Protein AF-0000000080282620 (afdb_homodimer)

Nearest PDB structures (foldseek):
  1qz9-assembly1_A-2  TM=9.792E-01  e=1.775E-44  Pseudomonas fluorescens
  2hzp-assembly1_A-2  TM=9.106E-01  e=2.551E-30  Homo sapiens
  3e9k-assembly1_A-2  TM=9.117E-01  e=7.378E-30  Homo sapiens
  7s3v-assembly1_A  TM=9.089E-01  e=9.621E-30  Homo sapiens
  7tlr-assembly1_B  TM=8.250E-01  e=1.631E-18  Lancefieldella parvula

Sequence (788 aa):
MTAVTDLVAEAAALDAADPLAHKRNEFDLDPGIAYFDGNSLGAPPKHVAGRLAAVVREEWGGRLIRSWSEGWWEAPVRVGERIAPLVGAAPGQVVVADSTSVDLFKALVAATRLNPGRDEILVDADTFPTDGYIADEVARLTGHTVRRVVAEDMPSEAGERTAVALINHVDYVTGRVHDMAELTAALHRAGALALWDLCHSVGALPVELDATGADLAVGCTYKFLNGGPGAPAFLYVATKWLDRFEQPLAGWAGDRDPFAMRGAYEAHDGIARGRAGTPDILSLLALDAALDVWDGVDRAVLREKGLALGGFFFRCADELLDGATIATPRGTDRGHQISVVDDDAAKTMAALIERGVIGDFRPPDVLRFGLAPLYTTYGEVLRAVTTLRELRVRMTAVTDLVAEAAALDAADPLAHKRNEFDLDPGIAYFDGNSLGAPPKHVAGRLAAVVREEWGGRLIRSWSEGWWEAPVRVGERIAPLVGAAPGQVVVADSTSVDLFKALVAATRLNPGRDEILVDADTFPTDGYIADEVARLTGHTVRRVVAEDMPSEAGERTAVALINHVDYVTGRVHDMAELTAALHRAGALALWDLCHSVGALPVELDATGADLAVGCTYKFLNGGPGAPAFLYVATKWLDRFEQPLAGWAGDRDPFAMRGAYEAHDGIARGRAGTPDILSLLALDAALDVWDGVDRAVLREKGLALGGFFFRCADELLDGATIATPRGTDRGHQISVVDDDAAKTMAALIERGVIGDFRPPDVLRFGLAPLYTTYGEVLRAVTTLRELRVR

Secondary structure (DSSP, 8-state):
-HHHHHHHHHHHHHHHH-TTGGGGGGB---TT-EE--TTTSPPPBTTHHHHHHHIIIIIIIHHGGGGGTTTTTTHHHHHHHHHGGGGTPPTTSEEE-S-HHHHHHHHHHHHHHHSTT--EEEEETTS-HHHHHHHHHHHHHHT-EEEEE-GGGHHHH--TTEEEEEEESB-TTT-BBP-HHHHHHHHHHTT-EEEEE-TTTTTTS---HHHHT-SEEEE-SSSTT---TTPPPEEEE-GGGGGG---S---GGGBSSGGG--SS--B-SSGGGG--S---HHHHHHHHHHGGGGTT--HHHHHHHHHHHHHHHHHHHHHHSTT--B-S-SSSSB-SEEEEE-TTHHHHHHHHHHTTEE-EEETTTEEEEE--TTT--HHHHHHHHHHHHHHHH-/-HHHHHHHHHHHHHHHH-TTGGGGGGB---TT-EE--TTTSPPPBTTHHHHHHHIIIIIIIHHGGGGGTTTTTTHHHHHHHHHGGGGTPPTTSEEE-S-HHHHHHHHHHHHHHHSTT--EEEEETTS-HHHHHHHHHHHHHHT-EEEEE-GGGHHHH--TTEEEEEEESB-TTT-BBP-HHHHHHHHHHTT-EEEEE-TTTTTTS---HHHHT-SEEEE-SSSTT---TTPPPEEEE-GGGGGG---S---GGGBSSGGG--SS--B-SSGGGG--S---HHHHHHHHHHGGGGTT--HHHHHHHHHHHHHHHHHHHHHHSTT--B-S-SSSSB-SEEEEE-TTHHHHHHHHHHTTEE-EEETTTEEEEE--TTT--HHHHHHHHHHHHHHHH-

Foldseek 3Di:
DVVLVVLLVVQVVCLVVQPLNVLQVQFDDDPQFFAQALLPFNTAGPCLVVLLVCCVCCQCVVVNPNSCVVALLCLQLVLQQLLQVLAQHDRQFKGFAAFLLQLLLQQLLLLCQVQDPAAEEEEALLDDVSNVVSNVVSSVVVVHYYDHDHLVCCLVVQAQRASEYEEEQARSAQQFGDDLLVSQVSNVVRVYAYEYECANPRLWARHNCQVSVHAKYKYDCRRNVVLHDRATIMIGGHPVCFQSRDTDLQALQQACDSVVPDPDGDGNSTPSSSYHDNDPRSSSVSSVVSNVSCVPPDRVSSLVLLLVLLLSLVVLCVVQVPPWDWSHDNDSRGTNKTKIFAQPQQVLQVVCVVSNHHFDDDPPGITMGGHRSNNRGSSSSNVSSNSSSVVVVD/DVLLVVLLVVQVVCCVVQPLNVLQVQFDDDPQFFAQALLPFNTAGPCLVVLLVCCVCCQCVVVNPNSCVVALLCLQLVLQQLLQVLAQHDRQFKGFAAFLLQLLLQQLLLLCQVQDPAAEEEEALLDDVSNVVSNVVSSVVVVHYYDHDHLVCCLVVQAQRASEYEEEQARSAQQFGDDLLVSQVSNVVRVYAYEYECANPRLWARHNCQVSVHAKYKYDCRRNVVLHDRATIMIGGHPVCFQSRDTDLQALQQACDSVVPDPDGDGNSTPSSSYHDRDPRSSSVSSVVSNVSCVPPDRVSSLVLLLVLLLSLVVLCVVQVPPWDWSHDNDSRGTNKIKIFAQPQQVLQVVCVVSNHHFDDDPPGITMGGDRSNNRGSSSSNVSSNSSSVVVVD

Structure (mmCIF, N/CA/C/O backbone):
data_AF-0000000080282620-model_v1
#
loop_
_entity.id
_entity.type
_entity.pdbx_description
1 polymer Kynureninase
#
loop_
_atom_site.group_PDB
_atom_site.id
_atom_site.type_symbol
_atom_site.label_atom_id
_atom_site.label_alt_id
_atom_site.label_comp_id
_atom_site.label_asym_id
_atom_site.label_entity_id
_atom_site.label_seq_id
_atom_site.pdbx_PDB_ins_code
_atom_site.Cartn_x
_atom_site.Cartn_y
_atom_site.Cartn_z
_atom_site.occupancy
_atom_site.B_iso_or_equiv
_atom_site.auth_seq_id
_atom_site.auth_comp_id
_atom_site.auth_asym_id
_atom_site.auth_atom_id
_atom_site.pdbx_PDB_model_num
ATOM 1 N N . MET A 1 1 ? 26.25 -41.938 -15.234 1 61.5 1 MET A N 1
ATOM 2 C CA . MET A 1 1 ? 27.297 -41.094 -15.812 1 61.5 1 MET A CA 1
ATOM 3 C C . MET A 1 1 ? 26.969 -40.688 -17.234 1 61.5 1 MET A C 1
ATOM 5 O O . MET A 1 1 ? 27.031 -39.531 -17.594 1 61.5 1 MET A O 1
ATOM 9 N N . THR A 1 2 ? 26.562 -41.625 -17.984 1 68.56 2 THR A N 1
ATOM 10 C CA . THR A 1 2 ? 26.266 -41.344 -19.391 1 68.56 2 THR A CA 1
ATOM 11 C C . THR A 1 2 ? 25.016 -40.5 -19.531 1 68.56 2 THR A C 1
ATOM 13 O O . THR A 1 2 ? 24.969 -39.562 -20.344 1 68.56 2 THR A O 1
ATOM 16 N N . ALA A 1 3 ? 24.078 -40.656 -18.672 1 79.75 3 ALA A N 1
ATOM 17 C CA . ALA A 1 3 ? 22.828 -39.906 -18.75 1 79.75 3 ALA A CA 1
ATOM 18 C C . ALA A 1 3 ? 23.047 -38.438 -18.406 1 79.75 3 ALA A C 1
ATOM 20 O O . ALA A 1 3 ? 22.531 -37.562 -19.109 1 79.75 3 ALA A O 1
ATOM 21 N N . VAL A 1 4 ? 23.906 -38.281 -17.562 1 87.81 4 VAL A N 1
ATOM 22 C CA . VAL A 1 4 ? 24.156 -36.906 -17.141 1 87.81 4 VAL A CA 1
ATOM 23 C C . VAL A 1 4 ? 24.922 -36.156 -18.234 1 87.81 4 VAL A C 1
ATOM 25 O O . VAL A 1 4 ? 24.641 -35 -18.531 1 87.81 4 VAL A O 1
ATOM 28 N N . THR A 1 5 ? 25.797 -36.781 -18.859 1 88.75 5 THR A N 1
ATOM 29 C CA . THR A 1 5 ? 26.562 -36.156 -19.938 1 88.75 5 THR A CA 1
ATOM 30 C C . THR A 1 5 ? 25.656 -35.75 -21.094 1 88.75 5 THR A C 1
ATOM 32 O O . THR A 1 5 ? 25.797 -34.688 -21.672 1 88.75 5 THR A O 1
ATOM 35 N N . ASP A 1 6 ? 24.703 -36.594 -21.438 1 94.56 6 ASP A N 1
ATOM 36 C CA . ASP A 1 6 ? 23.75 -36.312 -22.5 1 94.56 6 ASP A CA 1
ATOM 37 C C . ASP A 1 6 ? 22.859 -35.125 -22.141 1 94.56 6 ASP A C 1
ATOM 39 O O . ASP A 1 6 ? 22.578 -34.25 -22.984 1 94.56 6 ASP A O 1
ATOM 43 N N . LEU A 1 7 ? 22.453 -35.062 -20.922 1 97.56 7 LEU A N 1
ATOM 44 C CA . LEU A 1 7 ? 21.609 -33.969 -20.469 1 97.56 7 LEU A CA 1
ATOM 45 C C . LEU A 1 7 ? 22.375 -32.656 -20.469 1 97.56 7 LEU A C 1
ATOM 47 O O . LEU A 1 7 ? 21.797 -31.594 -20.719 1 97.56 7 LEU A O 1
ATOM 51 N N . VAL A 1 8 ? 23.703 -32.688 -20.141 1 97.81 8 VAL A N 1
ATOM 52 C CA . VAL A 1 8 ? 24.547 -31.516 -20.156 1 97.81 8 VAL A CA 1
ATOM 53 C C . VAL A 1 8 ? 24.609 -30.938 -21.562 1 97.81 8 VAL A C 1
ATOM 55 O O . VAL A 1 8 ? 24.453 -29.734 -21.766 1 97.81 8 VAL A O 1
ATOM 58 N N . ALA A 1 9 ? 24.812 -31.828 -22.5 1 97.94 9 ALA A N 1
ATOM 59 C CA . ALA A 1 9 ? 24.859 -31.406 -23.891 1 97.94 9 ALA A CA 1
ATOM 60 C C . ALA A 1 9 ? 23.516 -30.844 -24.344 1 97.94 9 ALA A C 1
ATOM 62 O O . ALA A 1 9 ? 23.453 -29.859 -25.078 1 97.94 9 ALA A O 1
ATOM 63 N N . GLU A 1 10 ? 22.484 -31.531 -23.984 1 98.12 10 GLU A N 1
ATOM 64 C CA . GLU A 1 10 ? 21.141 -31.094 -24.344 1 98.12 10 GLU A CA 1
ATOM 65 C C . GLU A 1 10 ? 20.828 -29.719 -23.75 1 98.12 10 GLU A C 1
ATOM 67 O O . GLU A 1 10 ? 20.297 -28.844 -24.438 1 98.12 10 GLU A O 1
ATOM 72 N N . ALA A 1 11 ? 21.141 -29.516 -22.5 1 98.56 11 ALA A N 1
ATOM 73 C CA . ALA A 1 11 ? 20.922 -28.234 -21.844 1 98.56 11 ALA A CA 1
ATOM 74 C C . ALA A 1 11 ? 21.672 -27.109 -22.562 1 98.56 11 ALA A C 1
ATOM 76 O O . ALA A 1 11 ? 21.125 -26.031 -22.797 1 98.56 11 ALA A O 1
ATOM 77 N N . ALA A 1 12 ? 22.938 -27.375 -22.875 1 98.38 12 ALA A N 1
ATOM 78 C CA . ALA A 1 12 ? 23.766 -26.391 -23.578 1 98.38 12 ALA A CA 1
ATOM 79 C C . ALA A 1 12 ? 23.156 -26.031 -24.922 1 98.38 12 ALA A C 1
ATOM 81 O O . ALA A 1 12 ? 23.172 -24.859 -25.312 1 98.38 12 ALA A O 1
ATOM 82 N N . ALA A 1 13 ? 22.672 -27.047 -25.641 1 98.44 13 ALA A N 1
ATOM 83 C CA . ALA A 1 13 ? 22.062 -26.812 -26.938 1 98.44 13 ALA A CA 1
ATOM 84 C C . ALA A 1 13 ? 20.781 -25.984 -26.828 1 98.44 13 ALA A C 1
ATOM 86 O O . ALA A 1 13 ? 20.531 -25.109 -27.641 1 98.44 13 ALA A O 1
ATOM 87 N N . LEU A 1 14 ? 19.969 -26.297 -25.875 1 98.62 14 LEU A N 1
ATOM 88 C CA . LEU A 1 14 ? 18.719 -25.578 -25.641 1 98.62 14 LEU A CA 1
ATOM 89 C C . LEU A 1 14 ? 19.016 -24.125 -25.25 1 98.62 14 LEU A C 1
ATOM 91 O O . LEU A 1 14 ? 18.344 -23.203 -25.734 1 98.62 14 LEU A O 1
ATOM 95 N N . ASP A 1 15 ? 20 -23.906 -24.406 1 98.5 15 ASP A N 1
ATOM 96 C CA . ASP A 1 15 ? 20.375 -22.547 -24.016 1 98.5 15 ASP A CA 1
ATOM 97 C C . ASP A 1 15 ? 20.875 -21.75 -25.219 1 98.5 15 ASP A C 1
ATOM 99 O O . ASP A 1 15 ? 20.562 -20.562 -25.359 1 98.5 15 ASP A O 1
ATOM 103 N N . ALA A 1 16 ? 21.656 -22.422 -26.031 1 98.19 16 ALA A N 1
ATOM 104 C CA . ALA A 1 16 ? 22.203 -21.766 -27.219 1 98.19 16 ALA A CA 1
ATOM 105 C C . ALA A 1 16 ? 21.094 -21.375 -28.188 1 98.19 16 ALA A C 1
ATOM 107 O O . ALA A 1 16 ? 21.188 -20.344 -28.859 1 98.19 16 ALA A O 1
ATOM 108 N N . ALA A 1 17 ? 20.031 -22.109 -28.219 1 98.31 17 ALA A N 1
ATOM 109 C CA . ALA A 1 17 ? 18.953 -21.891 -29.172 1 98.31 17 ALA A CA 1
ATOM 110 C C . ALA A 1 17 ? 17.859 -21.016 -28.578 1 98.31 17 ALA A C 1
ATOM 112 O O . ALA A 1 17 ? 16.906 -20.641 -29.25 1 98.31 17 ALA A O 1
ATOM 113 N N . ASP A 1 18 ? 17.953 -20.656 -27.375 1 98 18 ASP A N 1
ATOM 114 C CA . ASP A 1 18 ? 16.938 -19.906 -26.641 1 98 18 ASP A CA 1
ATOM 115 C C . ASP A 1 18 ? 16.766 -18.5 -27.203 1 98 18 ASP A C 1
ATOM 117 O O . ASP A 1 18 ? 17.656 -17.656 -27.078 1 98 18 ASP A O 1
ATOM 121 N N . PRO A 1 19 ? 15.625 -18.188 -27.766 1 97.62 19 PRO A N 1
ATOM 122 C CA . PRO A 1 19 ? 15.414 -16.859 -28.359 1 97.62 19 PRO A CA 1
ATOM 123 C C . PRO A 1 19 ? 15.375 -15.742 -27.312 1 97.62 19 PRO A C 1
ATOM 125 O O . PRO A 1 19 ? 15.484 -14.562 -27.672 1 97.62 19 PRO A O 1
ATOM 128 N N . LEU A 1 20 ? 15.234 -16.047 -26.031 1 97.88 20 LEU A N 1
ATOM 129 C CA . LEU A 1 20 ? 15.133 -15.047 -24.969 1 97.88 20 LEU A CA 1
ATOM 130 C C . LEU A 1 20 ? 16.406 -15.008 -24.141 1 97.88 20 LEU A C 1
ATOM 132 O O . LEU A 1 20 ? 16.469 -14.328 -23.109 1 97.88 20 LEU A O 1
ATOM 136 N N . ALA A 1 21 ? 17.469 -15.711 -24.562 1 97.12 21 ALA A N 1
ATOM 137 C CA . ALA A 1 21 ? 18.703 -15.828 -23.797 1 97.12 21 ALA A CA 1
ATOM 138 C C . ALA A 1 21 ? 19.266 -14.453 -23.438 1 97.12 21 ALA A C 1
ATOM 140 O O . ALA A 1 21 ? 19.812 -14.266 -22.344 1 97.12 21 ALA A O 1
ATOM 141 N N . HIS A 1 22 ? 19.109 -13.461 -24.328 1 96.56 22 HIS A N 1
ATOM 142 C CA . HIS A 1 22 ? 19.688 -12.133 -24.125 1 96.56 22 HIS A CA 1
ATOM 143 C C . HIS A 1 22 ? 18.984 -11.391 -23 1 96.56 22 HIS A C 1
ATOM 145 O O . HIS A 1 22 ? 19.562 -10.484 -22.391 1 96.56 22 HIS A 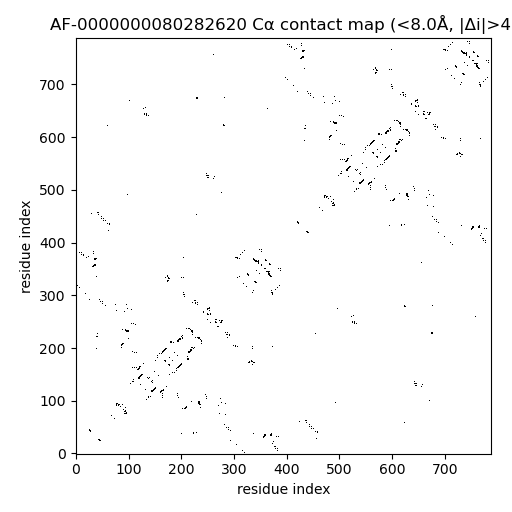O 1
ATOM 151 N N . LYS A 1 23 ? 17.75 -11.719 -22.703 1 97.75 23 LYS A N 1
ATOM 152 C CA . LYS A 1 23 ? 16.969 -11.023 -21.672 1 97.75 23 LYS A CA 1
ATOM 153 C C . LYS A 1 23 ? 17.562 -11.242 -20.297 1 97.75 23 LYS A C 1
ATOM 155 O O . LYS A 1 23 ? 17.438 -10.383 -19.422 1 97.75 23 LYS A O 1
ATOM 160 N N . ARG A 1 24 ? 18.219 -12.359 -20.047 1 97.12 24 ARG A N 1
ATOM 161 C CA . ARG A 1 24 ? 18.828 -12.633 -18.75 1 97.12 24 ARG A CA 1
ATOM 162 C C . ARG A 1 24 ? 19.812 -11.539 -18.375 1 97.12 24 ARG A C 1
ATOM 164 O O . ARG A 1 24 ? 19.953 -11.203 -17.203 1 97.12 24 ARG A O 1
ATOM 171 N N . ASN A 1 25 ? 20.453 -10.922 -19.359 1 96.94 25 ASN A N 1
ATOM 172 C CA . ASN A 1 25 ? 21.469 -9.898 -19.125 1 96.94 25 ASN A CA 1
ATOM 173 C C . ASN A 1 25 ? 20.844 -8.641 -18.516 1 96.94 25 ASN A C 1
ATOM 175 O O . ASN A 1 25 ? 21.578 -7.77 -18.031 1 96.94 25 ASN A O 1
ATOM 179 N N . GLU A 1 26 ? 19.594 -8.555 -18.547 1 98.19 26 GLU A N 1
ATOM 180 C CA . GLU A 1 26 ? 18.922 -7.379 -18.016 1 98.19 26 GLU A CA 1
ATOM 181 C C . GLU A 1 26 ? 18.672 -7.516 -16.516 1 98.19 26 GLU A C 1
ATOM 183 O O . GLU A 1 26 ? 18.281 -6.547 -15.852 1 98.19 26 GLU A O 1
ATOM 188 N N . PHE A 1 27 ? 18.922 -8.672 -15.945 1 98.5 27 PHE A N 1
ATOM 189 C CA . PHE A 1 27 ? 18.625 -8.93 -14.547 1 98.5 27 PHE A CA 1
ATOM 190 C C . PHE A 1 27 ? 19.891 -8.961 -13.711 1 98.5 27 PHE A C 1
ATOM 192 O O . PHE A 1 27 ? 20.953 -9.352 -14.195 1 98.5 27 PHE A O 1
ATOM 199 N N . ASP A 1 28 ? 19.734 -8.492 -12.492 1 97.19 28 ASP A N 1
ATOM 200 C CA . ASP A 1 28 ? 20.797 -8.539 -11.508 1 97.19 28 ASP A CA 1
ATOM 201 C C . ASP A 1 28 ? 20.812 -9.875 -10.766 1 97.19 28 ASP A C 1
ATOM 203 O O . ASP A 1 28 ? 20.297 -9.969 -9.641 1 97.19 28 ASP A O 1
ATOM 207 N N . LEU A 1 29 ? 21.344 -10.898 -11.383 1 96.56 29 LEU A N 1
ATOM 208 C CA . LEU A 1 29 ? 21.375 -12.258 -10.844 1 96.56 29 LEU A CA 1
ATOM 209 C C . LEU A 1 29 ? 22.797 -12.797 -10.805 1 96.56 29 LEU A C 1
ATOM 211 O O . LEU A 1 29 ? 23.531 -12.711 -11.797 1 96.56 29 LEU A O 1
ATOM 215 N N . ASP A 1 30 ? 23.203 -13.219 -9.641 1 96.38 30 ASP A N 1
ATOM 216 C CA . ASP A 1 30 ? 24.5 -13.891 -9.484 1 96.38 30 ASP A CA 1
ATOM 217 C C . ASP A 1 30 ? 24.562 -15.148 -10.344 1 96.38 30 ASP A C 1
ATOM 219 O O . ASP A 1 30 ? 23.766 -16.062 -10.172 1 96.38 30 ASP A O 1
ATOM 223 N N . PRO A 1 31 ? 25.516 -15.227 -11.242 1 94 31 PRO A N 1
ATOM 224 C CA . PRO A 1 31 ? 25.625 -16.391 -12.117 1 94 31 PRO A CA 1
ATOM 225 C C . PRO A 1 31 ? 25.844 -17.688 -11.352 1 94 31 PRO A C 1
ATOM 227 O O . PRO A 1 31 ? 25.641 -18.781 -11.891 1 94 31 PRO A O 1
ATOM 230 N N . GLY A 1 32 ? 26.266 -17.578 -10.141 1 96.25 32 GLY A N 1
ATOM 231 C CA . GLY A 1 32 ? 26.5 -18.766 -9.328 1 96.25 32 GLY A CA 1
ATOM 232 C C . GLY A 1 32 ? 25.234 -19.281 -8.68 1 96.25 32 GLY A C 1
ATOM 233 O O . GLY A 1 32 ? 25.234 -20.375 -8.086 1 96.25 32 GLY A O 1
ATOM 234 N N . ILE A 1 33 ? 24.172 -18.562 -8.766 1 97.88 33 ILE A N 1
ATOM 235 C CA . ILE A 1 33 ? 22.906 -18.922 -8.141 1 97.88 33 ILE A CA 1
ATOM 236 C C . ILE A 1 33 ? 21.906 -19.375 -9.203 1 97.88 33 ILE A C 1
ATOM 238 O O . ILE A 1 33 ? 21.75 -18.719 -10.234 1 97.88 33 ILE A O 1
ATOM 242 N N . ALA A 1 34 ? 21.359 -20.578 -9.055 1 98.56 34 ALA A N 1
ATOM 243 C CA . ALA A 1 34 ? 20.203 -21.016 -9.828 1 98.56 34 ALA A CA 1
ATOM 244 C C . ALA A 1 34 ? 18.906 -20.625 -9.125 1 98.56 34 ALA A C 1
ATOM 246 O O . ALA A 1 34 ? 18.516 -21.266 -8.141 1 98.56 34 ALA A O 1
ATOM 247 N N . TYR A 1 35 ? 18.266 -19.609 -9.641 1 98.69 35 TYR A N 1
ATOM 248 C CA . TYR A 1 35 ? 17.125 -19.016 -8.938 1 98.69 35 TYR A CA 1
ATOM 249 C C . TYR A 1 35 ? 15.805 -19.516 -9.516 1 98.69 35 TYR A C 1
ATOM 251 O O . TYR A 1 35 ? 15.461 -19.219 -10.656 1 98.69 35 TYR A O 1
ATOM 259 N N . PHE A 1 36 ? 15.078 -20.297 -8.727 1 98.81 36 PHE A N 1
ATOM 260 C CA . PHE A 1 36 ? 13.812 -20.906 -9.141 1 98.81 36 PHE A CA 1
ATOM 261 C C . PHE A 1 36 ? 12.672 -20.453 -8.242 1 98.81 36 PHE A C 1
ATOM 263 O O . PHE A 1 36 ? 11.75 -21.219 -7.965 1 98.81 36 PHE A O 1
ATOM 270 N N . ASP A 1 37 ? 12.742 -19.188 -7.766 1 98.62 37 ASP A N 1
ATOM 271 C CA . ASP A 1 37 ? 11.68 -18.703 -6.879 1 98.62 37 ASP A CA 1
ATOM 272 C C . ASP A 1 37 ? 11.117 -17.375 -7.363 1 98.62 37 ASP A C 1
ATOM 274 O O . ASP A 1 37 ? 10.617 -16.578 -6.566 1 98.62 37 ASP A O 1
ATOM 278 N N . GLY A 1 38 ? 11.188 -17.109 -8.688 1 97.81 38 GLY A N 1
ATOM 279 C CA . GLY A 1 38 ? 10.562 -15.945 -9.297 1 97.81 38 GLY A CA 1
ATOM 280 C C . GLY A 1 38 ? 9.055 -15.938 -9.156 1 97.81 38 GLY A C 1
ATOM 281 O O . GLY A 1 38 ? 8.414 -14.891 -9.312 1 97.81 38 GLY A O 1
ATOM 282 N N . ASN A 1 39 ? 8.438 -17.109 -8.953 1 97.44 39 ASN A N 1
ATOM 283 C CA . ASN A 1 39 ? 7.004 -17.25 -8.727 1 97.44 39 ASN A CA 1
ATOM 284 C C . ASN A 1 39 ? 6.613 -16.781 -7.324 1 97.44 39 ASN A C 1
ATOM 286 O O . ASN A 1 39 ? 5.438 -16.828 -6.957 1 97.44 39 ASN A O 1
ATOM 290 N N . SER A 1 40 ? 7.562 -16.344 -6.559 1 97.5 40 SER A N 1
ATOM 291 C CA . SER A 1 40 ? 7.336 -15.734 -5.246 1 97.5 40 SER A CA 1
ATOM 292 C C . SER A 1 40 ? 7.914 -14.328 -5.18 1 97.5 40 SER A C 1
ATOM 294 O O . SER A 1 40 ? 7.293 -13.422 -4.617 1 97.5 40 SER A O 1
ATOM 296 N N . LEU A 1 41 ? 9.07 -14.164 -5.664 1 98.69 41 LEU A N 1
ATOM 297 C CA . LEU A 1 41 ? 9.703 -12.859 -5.824 1 98.69 41 LEU A CA 1
ATOM 298 C C . LEU A 1 41 ? 10.586 -12.836 -7.062 1 98.69 41 LEU A C 1
ATOM 300 O O . LEU A 1 41 ? 11.609 -13.523 -7.121 1 98.69 41 LEU A O 1
ATOM 304 N N . GLY A 1 42 ? 10.258 -12 -7.988 1 98.62 42 GLY A N 1
ATOM 305 C CA . GLY A 1 42 ? 11.062 -11.875 -9.188 1 98.62 42 GLY A CA 1
ATOM 306 C C . GLY A 1 42 ? 12.422 -11.258 -8.93 1 98.62 42 GLY A C 1
ATOM 307 O O . GLY A 1 42 ? 12.617 -10.555 -7.93 1 98.62 42 GLY A O 1
ATOM 308 N N . ALA A 1 43 ? 13.398 -11.578 -9.82 1 98.56 43 ALA A N 1
ATOM 309 C CA . ALA A 1 43 ? 14.734 -10.984 -9.75 1 98.56 43 ALA A CA 1
ATOM 310 C C . ALA A 1 43 ? 14.703 -9.523 -10.195 1 98.56 43 ALA A C 1
ATOM 312 O O . ALA A 1 43 ? 13.898 -9.148 -11.055 1 98.56 43 ALA A O 1
ATOM 313 N N . PRO A 1 44 ? 15.523 -8.688 -9.617 1 98.56 44 PRO A N 1
ATOM 314 C CA . PRO A 1 44 ? 15.484 -7.281 -10.016 1 98.56 44 PRO A CA 1
ATOM 315 C C . PRO A 1 44 ? 16.141 -7.035 -11.375 1 98.56 44 PRO A C 1
ATOM 317 O O . PRO A 1 44 ? 17.234 -7.539 -11.641 1 98.56 44 PRO A O 1
ATOM 320 N N . PRO A 1 45 ? 15.469 -6.293 -12.273 1 98.69 45 PRO A N 1
ATOM 321 C CA . PRO A 1 45 ? 16.219 -5.738 -13.398 1 98.69 45 PRO A CA 1
ATOM 322 C C . PRO A 1 45 ? 17.375 -4.844 -12.953 1 98.69 45 PRO A C 1
ATOM 324 O O . PRO A 1 45 ? 17.25 -4.113 -11.969 1 98.69 45 PRO A O 1
ATOM 327 N N . LYS A 1 46 ? 18.438 -4.77 -13.695 1 98.25 46 LYS A N 1
ATOM 328 C CA . LYS A 1 46 ? 19.688 -4.109 -13.32 1 98.25 46 LYS A CA 1
ATOM 329 C C . LYS A 1 46 ? 19.484 -2.605 -13.172 1 98.25 46 LYS A C 1
ATOM 331 O O . LYS A 1 46 ? 20.141 -1.97 -12.336 1 98.25 46 LYS A O 1
ATOM 336 N N . HIS A 1 47 ? 18.609 -2.023 -13.938 1 98.25 47 HIS A N 1
ATOM 337 C CA . HIS A 1 47 ? 18.531 -0.568 -14 1 98.25 47 HIS A CA 1
ATOM 338 C C . HIS A 1 47 ? 17.609 -0.015 -12.922 1 98.25 47 HIS A C 1
ATOM 340 O O . HIS A 1 47 ? 17.547 1.199 -12.719 1 98.25 47 HIS A O 1
ATOM 346 N N . VAL A 1 48 ? 16.875 -0.841 -12.156 1 98.62 48 VAL A N 1
ATOM 347 C CA . VAL A 1 48 ? 15.875 -0.402 -11.188 1 98.62 48 VAL A CA 1
ATOM 348 C C . VAL A 1 48 ? 16.547 0.39 -10.07 1 98.62 48 VAL A C 1
ATOM 350 O O . VAL A 1 48 ? 16.031 1.429 -9.641 1 98.62 48 VAL A O 1
ATOM 353 N N . ALA A 1 49 ? 17.703 -0.068 -9.57 1 98.31 49 ALA A N 1
ATOM 354 C CA . ALA A 1 49 ? 18.406 0.626 -8.484 1 98.31 49 ALA A CA 1
ATOM 355 C C . ALA A 1 49 ? 18.703 2.07 -8.875 1 98.31 49 ALA A C 1
ATOM 357 O O . ALA A 1 49 ? 18.453 2.994 -8.094 1 98.31 49 ALA A O 1
ATOM 358 N N . GLY A 1 50 ? 19.312 2.244 -10.094 1 98.12 50 GLY A N 1
ATOM 359 C CA . GLY A 1 50 ? 19.625 3.584 -10.57 1 98.12 50 GLY A CA 1
ATOM 360 C C . GLY A 1 50 ? 18.391 4.457 -10.75 1 98.12 50 GLY A C 1
ATOM 361 O O . GLY A 1 50 ? 18.406 5.637 -10.398 1 98.12 50 GLY A O 1
ATOM 362 N N . ARG A 1 51 ? 17.328 3.9 -11.297 1 98.12 51 ARG A N 1
ATOM 363 C CA . ARG A 1 51 ? 16.078 4.629 -11.492 1 98.12 51 ARG A CA 1
ATOM 364 C C . ARG A 1 51 ? 15.508 5.105 -10.164 1 98.12 51 ARG A C 1
ATOM 366 O O . ARG A 1 51 ? 15.047 6.242 -10.047 1 98.12 51 ARG A O 1
ATOM 373 N N . LEU A 1 52 ? 15.523 4.254 -9.156 1 98.06 52 LEU A N 1
ATOM 374 C CA . LEU A 1 52 ? 14.984 4.621 -7.852 1 98.06 52 LEU A CA 1
ATOM 375 C C . LEU A 1 52 ? 15.82 5.723 -7.207 1 98.06 52 LEU A C 1
ATOM 377 O O . LEU A 1 52 ? 15.281 6.617 -6.555 1 98.06 52 LEU A O 1
ATOM 381 N N . ALA A 1 53 ? 17.109 5.594 -7.328 1 97.81 53 ALA A N 1
ATOM 382 C CA . ALA A 1 53 ? 17.969 6.668 -6.828 1 97.81 53 ALA A CA 1
ATOM 383 C C . ALA A 1 53 ? 17.609 8 -7.469 1 97.81 53 ALA A C 1
ATOM 385 O O . ALA A 1 53 ? 17.594 9.039 -6.797 1 97.81 53 ALA A O 1
ATOM 386 N N . ALA A 1 54 ? 17.344 7.98 -8.773 1 98.19 54 ALA A N 1
ATOM 387 C CA . ALA A 1 54 ? 16.953 9.188 -9.484 1 98.19 54 ALA A CA 1
ATOM 388 C C . ALA A 1 54 ? 15.609 9.711 -8.977 1 98.19 54 ALA A C 1
ATOM 390 O O . ALA A 1 54 ? 15.414 10.922 -8.852 1 98.19 54 ALA A O 1
ATOM 391 N N . VAL A 1 55 ? 14.68 8.836 -8.711 1 98.75 55 VAL A N 1
ATOM 392 C CA . VAL A 1 55 ? 13.383 9.234 -8.18 1 98.75 55 VAL A CA 1
ATOM 393 C C . VAL A 1 55 ? 13.57 9.969 -6.852 1 98.75 55 VAL A C 1
ATOM 395 O O . VAL A 1 55 ? 12.977 11.016 -6.621 1 98.75 55 VAL A O 1
ATOM 398 N N . VAL A 1 56 ? 14.414 9.43 -5.965 1 98.69 56 VAL A N 1
ATOM 399 C CA . VAL A 1 56 ? 14.602 10.023 -4.645 1 98.69 56 VAL A CA 1
ATOM 400 C C . VAL A 1 56 ? 15.344 11.352 -4.773 1 98.69 56 VAL A C 1
ATOM 402 O O . VAL A 1 56 ? 14.898 12.367 -4.234 1 98.69 56 VAL A O 1
ATOM 405 N N . ARG A 1 57 ? 16.391 11.43 -5.547 1 98.19 57 ARG A N 1
ATOM 406 C CA . ARG A 1 57 ? 17.25 12.609 -5.582 1 98.19 57 ARG A CA 1
ATOM 407 C C . ARG A 1 57 ? 16.641 13.711 -6.438 1 98.19 57 ARG A C 1
ATOM 409 O O . ARG A 1 57 ? 16.656 14.883 -6.043 1 98.19 57 ARG A O 1
ATOM 416 N N . GLU A 1 58 ? 16.109 13.32 -7.586 1 98.44 58 GLU A N 1
ATOM 417 C CA . GLU A 1 58 ? 15.719 14.328 -8.562 1 98.44 58 GLU A CA 1
ATOM 418 C C . GLU A 1 58 ? 14.234 14.672 -8.438 1 98.44 58 GLU A C 1
ATOM 420 O O . GLU A 1 58 ? 13.859 15.844 -8.484 1 98.44 58 GLU A O 1
ATOM 425 N N . GLU A 1 59 ? 13.422 13.641 -8.375 1 98.69 59 GLU A N 1
ATOM 426 C CA . GLU A 1 59 ? 11.992 13.922 -8.297 1 98.69 59 GLU A CA 1
ATOM 427 C C . GLU A 1 59 ? 11.578 14.305 -6.883 1 98.69 59 GLU A C 1
ATOM 429 O O . GLU A 1 59 ? 11.039 15.391 -6.66 1 98.69 59 GLU A O 1
ATOM 434 N N . TRP A 1 60 ? 11.859 13.438 -5.891 1 98.75 60 TRP A N 1
ATOM 435 C CA . TRP A 1 60 ? 11.508 13.75 -4.508 1 98.75 60 TRP A CA 1
ATOM 436 C C . TRP A 1 60 ? 12.344 14.906 -3.973 1 98.75 60 TRP A C 1
ATOM 438 O O . TRP A 1 60 ? 11.805 15.945 -3.6 1 98.75 60 TRP A O 1
ATOM 448 N N . GLY A 1 61 ? 13.664 14.82 -4.004 1 98.06 61 GLY A N 1
ATOM 449 C CA . GLY A 1 61 ? 14.547 15.852 -3.498 1 98.06 61 GLY A CA 1
ATOM 450 C C . GLY A 1 61 ? 14.516 17.125 -4.324 1 98.06 61 GLY A C 1
ATOM 451 O O . GLY A 1 61 ? 14.336 18.219 -3.785 1 98.06 61 GLY A O 1
ATOM 452 N N . GLY A 1 62 ? 14.602 17.016 -5.633 1 97.88 62 GLY A N 1
ATOM 453 C CA . GLY A 1 62 ? 14.727 18.172 -6.527 1 97.88 62 GLY A CA 1
ATOM 454 C C . GLY A 1 62 ? 13.406 18.875 -6.766 1 97.88 62 GLY A C 1
ATOM 455 O O . GLY A 1 62 ? 13.367 20.109 -6.871 1 97.88 62 GLY A O 1
ATOM 456 N N . ARG A 1 63 ? 12.258 18.109 -6.82 1 98.19 63 ARG A N 1
ATOM 457 C CA . ARG A 1 63 ? 10.984 18.703 -7.211 1 98.19 63 ARG A CA 1
ATOM 458 C C . ARG A 1 63 ? 10.031 18.781 -6.023 1 98.19 63 ARG A C 1
ATOM 460 O O . ARG A 1 63 ? 9.078 19.562 -6.035 1 98.19 63 ARG A O 1
ATOM 467 N N . LEU A 1 64 ? 10.273 17.953 -4.953 1 98.38 64 LEU A N 1
ATOM 468 C CA . LEU A 1 64 ? 9.453 17.953 -3.75 1 98.38 64 LEU A CA 1
ATOM 469 C C . LEU A 1 64 ? 7.98 17.75 -4.098 1 98.38 64 LEU A C 1
ATOM 471 O O . LEU A 1 64 ? 7.633 16.828 -4.836 1 98.38 64 LEU A O 1
ATOM 475 N N . ILE A 1 65 ? 7.062 18.562 -3.551 1 98.12 65 ILE A N 1
ATOM 476 C CA . ILE A 1 65 ? 5.621 18.391 -3.689 1 98.12 65 ILE A CA 1
ATOM 477 C C . ILE A 1 65 ? 5.227 18.516 -5.16 1 98.12 65 ILE A C 1
ATOM 479 O O . ILE A 1 65 ? 4.199 17.984 -5.582 1 98.12 65 ILE A O 1
ATOM 483 N N . ARG A 1 66 ? 6.016 19.219 -6.039 1 97.94 66 ARG A N 1
ATOM 484 C CA . ARG A 1 66 ? 5.68 19.484 -7.434 1 97.94 66 ARG A CA 1
ATOM 485 C C . ARG A 1 66 ? 5.664 18.203 -8.258 1 97.94 66 ARG A C 1
ATOM 487 O O . ARG A 1 66 ? 4.984 18.125 -9.281 1 97.94 66 ARG A O 1
ATOM 494 N N . SER A 1 67 ? 6.324 17.172 -7.738 1 98.62 67 SER A N 1
ATOM 495 C CA . SER A 1 67 ? 6.387 15.906 -8.461 1 98.62 67 SER A CA 1
ATOM 496 C C . SER A 1 67 ? 5.016 15.25 -8.547 1 98.62 67 SER A C 1
ATOM 498 O O . SER A 1 67 ? 4.762 14.445 -9.445 1 98.62 67 SER A O 1
ATOM 500 N N . TRP A 1 68 ? 4.074 15.539 -7.625 1 98.06 68 TRP A N 1
ATOM 501 C CA . TRP A 1 68 ? 2.725 14.992 -7.691 1 98.06 68 TRP A CA 1
ATOM 502 C C . TRP A 1 68 ? 2.012 15.445 -8.961 1 98.06 68 TRP A C 1
ATOM 504 O O . TRP A 1 68 ? 1.298 14.664 -9.594 1 98.06 68 TRP A O 1
ATOM 514 N N . SER A 1 69 ? 2.203 16.703 -9.352 1 97 69 SER A N 1
ATOM 515 C CA . SER A 1 69 ? 1.559 17.234 -10.555 1 97 69 SER A CA 1
ATOM 516 C C . SER A 1 69 ? 2.424 17 -11.789 1 97 69 SER A C 1
ATOM 518 O O . SER A 1 69 ? 2.016 17.328 -12.906 1 97 69 SER A O 1
ATOM 520 N N . GLU A 1 70 ? 3.65 16.5 -11.562 1 98.25 70 GLU A N 1
ATOM 521 C CA . GLU A 1 70 ? 4.57 16.234 -12.664 1 98.25 70 GLU A CA 1
ATOM 522 C C . GLU A 1 70 ? 4.699 14.734 -12.938 1 98.25 70 GLU A C 1
ATOM 524 O O . GLU A 1 70 ? 5.797 14.234 -13.188 1 98.25 70 GLU A O 1
ATOM 529 N N . GLY A 1 71 ? 3.568 13.977 -12.75 1 98.31 71 GLY A N 1
ATOM 530 C CA . GLY A 1 71 ? 3.551 12.609 -13.234 1 98.31 71 GLY A CA 1
ATOM 531 C C . GLY A 1 71 ? 3.268 11.594 -12.148 1 98.31 71 GLY A C 1
ATOM 532 O O . GLY A 1 71 ? 2.799 10.484 -12.43 1 98.31 71 GLY A O 1
ATOM 533 N N . TRP A 1 72 ? 3.564 11.922 -10.82 1 98.69 72 TRP A N 1
ATOM 534 C CA . TRP A 1 72 ? 3.365 10.953 -9.75 1 98.69 72 TRP A CA 1
ATOM 535 C C . TRP A 1 72 ? 1.887 10.617 -9.586 1 98.69 72 TRP A C 1
ATOM 537 O O . TRP A 1 72 ? 1.525 9.453 -9.398 1 98.69 72 TRP A O 1
ATOM 547 N N . TRP A 1 73 ? 0.998 11.617 -9.648 1 97.81 73 TRP A N 1
ATOM 548 C CA . TRP A 1 73 ? -0.42 11.414 -9.367 1 97.81 73 TRP A CA 1
ATOM 549 C C . TRP A 1 73 ? -1.047 10.461 -10.375 1 97.81 73 TRP A C 1
ATOM 551 O O . TRP A 1 73 ? -1.902 9.648 -10.016 1 97.81 73 TRP A O 1
ATOM 561 N N . GLU A 1 74 ? -0.591 10.492 -11.633 1 97.88 74 GLU A N 1
ATOM 562 C CA . GLU A 1 74 ? -1.165 9.695 -12.711 1 97.88 74 GLU A CA 1
ATOM 563 C C . GLU A 1 74 ? -0.514 8.312 -12.781 1 97.88 74 GLU A C 1
ATOM 565 O O . GLU A 1 74 ? -0.983 7.438 -13.516 1 97.88 74 GLU A O 1
ATOM 570 N N . ALA A 1 75 ? 0.503 8.125 -12.016 1 98.81 75 ALA A N 1
ATOM 571 C CA . ALA A 1 75 ? 1.354 6.949 -12.172 1 98.81 75 ALA A CA 1
ATOM 572 C C . ALA A 1 75 ? 0.545 5.664 -12.008 1 98.81 75 ALA A C 1
ATOM 574 O O . ALA A 1 75 ? 0.742 4.703 -12.758 1 98.81 75 ALA A O 1
ATOM 575 N N . PRO A 1 76 ? -0.43 5.582 -11.047 1 98.88 76 PRO A N 1
ATOM 576 C CA . PRO A 1 76 ? -1.18 4.336 -10.883 1 98.88 76 PRO A CA 1
ATOM 577 C C . PRO A 1 76 ? -1.898 3.912 -12.164 1 98.88 76 PRO A C 1
ATOM 579 O O . PRO A 1 76 ? -1.847 2.74 -12.547 1 98.88 76 PRO A O 1
ATOM 582 N N . VAL A 1 77 ? -2.506 4.828 -12.797 1 98.81 77 VAL A N 1
ATOM 583 C CA . VAL A 1 77 ? -3.236 4.531 -14.023 1 98.81 77 VAL A CA 1
ATOM 584 C C . VAL A 1 77 ? -2.254 4.32 -15.172 1 98.81 77 VAL A C 1
ATOM 586 O O . VAL A 1 77 ? -2.414 3.398 -15.977 1 98.81 77 VAL A O 1
ATOM 589 N N . ARG A 1 78 ? -1.19 5.164 -15.258 1 98.88 78 ARG A N 1
ATOM 590 C CA . ARG A 1 78 ? -0.182 5.039 -16.312 1 98.88 78 ARG A CA 1
ATOM 591 C C . ARG A 1 78 ? 0.483 3.666 -16.266 1 98.88 78 ARG A C 1
ATOM 593 O O . ARG A 1 78 ? 0.65 3.021 -17.297 1 98.88 78 ARG A O 1
ATOM 600 N N . VAL A 1 79 ? 0.882 3.232 -15.094 1 98.94 79 VAL A N 1
ATOM 601 C CA . VAL A 1 79 ? 1.527 1.933 -14.953 1 98.94 79 VAL A CA 1
ATOM 602 C C . VAL A 1 79 ? 0.513 0.821 -15.211 1 98.94 79 VAL A C 1
ATOM 604 O O . VAL A 1 79 ? 0.854 -0.219 -15.781 1 98.94 79 VAL A O 1
ATOM 607 N N . GLY A 1 80 ? -0.792 1.025 -14.758 1 98.94 80 GLY A N 1
ATOM 608 C CA . GLY A 1 80 ? -1.854 0.104 -15.125 1 98.94 80 GLY A CA 1
ATOM 609 C C . GLY A 1 80 ? -1.969 -0.103 -16.625 1 98.94 80 GLY A C 1
ATOM 610 O O . GLY A 1 80 ? -2.168 -1.228 -17.094 1 98.94 80 GLY A O 1
ATOM 611 N N . GLU A 1 81 ? -1.791 0.954 -17.391 1 98.81 81 GLU A N 1
ATOM 612 C CA . GLU A 1 81 ? -1.854 0.898 -18.844 1 98.81 81 GLU A CA 1
ATOM 613 C C . GLU A 1 81 ? -0.701 0.079 -19.422 1 98.81 81 GLU A C 1
ATOM 615 O O . GLU A 1 81 ? -0.83 -0.525 -20.484 1 98.81 81 GLU A O 1
ATOM 620 N N . ARG A 1 82 ? 0.423 0.009 -18.719 1 98.81 82 ARG A N 1
ATOM 621 C CA . ARG A 1 82 ? 1.553 -0.807 -19.156 1 98.81 82 ARG A CA 1
ATOM 622 C C . ARG A 1 82 ? 1.302 -2.283 -18.875 1 98.81 82 ARG A C 1
ATOM 624 O O . ARG A 1 82 ? 1.794 -3.152 -19.594 1 98.81 82 ARG A O 1
ATOM 631 N N . ILE A 1 83 ? 0.499 -2.561 -17.859 1 98.88 83 ILE A N 1
ATOM 632 C CA . ILE A 1 83 ? 0.199 -3.936 -17.469 1 98.88 83 ILE A CA 1
ATOM 633 C C . ILE A 1 83 ? -0.946 -4.473 -18.328 1 98.88 83 ILE A C 1
ATOM 635 O O . ILE A 1 83 ? -0.986 -5.664 -18.641 1 98.88 83 ILE A O 1
ATOM 639 N N . ALA A 1 84 ? -1.839 -3.629 -18.781 1 98.75 84 ALA A N 1
ATOM 640 C CA . ALA A 1 84 ? -3.068 -3.994 -19.484 1 98.75 84 ALA A CA 1
ATOM 641 C C . ALA A 1 84 ? -2.779 -4.938 -20.656 1 98.75 84 ALA A C 1
ATOM 643 O O . ALA A 1 84 ? -3.375 -6.012 -20.75 1 98.75 84 ALA A O 1
ATOM 644 N N . PRO A 1 85 ? -1.778 -4.641 -21.516 1 98.06 85 PRO A N 1
ATOM 645 C CA . PRO A 1 85 ? -1.521 -5.547 -22.641 1 98.06 85 PRO A CA 1
ATOM 646 C C . PRO A 1 85 ? -0.99 -6.906 -22.188 1 98.06 85 PRO A C 1
ATOM 648 O O . PRO A 1 85 ? -1.188 -7.91 -22.875 1 98.06 85 PRO A O 1
ATOM 651 N N . LEU A 1 86 ? -0.365 -6.98 -21.047 1 98.19 86 LEU A N 1
ATOM 652 C CA . LEU A 1 86 ? 0.196 -8.234 -20.547 1 98.19 86 LEU A CA 1
ATOM 653 C C . LEU A 1 86 ? -0.907 -9.172 -20.078 1 98.19 86 LEU A C 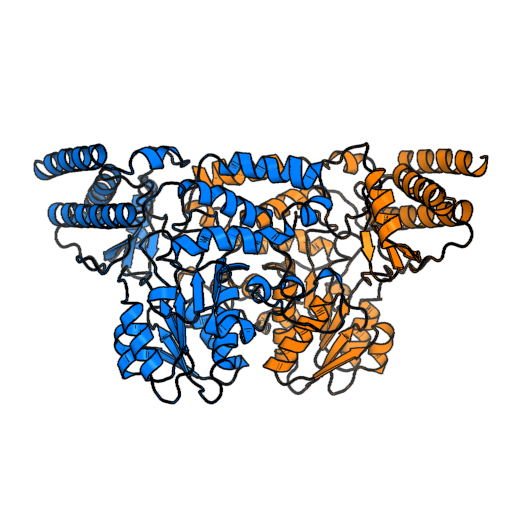1
ATOM 655 O O . LEU A 1 86 ? -0.688 -10.375 -19.953 1 98.19 86 LEU A O 1
ATOM 659 N N . VAL A 1 87 ? -2.129 -8.609 -19.812 1 98.62 87 VAL A N 1
ATOM 660 C CA . VAL A 1 87 ? -3.213 -9.445 -19.312 1 98.62 87 VAL A CA 1
ATOM 661 C C . VAL A 1 87 ? -4.395 -9.398 -20.281 1 98.62 87 VAL A C 1
ATOM 663 O O . VAL A 1 87 ? -5.516 -9.75 -19.922 1 98.62 87 VAL A O 1
ATOM 666 N N . GLY A 1 88 ? -4.164 -8.914 -21.469 1 98.5 88 GLY A N 1
ATOM 667 C CA . GLY A 1 88 ? -5.18 -8.93 -22.516 1 98.5 88 GLY A CA 1
ATOM 668 C C . GLY A 1 88 ? -6.359 -8.023 -22.203 1 98.5 88 GLY A C 1
ATOM 669 O O . GLY A 1 88 ? -7.508 -8.367 -22.5 1 98.5 88 GLY A O 1
ATOM 670 N N . ALA A 1 89 ? -6.113 -6.918 -21.516 1 98.81 89 ALA A N 1
ATOM 671 C CA . ALA A 1 89 ? -7.121 -5.902 -21.203 1 98.81 89 ALA A CA 1
ATOM 672 C C . ALA A 1 89 ? -6.98 -4.695 -22.125 1 98.81 89 ALA A C 1
ATOM 674 O O . ALA A 1 89 ? -5.867 -4.262 -22.422 1 98.81 89 ALA A O 1
ATOM 675 N N . ALA A 1 90 ? -8.055 -4.113 -22.594 1 98.69 90 ALA A N 1
ATOM 676 C CA . ALA A 1 90 ? -8.055 -2.85 -23.328 1 98.69 90 ALA A CA 1
ATOM 677 C C . ALA A 1 90 ? -7.668 -1.688 -22.422 1 98.69 90 ALA A C 1
ATOM 679 O O . ALA A 1 90 ? -7.715 -1.813 -21.188 1 98.69 90 ALA A O 1
ATOM 680 N N . PRO A 1 91 ? -7.234 -0.553 -23.047 1 98.5 91 PRO A N 1
ATOM 681 C CA . PRO A 1 91 ? -6.895 0.612 -22.234 1 98.5 91 PRO A CA 1
ATOM 682 C C . PRO A 1 91 ? -8.039 1.043 -21.312 1 98.5 91 PRO A C 1
ATOM 684 O O . PRO A 1 91 ? -9.203 0.977 -21.703 1 98.5 91 PRO A O 1
ATOM 687 N N . GLY A 1 92 ? -7.691 1.456 -20.094 1 98.69 92 GLY A N 1
ATOM 688 C CA . GLY A 1 92 ? -8.656 2.043 -19.172 1 98.69 92 GLY A CA 1
ATOM 689 C C . GLY A 1 92 ? -9.266 1.033 -18.219 1 98.69 92 GLY A C 1
ATOM 690 O O . GLY A 1 92 ? -10.164 1.365 -17.453 1 98.69 92 GLY A O 1
ATOM 691 N N . GLN A 1 93 ? -8.758 -0.229 -18.203 1 98.88 93 GLN A N 1
ATOM 692 C CA . GLN A 1 93 ? -9.43 -1.261 -17.422 1 98.88 93 GLN A CA 1
ATOM 693 C C . GLN A 1 93 ? -8.555 -1.709 -16.25 1 98.88 93 GLN A C 1
ATOM 695 O O . GLN A 1 93 ? -9 -2.473 -15.383 1 98.88 93 GLN A O 1
ATOM 700 N N . VAL A 1 94 ? -7.273 -1.29 -16.219 1 98.94 94 VAL A N 1
ATOM 701 C CA . VAL A 1 94 ? -6.344 -1.766 -15.195 1 98.94 94 VAL A CA 1
ATOM 702 C C . VAL A 1 94 ? -5.773 -0.579 -14.422 1 98.94 94 VAL A C 1
ATOM 704 O O . VAL A 1 94 ? -5.359 0.417 -15.023 1 98.94 94 VAL A O 1
ATOM 707 N N . VAL A 1 95 ? -5.754 -0.642 -13.109 1 98.94 95 VAL A N 1
ATOM 708 C CA . VAL A 1 95 ? -5.117 0.352 -12.25 1 98.94 95 VAL A CA 1
ATOM 709 C C . VAL A 1 95 ? -4.238 -0.346 -11.219 1 98.94 95 VAL A C 1
ATOM 711 O O . VAL A 1 95 ? -4.578 -1.426 -10.727 1 98.94 95 VAL A O 1
ATOM 714 N N . VAL A 1 96 ? -3.025 0.211 -11.008 1 98.88 96 VAL A N 1
ATOM 715 C CA . VAL A 1 96 ? -2.164 -0.279 -9.938 1 98.88 96 VAL A CA 1
ATOM 716 C C . VAL A 1 96 ? -2.551 0.385 -8.617 1 98.88 96 VAL A C 1
ATOM 718 O O . VAL A 1 96 ? -2.639 1.612 -8.539 1 98.88 96 VAL A O 1
ATOM 721 N N . ALA A 1 97 ? -2.867 -0.484 -7.617 1 96.56 97 ALA A N 1
ATOM 722 C CA . ALA A 1 97 ? -3.303 0.044 -6.328 1 96.56 97 ALA A CA 1
ATOM 723 C C . ALA A 1 97 ? -3.105 -0.985 -5.219 1 96.56 97 ALA A C 1
ATOM 725 O O . ALA A 1 97 ? -3.404 -2.168 -5.402 1 96.56 97 ALA A O 1
ATOM 726 N N . ASP A 1 98 ? -2.602 -0.62 -4.125 1 98 98 ASP A N 1
ATOM 727 C CA . ASP A 1 98 ? -2.607 -1.38 -2.877 1 98 98 ASP A CA 1
ATOM 728 C C . ASP A 1 98 ? -2.012 -2.771 -3.08 1 98 98 ASP A C 1
ATOM 730 O O . ASP A 1 98 ? -1.207 -2.982 -3.99 1 98 98 ASP A O 1
ATOM 734 N N . SER A 1 99 ? -2.168 -3.701 -2.162 1 98.44 99 SER A N 1
ATOM 735 C CA . SER A 1 99 ? -1.725 -5.09 -2.24 1 98.44 99 SER A CA 1
ATOM 736 C C . SER A 1 99 ? -2.797 -5.977 -2.867 1 98.44 99 SER A C 1
ATOM 738 O O . SER A 1 99 ? -3.943 -5.555 -3.027 1 98.44 99 SER A O 1
ATOM 740 N N . THR A 1 100 ? -2.422 -7.141 -3.242 1 98.56 100 THR A N 1
ATOM 741 C CA . THR A 1 100 ? -3.379 -8.094 -3.787 1 98.56 100 THR A CA 1
ATOM 742 C C . THR A 1 100 ? -4.512 -8.352 -2.799 1 98.56 100 THR A C 1
ATOM 744 O O . THR A 1 100 ? -5.684 -8.391 -3.186 1 98.56 100 THR A O 1
ATOM 747 N N . SER A 1 101 ? -4.211 -8.508 -1.491 1 98.56 101 SER A N 1
ATOM 748 C CA . SER A 1 101 ? -5.223 -8.758 -0.471 1 98.56 101 SER A CA 1
ATOM 749 C C . SER A 1 101 ? -6.25 -7.633 -0.415 1 98.56 101 SER A C 1
ATOM 751 O O . SER A 1 101 ? -7.453 -7.887 -0.356 1 98.56 101 SER A O 1
ATOM 753 N N . VAL A 1 102 ? -5.762 -6.414 -0.45 1 98.75 102 VAL A N 1
ATOM 754 C CA . VAL A 1 102 ? -6.648 -5.254 -0.377 1 98.75 102 VAL A CA 1
ATOM 755 C C . VAL A 1 102 ? -7.488 -5.168 -1.646 1 98.75 102 VAL A C 1
ATOM 757 O O . VAL A 1 102 ? -8.695 -4.934 -1.582 1 98.75 102 VAL A O 1
ATOM 760 N N . ASP A 1 103 ? -6.883 -5.379 -2.789 1 98.81 103 ASP A N 1
ATOM 761 C CA . ASP A 1 103 ? -7.613 -5.32 -4.051 1 98.81 103 ASP A CA 1
ATOM 762 C C . ASP A 1 103 ? -8.641 -6.445 -4.145 1 98.81 103 ASP A C 1
ATOM 764 O O . ASP A 1 103 ? -9.711 -6.266 -4.734 1 98.81 103 ASP A O 1
ATOM 768 N N . LEU A 1 104 ? -8.266 -7.617 -3.625 1 98.81 104 LEU A N 1
ATOM 769 C CA . LEU A 1 104 ? -9.211 -8.727 -3.584 1 98.81 104 LEU A CA 1
ATOM 770 C C . LEU A 1 104 ? -10.445 -8.359 -2.766 1 98.81 104 LEU A C 1
ATOM 772 O O . LEU A 1 104 ? -11.57 -8.672 -3.162 1 98.81 104 LEU A O 1
ATOM 776 N N . PHE A 1 105 ? -10.25 -7.762 -1.609 1 98.94 105 PHE A N 1
ATOM 777 C CA . PHE A 1 105 ? -11.359 -7.297 -0.785 1 98.94 105 PHE A CA 1
ATOM 778 C C . PHE A 1 105 ? -12.25 -6.332 -1.562 1 98.94 105 PHE A C 1
ATOM 780 O O . PHE A 1 105 ? -13.469 -6.488 -1.588 1 98.94 105 PHE A O 1
ATOM 787 N N . LYS A 1 106 ? -11.648 -5.332 -2.223 1 98.88 106 LYS A N 1
ATOM 788 C CA . LYS A 1 106 ? -12.367 -4.363 -3.039 1 98.88 106 LYS A CA 1
ATOM 789 C C . LYS A 1 106 ? -13.195 -5.059 -4.121 1 98.88 106 LYS A C 1
ATOM 791 O O . LYS A 1 106 ? -14.383 -4.785 -4.273 1 98.88 106 LYS A O 1
ATOM 796 N N . ALA A 1 107 ? -12.539 -5.945 -4.801 1 98.94 107 ALA A N 1
ATOM 797 C CA . ALA A 1 107 ? -13.172 -6.609 -5.938 1 98.94 107 ALA A CA 1
ATOM 798 C C . ALA A 1 107 ? -14.328 -7.488 -5.488 1 98.94 107 ALA A C 1
ATOM 800 O O . ALA A 1 107 ? -15.383 -7.516 -6.129 1 98.94 107 ALA A O 1
ATOM 801 N N . LEU A 1 108 ? -14.141 -8.203 -4.398 1 98.94 108 LEU A N 1
ATOM 802 C CA . LEU A 1 108 ? -15.18 -9.117 -3.926 1 98.94 108 LEU A CA 1
ATOM 803 C C . LEU A 1 108 ? -16.406 -8.352 -3.439 1 98.94 108 LEU A C 1
ATOM 805 O O . LEU A 1 108 ? -17.531 -8.703 -3.768 1 98.94 108 LEU A O 1
ATOM 809 N N . VAL A 1 109 ? -16.172 -7.312 -2.611 1 98.94 109 VAL A N 1
ATOM 810 C CA . VAL A 1 109 ? -17.312 -6.508 -2.168 1 98.94 109 VAL A CA 1
ATOM 811 C C . VAL A 1 109 ? -18.031 -5.91 -3.377 1 98.94 109 VAL A C 1
ATOM 813 O O . VAL A 1 109 ? -19.266 -5.945 -3.457 1 98.94 109 VAL A O 1
ATOM 816 N N . ALA A 1 110 ? -17.266 -5.336 -4.312 1 98.88 110 ALA A N 1
ATOM 817 C CA . ALA A 1 110 ? -17.859 -4.758 -5.512 1 98.88 110 ALA A CA 1
ATOM 818 C C . ALA A 1 110 ? -18.656 -5.801 -6.285 1 98.88 110 ALA A C 1
ATOM 820 O O . ALA A 1 110 ? -19.734 -5.504 -6.812 1 98.88 110 ALA A O 1
ATOM 821 N N . ALA A 1 111 ? -18.109 -7.02 -6.395 1 98.94 111 ALA A N 1
ATOM 822 C CA . ALA A 1 111 ? -18.797 -8.094 -7.113 1 98.94 111 ALA A CA 1
ATOM 823 C C . ALA A 1 111 ? -20.156 -8.398 -6.484 1 98.94 111 ALA A C 1
ATOM 825 O O . ALA A 1 111 ? -21.141 -8.617 -7.191 1 98.94 111 ALA A O 1
ATOM 826 N N . THR A 1 112 ? -20.219 -8.445 -5.176 1 98.75 112 THR A N 1
ATOM 827 C CA . THR A 1 112 ? -21.5 -8.695 -4.504 1 98.75 112 THR A CA 1
ATOM 828 C C . THR A 1 112 ? -22.484 -7.57 -4.785 1 98.75 112 THR A C 1
ATOM 830 O O . THR A 1 112 ? -23.688 -7.812 -4.918 1 98.75 112 THR A O 1
ATOM 833 N N . ARG A 1 113 ? -22 -6.348 -4.879 1 98.62 113 ARG A N 1
ATOM 834 C CA . ARG A 1 113 ? -22.844 -5.191 -5.176 1 98.62 113 ARG A CA 1
ATOM 835 C C . ARG A 1 113 ? -23.328 -5.227 -6.621 1 98.62 113 ARG A C 1
ATOM 837 O O . ARG A 1 113 ? -24.422 -4.762 -6.922 1 98.62 113 ARG A O 1
ATOM 844 N N . LEU A 1 114 ? -22.547 -5.758 -7.523 1 98.62 114 LEU A N 1
ATOM 845 C CA . LEU A 1 114 ? -22.859 -5.836 -8.945 1 98.62 114 LEU A CA 1
ATOM 846 C C . LEU A 1 114 ? -23.906 -6.918 -9.211 1 98.62 114 LEU A C 1
ATOM 848 O O . LEU A 1 114 ? -24.531 -6.934 -10.273 1 98.62 114 LEU A O 1
ATOM 852 N N . ASN A 1 115 ? -24.016 -7.852 -8.383 1 98.25 115 ASN A N 1
ATOM 853 C CA . ASN A 1 115 ? -24.906 -8.992 -8.562 1 98.25 115 ASN A CA 1
ATOM 854 C C . ASN A 1 115 ? -25.844 -9.164 -7.363 1 98.25 115 ASN A C 1
ATOM 856 O O . ASN A 1 115 ? -25.828 -10.219 -6.715 1 98.25 115 ASN A O 1
ATOM 860 N N . PRO A 1 116 ? -26.656 -8.164 -7.168 1 96.94 116 PRO A N 1
ATOM 861 C CA . PRO A 1 116 ? -27.547 -8.203 -6.008 1 96.94 116 PRO A CA 1
ATOM 862 C C . PRO A 1 116 ? -28.562 -9.344 -6.07 1 96.94 116 PRO A C 1
ATOM 864 O O . PRO A 1 116 ? -28.891 -9.82 -7.16 1 96.94 116 PRO A O 1
ATOM 867 N N . GLY A 1 117 ? -29.078 -9.828 -5.008 1 97.38 117 GLY A N 1
ATOM 868 C CA . GLY A 1 117 ? -30.062 -10.883 -4.941 1 97.38 117 GLY A CA 1
ATOM 869 C C . GLY A 1 117 ? -29.453 -12.266 -4.824 1 97.38 117 GLY A C 1
ATOM 870 O O . GLY A 1 117 ? -30.172 -13.242 -4.555 1 97.38 117 GLY A O 1
ATOM 871 N N . ARG A 1 118 ? -28.219 -12.375 -5.078 1 98.5 118 ARG A N 1
ATOM 872 C CA . ARG A 1 118 ? -27.453 -13.609 -4.891 1 98.5 118 ARG A CA 1
ATOM 873 C C . ARG A 1 118 ? -26.578 -13.523 -3.646 1 98.5 118 ARG A C 1
ATOM 875 O O . ARG A 1 118 ? -25.922 -12.508 -3.416 1 98.5 118 ARG A O 1
ATOM 882 N N . ASP A 1 119 ? -26.469 -14.641 -2.836 1 98.69 119 ASP A N 1
ATOM 883 C CA . ASP A 1 119 ? -25.891 -14.477 -1.51 1 98.69 119 ASP A CA 1
ATOM 884 C C . ASP A 1 119 ? -24.75 -15.469 -1.279 1 98.69 119 ASP A C 1
ATOM 886 O O . ASP A 1 119 ? -24.406 -15.758 -0.136 1 98.69 119 ASP A O 1
ATOM 890 N N . GLU A 1 120 ? -24.125 -15.992 -2.355 1 98.88 120 GLU A N 1
ATOM 891 C CA . GLU A 1 120 ? -23.062 -16.984 -2.215 1 98.88 120 GLU A CA 1
ATOM 892 C C . GLU A 1 120 ? -21.812 -16.562 -2.984 1 98.88 120 GLU A C 1
ATOM 894 O O . GLU A 1 120 ? -21.906 -16.094 -4.121 1 98.88 120 GLU A O 1
ATOM 899 N N . ILE A 1 121 ? -20.719 -16.625 -2.332 1 98.94 121 ILE A N 1
ATOM 900 C CA . ILE A 1 121 ? -19.406 -16.484 -2.943 1 98.94 121 ILE A CA 1
ATOM 901 C C . ILE A 1 121 ? -18.734 -17.859 -3.055 1 98.94 121 ILE A C 1
ATOM 903 O O . ILE A 1 121 ? -18.531 -18.547 -2.049 1 98.94 121 ILE A O 1
ATOM 907 N N . LEU A 1 122 ? -18.453 -18.312 -4.262 1 98.94 122 LEU A N 1
ATOM 908 C CA . LEU A 1 122 ? -17.625 -19.5 -4.441 1 98.94 122 LEU A CA 1
ATOM 909 C C . LEU A 1 122 ? -16.141 -19.125 -4.43 1 98.94 122 LEU A C 1
ATOM 911 O O . LEU A 1 122 ? -15.742 -18.141 -5.039 1 98.94 122 LEU A O 1
ATOM 915 N N . VAL A 1 123 ? -15.375 -19.875 -3.691 1 98.69 123 VAL A N 1
ATOM 916 C CA . VAL A 1 123 ? -13.93 -19.688 -3.635 1 98.69 123 VAL A CA 1
ATOM 917 C C . VAL A 1 123 ? -13.219 -20.984 -4.02 1 98.69 123 VAL A C 1
ATOM 919 O O . VAL A 1 123 ? -13.594 -22.062 -3.551 1 98.69 123 VAL A O 1
ATOM 922 N N . ASP A 1 124 ? -12.242 -20.844 -4.91 1 98.12 124 ASP A N 1
ATOM 923 C CA . ASP A 1 124 ? -11.406 -22 -5.242 1 98.12 124 ASP A CA 1
ATOM 924 C C . ASP A 1 124 ? -10.852 -22.656 -3.984 1 98.12 124 ASP A C 1
ATOM 926 O O . ASP A 1 124 ? -10.125 -22.016 -3.213 1 98.12 124 ASP A O 1
ATOM 930 N N . ALA A 1 125 ? -11.156 -23.922 -3.779 1 97.25 125 ALA A N 1
ATOM 931 C CA . ALA A 1 125 ? -10.766 -24.641 -2.564 1 97.25 125 ALA A CA 1
ATOM 932 C C . ALA A 1 125 ? -9.242 -24.734 -2.449 1 97.25 125 ALA A C 1
ATOM 934 O O . ALA A 1 125 ? -8.703 -24.859 -1.348 1 97.25 125 ALA A O 1
ATOM 935 N N . ASP A 1 126 ? -8.586 -24.625 -3.607 1 95.06 126 ASP A N 1
ATOM 936 C CA . ASP A 1 126 ? -7.141 -24.797 -3.635 1 95.06 126 ASP A CA 1
ATOM 937 C C . ASP A 1 126 ? -6.43 -23.453 -3.662 1 95.06 126 ASP A C 1
ATOM 939 O O . ASP A 1 126 ? -5.242 -23.375 -3.982 1 95.06 126 ASP A O 1
ATOM 943 N N . THR A 1 127 ? -7.129 -22.391 -3.334 1 94.44 127 THR A N 1
ATOM 944 C CA . THR A 1 127 ? -6.605 -21.031 -3.459 1 94.44 127 THR A CA 1
ATOM 945 C C . THR A 1 127 ? -5.531 -20.766 -2.406 1 94.44 127 THR A C 1
ATOM 947 O O . THR A 1 127 ? -5.469 -21.469 -1.392 1 94.44 127 THR A O 1
ATOM 950 N N . PHE A 1 128 ? -4.621 -19.844 -2.729 1 94.44 128 PHE A N 1
ATOM 951 C CA . PHE A 1 128 ? -3.748 -19.297 -1.693 1 94.44 128 PHE A CA 1
ATOM 952 C C . PHE A 1 128 ? -4.562 -18.797 -0.508 1 94.44 128 PHE A C 1
ATOM 954 O O . PHE A 1 128 ? -5.617 -18.188 -0.689 1 94.44 128 PHE A O 1
ATOM 961 N N . PRO A 1 129 ? -4.133 -18.906 0.739 1 94.19 129 PRO A N 1
ATOM 962 C CA . PRO A 1 129 ? -4.926 -18.688 1.952 1 94.19 129 PRO A CA 1
ATOM 963 C C . PRO A 1 129 ? -5.555 -17.297 2.006 1 94.19 129 PRO A C 1
ATOM 965 O O . PRO A 1 129 ? -6.723 -17.172 2.379 1 94.19 129 PRO A O 1
ATOM 968 N N . THR A 1 130 ? -4.832 -16.312 1.628 1 96.88 130 THR A N 1
ATOM 969 C CA . THR A 1 130 ? -5.352 -14.953 1.758 1 96.88 130 THR A CA 1
ATOM 970 C C . THR A 1 130 ? -6.652 -14.797 0.975 1 96.88 130 THR A C 1
ATOM 972 O O . THR A 1 130 ? -7.551 -14.062 1.394 1 96.88 130 THR A O 1
ATOM 975 N N . ASP A 1 131 ? -6.766 -15.453 -0.181 1 97.94 131 ASP A N 1
ATOM 976 C CA . ASP A 1 131 ? -7.98 -15.359 -0.982 1 97.94 131 ASP A CA 1
ATOM 977 C C . ASP A 1 131 ? -9.195 -15.844 -0.194 1 97.94 131 ASP A C 1
ATOM 979 O O . ASP A 1 131 ? -10.242 -15.18 -0.187 1 97.94 131 ASP A O 1
ATOM 983 N N . GLY A 1 132 ? -9.008 -17 0.442 1 97.81 132 GLY A N 1
ATOM 984 C CA . GLY A 1 132 ? -10.086 -17.516 1.263 1 97.81 132 GLY A CA 1
ATOM 985 C C . GLY A 1 132 ? -10.383 -16.672 2.479 1 97.81 132 GLY A C 1
ATOM 986 O O . GLY A 1 132 ? -11.547 -16.438 2.812 1 97.81 132 GLY A O 1
ATOM 987 N N . TYR A 1 133 ? -9.336 -16.172 3.195 1 98.06 133 TYR A N 1
ATOM 988 C CA . TYR A 1 133 ? -9.492 -15.336 4.383 1 98.06 133 TYR A CA 1
ATOM 989 C C . TYR A 1 133 ? -10.273 -14.07 4.055 1 98.06 133 TYR A C 1
ATOM 991 O O . TYR A 1 133 ? -11.203 -13.703 4.777 1 98.06 133 TYR A O 1
ATOM 999 N N . ILE A 1 134 ? -9.898 -13.414 2.973 1 98.56 134 ILE A N 1
ATOM 1000 C CA . ILE A 1 134 ? -10.531 -12.172 2.561 1 98.56 134 ILE A CA 1
ATOM 1001 C C . ILE A 1 134 ? -11.984 -12.438 2.156 1 98.56 134 ILE A C 1
ATOM 1003 O O . ILE A 1 134 ? -12.875 -11.656 2.492 1 98.56 134 ILE A O 1
ATOM 1007 N N . ALA A 1 135 ? -12.203 -13.523 1.419 1 98.75 135 ALA A N 1
ATOM 1008 C CA . ALA A 1 135 ? -13.57 -13.875 1.042 1 98.75 135 ALA A CA 1
ATOM 1009 C C . ALA A 1 135 ? -14.445 -14.078 2.275 1 98.75 135 ALA A C 1
ATOM 1011 O O . ALA A 1 135 ? -15.602 -13.641 2.299 1 98.75 135 ALA A O 1
ATOM 1012 N N . ASP A 1 136 ? -13.93 -14.758 3.297 1 98.5 136 ASP A N 1
ATOM 1013 C CA . ASP A 1 136 ? -14.672 -14.961 4.535 1 98.5 136 ASP A CA 1
ATOM 1014 C C . ASP A 1 136 ? -15.055 -13.633 5.176 1 98.5 136 ASP A C 1
ATOM 1016 O O . ASP A 1 136 ? -16.172 -13.469 5.664 1 98.5 136 ASP A O 1
ATOM 1020 N N . GLU A 1 137 ? -14.148 -12.695 5.211 1 98.44 137 GLU A N 1
ATOM 1021 C CA . GLU A 1 137 ? -14.406 -11.383 5.797 1 98.44 137 GLU A CA 1
ATOM 1022 C C . GLU A 1 137 ? -15.438 -10.609 4.977 1 98.44 137 GLU A C 1
ATOM 1024 O O . GLU A 1 137 ? -16.297 -9.922 5.535 1 98.44 137 GLU A O 1
ATOM 1029 N N . VAL A 1 138 ? -15.312 -10.688 3.658 1 98.81 138 VAL A N 1
ATOM 1030 C CA . VAL A 1 138 ? -16.297 -10.039 2.791 1 98.81 138 VAL A CA 1
ATOM 1031 C C . VAL A 1 138 ? -17.688 -10.602 3.07 1 98.81 138 VAL A C 1
ATOM 1033 O O . VAL A 1 138 ? -18.656 -9.852 3.201 1 98.81 138 VAL A O 1
ATOM 1036 N N . ALA A 1 139 ? -17.75 -11.93 3.137 1 98.69 139 ALA A N 1
ATOM 1037 C CA . ALA A 1 139 ? -19.031 -12.578 3.414 1 98.69 139 ALA A CA 1
ATOM 1038 C C . ALA A 1 139 ? -19.594 -12.117 4.754 1 98.69 139 ALA A C 1
ATOM 1040 O O . ALA A 1 139 ? -20.781 -11.836 4.863 1 98.69 139 ALA A O 1
ATOM 1041 N N . ARG A 1 140 ? -18.75 -12.039 5.77 1 97.94 140 ARG A N 1
ATOM 1042 C CA . ARG A 1 140 ? -19.156 -11.594 7.102 1 97.94 140 ARG A CA 1
ATOM 1043 C C . ARG A 1 140 ? -19.734 -10.188 7.055 1 97.94 140 ARG A C 1
ATOM 1045 O O . ARG A 1 140 ? -20.75 -9.906 7.688 1 97.94 140 ARG A O 1
ATOM 1052 N N . LEU A 1 141 ? -19.156 -9.305 6.285 1 98.44 141 LEU A N 1
ATOM 1053 C CA . LEU A 1 141 ? -19.547 -7.902 6.242 1 98.44 141 LEU A CA 1
ATOM 1054 C C . LEU A 1 141 ? -20.797 -7.711 5.379 1 98.44 141 LEU A C 1
ATOM 1056 O O . 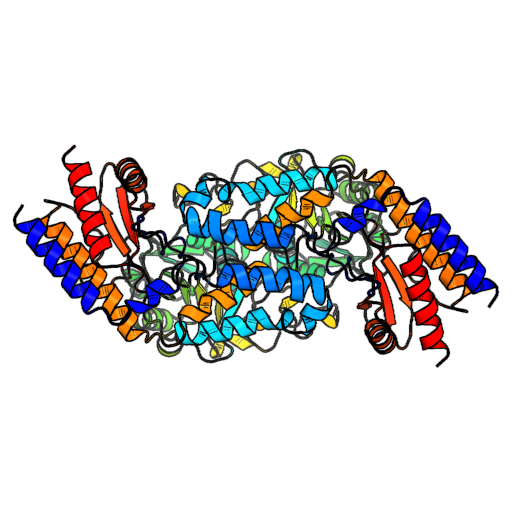LEU A 1 141 ? -21.578 -6.785 5.605 1 98.44 141 LEU A O 1
ATOM 1060 N N . THR A 1 142 ? -20.969 -8.555 4.363 1 98.38 142 THR A N 1
ATOM 1061 C CA . THR A 1 142 ? -22 -8.305 3.367 1 98.38 142 THR A CA 1
ATOM 1062 C C . THR A 1 142 ? -23.203 -9.227 3.576 1 98.38 142 THR A C 1
ATOM 1064 O O . THR A 1 142 ? -24.203 -9.117 2.875 1 98.38 142 THR A O 1
ATOM 1067 N N . GLY A 1 143 ? -23.094 -10.18 4.461 1 97.88 143 GLY A N 1
ATOM 1068 C CA . GLY A 1 143 ? -24.172 -11.109 4.723 1 97.88 143 GLY A CA 1
ATOM 1069 C C . GLY A 1 143 ? -24.234 -12.258 3.732 1 97.88 143 GLY A C 1
ATOM 1070 O O . GLY A 1 143 ? -25.281 -12.875 3.549 1 97.88 143 GLY A O 1
ATOM 1071 N N . HIS A 1 144 ? -23.172 -12.516 3.027 1 98.75 144 HIS A N 1
ATOM 1072 C CA . HIS A 1 144 ? -23.062 -13.625 2.09 1 98.75 144 HIS A CA 1
ATOM 1073 C C . HIS A 1 144 ? -22.531 -14.883 2.783 1 98.75 144 HIS A C 1
ATOM 1075 O O . HIS A 1 144 ? -22.188 -14.844 3.969 1 98.75 144 HIS A O 1
ATOM 1081 N N . THR A 1 145 ? -22.531 -16 2.096 1 98.69 145 THR A N 1
ATOM 1082 C CA . THR A 1 145 ? -21.891 -17.234 2.518 1 98.69 145 THR A CA 1
ATOM 1083 C C . THR A 1 145 ? -20.734 -17.594 1.572 1 98.69 145 THR A C 1
ATOM 1085 O O . THR A 1 145 ? -20.766 -17.219 0.397 1 98.69 145 THR A O 1
ATOM 1088 N N . VAL A 1 146 ? -19.766 -18.25 2.115 1 98.69 146 VAL A N 1
ATOM 1089 C CA . VAL A 1 146 ? -18.641 -18.734 1.304 1 98.69 146 VAL A CA 1
ATOM 1090 C C . VAL A 1 146 ? -18.703 -20.25 1.166 1 98.69 146 VAL A C 1
ATOM 1092 O O . VAL A 1 146 ? -18.938 -20.953 2.148 1 98.69 146 VAL A O 1
ATOM 1095 N N . ARG A 1 147 ? -18.641 -20.703 -0.015 1 98.75 147 ARG A N 1
ATOM 1096 C CA . ARG A 1 147 ? -18.469 -22.141 -0.276 1 98.75 147 ARG A CA 1
ATOM 1097 C C . ARG A 1 147 ? -17.172 -22.406 -1.038 1 98.75 147 ARG A C 1
ATOM 1099 O O . ARG A 1 147 ? -16.906 -21.766 -2.057 1 98.75 147 ARG A O 1
ATOM 1106 N N . ARG A 1 148 ? -16.375 -23.281 -0.503 1 98.12 148 ARG A N 1
ATOM 1107 C CA . ARG A 1 148 ? -15.133 -23.672 -1.146 1 98.12 148 ARG A CA 1
ATOM 1108 C C . ARG A 1 148 ? -15.344 -24.891 -2.057 1 98.12 148 ARG A C 1
ATOM 1110 O O . ARG A 1 148 ? -15.828 -25.922 -1.613 1 98.12 148 ARG A O 1
ATOM 1117 N N . VAL A 1 149 ? -15.023 -24.641 -3.336 1 98.06 149 VAL A N 1
ATOM 1118 C CA . VAL A 1 149 ? -15.219 -25.625 -4.387 1 98.06 149 VAL A CA 1
ATOM 1119 C C . VAL A 1 149 ? -13.992 -25.656 -5.301 1 98.06 149 VAL A C 1
ATOM 1121 O O . VAL A 1 149 ? -13.445 -24.609 -5.652 1 98.06 149 VAL A O 1
ATOM 1124 N N . VAL A 1 150 ? -13.484 -26.906 -5.555 1 97.88 150 VAL A N 1
ATOM 1125 C CA . VAL A 1 150 ? -12.375 -26.953 -6.5 1 97.88 150 VAL A CA 1
ATOM 1126 C C . VAL A 1 150 ? -12.805 -26.344 -7.832 1 97.88 150 VAL A C 1
ATOM 1128 O O . VAL A 1 150 ? -13.945 -26.516 -8.258 1 97.88 150 VAL A O 1
ATOM 1131 N N . ALA A 1 151 ? -11.945 -25.641 -8.516 1 97.69 151 ALA A N 1
ATOM 1132 C CA . ALA A 1 151 ? -12.25 -24.859 -9.711 1 97.69 151 ALA A CA 1
ATOM 1133 C C . ALA A 1 151 ? -12.938 -25.719 -10.773 1 97.69 151 ALA A C 1
ATOM 1135 O O . ALA A 1 151 ? -13.898 -25.266 -11.406 1 97.69 151 ALA A O 1
ATOM 1136 N N . GLU A 1 152 ? -12.547 -26.906 -10.945 1 95.94 152 GLU A N 1
ATOM 1137 C CA . GLU A 1 152 ? -13.055 -27.797 -11.984 1 95.94 152 GLU A CA 1
ATOM 1138 C C . GLU A 1 152 ? -14.531 -28.125 -11.75 1 95.94 152 GLU A C 1
ATOM 1140 O O . GLU A 1 152 ? -15.258 -28.453 -12.695 1 95.94 152 GLU A O 1
ATOM 1145 N N . ASP A 1 153 ? -14.945 -28.016 -10.547 1 98.06 153 ASP A N 1
ATOM 1146 C CA . ASP A 1 153 ? -16.312 -28.391 -10.203 1 98.06 153 ASP A CA 1
ATOM 1147 C C . ASP A 1 153 ? -17.234 -27.172 -10.203 1 98.06 153 ASP A C 1
ATOM 1149 O O . ASP A 1 153 ? -18.453 -27.297 -10.109 1 98.06 153 ASP A O 1
ATOM 1153 N N . MET A 1 154 ? -16.719 -25.984 -10.344 1 97.75 154 MET A N 1
ATOM 1154 C CA . MET A 1 154 ? -17.5 -24.75 -10.195 1 97.75 154 MET A CA 1
ATOM 1155 C C . MET A 1 154 ? -18.609 -24.688 -11.234 1 97.75 154 MET A C 1
ATOM 1157 O O . MET A 1 154 ? -19.703 -24.203 -10.938 1 97.75 154 MET A O 1
ATOM 1161 N N . PRO A 1 155 ? -18.422 -25.219 -12.461 1 97.56 155 PRO A N 1
ATOM 1162 C CA . PRO A 1 155 ? -19.516 -25.172 -13.43 1 97.56 155 PRO A CA 1
ATOM 1163 C C . PRO A 1 155 ? -20.766 -25.922 -12.953 1 97.56 155 PRO A C 1
ATOM 1165 O O . PRO A 1 155 ? -21.891 -25.484 -13.219 1 97.56 155 PRO A O 1
ATOM 1168 N N . SER A 1 156 ? -20.562 -26.984 -12.258 1 98 156 SER A N 1
ATOM 1169 C CA . SER A 1 156 ? -21.703 -27.766 -11.789 1 98 156 SER A CA 1
ATOM 1170 C C . SER A 1 156 ? -22.203 -27.281 -10.438 1 98 156 SER A C 1
ATOM 1172 O O . SER A 1 156 ? -23.344 -27.547 -10.062 1 98 156 SER A O 1
ATOM 1174 N N . GLU A 1 157 ? -21.375 -26.516 -9.758 1 98.25 157 GLU A N 1
ATOM 1175 C CA . GLU A 1 157 ? -21.688 -26.125 -8.391 1 98.25 157 GLU A CA 1
ATOM 1176 C C . GLU A 1 157 ? -22.297 -24.719 -8.344 1 98.25 157 GLU A C 1
ATOM 1178 O O . GLU A 1 157 ? -23 -24.375 -7.398 1 98.25 157 GLU A O 1
ATOM 1183 N N . ALA A 1 158 ? -21.984 -23.938 -9.336 1 98.5 158 ALA A N 1
ATOM 1184 C CA . ALA A 1 158 ? -22.562 -22.609 -9.406 1 98.5 158 ALA A CA 1
ATOM 1185 C C . ALA A 1 158 ? -24.062 -22.672 -9.672 1 98.5 158 ALA A C 1
ATOM 1187 O O . ALA A 1 158 ? -24.531 -23.562 -10.398 1 98.5 158 ALA A O 1
ATOM 1188 N N . GLY A 1 159 ? -24.844 -21.766 -9.062 1 98 159 GLY A N 1
ATOM 1189 C CA . GLY A 1 159 ? -26.281 -21.766 -9.234 1 98 159 GLY A CA 1
ATOM 1190 C C . GLY A 1 159 ? -26.906 -20.406 -8.977 1 98 159 GLY A C 1
ATOM 1191 O O . GLY A 1 159 ? -26.234 -19.375 -9.094 1 98 159 GLY A O 1
ATOM 1192 N N . GLU A 1 160 ? -28.188 -20.453 -8.633 1 98.06 160 GLU A N 1
ATOM 1193 C CA . GLU A 1 160 ? -29 -19.25 -8.547 1 98.06 160 GLU A CA 1
ATOM 1194 C C . GLU A 1 160 ? -28.531 -18.359 -7.398 1 98.06 160 GLU A C 1
ATOM 1196 O O . GLU A 1 160 ? -28.766 -17.141 -7.418 1 98.06 160 GLU A O 1
ATOM 1201 N N . ARG A 1 161 ? -27.812 -18.922 -6.492 1 98.44 161 ARG A N 1
ATOM 1202 C CA . ARG A 1 161 ? -27.391 -18.172 -5.316 1 98.44 161 ARG A CA 1
ATOM 1203 C C . ARG A 1 161 ? -26.016 -17.562 -5.523 1 98.44 161 ARG A C 1
ATOM 1205 O O . ARG A 1 161 ? -25.609 -16.672 -4.785 1 98.44 161 ARG A O 1
ATOM 1212 N N . THR A 1 162 ? -25.234 -18.047 -6.473 1 98.88 162 THR A N 1
ATOM 1213 C CA . THR A 1 162 ? -23.828 -17.672 -6.621 1 98.88 162 THR A CA 1
ATOM 1214 C C . THR A 1 162 ? -23.703 -16.266 -7.191 1 98.88 162 THR A C 1
ATOM 1216 O O . THR A 1 162 ? -24.078 -16.016 -8.336 1 98.88 162 THR A O 1
ATOM 1219 N N . ALA A 1 163 ? -23.156 -15.352 -6.359 1 98.94 163 ALA A N 1
ATOM 1220 C CA . ALA A 1 163 ? -22.922 -13.984 -6.82 1 98.94 163 ALA A CA 1
ATOM 1221 C C . ALA A 1 163 ? -21.641 -13.883 -7.633 1 98.94 163 ALA A C 1
ATOM 1223 O O . ALA A 1 163 ? -21.609 -13.25 -8.688 1 98.94 163 ALA A O 1
ATOM 1224 N N . VAL A 1 164 ? -20.641 -14.531 -7.18 1 98.94 164 VAL A N 1
ATOM 1225 C CA . VAL A 1 164 ? -19.312 -14.422 -7.77 1 98.94 164 VAL A CA 1
ATOM 1226 C C . VAL A 1 164 ? -18.484 -15.656 -7.41 1 98.94 164 VAL A C 1
ATOM 1228 O O . VAL A 1 164 ? -18.703 -16.266 -6.363 1 98.94 164 VAL A O 1
ATOM 1231 N N . ALA A 1 165 ? -17.625 -16.062 -8.289 1 98.94 165 ALA A N 1
ATOM 1232 C CA . ALA A 1 165 ? -16.609 -17.078 -8.039 1 98.94 165 ALA A CA 1
ATOM 1233 C C . ALA A 1 165 ? -15.203 -16.484 -8.109 1 98.94 165 ALA A C 1
ATOM 1235 O O . ALA A 1 165 ? -14.859 -15.797 -9.07 1 98.94 165 ALA A O 1
ATOM 1236 N N . LEU A 1 166 ? -14.477 -16.656 -7.035 1 98.94 166 LEU A N 1
ATOM 1237 C CA . LEU A 1 166 ? -13.062 -16.297 -6.98 1 98.94 166 LEU A CA 1
ATOM 1238 C C . LEU A 1 166 ? -12.188 -17.5 -7.324 1 98.94 166 LEU A C 1
ATOM 1240 O O . LEU A 1 166 ? -12.203 -18.516 -6.609 1 98.94 166 LEU A O 1
ATOM 1244 N N . ILE A 1 167 ? -11.367 -17.375 -8.438 1 98.75 167 ILE A N 1
ATOM 1245 C CA . ILE A 1 167 ? -10.633 -18.516 -8.953 1 98.75 167 ILE A CA 1
ATOM 1246 C C . ILE A 1 167 ? -9.18 -18.141 -9.195 1 98.75 167 ILE A C 1
ATOM 1248 O O . ILE A 1 167 ? -8.891 -17.078 -9.766 1 98.75 167 ILE A O 1
ATOM 1252 N N . ASN A 1 168 ? -8.289 -18.969 -8.781 1 97.69 168 ASN A N 1
ATOM 1253 C CA . ASN A 1 168 ? -6.902 -18.844 -9.203 1 97.69 168 ASN A CA 1
ATOM 1254 C C . ASN A 1 168 ? -6.715 -19.297 -10.648 1 97.69 168 ASN A C 1
ATOM 1256 O O . ASN A 1 168 ? -7.117 -20.391 -11.016 1 97.69 168 ASN A O 1
ATOM 1260 N N . HIS A 1 169 ? -6.094 -18.484 -11.461 1 98.69 169 HIS A N 1
ATOM 1261 C CA . HIS A 1 169 ? -5.828 -18.906 -12.828 1 98.69 169 HIS A CA 1
ATOM 1262 C C . HIS A 1 169 ? -4.836 -20.062 -12.867 1 98.69 169 HIS A C 1
ATOM 1264 O O . HIS A 1 169 ? -5.031 -21.031 -13.609 1 98.69 169 HIS A O 1
ATOM 1270 N N . VAL A 1 170 ? -3.801 -19.953 -12.078 1 98.56 170 VAL A N 1
ATOM 1271 C CA . VAL A 1 170 ? -2.803 -21 -11.898 1 98.56 170 VAL A CA 1
ATOM 1272 C C . VAL A 1 170 ? -2.768 -21.438 -10.438 1 98.56 170 VAL A C 1
ATOM 1274 O O . VAL A 1 170 ? -2.668 -20.594 -9.531 1 98.56 170 VAL A O 1
ATOM 1277 N N . ASP A 1 171 ? -2.984 -22.766 -10.211 1 97.75 171 ASP A N 1
ATOM 1278 C CA . ASP A 1 171 ? -2.822 -23.281 -8.852 1 97.75 171 ASP A CA 1
ATOM 1279 C C . ASP A 1 171 ? -1.418 -23 -8.328 1 97.75 171 ASP A C 1
ATOM 1281 O O . ASP A 1 171 ? -0.426 -23.359 -8.961 1 97.75 171 ASP A O 1
ATOM 1285 N N . TYR A 1 172 ? -1.312 -22.406 -7.141 1 95.88 172 TYR A N 1
ATOM 1286 C CA . TYR A 1 172 ? -0.026 -21.906 -6.668 1 95.88 172 TYR A CA 1
ATOM 1287 C C . TYR A 1 172 ? 0.85 -23.047 -6.16 1 95.88 172 TYR A C 1
ATOM 1289 O O . TYR A 1 172 ? 2.055 -22.875 -5.965 1 95.88 172 TYR A O 1
ATOM 1297 N N . VAL A 1 173 ? 0.323 -24.266 -6.008 1 96.88 173 VAL A N 1
ATOM 1298 C CA . VAL A 1 173 ? 1.093 -25.406 -5.531 1 96.88 173 VAL A CA 1
ATOM 1299 C C . VAL A 1 173 ? 1.445 -26.312 -6.699 1 96.88 173 VAL A C 1
ATOM 1301 O O . VAL A 1 173 ? 2.623 -26.547 -6.98 1 96.88 173 VAL A O 1
ATOM 1304 N N . THR A 1 174 ? 0.451 -26.688 -7.512 1 97.31 174 THR A N 1
ATOM 1305 C CA . THR A 1 174 ? 0.656 -27.703 -8.539 1 97.31 174 THR A CA 1
ATOM 1306 C C . THR A 1 174 ? 1.072 -27.062 -9.859 1 97.31 174 THR A C 1
ATOM 1308 O O . THR A 1 174 ? 1.611 -27.734 -10.742 1 97.31 174 THR A O 1
ATOM 1311 N N . GLY A 1 175 ? 0.696 -25.812 -10.023 1 98 175 GLY A N 1
ATOM 1312 C CA . GLY A 1 175 ? 0.975 -25.141 -11.281 1 98 175 GLY A CA 1
ATOM 1313 C C . GLY A 1 175 ? -0.08 -25.391 -12.344 1 98 175 GLY A C 1
ATOM 1314 O O . GLY A 1 175 ? 0.028 -24.891 -13.461 1 98 175 GLY A O 1
ATOM 1315 N N . ARG A 1 176 ? -1.139 -26.109 -12.008 1 98.19 176 ARG A N 1
ATOM 1316 C CA . ARG A 1 176 ? -2.205 -26.375 -12.969 1 98.19 176 ARG A CA 1
ATOM 1317 C C . ARG A 1 176 ? -2.859 -25.078 -13.43 1 98.19 176 ARG A C 1
ATOM 1319 O O . ARG A 1 176 ? -3.143 -24.188 -12.617 1 98.19 176 ARG A O 1
ATOM 1326 N N . VAL A 1 177 ? -3.043 -24.922 -14.688 1 98.38 177 VAL A N 1
ATOM 1327 C CA . VAL A 1 177 ? -3.723 -23.766 -15.273 1 98.38 177 VAL A CA 1
ATOM 1328 C C . VAL A 1 177 ? -5.191 -24.109 -15.523 1 98.38 177 VAL A C 1
ATOM 1330 O O . VAL A 1 177 ? -5.5 -25.141 -16.125 1 98.38 177 VAL A O 1
ATOM 1333 N N . HIS A 1 178 ? -6.059 -23.266 -15.031 1 98.12 178 HIS A N 1
ATOM 1334 C CA . HIS A 1 178 ? -7.484 -23.438 -15.297 1 98.12 178 HIS A CA 1
ATOM 1335 C C . HIS A 1 178 ? -7.898 -22.703 -16.578 1 98.12 178 HIS A C 1
ATOM 1337 O O . HIS A 1 178 ? -7.348 -21.656 -16.906 1 98.12 178 HIS A O 1
ATOM 1343 N N . ASP A 1 179 ? -8.828 -23.344 -17.312 1 97.62 179 ASP A N 1
ATOM 1344 C CA . ASP A 1 179 ? -9.344 -22.719 -18.531 1 97.62 179 ASP A CA 1
ATOM 1345 C C . ASP A 1 179 ? -10.219 -21.516 -18.219 1 97.62 179 ASP A C 1
ATOM 1347 O O . ASP A 1 179 ? -11.406 -21.672 -17.922 1 97.62 179 ASP A O 1
ATOM 1351 N N . MET A 1 180 ? -9.695 -20.344 -18.328 1 98.31 180 MET A N 1
ATOM 1352 C CA . MET A 1 180 ? -10.359 -19.094 -17.938 1 98.31 180 MET A CA 1
ATOM 1353 C C . MET A 1 180 ? -11.625 -18.859 -18.75 1 98.31 180 MET A C 1
ATOM 1355 O O . MET A 1 180 ? -12.664 -18.516 -18.203 1 98.31 180 MET A O 1
ATOM 1359 N N . ALA A 1 181 ? -11.516 -19.062 -20.016 1 98.44 181 ALA A N 1
ATOM 1360 C CA . ALA A 1 181 ? -12.648 -18.828 -20.891 1 98.44 181 ALA A CA 1
ATOM 1361 C C . ALA A 1 181 ? -13.805 -19.766 -20.578 1 98.44 181 ALA A C 1
ATOM 1363 O O . ALA A 1 181 ? -14.945 -19.328 -20.406 1 98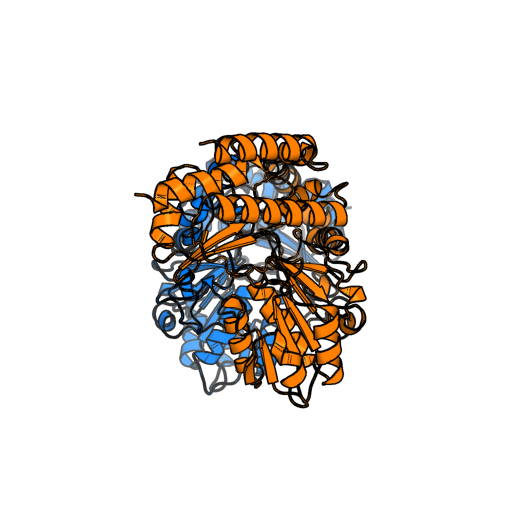.44 181 ALA A O 1
ATOM 1364 N N . GLU A 1 182 ? -13.516 -21.016 -20.484 1 98.19 182 GLU A N 1
ATOM 1365 C CA . GLU A 1 182 ? -14.547 -22.016 -20.234 1 98.19 182 GLU A CA 1
ATOM 1366 C C . GLU A 1 182 ? -15.195 -21.828 -18.875 1 98.19 182 GLU A C 1
ATOM 1368 O O . GLU A 1 182 ? -16.422 -21.891 -18.75 1 98.19 182 GLU A O 1
ATOM 1373 N N . LEU A 1 183 ? -14.367 -21.641 -17.859 1 98.56 183 LEU A N 1
ATOM 1374 C CA . LEU A 1 183 ? -14.898 -21.469 -16.516 1 98.56 183 LEU A CA 1
ATOM 1375 C C . LEU A 1 183 ? -15.734 -20.188 -16.422 1 98.56 183 LEU A C 1
ATOM 1377 O O . LEU A 1 183 ? -16.797 -20.188 -15.797 1 98.56 183 LEU A O 1
ATOM 1381 N N . THR A 1 184 ? -15.25 -19.078 -16.984 1 98.81 184 THR A N 1
ATOM 1382 C CA . THR A 1 184 ? -16 -17.828 -16.969 1 98.81 184 THR A CA 1
ATOM 1383 C C . THR A 1 184 ? -17.359 -18.016 -17.641 1 98.81 184 THR A C 1
ATOM 1385 O O . THR A 1 184 ? -18.391 -17.609 -17.109 1 98.81 184 THR A O 1
ATOM 1388 N N . ALA A 1 185 ? -17.359 -18.688 -18.797 1 98.75 185 ALA A N 1
ATOM 1389 C CA . ALA A 1 185 ? -18.609 -18.922 -19.531 1 98.75 185 ALA A CA 1
ATOM 1390 C C . ALA A 1 185 ? -19.578 -19.75 -18.688 1 98.75 185 ALA A C 1
ATOM 1392 O O . ALA A 1 185 ? -20.781 -19.469 -18.656 1 98.75 185 ALA A O 1
ATOM 1393 N N . ALA A 1 186 ? -19.078 -20.781 -18.094 1 98.69 186 ALA A N 1
ATOM 1394 C CA . ALA A 1 186 ? -19.922 -21.641 -17.266 1 98.69 186 ALA A CA 1
ATOM 1395 C C . ALA A 1 186 ? -20.516 -20.859 -16.094 1 98.69 186 ALA A C 1
ATOM 1397 O O . ALA A 1 186 ? -21.688 -21.047 -15.766 1 98.69 186 ALA A O 1
ATOM 1398 N N . LEU A 1 187 ? -19.75 -20.016 -15.445 1 98.81 187 LEU A N 1
ATOM 1399 C CA . LEU A 1 187 ? -20.219 -19.203 -14.336 1 98.81 187 LEU A CA 1
ATOM 1400 C C . LEU A 1 187 ? -21.281 -18.203 -14.805 1 98.81 187 LEU A C 1
ATOM 1402 O O . LEU A 1 187 ? -22.297 -18.031 -14.148 1 98.81 187 LEU A O 1
ATOM 1406 N N . HIS A 1 188 ? -21.047 -17.625 -15.961 1 98.81 188 HIS A N 1
ATOM 1407 C CA . HIS A 1 188 ? -22 -16.672 -16.531 1 98.81 188 HIS A CA 1
ATOM 1408 C C . HIS A 1 188 ? -23.344 -17.344 -16.828 1 98.81 188 HIS A C 1
ATOM 1410 O O . HIS A 1 188 ? -24.391 -16.75 -16.641 1 98.81 188 HIS A O 1
ATOM 1416 N N . ARG A 1 189 ? -23.25 -18.594 -17.297 1 98.5 189 ARG A N 1
ATOM 1417 C CA . ARG A 1 189 ? -24.484 -19.328 -17.562 1 98.5 189 ARG A CA 1
ATOM 1418 C C . ARG A 1 189 ? -25.312 -19.5 -16.281 1 98.5 189 ARG A C 1
ATOM 1420 O O . ARG A 1 189 ? -26.547 -19.516 -16.328 1 98.5 189 ARG A O 1
ATOM 1427 N N . ALA A 1 190 ? -24.641 -19.578 -15.203 1 98.56 190 ALA A N 1
ATOM 1428 C CA . ALA A 1 190 ? -25.312 -19.719 -13.914 1 98.56 190 ALA A CA 1
ATOM 1429 C C . ALA A 1 190 ? -25.688 -18.344 -13.336 1 98.56 190 ALA A C 1
ATOM 1431 O O . ALA A 1 190 ? -26.281 -18.266 -12.266 1 98.56 190 ALA A O 1
ATOM 1432 N N . GLY A 1 191 ? -25.281 -17.25 -14.031 1 98.56 191 GLY A N 1
ATOM 1433 C CA . GLY A 1 191 ? -25.578 -15.891 -13.578 1 98.56 191 GLY A CA 1
ATOM 1434 C C . GLY A 1 191 ? -24.531 -15.344 -12.625 1 98.56 191 GLY A C 1
ATOM 1435 O O . GLY A 1 191 ? -24.703 -14.25 -12.07 1 98.56 191 GLY A O 1
ATOM 1436 N N . ALA A 1 192 ? -23.469 -16.078 -12.359 1 98.81 192 ALA A N 1
ATOM 1437 C CA . ALA A 1 192 ? -22.422 -15.672 -11.438 1 98.81 192 ALA A CA 1
ATOM 1438 C C . ALA A 1 192 ? -21.344 -14.852 -12.156 1 98.81 192 ALA A C 1
ATOM 1440 O O . ALA A 1 192 ? -21.141 -15.016 -13.359 1 98.81 192 ALA A O 1
ATOM 1441 N N . LEU A 1 193 ? -20.719 -13.938 -11.43 1 98.94 193 LEU A N 1
ATOM 1442 C CA . LEU A 1 193 ? -19.547 -13.227 -11.938 1 98.94 193 LEU A CA 1
ATOM 1443 C C . LEU A 1 193 ? -18.281 -14.039 -11.719 1 98.94 193 LEU A C 1
ATOM 1445 O O . LEU A 1 193 ? -18.234 -14.93 -10.867 1 98.94 193 LEU A O 1
ATOM 1449 N N . ALA A 1 194 ? -17.266 -13.781 -12.523 1 98.94 194 ALA A N 1
ATOM 1450 C CA . ALA A 1 194 ? -15.953 -14.422 -12.398 1 98.94 194 ALA A CA 1
ATOM 1451 C C . ALA A 1 194 ? -14.891 -13.414 -11.977 1 98.94 194 ALA A C 1
ATOM 1453 O O . ALA A 1 194 ? -14.664 -12.422 -12.664 1 98.94 194 ALA A O 1
ATOM 1454 N N . LEU A 1 195 ? -14.297 -13.586 -10.859 1 98.94 195 LEU A N 1
ATOM 1455 C CA . LEU A 1 195 ? -13.141 -12.859 -10.352 1 98.94 195 LEU A CA 1
ATOM 1456 C C . LEU A 1 195 ? -11.891 -13.734 -10.367 1 98.94 195 LEU A C 1
ATOM 1458 O O . LEU A 1 195 ? -11.859 -14.781 -9.719 1 98.94 195 LEU A O 1
ATOM 1462 N N . TRP A 1 196 ? -10.867 -13.312 -11.039 1 98.94 196 TRP A N 1
ATOM 1463 C CA . TRP A 1 196 ? -9.695 -14.148 -11.25 1 98.94 196 TRP A CA 1
ATOM 1464 C C . TRP A 1 196 ? -8.492 -13.594 -10.492 1 98.94 196 TRP A C 1
ATOM 1466 O O . TRP A 1 196 ? -8.258 -12.383 -10.484 1 98.94 196 TRP A O 1
ATOM 1476 N N . ASP A 1 197 ? -7.773 -14.438 -9.82 1 98.88 197 ASP A N 1
ATOM 1477 C CA . ASP A 1 197 ? -6.453 -14.156 -9.266 1 98.88 197 ASP A CA 1
ATOM 1478 C C . ASP A 1 197 ? -5.352 -14.539 -10.25 1 98.88 197 ASP A C 1
ATOM 1480 O O . ASP A 1 197 ? -5.137 -15.719 -10.523 1 98.88 197 ASP A O 1
ATOM 1484 N N . LEU A 1 198 ? -4.609 -13.523 -10.664 1 98.88 198 LEU A N 1
ATOM 1485 C CA . LEU A 1 198 ? -3.625 -13.727 -11.727 1 98.88 198 LEU A CA 1
ATOM 1486 C C . LEU A 1 198 ? -2.209 -13.719 -11.156 1 98.88 198 LEU A C 1
ATOM 1488 O O . LEU A 1 198 ? -1.237 -13.57 -11.906 1 98.88 198 LEU A O 1
ATOM 1492 N N . CYS A 1 199 ? -2.004 -13.898 -9.867 1 98.56 199 CYS A N 1
ATOM 1493 C CA . CYS A 1 199 ? -0.713 -13.719 -9.211 1 98.56 199 CYS A CA 1
ATOM 1494 C C . CYS A 1 199 ? 0.323 -14.68 -9.781 1 98.56 199 CYS A C 1
ATOM 1496 O O . CYS A 1 199 ? 1.51 -14.352 -9.844 1 98.56 199 CYS A O 1
ATOM 1498 N N . HIS A 1 200 ? -0.08 -15.852 -10.25 1 98.25 200 HIS A N 1
ATOM 1499 C CA . HIS A 1 200 ? 0.877 -16.828 -10.758 1 98.25 200 HIS A CA 1
ATOM 1500 C C . HIS A 1 200 ? 0.793 -16.938 -12.273 1 98.25 200 HIS A C 1
ATOM 1502 O O . HIS A 1 200 ? 1.399 -17.828 -12.875 1 98.25 200 HIS A O 1
ATOM 1508 N N . SER A 1 201 ? 0.02 -16.078 -12.938 1 97.81 201 SER A N 1
ATOM 1509 C CA . SER A 1 201 ? -0.125 -16.203 -14.383 1 97.81 201 SER A CA 1
ATOM 1510 C C . SER A 1 201 ? 0.392 -14.961 -15.102 1 97.81 201 SER A C 1
ATOM 1512 O O . SER A 1 201 ? 0.968 -15.055 -16.188 1 97.81 201 SER A O 1
ATOM 1514 N N . VAL A 1 202 ? 0.189 -13.773 -14.484 1 98.19 202 VAL A N 1
ATOM 1515 C CA . VAL A 1 202 ? 0.639 -12.555 -15.156 1 98.19 202 VAL A CA 1
ATOM 1516 C C . VAL A 1 202 ? 2.158 -12.578 -15.297 1 98.19 202 VAL A C 1
ATOM 1518 O O . VAL A 1 202 ? 2.875 -12.852 -14.328 1 98.19 202 VAL A O 1
ATOM 1521 N N . GLY A 1 203 ? 2.65 -12.352 -16.469 1 96.94 203 GLY A N 1
ATOM 1522 C CA . GLY A 1 203 ? 4.078 -12.359 -16.75 1 96.94 203 GLY A CA 1
ATOM 1523 C C . GLY A 1 203 ? 4.629 -13.75 -17 1 96.94 203 GLY A C 1
ATOM 1524 O O . GLY A 1 203 ? 5.781 -13.906 -17.406 1 96.94 203 GLY A O 1
ATOM 1525 N N . ALA A 1 204 ? 3.83 -14.844 -16.781 1 96.38 204 ALA A N 1
ATOM 1526 C CA . ALA A 1 204 ? 4.285 -16.219 -16.953 1 96.38 204 ALA A CA 1
ATOM 1527 C C . ALA A 1 204 ? 3.639 -16.859 -18.172 1 96.38 204 ALA A C 1
ATOM 1529 O O . ALA A 1 204 ? 4.289 -17.609 -18.906 1 96.38 204 ALA A O 1
ATOM 1530 N N . LEU A 1 205 ? 2.4 -16.672 -18.375 1 95.44 205 LEU A N 1
ATOM 1531 C CA . LEU A 1 205 ? 1.681 -17.219 -19.516 1 95.44 205 LEU A CA 1
ATOM 1532 C C . LEU A 1 205 ? 0.728 -16.188 -20.109 1 95.44 205 LEU A C 1
ATOM 1534 O O . LEU A 1 205 ? 0.419 -15.18 -19.469 1 95.44 205 LEU A O 1
ATOM 1538 N N . PRO A 1 206 ? 0.319 -16.391 -21.375 1 95.81 206 PRO A N 1
ATOM 1539 C CA . PRO A 1 206 ? -0.625 -15.461 -21.984 1 95.81 206 PRO A CA 1
ATOM 1540 C C . PRO A 1 206 ? -1.975 -15.43 -21.281 1 95.81 206 PRO A C 1
ATOM 1542 O O . PRO A 1 206 ? -2.555 -16.484 -21 1 95.81 206 PRO A O 1
ATOM 1545 N N . VAL A 1 207 ? -2.402 -14.25 -20.844 1 97.81 207 VAL A N 1
ATOM 1546 C CA . VAL A 1 207 ? -3.703 -13.992 -20.234 1 97.81 207 VAL A CA 1
ATOM 1547 C C . VAL A 1 207 ? -4.52 -13.062 -21.125 1 97.81 207 VAL A C 1
ATOM 1549 O O . VAL A 1 207 ? -4.008 -12.055 -21.609 1 97.81 207 VAL A O 1
ATOM 1552 N N . GLU A 1 208 ? -5.73 -13.414 -21.438 1 98.44 208 GLU A N 1
ATOM 1553 C CA . GLU A 1 208 ? -6.609 -12.617 -22.281 1 98.44 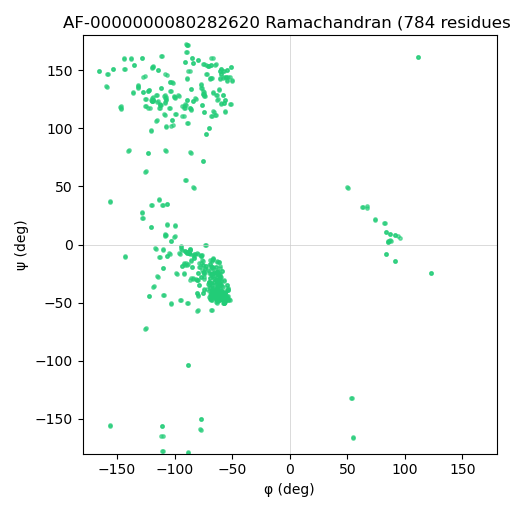208 GLU A CA 1
ATOM 1554 C C . GLU A 1 208 ? -7.918 -12.289 -21.578 1 98.44 208 GLU A C 1
ATOM 1556 O O . GLU A 1 208 ? -8.977 -12.82 -21.922 1 98.44 208 GLU A O 1
ATOM 1561 N N . LEU A 1 209 ? -7.883 -11.305 -20.688 1 98.88 209 LEU A N 1
ATOM 1562 C CA . LEU A 1 209 ? -9.008 -11.023 -19.812 1 98.88 209 LEU A CA 1
ATOM 1563 C C . LEU A 1 209 ? -10.242 -10.617 -20.609 1 98.88 209 LEU A C 1
ATOM 1565 O O . LEU A 1 209 ? -11.328 -11.148 -20.406 1 98.88 209 LEU A O 1
ATOM 1569 N N . ASP A 1 210 ? -10.094 -9.688 -21.547 1 98.81 210 ASP A N 1
ATOM 1570 C CA . ASP A 1 210 ? -11.242 -9.234 -22.328 1 98.81 210 ASP A CA 1
ATOM 1571 C C . ASP A 1 210 ? -11.844 -10.375 -23.141 1 98.81 210 ASP A C 1
ATOM 1573 O O . ASP A 1 210 ? -13.055 -10.602 -23.109 1 98.81 210 ASP A O 1
ATOM 1577 N N . ALA A 1 211 ? -11 -11.148 -23.797 1 98.69 211 ALA A N 1
ATOM 1578 C CA . ALA A 1 211 ? -11.461 -12.195 -24.703 1 98.69 211 ALA A CA 1
ATOM 1579 C C . ALA A 1 211 ? -12.125 -13.328 -23.922 1 98.69 211 ALA A C 1
ATOM 1581 O O . ALA A 1 211 ? -13.023 -14 -24.438 1 98.69 211 ALA A O 1
ATOM 1582 N N . THR A 1 212 ? -11.742 -13.57 -22.688 1 98.69 212 THR A N 1
ATOM 1583 C CA . THR A 1 212 ? -12.258 -14.672 -21.891 1 98.69 212 THR A CA 1
ATOM 1584 C C . THR A 1 212 ? -13.555 -14.273 -21.188 1 98.69 212 THR A C 1
ATOM 1586 O O . THR A 1 212 ? -14.234 -15.109 -20.594 1 98.69 212 THR A O 1
ATOM 1589 N N . GLY A 1 213 ? -13.828 -12.984 -21.172 1 98.69 213 GLY A N 1
ATOM 1590 C CA . GLY A 1 213 ? -15.055 -12.5 -20.562 1 98.69 213 GLY A CA 1
ATOM 1591 C C . GLY A 1 213 ? -14.938 -12.32 -19.047 1 98.69 213 GLY A C 1
ATOM 1592 O O . GLY A 1 213 ? -15.945 -12.164 -18.359 1 98.69 213 GLY A O 1
ATOM 1593 N N . ALA A 1 214 ? -13.727 -12.391 -18.5 1 98.88 214 ALA A N 1
ATOM 1594 C CA . ALA A 1 214 ? -13.531 -12.164 -17.062 1 98.88 214 ALA A CA 1
ATOM 1595 C C . ALA A 1 214 ? -14.203 -10.867 -16.625 1 98.88 214 ALA A C 1
ATOM 1597 O O . ALA A 1 214 ? -14.219 -9.883 -17.359 1 98.88 214 ALA A O 1
ATOM 1598 N N . ASP A 1 215 ? -14.82 -10.875 -15.422 1 98.94 215 ASP A N 1
ATOM 1599 C CA . ASP A 1 215 ? -15.508 -9.688 -14.914 1 98.94 215 ASP A CA 1
ATOM 1600 C C . ASP A 1 215 ? -14.547 -8.789 -14.133 1 98.94 215 ASP A C 1
ATOM 1602 O O . ASP A 1 215 ? -14.523 -7.574 -14.328 1 98.94 215 ASP A O 1
ATOM 1606 N N . LEU A 1 216 ? -13.852 -9.336 -13.234 1 98.94 216 LEU A N 1
ATOM 1607 C CA . LEU A 1 216 ? -12.844 -8.695 -12.398 1 98.94 216 LEU A CA 1
ATOM 1608 C C . LEU A 1 216 ? -11.594 -9.562 -12.297 1 98.94 216 LEU A C 1
ATOM 1610 O O . LEU A 1 216 ? -11.656 -10.781 -12.484 1 98.94 216 LEU A O 1
ATOM 1614 N N . ALA A 1 217 ? -10.484 -8.953 -12.039 1 98.94 217 ALA A N 1
ATOM 1615 C CA . ALA A 1 217 ? -9.258 -9.695 -11.766 1 98.94 217 ALA A CA 1
ATOM 1616 C C . ALA A 1 217 ? -8.305 -8.883 -10.898 1 98.94 217 ALA A C 1
ATOM 1618 O O . ALA A 1 217 ? -8.383 -7.648 -10.867 1 98.94 217 ALA A O 1
ATOM 1619 N N . VAL A 1 218 ? -7.535 -9.539 -10.156 1 98.94 218 VAL A N 1
ATOM 1620 C CA . VAL A 1 218 ? -6.434 -8.953 -9.398 1 98.94 218 VAL A CA 1
ATOM 1621 C C . VAL A 1 218 ? -5.145 -9.719 -9.688 1 98.94 218 VAL A C 1
ATOM 1623 O O . VAL A 1 218 ? -5.18 -10.852 -10.172 1 98.94 218 VAL A O 1
ATOM 1626 N N . GLY A 1 219 ? -4.031 -9.086 -9.406 1 98.75 219 GLY A N 1
ATOM 1627 C CA . GLY A 1 219 ? -2.748 -9.758 -9.508 1 98.75 219 GLY A CA 1
ATOM 1628 C C . GLY A 1 219 ? -1.623 -9.008 -8.82 1 98.75 219 GLY A C 1
ATOM 1629 O O . GLY A 1 219 ? -1.651 -7.777 -8.75 1 98.75 219 GLY A O 1
ATOM 1630 N N . CYS A 1 220 ? -0.642 -9.742 -8.312 1 98.62 220 CYS A N 1
ATOM 1631 C CA . CYS A 1 220 ? 0.561 -9.109 -7.781 1 98.62 220 CYS A CA 1
ATOM 1632 C C . CYS A 1 220 ? 1.567 -8.828 -8.891 1 98.62 220 CYS A C 1
ATOM 1634 O O . CYS A 1 220 ? 1.467 -9.391 -9.984 1 98.62 220 CYS A O 1
ATOM 1636 N N . THR A 1 221 ? 2.482 -7.945 -8.641 1 98.88 221 THR A N 1
ATOM 1637 C CA . THR A 1 221 ? 3.436 -7.562 -9.672 1 98.88 221 THR A CA 1
ATOM 1638 C C . THR A 1 221 ? 4.855 -7.941 -9.266 1 98.88 221 THR A C 1
ATOM 1640 O O . THR A 1 221 ? 5.789 -7.816 -10.062 1 98.88 221 THR A O 1
ATOM 1643 N N . TYR A 1 222 ? 5.02 -8.477 -8.039 1 98.62 222 TYR A N 1
ATOM 1644 C CA . TYR A 1 222 ? 6.359 -8.688 -7.512 1 98.62 222 TYR A CA 1
ATOM 1645 C C . TYR A 1 222 ? 6.879 -10.078 -7.871 1 98.62 222 TYR A C 1
ATOM 1647 O O . TYR A 1 222 ? 8.031 -10.406 -7.594 1 98.62 222 TYR A O 1
ATOM 1655 N N . LYS A 1 223 ? 6.078 -10.961 -8.484 1 98.44 223 LYS A N 1
ATOM 1656 C CA . LYS A 1 223 ? 6.5 -12.289 -8.93 1 98.44 223 LYS A CA 1
ATOM 1657 C C . LYS A 1 223 ? 7.074 -12.234 -10.344 1 98.44 223 LYS A C 1
ATOM 1659 O O . LYS A 1 223 ? 8.07 -11.555 -10.594 1 98.44 223 LYS A O 1
ATOM 1664 N N . PHE A 1 224 ? 6.328 -12.672 -11.336 1 97.94 224 PHE A N 1
ATOM 1665 C CA . PHE A 1 224 ? 6.859 -12.836 -12.688 1 97.94 224 PHE A CA 1
ATOM 1666 C C . PHE A 1 224 ? 7.008 -11.484 -13.375 1 97.94 224 PHE A C 1
ATOM 1668 O O . PHE A 1 224 ? 7.703 -11.367 -14.391 1 97.94 224 PHE A O 1
ATOM 1675 N N . LEU A 1 225 ? 6.398 -10.398 -12.82 1 98.56 225 LEU A N 1
ATOM 1676 C CA . LEU A 1 225 ? 6.574 -9.07 -13.406 1 98.56 225 LEU A CA 1
ATOM 1677 C C . LEU A 1 225 ? 7.789 -8.367 -12.805 1 98.56 225 LEU A C 1
ATOM 1679 O O . LEU A 1 225 ? 8.148 -7.27 -13.242 1 98.56 225 LEU A O 1
ATOM 1683 N N . ASN A 1 226 ? 8.383 -8.945 -11.812 1 98.75 226 ASN A N 1
ATOM 1684 C CA . ASN A 1 226 ? 9.648 -8.492 -11.258 1 98.75 226 ASN A CA 1
ATOM 1685 C C . ASN A 1 226 ? 9.539 -7.094 -10.656 1 98.75 226 ASN A C 1
ATOM 1687 O O . ASN A 1 226 ? 10.477 -6.305 -10.734 1 98.75 226 ASN A O 1
ATOM 1691 N N . GLY A 1 227 ? 8.398 -6.746 -10.117 1 98.75 227 GLY A N 1
ATOM 1692 C CA . GLY A 1 227 ? 8.094 -5.383 -9.719 1 98.75 227 GLY A CA 1
ATOM 1693 C C . GLY A 1 227 ? 8.766 -4.977 -8.422 1 98.75 227 GLY A C 1
ATOM 1694 O O . GLY A 1 227 ? 8.758 -3.799 -8.055 1 98.75 227 GLY A O 1
ATOM 1695 N N . GLY A 1 228 ? 9.375 -5.891 -7.727 1 98.62 228 GLY A N 1
ATOM 1696 C CA . GLY A 1 228 ? 10.016 -5.613 -6.449 1 98.62 228 GLY A CA 1
ATOM 1697 C C . GLY A 1 228 ? 9.297 -6.254 -5.273 1 98.62 228 GLY A C 1
ATOM 1698 O O . GLY A 1 228 ? 8.125 -6.617 -5.375 1 98.62 228 GLY A O 1
ATOM 1699 N N . PRO A 1 229 ? 9.992 -6.383 -4.129 1 98.75 229 PRO A N 1
ATOM 1700 C CA . PRO A 1 229 ? 9.422 -7.094 -2.982 1 98.75 229 PRO A CA 1
ATOM 1701 C C . PRO A 1 229 ? 8.188 -6.391 -2.41 1 98.75 229 PRO A C 1
ATOM 1703 O O . PRO A 1 229 ? 8.305 -5.312 -1.824 1 98.75 229 PRO A O 1
ATOM 1706 N N . GLY A 1 230 ? 7.051 -7.035 -2.588 1 98.25 230 GLY A N 1
ATOM 1707 C CA . GLY A 1 230 ? 5.797 -6.484 -2.102 1 98.25 230 GLY A CA 1
ATOM 1708 C C . GLY A 1 230 ? 5.289 -5.328 -2.939 1 98.25 230 GLY A C 1
ATOM 1709 O O . GLY A 1 230 ? 4.535 -4.48 -2.451 1 98.25 230 GLY A O 1
ATOM 1710 N N . ALA A 1 231 ? 5.719 -5.191 -4.195 1 98.69 231 ALA A N 1
ATOM 1711 C CA . ALA A 1 231 ? 5.246 -4.148 -5.102 1 98.69 231 ALA A CA 1
ATOM 1712 C C . ALA A 1 231 ? 3.723 -4.105 -5.148 1 98.69 231 ALA A C 1
ATOM 1714 O O . ALA A 1 231 ? 3.061 -5.109 -4.879 1 98.69 231 ALA A O 1
ATOM 1715 N N . PRO A 1 232 ? 3.162 -2.906 -5.457 1 98.69 232 PRO A N 1
ATOM 1716 C CA . PRO A 1 232 ? 1.702 -2.809 -5.504 1 98.69 232 PRO A CA 1
ATOM 1717 C C . PRO A 1 232 ? 1.081 -3.746 -6.535 1 98.69 232 PRO A C 1
ATOM 1719 O O . PRO A 1 232 ? 1.709 -4.051 -7.555 1 98.69 232 PRO A O 1
ATOM 1722 N N . ALA A 1 233 ? -0.127 -4.156 -6.258 1 98.88 233 ALA A N 1
ATOM 1723 C CA . ALA A 1 233 ? -0.894 -5.059 -7.113 1 98.88 233 ALA A CA 1
ATOM 1724 C C . ALA A 1 233 ? -1.704 -4.281 -8.148 1 98.88 233 ALA A C 1
ATOM 1726 O O . ALA A 1 233 ? -1.642 -3.051 -8.195 1 98.88 233 ALA A O 1
ATOM 1727 N N . PHE A 1 234 ? -2.281 -4.98 -9.055 1 98.94 234 PHE A N 1
ATOM 1728 C CA . PHE A 1 234 ? -3.184 -4.32 -9.992 1 98.94 234 PHE A CA 1
ATOM 1729 C C . PHE A 1 234 ? -4.594 -4.887 -9.875 1 98.94 234 PHE A C 1
ATOM 1731 O O . PHE A 1 234 ? -4.781 -5.996 -9.367 1 98.94 234 PHE A O 1
ATOM 1738 N N . LEU A 1 235 ? -5.57 -4.066 -10.219 1 98.94 235 LEU A N 1
ATOM 1739 C CA . LEU A 1 235 ? -6.996 -4.367 -10.289 1 98.94 235 LEU A CA 1
ATOM 1740 C C . LEU A 1 235 ? -7.527 -4.172 -11.703 1 98.94 235 LEU A C 1
ATOM 1742 O O . LEU A 1 235 ? -7.262 -3.146 -12.336 1 98.94 235 LEU A O 1
ATOM 1746 N N . TYR A 1 236 ? -8.117 -5.215 -12.227 1 98.94 236 TYR A N 1
ATOM 1747 C CA . TYR A 1 236 ? -8.812 -5.16 -13.508 1 98.94 236 TYR A CA 1
ATOM 1748 C C . TYR A 1 236 ? -10.32 -5.137 -13.312 1 98.94 236 TYR A C 1
ATOM 1750 O O . TYR A 1 236 ? -10.867 -5.922 -12.539 1 98.94 236 TYR A O 1
ATOM 1758 N N . VAL A 1 237 ? -10.992 -4.238 -13.992 1 98.94 237 VAL A N 1
ATOM 1759 C CA . VAL A 1 237 ? -12.445 -4.172 -14.07 1 98.94 237 VAL A CA 1
ATOM 1760 C C . VAL A 1 237 ? -12.891 -4.176 -15.531 1 98.94 237 VAL A C 1
ATOM 1762 O O . VAL A 1 237 ? -12.516 -3.289 -16.297 1 98.94 237 VAL A O 1
ATOM 1765 N N . ALA A 1 238 ? -13.664 -5.184 -15.898 1 98.94 238 ALA A N 1
ATOM 1766 C CA . ALA A 1 238 ? -14.18 -5.238 -17.266 1 98.94 238 ALA A CA 1
ATOM 1767 C C . ALA A 1 238 ? -14.938 -3.959 -17.609 1 98.94 238 ALA A C 1
ATOM 1769 O O . ALA A 1 238 ? -15.672 -3.418 -16.781 1 98.94 238 ALA A O 1
ATOM 1770 N N . THR A 1 239 ? -14.82 -3.543 -18.844 1 98.56 239 THR A N 1
ATOM 1771 C CA . THR A 1 239 ? -15.422 -2.297 -19.312 1 98.56 239 THR A CA 1
ATOM 1772 C C . THR A 1 239 ? -16.922 -2.27 -18.984 1 98.56 239 THR A C 1
ATOM 1774 O O . THR A 1 239 ? -17.453 -1.243 -18.562 1 98.56 239 THR A O 1
ATOM 1777 N N . LYS A 1 240 ? -17.594 -3.316 -19.078 1 98.25 240 LYS A N 1
ATOM 1778 C CA . LYS A 1 240 ? -19.047 -3.391 -18.922 1 98.25 240 LYS A CA 1
ATOM 1779 C C . LYS A 1 240 ? -19.453 -3.105 -17.469 1 98.25 240 LYS A C 1
ATOM 1781 O O . LYS A 1 240 ? -20.609 -2.791 -17.203 1 98.25 240 LYS A O 1
ATOM 1786 N N . TRP A 1 241 ? -18.469 -3.252 -16.547 1 98.62 241 TRP A N 1
ATOM 1787 C CA . TRP A 1 241 ? -18.812 -3.082 -15.133 1 98.62 241 TRP A CA 1
ATOM 1788 C C . TRP A 1 241 ? -18.266 -1.762 -14.602 1 98.62 241 TRP A C 1
ATOM 1790 O O . TRP A 1 241 ? -18.578 -1.367 -13.469 1 98.62 241 TRP A O 1
ATOM 1800 N N . LEU A 1 242 ? -17.453 -1.06 -15.312 1 98.06 242 LEU A N 1
ATOM 1801 C CA . LEU A 1 242 ? -16.641 0.055 -14.82 1 98.06 242 LEU A CA 1
ATOM 1802 C C . LEU A 1 242 ? -17.531 1.142 -14.219 1 98.06 242 LEU A C 1
ATOM 1804 O O . LEU A 1 242 ? -17.234 1.662 -13.141 1 98.06 242 LEU A O 1
ATOM 1808 N N . ASP A 1 243 ? -18.625 1.507 -14.789 1 96.44 243 ASP A N 1
ATOM 1809 C CA . ASP A 1 243 ? -19.484 2.602 -14.336 1 96.44 243 ASP A CA 1
ATOM 1810 C C . ASP A 1 243 ? -20.281 2.199 -13.102 1 96.44 243 ASP A C 1
ATOM 1812 O O . ASP A 1 243 ? -20.812 3.057 -12.398 1 96.44 243 ASP A O 1
ATOM 1816 N N . ARG A 1 244 ? -20.375 0.909 -12.844 1 97.62 244 ARG A N 1
ATOM 1817 C CA . ARG A 1 244 ? -21.156 0.419 -11.711 1 97.62 244 ARG A CA 1
ATOM 1818 C C . ARG A 1 244 ? -20.234 -0.147 -10.625 1 97.62 244 ARG A C 1
ATOM 1820 O O . ARG A 1 244 ? -20.703 -0.556 -9.562 1 97.62 244 ARG A O 1
ATOM 1827 N N . PHE A 1 245 ? -18.953 -0.149 -10.953 1 98.44 245 PHE A N 1
ATOM 1828 C CA . PHE A 1 245 ? -18 -0.708 -10.008 1 98.44 245 PHE A CA 1
ATOM 1829 C C . PHE A 1 245 ? -17.891 0.165 -8.766 1 98.44 245 PHE A C 1
ATOM 1831 O O . PHE A 1 245 ? -17.375 1.283 -8.828 1 98.44 245 PHE A O 1
ATOM 1838 N N . GLU A 1 246 ? -18.391 -0.354 -7.629 1 98.12 246 GLU A N 1
ATOM 1839 C CA . GLU A 1 246 ? -18.328 0.341 -6.348 1 98.12 246 GLU A CA 1
ATOM 1840 C C . GLU A 1 246 ? -17.562 -0.479 -5.312 1 98.12 246 GLU A C 1
ATOM 1842 O O . GLU A 1 246 ? -18.125 -1.382 -4.688 1 98.12 246 GLU A O 1
ATOM 1847 N N . GLN A 1 247 ? -16.297 -0.161 -5.141 1 98.06 247 GLN A N 1
ATOM 1848 C CA . GLN A 1 247 ? -15.5 -0.829 -4.117 1 98.06 247 GLN A CA 1
ATOM 1849 C C . GLN A 1 247 ? -15.555 -0.068 -2.795 1 98.06 247 GLN A C 1
ATOM 1851 O O . GLN A 1 247 ? -15.828 1.134 -2.775 1 98.06 247 GLN A O 1
ATOM 1856 N N . PRO A 1 248 ? -15.312 -0.692 -1.645 1 98.38 248 PRO A N 1
ATOM 1857 C CA . PRO A 1 248 ? -15.641 -0.149 -0.325 1 98.38 248 PRO A CA 1
ATOM 1858 C C . PRO A 1 248 ? -14.555 0.777 0.221 1 98.38 248 PRO A C 1
ATOM 1860 O O . PRO A 1 248 ? -14.797 1.51 1.185 1 98.38 248 PRO A O 1
ATOM 1863 N N . LEU A 1 249 ? -13.359 0.691 -0.298 1 98.38 249 LEU A N 1
ATOM 1864 C CA . LEU A 1 249 ? -12.281 1.595 0.107 1 98.38 249 LEU A CA 1
ATOM 1865 C C . LEU A 1 249 ? -12.266 2.844 -0.768 1 98.38 249 LEU A C 1
ATOM 1867 O O . LEU A 1 249 ? -11.234 3.184 -1.35 1 98.38 249 LEU A O 1
ATOM 1871 N N . ALA A 1 250 ? -13.43 3.492 -0.791 1 95.19 250 ALA A N 1
ATOM 1872 C CA . ALA A 1 250 ? -13.641 4.688 -1.6 1 95.19 250 ALA A CA 1
ATOM 1873 C C . ALA A 1 250 ? -12.969 5.906 -0.967 1 95.19 250 ALA A C 1
ATOM 1875 O O . ALA A 1 250 ? -13.648 6.812 -0.48 1 95.19 250 ALA A O 1
ATOM 1876 N N . GLY A 1 251 ? -11.672 5.914 -1.033 1 95 251 GLY A N 1
ATOM 1877 C CA . GLY A 1 251 ? -10.875 7.008 -0.507 1 95 251 GLY A CA 1
ATOM 1878 C C . GLY A 1 251 ? -10.641 8.117 -1.518 1 95 251 GLY A C 1
ATOM 1879 O O . GLY A 1 251 ? -11.125 8.047 -2.648 1 95 251 GLY A O 1
ATOM 1880 N N . TRP A 1 252 ? -9.914 9.117 -1.105 1 95.44 252 TRP A N 1
ATOM 1881 C CA . TRP A 1 252 ? -9.797 10.375 -1.844 1 95.44 252 TRP A CA 1
ATOM 1882 C C . TRP A 1 252 ? -9.148 10.141 -3.207 1 95.44 252 TRP A C 1
ATOM 1884 O O . TRP A 1 252 ? -9.461 10.836 -4.176 1 95.44 252 TRP A O 1
ATOM 1894 N N . ALA A 1 253 ? -8.305 9.117 -3.34 1 96 253 ALA A N 1
ATOM 1895 C CA . ALA A 1 253 ? -7.57 8.922 -4.586 1 96 253 ALA A CA 1
ATOM 1896 C C . ALA A 1 253 ? -8.484 8.398 -5.688 1 96 253 ALA A C 1
ATOM 1898 O O . ALA A 1 253 ? -8.141 8.453 -6.871 1 96 253 ALA A O 1
ATOM 1899 N N . GLY A 1 254 ? -9.617 7.82 -5.309 1 96.88 254 GLY A N 1
ATOM 1900 C CA . GLY A 1 254 ? -10.57 7.312 -6.289 1 96.88 254 GLY A CA 1
ATOM 1901 C C . GLY A 1 254 ? -11.664 8.305 -6.621 1 96.88 254 GLY A C 1
ATOM 1902 O O . GLY A 1 254 ? -12.539 8.016 -7.445 1 96.88 254 GLY A O 1
ATOM 1903 N N . ASP A 1 255 ? -11.641 9.477 -5.965 1 96.19 255 ASP A N 1
ATOM 1904 C CA . ASP A 1 255 ? -12.664 10.508 -6.152 1 96.19 255 ASP A CA 1
ATOM 1905 C C . ASP A 1 255 ? -12.531 11.156 -7.527 1 96.19 255 ASP A C 1
ATOM 1907 O O . ASP A 1 255 ? -11.438 11.234 -8.086 1 96.19 255 ASP A O 1
ATOM 1911 N N . ARG A 1 256 ? -13.586 11.664 -8.039 1 94.94 256 ARG A N 1
ATOM 1912 C CA . ARG A 1 256 ? -13.633 12.305 -9.352 1 94.94 256 ARG A CA 1
ATOM 1913 C C . ARG A 1 256 ? -12.727 13.531 -9.391 1 94.94 256 ARG A C 1
ATOM 1915 O O . ARG A 1 256 ? -12.156 13.852 -10.438 1 94.94 256 ARG A O 1
ATOM 1922 N N . ASP A 1 257 ? -12.68 14.219 -8.242 1 93.19 257 ASP A N 1
ATOM 1923 C CA . ASP A 1 257 ? -11.836 15.398 -8.086 1 93.19 257 ASP A CA 1
ATOM 1924 C C . ASP A 1 257 ? -11.172 15.422 -6.711 1 93.19 257 ASP A C 1
ATOM 1926 O O . ASP A 1 257 ? -11.578 16.188 -5.832 1 93.19 257 ASP A O 1
ATOM 1930 N N . PRO A 1 258 ? -10.141 14.703 -6.617 1 89.81 258 PRO A N 1
ATOM 1931 C CA . PRO A 1 258 ? -9.523 14.5 -5.305 1 89.81 258 PRO A CA 1
ATOM 1932 C C . PRO A 1 258 ? -9.094 15.812 -4.652 1 89.81 258 PRO A C 1
ATOM 1934 O O . PRO A 1 258 ? -9.062 15.914 -3.422 1 89.81 258 PRO A O 1
ATOM 1937 N N . PHE A 1 259 ? -8.875 16.875 -5.367 1 87.31 259 PHE A N 1
ATOM 1938 C CA . PHE A 1 259 ? -8.289 18.094 -4.809 1 87.31 259 PHE A CA 1
ATOM 1939 C C . PHE A 1 259 ? -9.359 19.156 -4.59 1 87.31 259 PHE A C 1
ATOM 1941 O O . PHE A 1 259 ? -9.07 20.234 -4.074 1 87.31 259 PHE A O 1
ATOM 1948 N N . ALA A 1 260 ? -10.656 18.75 -4.887 1 84.69 260 ALA A N 1
ATOM 1949 C CA . ALA A 1 260 ? -11.773 19.641 -4.613 1 84.69 260 ALA A CA 1
ATOM 1950 C C . ALA A 1 260 ? -12.219 19.547 -3.156 1 84.69 260 ALA A C 1
ATOM 1952 O O . ALA A 1 260 ? -12.953 20.406 -2.67 1 84.69 260 ALA A O 1
ATOM 1953 N N . MET A 1 261 ? -11.695 18.578 -2.441 1 83 261 MET A N 1
ATOM 1954 C CA . MET A 1 261 ? -11.969 18.391 -1.021 1 83 261 MET A CA 1
ATOM 1955 C C . MET A 1 261 ? -13.469 18.406 -0.753 1 83 261 MET A C 1
ATOM 1957 O O . MET A 1 261 ? -13.938 19.109 0.147 1 83 261 MET A O 1
ATOM 1961 N N . ARG A 1 262 ? -14.211 17.656 -1.523 1 82.94 262 ARG A N 1
ATOM 1962 C CA . ARG A 1 262 ? -15.664 17.641 -1.434 1 82.94 262 ARG A CA 1
ATOM 1963 C C . ARG A 1 262 ? -16.125 16.859 -0.2 1 82.94 262 ARG A C 1
ATOM 1965 O O . ARG A 1 262 ? -15.391 16.016 0.316 1 82.94 262 ARG A O 1
ATOM 1972 N N . GLY A 1 263 ? -17.266 17.172 0.24 1 85.88 263 GLY A N 1
ATOM 1973 C CA . GLY A 1 263 ? -17.812 16.547 1.43 1 85.88 263 GLY A CA 1
ATOM 1974 C C . GLY A 1 263 ? -18.297 15.125 1.181 1 85.88 263 GLY A C 1
ATOM 1975 O O . GLY A 1 263 ? -18.422 14.336 2.115 1 85.88 263 GLY A O 1
ATOM 1976 N N . ALA A 1 264 ? -18.594 14.898 -0.046 1 90.62 264 ALA A N 1
ATOM 1977 C CA . ALA A 1 264 ? -19.094 13.57 -0.383 1 90.62 264 ALA A CA 1
ATOM 1978 C C . ALA A 1 264 ? -18.266 12.945 -1.51 1 90.62 264 ALA A C 1
ATOM 1980 O O . ALA A 1 264 ? -17.844 13.641 -2.434 1 90.62 264 ALA A O 1
ATOM 1981 N N . TYR A 1 265 ? -18.125 11.68 -1.386 1 95.19 265 TYR A N 1
ATOM 1982 C CA . TYR A 1 265 ? -17.359 10.93 -2.381 1 95.19 265 TYR A CA 1
ATOM 1983 C C . TYR A 1 265 ? -18.156 10.781 -3.672 1 95.19 265 TYR A C 1
ATOM 1985 O O . TYR A 1 265 ? -19.359 10.508 -3.641 1 95.19 265 TYR A O 1
ATOM 1993 N N . GLU A 1 266 ? -17.594 11.133 -4.742 1 95.94 266 GLU A N 1
ATOM 1994 C CA . GLU A 1 266 ? -18.047 10.789 -6.086 1 95.94 266 GLU A CA 1
ATOM 1995 C C . GLU A 1 266 ? -16.969 10.039 -6.863 1 95.94 266 GLU A C 1
ATOM 1997 O O . GLU A 1 266 ? -15.875 10.57 -7.094 1 95.94 266 GLU A O 1
ATOM 2002 N N . ALA A 1 267 ? -17.25 8.836 -7.23 1 96.31 267 ALA A N 1
ATOM 2003 C CA . ALA A 1 267 ? -16.25 7.973 -7.859 1 96.31 267 ALA A CA 1
ATOM 2004 C C . ALA A 1 267 ? -15.75 8.586 -9.164 1 96.31 267 ALA A C 1
ATOM 2006 O O . ALA A 1 267 ? -16.516 9.18 -9.922 1 96.31 267 ALA A O 1
ATOM 2007 N N . HIS A 1 268 ? -14.492 8.43 -9.445 1 96.62 268 HIS A N 1
ATOM 2008 C CA . HIS A 1 268 ? -13.945 8.727 -10.766 1 96.62 268 HIS A CA 1
ATOM 2009 C C . HIS A 1 268 ? -14.695 7.969 -11.852 1 96.62 268 HIS A C 1
ATOM 2011 O O . HIS A 1 268 ? -15.18 6.855 -11.625 1 96.62 268 HIS A O 1
ATOM 2017 N N . ASP A 1 269 ? -14.773 8.531 -13.078 1 95.69 269 ASP A N 1
ATOM 2018 C CA . ASP A 1 269 ? -15.516 7.918 -14.172 1 95.69 269 ASP A CA 1
ATOM 2019 C C . ASP A 1 269 ? -14.758 6.715 -14.734 1 95.69 269 ASP A C 1
ATOM 2021 O O . ASP A 1 269 ? -15.367 5.801 -15.297 1 95.69 269 ASP A O 1
ATOM 2025 N N . GLY A 1 270 ? -13.508 6.664 -14.602 1 97.31 270 GLY A N 1
ATOM 2026 C CA . GLY A 1 270 ? -12.688 5.594 -15.148 1 97.31 270 GLY A CA 1
ATOM 2027 C C . GLY A 1 270 ? -12.102 4.688 -14.078 1 97.31 270 GLY A C 1
ATOM 2028 O O . GLY A 1 270 ? -12.625 4.609 -12.969 1 97.31 270 GLY A O 1
ATOM 2029 N N . ILE A 1 271 ? -11.109 3.896 -14.469 1 98.69 271 ILE A N 1
ATOM 2030 C CA . ILE A 1 271 ? -10.539 2.812 -13.672 1 98.69 271 ILE A CA 1
ATOM 2031 C C . ILE A 1 271 ? -9.898 3.379 -12.414 1 98.69 271 ILE A C 1
ATOM 2033 O O . ILE A 1 271 ? -9.648 2.646 -11.453 1 98.69 271 ILE A O 1
ATOM 2037 N N . ALA A 1 272 ? -9.68 4.723 -12.375 1 98.25 272 ALA A N 1
ATOM 2038 C CA . ALA A 1 272 ? -9.102 5.363 -11.195 1 98.25 272 ALA A CA 1
ATOM 2039 C C . ALA A 1 272 ? -10.023 5.227 -9.984 1 98.25 272 ALA A C 1
ATOM 2041 O O . ALA A 1 272 ? -9.586 5.379 -8.844 1 98.25 272 ALA A O 1
ATOM 2042 N N . ARG A 1 273 ? -11.352 4.93 -10.211 1 98.38 273 ARG A N 1
ATOM 2043 C CA . ARG A 1 273 ? -12.297 4.699 -9.125 1 98.38 273 ARG A CA 1
ATOM 2044 C C . ARG A 1 273 ? -11.883 3.502 -8.273 1 98.38 273 ARG A C 1
ATOM 2046 O O . ARG A 1 273 ? -12.398 3.303 -7.176 1 98.38 273 ARG A O 1
ATOM 2053 N N . GLY A 1 274 ? -10.93 2.664 -8.82 1 98.62 274 GLY A N 1
ATOM 2054 C CA . GLY A 1 274 ? -10.422 1.523 -8.07 1 98.62 274 GLY A CA 1
ATOM 2055 C C . GLY A 1 274 ? -9.359 1.899 -7.059 1 98.62 274 GLY A C 1
ATOM 2056 O O . GLY A 1 274 ? -8.945 1.066 -6.25 1 98.62 274 GLY A O 1
ATOM 2057 N N . ARG A 1 275 ? -8.875 3.152 -7.043 1 98.44 275 ARG A N 1
ATOM 2058 C CA . ARG A 1 275 ? -7.852 3.621 -6.109 1 98.44 275 ARG A CA 1
ATOM 2059 C C . ARG A 1 275 ? -8.461 3.941 -4.746 1 98.44 275 ARG A C 1
ATOM 2061 O O . ARG A 1 275 ? -9.672 4.16 -4.641 1 98.44 275 ARG A O 1
ATOM 2068 N N . ALA A 1 276 ? -7.617 3.963 -3.658 1 97.69 276 ALA A N 1
ATOM 2069 C CA . ALA A 1 276 ? -8.094 4.246 -2.307 1 97.69 276 ALA A CA 1
ATOM 2070 C C . ALA A 1 276 ? -7.312 5.398 -1.681 1 97.69 276 ALA A C 1
ATOM 2072 O O . ALA A 1 276 ? -7.844 6.5 -1.522 1 97.69 276 ALA A O 1
ATOM 2073 N N . GLY A 1 277 ? -6.066 5.141 -1.321 1 97.19 277 GLY A N 1
ATOM 2074 C CA . GLY A 1 277 ? -5.227 6.129 -0.664 1 97.19 277 GLY A CA 1
ATOM 2075 C C . GLY A 1 277 ? -4.094 6.633 -1.541 1 97.19 277 GLY A C 1
ATOM 2076 O O . GLY A 1 277 ? -4.059 6.348 -2.74 1 97.19 277 GLY A O 1
ATOM 2077 N N . THR A 1 278 ? -3.223 7.527 -0.977 1 97.44 278 THR A N 1
ATOM 2078 C CA . THR A 1 278 ? -2.035 8.031 -1.659 1 97.44 278 THR A CA 1
ATOM 2079 C C . THR A 1 278 ? -1.132 6.887 -2.096 1 97.44 278 THR A C 1
ATOM 2081 O O . THR A 1 278 ? -0.816 6 -1.299 1 97.44 278 THR A O 1
ATOM 2084 N N . PRO A 1 279 ? -0.817 6.828 -3.387 1 97.81 279 PRO A N 1
ATOM 2085 C CA . PRO A 1 279 ? -0.02 5.699 -3.869 1 97.81 279 PRO A CA 1
ATOM 2086 C C . PRO A 1 279 ? 1.419 5.73 -3.357 1 97.81 279 PRO A C 1
ATOM 2088 O O . PRO A 1 279 ? 2.014 6.805 -3.242 1 97.81 279 PRO A O 1
ATOM 2091 N N . ASP A 1 280 ? 1.991 4.559 -3.051 1 97.81 280 ASP A N 1
ATOM 2092 C CA . ASP A 1 280 ? 3.391 4.418 -2.658 1 97.81 280 ASP A CA 1
ATOM 2093 C C . ASP A 1 280 ? 4.316 4.605 -3.857 1 97.81 280 ASP A C 1
ATOM 2095 O O . ASP A 1 280 ? 4.711 3.631 -4.504 1 97.81 280 ASP A O 1
ATOM 2099 N N . ILE A 1 281 ? 4.797 5.742 -4.039 1 98.88 281 ILE A N 1
ATOM 2100 C CA . ILE A 1 281 ? 5.43 6.176 -5.277 1 98.88 281 ILE A CA 1
ATOM 2101 C C . ILE A 1 281 ? 6.746 5.426 -5.477 1 98.88 281 ILE A C 1
ATOM 2103 O O . ILE A 1 281 ? 7.078 5.027 -6.598 1 98.88 281 ILE A O 1
ATOM 2107 N N . LEU A 1 282 ? 7.539 5.203 -4.406 1 98.88 282 LEU A N 1
ATOM 2108 C CA . LEU A 1 282 ? 8.836 4.555 -4.582 1 98.88 282 LEU A CA 1
ATOM 2109 C C . LEU A 1 282 ? 8.664 3.127 -5.09 1 98.88 282 LEU A C 1
ATOM 2111 O O . LEU A 1 282 ? 9.312 2.727 -6.059 1 98.88 282 LEU A O 1
ATOM 2115 N N . SER A 1 283 ? 7.777 2.357 -4.488 1 98.88 283 SER A N 1
ATOM 2116 C CA . SER A 1 283 ? 7.508 1 -4.945 1 98.88 283 SER A CA 1
ATOM 2117 C C . SER A 1 283 ? 6.828 1.001 -6.312 1 98.88 283 SER A C 1
ATOM 2119 O O . SER A 1 283 ? 7.137 0.165 -7.164 1 98.88 283 SER A O 1
ATOM 2121 N N . LEU A 1 284 ? 5.918 1.941 -6.523 1 98.94 284 LEU A N 1
ATOM 2122 C CA . LEU A 1 284 ? 5.184 2.031 -7.781 1 98.94 284 LEU A CA 1
ATOM 2123 C C . LEU A 1 284 ? 6.125 2.336 -8.945 1 98.94 284 LEU A C 1
ATOM 2125 O O . LEU A 1 284 ? 6.02 1.729 -10.008 1 98.94 284 LEU A O 1
ATOM 2129 N N . LEU A 1 285 ? 7.051 3.234 -8.742 1 98.94 285 LEU A N 1
ATOM 2130 C CA . LEU A 1 285 ? 7.938 3.613 -9.836 1 98.94 285 LEU A CA 1
ATOM 2131 C C . LEU A 1 285 ? 9.047 2.58 -10.016 1 98.94 285 LEU A C 1
ATOM 2133 O O . LEU A 1 285 ? 9.609 2.457 -11.109 1 98.94 285 LEU A O 1
ATOM 2137 N N . ALA A 1 286 ? 9.391 1.828 -8.953 1 98.88 286 ALA A N 1
ATOM 2138 C CA . ALA A 1 286 ? 10.227 0.649 -9.148 1 98.88 286 ALA A CA 1
ATOM 2139 C C . ALA A 1 286 ? 9.555 -0.357 -10.078 1 98.88 286 ALA A C 1
ATOM 2141 O O . ALA A 1 286 ? 10.188 -0.895 -10.984 1 98.88 286 ALA A O 1
ATOM 2142 N N . LEU A 1 287 ? 8.266 -0.595 -9.836 1 98.94 287 LEU A N 1
ATOM 2143 C CA . LEU A 1 287 ? 7.492 -1.463 -10.719 1 98.94 287 LEU A CA 1
ATOM 2144 C C . LEU A 1 287 ? 7.48 -0.922 -12.141 1 98.94 287 LEU A C 1
ATOM 2146 O O . LEU A 1 287 ? 7.703 -1.671 -13.102 1 98.94 287 LEU A O 1
ATOM 2150 N N . ASP A 1 288 ? 7.227 0.393 -12.258 1 98.94 288 ASP A N 1
ATOM 2151 C CA . ASP A 1 288 ? 7.23 1.026 -13.578 1 98.94 288 ASP A CA 1
ATOM 2152 C C . ASP A 1 288 ? 8.531 0.743 -14.32 1 98.94 288 ASP A C 1
ATOM 2154 O O . ASP A 1 288 ? 8.516 0.316 -15.477 1 98.94 288 ASP A O 1
ATOM 2158 N N . ALA A 1 289 ? 9.641 0.924 -13.648 1 98.88 289 ALA A N 1
ATOM 2159 C CA . ALA A 1 289 ? 10.953 0.68 -14.234 1 98.88 289 ALA A CA 1
ATOM 2160 C C . ALA A 1 289 ? 11.141 -0.797 -14.57 1 98.88 289 ALA A C 1
ATOM 2162 O O . ALA A 1 289 ? 11.672 -1.136 -15.633 1 98.88 289 ALA A O 1
ATOM 2163 N N . ALA A 1 290 ? 10.711 -1.647 -13.68 1 98.88 290 ALA A N 1
ATOM 2164 C CA . ALA A 1 290 ? 10.891 -3.086 -13.859 1 98.88 290 ALA A CA 1
ATOM 2165 C C . ALA A 1 290 ? 10.172 -3.578 -15.109 1 98.88 290 ALA A C 1
ATOM 2167 O O . ALA A 1 290 ? 10.625 -4.508 -15.781 1 98.88 290 ALA A O 1
ATOM 2168 N N . LEU A 1 291 ? 9.055 -2.953 -15.438 1 98.81 291 LEU A N 1
ATOM 2169 C CA . LEU A 1 291 ? 8.234 -3.383 -16.562 1 98.81 291 LEU A CA 1
ATOM 2170 C C . LEU A 1 291 ? 8.969 -3.168 -17.891 1 98.81 291 LEU A C 1
ATOM 2172 O O . LEU A 1 291 ? 8.578 -3.717 -18.922 1 98.81 291 LEU A O 1
ATOM 2176 N N . ASP A 1 292 ? 10.102 -2.414 -17.875 1 98.62 292 ASP A N 1
ATOM 2177 C CA . ASP A 1 292 ? 10.867 -2.146 -19.094 1 98.62 292 ASP A CA 1
ATOM 2178 C C . ASP A 1 292 ? 11.391 -3.443 -19.719 1 98.62 292 ASP A C 1
ATOM 2180 O O . ASP A 1 292 ? 11.547 -3.535 -20.938 1 98.62 292 ASP A O 1
ATOM 2184 N N . VAL A 1 293 ? 11.617 -4.484 -18.922 1 98.12 293 VAL A N 1
ATOM 2185 C CA . VAL A 1 293 ? 12.227 -5.711 -19.422 1 98.12 293 VAL A CA 1
ATOM 2186 C C . VAL A 1 293 ? 11.25 -6.418 -20.359 1 98.12 293 VAL A C 1
ATOM 2188 O O . VAL A 1 293 ? 11.641 -7.312 -21.109 1 98.12 293 VAL A O 1
ATOM 2191 N N . TRP A 1 294 ? 9.992 -6.059 -20.297 1 97.31 294 TRP A N 1
ATOM 2192 C CA . TRP A 1 294 ? 8.961 -6.711 -21.109 1 97.31 294 TRP A CA 1
ATOM 2193 C C . TRP A 1 294 ? 8.914 -6.109 -22.516 1 97.31 294 TRP A C 1
ATOM 2195 O O . TRP A 1 294 ? 8.258 -6.656 -23.406 1 97.31 294 TRP A O 1
ATOM 2205 N N . ASP A 1 295 ? 9.617 -4.945 -22.703 1 95.56 295 ASP A N 1
ATOM 2206 C CA . ASP A 1 295 ? 9.688 -4.344 -24.047 1 95.56 295 ASP A CA 1
ATOM 2207 C C . ASP A 1 295 ? 10.258 -5.328 -25.062 1 95.56 295 ASP A C 1
ATOM 2209 O O . ASP A 1 295 ? 11.344 -5.883 -24.844 1 95.56 295 ASP A O 1
ATOM 2213 N N . GLY A 1 296 ? 9.492 -5.609 -26.078 1 94.25 296 GLY A N 1
ATOM 2214 C CA . GLY A 1 296 ? 9.961 -6.461 -27.156 1 94.25 296 GLY A CA 1
ATOM 2215 C C . GLY A 1 296 ? 9.773 -7.941 -26.875 1 94.25 296 GLY A C 1
ATOM 2216 O O . GLY A 1 296 ? 10.156 -8.789 -27.688 1 94.25 296 GLY A O 1
ATOM 2217 N N . VAL A 1 297 ? 9.195 -8.289 -25.766 1 96.56 297 VAL A N 1
ATOM 2218 C CA . VAL A 1 297 ? 8.977 -9.695 -25.438 1 96.56 297 VAL A CA 1
ATOM 2219 C C . VAL A 1 297 ? 7.656 -10.172 -26.047 1 96.56 297 VAL A C 1
ATOM 2221 O O . VAL A 1 297 ? 6.594 -9.602 -25.766 1 96.56 297 VAL A O 1
ATOM 2224 N N . ASP A 1 298 ? 7.73 -11.117 -26.938 1 96.5 298 ASP A N 1
ATOM 2225 C CA . ASP A 1 298 ? 6.547 -11.797 -27.453 1 96.5 298 ASP A CA 1
ATOM 2226 C C . ASP A 1 298 ? 6 -12.797 -26.453 1 96.5 298 ASP A C 1
ATOM 2228 O O . ASP A 1 298 ? 6.676 -13.766 -26.094 1 96.5 298 ASP A O 1
ATOM 2232 N N . ARG A 1 299 ? 4.773 -12.633 -26.031 1 95.5 299 ARG A N 1
ATOM 2233 C CA . ARG A 1 299 ? 4.184 -13.445 -24.969 1 95.5 299 ARG A CA 1
ATOM 2234 C C . ARG A 1 299 ? 4.082 -14.906 -25.406 1 95.5 299 ARG A C 1
ATOM 2236 O O . ARG A 1 299 ? 4.18 -15.812 -24.562 1 95.5 299 ARG A O 1
ATOM 2243 N N . ALA A 1 300 ? 3.922 -15.156 -26.641 1 96.44 300 ALA A N 1
ATOM 2244 C CA . ALA A 1 300 ? 3.867 -16.531 -27.141 1 96.44 300 ALA A CA 1
ATOM 2245 C C . ALA A 1 300 ? 5.23 -17.203 -27.031 1 96.44 300 ALA A C 1
ATOM 2247 O O . ALA A 1 300 ? 5.32 -18.391 -26.672 1 96.44 300 ALA A O 1
ATOM 2248 N N . VAL A 1 301 ? 6.281 -16.469 -27.406 1 97.69 301 VAL A N 1
ATOM 2249 C CA . VAL A 1 301 ? 7.645 -16.984 -27.281 1 97.69 301 VAL A CA 1
ATOM 2250 C C . VAL A 1 301 ? 7.973 -17.266 -25.828 1 97.69 301 VAL A C 1
ATOM 2252 O O . VAL A 1 301 ? 8.594 -18.281 -25.5 1 97.69 301 VAL A O 1
ATOM 2255 N N . LEU A 1 302 ? 7.543 -16.328 -24.969 1 97.69 302 LEU A N 1
ATOM 2256 C CA . LEU A 1 302 ? 7.727 -16.516 -23.531 1 97.69 302 LEU A CA 1
ATOM 2257 C C . LEU A 1 302 ? 7.059 -17.797 -23.062 1 97.69 302 LEU A C 1
ATOM 2259 O O . LEU A 1 302 ? 7.652 -18.578 -22.297 1 97.69 302 LEU A O 1
ATOM 2263 N N . ARG A 1 303 ? 5.852 -18 -23.484 1 98.06 303 ARG A N 1
ATOM 2264 C CA . ARG A 1 303 ? 5.09 -19.203 -23.125 1 98.06 303 ARG A CA 1
ATOM 2265 C C . ARG A 1 303 ? 5.793 -20.469 -23.594 1 98.06 303 ARG A C 1
ATOM 2267 O O . ARG A 1 303 ? 5.922 -21.438 -22.844 1 98.06 303 ARG A O 1
ATOM 2274 N N . GLU A 1 304 ? 6.219 -20.453 -24.812 1 97.94 304 GLU A N 1
ATOM 2275 C CA . GLU A 1 304 ? 6.914 -21.609 -25.391 1 97.94 304 GLU A CA 1
ATOM 2276 C C . GLU A 1 304 ? 8.172 -21.938 -24.594 1 97.94 304 GLU A C 1
ATOM 2278 O O . GLU A 1 304 ? 8.445 -23.109 -24.312 1 97.94 304 GLU A O 1
ATOM 2283 N N . LYS A 1 305 ? 8.898 -20.938 -24.266 1 98.19 305 LYS A N 1
ATOM 2284 C CA . LYS A 1 305 ? 10.109 -21.172 -23.484 1 98.19 305 LYS A CA 1
ATOM 2285 C C . LYS A 1 305 ? 9.781 -21.719 -22.109 1 98.19 305 LYS A C 1
ATOM 2287 O O . LYS A 1 305 ? 10.461 -22.625 -21.609 1 98.19 305 LYS A O 1
ATOM 2292 N N . GLY A 1 306 ? 8.781 -21.125 -21.469 1 97.94 306 GLY A N 1
ATOM 2293 C CA . GLY A 1 306 ? 8.367 -21.641 -20.172 1 97.94 306 GLY A CA 1
ATOM 2294 C C . GLY A 1 306 ? 7.992 -23.109 -20.203 1 97.94 306 GLY A C 1
ATOM 2295 O O . GLY A 1 306 ? 8.406 -23.875 -19.344 1 97.94 306 GLY A O 1
ATOM 2296 N N . LEU A 1 307 ? 7.227 -23.469 -21.203 1 98.31 307 LEU A N 1
ATOM 2297 C CA . LEU A 1 307 ? 6.836 -24.875 -21.375 1 98.31 307 LEU A CA 1
ATOM 2298 C C . LEU A 1 307 ? 8.047 -25.75 -21.641 1 98.31 307 LEU A C 1
ATOM 2300 O O . LEU A 1 307 ? 8.148 -26.859 -21.125 1 98.31 307 LEU A O 1
ATOM 2304 N N . ALA A 1 308 ? 8.961 -25.25 -22.438 1 98.5 308 ALA A N 1
ATOM 2305 C CA . ALA A 1 308 ? 10.164 -26 -22.781 1 98.5 308 ALA A CA 1
ATOM 2306 C C . ALA A 1 308 ? 11.047 -26.219 -21.547 1 98.5 308 ALA A C 1
ATOM 2308 O O . ALA A 1 308 ? 11.609 -27.297 -21.359 1 98.5 308 ALA A O 1
ATOM 2309 N N . LEU A 1 309 ? 11.211 -25.188 -20.75 1 98.75 309 LEU A N 1
ATOM 2310 C CA . LEU A 1 309 ? 11.953 -25.312 -19.5 1 98.75 309 LEU A CA 1
ATOM 2311 C C . LEU A 1 309 ? 11.336 -26.391 -18.609 1 98.75 309 LEU A C 1
ATOM 2313 O O . LEU A 1 309 ? 12.047 -27.234 -18.078 1 98.75 309 LEU A O 1
ATOM 2317 N N . GLY A 1 310 ? 10.039 -26.312 -18.453 1 98.62 310 GLY A N 1
ATOM 2318 C CA . GLY A 1 310 ? 9.352 -27.328 -17.672 1 98.62 310 GLY A CA 1
ATOM 2319 C C . GLY A 1 310 ? 9.508 -28.734 -18.25 1 98.62 310 GLY A C 1
ATOM 2320 O O . GLY A 1 310 ? 9.734 -29.688 -17.516 1 98.62 310 GLY A O 1
ATOM 2321 N N . GLY A 1 311 ? 9.297 -28.844 -19.578 1 98.5 311 GLY A N 1
ATOM 2322 C CA . GLY A 1 311 ? 9.516 -30.125 -20.25 1 98.5 311 GLY A CA 1
ATOM 2323 C C . GLY A 1 311 ? 10.898 -30.688 -20 1 98.5 311 GLY A C 1
ATOM 2324 O O . GLY A 1 311 ? 11.039 -31.891 -19.75 1 98.5 311 GLY A O 1
ATOM 2325 N N . PHE A 1 312 ? 11.922 -29.844 -20.094 1 98.69 312 PHE A N 1
ATOM 2326 C CA . PHE A 1 312 ? 13.289 -30.281 -19.844 1 98.69 312 PHE A CA 1
ATOM 2327 C C . PHE A 1 312 ? 13.469 -30.703 -18.391 1 98.69 312 PHE A C 1
ATOM 2329 O O . PHE A 1 312 ? 14.203 -31.656 -18.094 1 98.69 312 PHE A O 1
ATOM 2336 N N . PHE A 1 313 ? 12.844 -29.984 -17.422 1 98.75 313 PHE A N 1
ATOM 2337 C CA . PHE A 1 313 ? 12.867 -30.406 -16.031 1 98.75 313 PHE A CA 1
ATOM 2338 C C . PHE A 1 313 ? 12.312 -31.812 -15.883 1 98.75 313 PHE A C 1
ATOM 2340 O O . PHE A 1 313 ? 12.906 -32.656 -15.203 1 98.75 313 PHE A O 1
ATOM 2347 N N . PHE A 1 314 ? 11.133 -32.094 -16.531 1 98.12 314 PHE A N 1
ATOM 2348 C CA . PHE A 1 314 ? 10.547 -33.406 -16.5 1 98.12 314 PHE A CA 1
ATOM 2349 C C . PHE A 1 314 ? 11.523 -34.469 -17.047 1 98.12 314 PHE A C 1
ATOM 2351 O O . PHE A 1 314 ? 11.711 -35.531 -16.438 1 98.12 314 PHE A O 1
ATOM 2358 N N . ARG A 1 315 ? 12.141 -34.094 -18.125 1 97.25 315 ARG A N 1
ATOM 2359 C CA . ARG A 1 315 ? 13.102 -35 -18.75 1 97.25 315 ARG A CA 1
ATOM 2360 C C . ARG A 1 315 ? 14.258 -35.312 -17.812 1 97.25 315 ARG A C 1
ATOM 2362 O O . ARG A 1 315 ? 14.633 -36.5 -17.656 1 97.25 315 ARG A O 1
ATOM 2369 N N . CYS A 1 316 ? 14.781 -34.312 -17.234 1 98.25 316 CYS A N 1
ATOM 2370 C CA . CYS A 1 316 ? 15.867 -34.5 -16.281 1 98.25 316 CYS A CA 1
ATOM 2371 C C . CYS A 1 316 ? 15.414 -35.312 -15.086 1 98.25 316 CYS A C 1
ATOM 2373 O O . CYS A 1 316 ? 16.125 -36.25 -14.656 1 98.25 316 CYS A O 1
ATOM 2375 N N . ALA A 1 317 ? 14.242 -35 -14.516 1 97.88 317 ALA A N 1
ATOM 2376 C CA . ALA A 1 317 ? 13.727 -35.719 -13.352 1 97.88 317 ALA A CA 1
ATOM 2377 C C . ALA A 1 317 ? 13.508 -37.188 -13.664 1 97.88 317 ALA A C 1
ATOM 2379 O O . ALA A 1 317 ? 13.844 -38.062 -12.859 1 97.88 317 ALA A O 1
ATOM 2380 N N . ASP A 1 318 ? 12.938 -37.469 -14.789 1 96.44 318 ASP A N 1
ATOM 2381 C CA . ASP A 1 318 ? 12.664 -38.844 -15.188 1 96.44 318 ASP A CA 1
ATOM 2382 C C . ASP A 1 318 ? 13.953 -39.656 -15.281 1 96.44 318 ASP A C 1
ATOM 2384 O O . ASP A 1 318 ? 13.961 -40.875 -14.953 1 96.44 318 ASP A O 1
ATOM 2388 N N . GLU A 1 319 ? 14.945 -39 -15.688 1 96.25 319 GLU A N 1
ATOM 2389 C CA . GLU A 1 319 ? 16.203 -39.719 -15.906 1 96.25 319 GLU A CA 1
ATOM 2390 C C . GLU A 1 319 ? 17.016 -39.812 -14.617 1 96.25 319 GLU A C 1
ATOM 2392 O O . GLU A 1 319 ? 17.734 -40.781 -14.414 1 96.25 319 GLU A O 1
ATOM 2397 N N . LEU A 1 320 ? 16.844 -38.812 -13.742 1 96.75 320 LEU A N 1
ATOM 2398 C CA . LEU A 1 320 ? 17.828 -38.719 -12.672 1 96.75 320 LEU A CA 1
ATOM 2399 C C . LEU A 1 320 ? 17.188 -38.969 -11.312 1 96.75 320 LEU A C 1
ATOM 2401 O O . LEU A 1 320 ? 17.891 -39.25 -10.336 1 96.75 320 LEU A O 1
ATOM 2405 N N . LEU A 1 321 ? 15.945 -38.688 -11.211 1 95.69 321 LEU A N 1
ATOM 2406 C CA . LEU A 1 321 ? 15.258 -38.844 -9.93 1 95.69 321 LEU A CA 1
ATOM 2407 C C . LEU A 1 321 ? 14.32 -40.031 -9.938 1 95.69 321 LEU A C 1
ATOM 2409 O O . LEU A 1 321 ? 13.102 -39.875 -10.055 1 95.69 321 LEU A O 1
ATOM 2413 N N . ASP A 1 322 ? 14.867 -41.219 -9.742 1 89.12 322 ASP A N 1
ATOM 2414 C CA . ASP A 1 322 ? 14.086 -42.438 -9.812 1 89.12 322 ASP A CA 1
ATOM 2415 C C . ASP A 1 322 ? 12.906 -42.406 -8.852 1 89.12 322 ASP A C 1
ATOM 2417 O O . ASP A 1 322 ? 13.086 -42.25 -7.637 1 89.12 322 ASP A O 1
ATOM 2421 N N . GLY A 1 323 ? 11.672 -42.406 -9.492 1 88.25 323 GLY A N 1
ATOM 2422 C CA . GLY A 1 323 ? 10.477 -42.562 -8.688 1 88.25 323 GLY A CA 1
ATOM 2423 C C . GLY A 1 323 ? 9.938 -41.25 -8.141 1 88.25 323 GLY A C 1
ATOM 2424 O O . GLY A 1 323 ? 9.039 -41.25 -7.301 1 88.25 323 GLY A O 1
ATOM 2425 N N . ALA A 1 324 ? 10.492 -40.188 -8.594 1 93.94 324 ALA A N 1
ATOM 2426 C CA . ALA A 1 324 ? 10.016 -38.906 -8.086 1 93.94 324 ALA A CA 1
ATOM 2427 C C . ALA A 1 324 ? 8.578 -38.625 -8.523 1 93.94 324 ALA A C 1
ATOM 2429 O O . ALA A 1 324 ? 8.211 -38.906 -9.664 1 93.94 324 ALA A O 1
ATOM 2430 N N . THR A 1 325 ? 7.734 -38.25 -7.57 1 97.62 325 THR A N 1
ATOM 2431 C CA . THR A 1 325 ? 6.383 -37.812 -7.871 1 97.62 325 THR A CA 1
ATOM 2432 C C . THR A 1 325 ? 6.355 -36.281 -8.125 1 97.62 325 THR A C 1
ATOM 2434 O O . THR A 1 325 ? 6.84 -35.5 -7.305 1 97.62 325 THR A O 1
ATOM 2437 N N . ILE A 1 326 ? 5.844 -35.938 -9.281 1 98.38 326 ILE A N 1
ATOM 2438 C CA . ILE A 1 326 ? 5.699 -34.531 -9.648 1 98.38 326 ILE A CA 1
ATOM 2439 C C . ILE A 1 326 ? 4.219 -34.156 -9.734 1 98.38 326 ILE A C 1
ATOM 2441 O O . ILE A 1 326 ? 3.467 -34.75 -10.5 1 98.38 326 ILE A O 1
ATOM 2445 N N . ALA A 1 327 ? 3.805 -33.156 -8.914 1 98.25 327 ALA A N 1
ATOM 2446 C CA . ALA A 1 327 ? 2.404 -32.781 -8.789 1 98.25 327 ALA A CA 1
ATOM 2447 C C . ALA A 1 327 ? 1.961 -31.922 -9.969 1 98.25 327 ALA A C 1
ATOM 2449 O O . ALA A 1 327 ? 0.766 -31.812 -10.25 1 98.25 327 ALA A O 1
ATOM 2450 N N . THR A 1 328 ? 2.873 -31.297 -10.711 1 98.56 328 THR A N 1
ATOM 2451 C CA . THR A 1 328 ? 2.58 -30.422 -11.836 1 98.56 328 THR A CA 1
ATOM 2452 C C . THR A 1 328 ? 2.178 -31.234 -13.062 1 98.56 328 THR A C 1
ATOM 2454 O O . THR A 1 328 ? 2.848 -32.188 -13.414 1 98.56 328 THR A O 1
ATOM 2457 N N . PRO A 1 329 ? 1.088 -30.766 -13.719 1 98.12 329 PRO A N 1
ATOM 2458 C CA . PRO A 1 329 ? 0.717 -31.469 -14.945 1 98.12 329 PRO A CA 1
ATOM 2459 C C . PRO A 1 329 ? 1.825 -31.453 -16 1 98.12 329 PRO A C 1
ATOM 2461 O O . PRO A 1 329 ? 2.521 -30.438 -16.141 1 98.12 329 PRO A O 1
ATOM 2464 N N . ARG A 1 330 ? 1.926 -32.5 -16.781 1 97.44 330 ARG A N 1
ATOM 2465 C CA . ARG A 1 330 ? 3.025 -32.625 -17.734 1 97.44 330 ARG A CA 1
ATOM 2466 C C . ARG A 1 330 ? 2.648 -32.031 -19.078 1 97.44 330 ARG A C 1
ATOM 2468 O O . ARG A 1 330 ? 3.518 -31.766 -19.906 1 97.44 330 ARG A O 1
ATOM 2475 N N . GLY A 1 331 ? 1.312 -31.844 -19.297 1 97.12 331 GLY A N 1
ATOM 2476 C CA . GLY A 1 331 ? 0.859 -31.219 -20.531 1 97.12 331 GLY A CA 1
ATOM 2477 C C . GLY A 1 331 ? 1.037 -29.719 -20.547 1 97.12 331 GLY A C 1
ATOM 2478 O O . GLY A 1 331 ? 1.897 -29.172 -19.844 1 97.12 331 GLY A O 1
ATOM 2479 N N . THR A 1 332 ? 0.29 -29.047 -21.406 1 97 332 THR A N 1
ATOM 2480 C CA . THR A 1 332 ? 0.406 -27.594 -21.547 1 97 332 THR A CA 1
ATOM 2481 C C . THR A 1 332 ? -0.491 -26.875 -20.547 1 97 332 THR A C 1
ATOM 2483 O O . THR A 1 332 ? -0.428 -25.656 -20.406 1 97 332 THR A O 1
ATOM 2486 N N . ASP A 1 333 ? -1.283 -27.609 -19.797 1 96.94 333 ASP A N 1
ATOM 2487 C CA . ASP A 1 333 ? -2.188 -27.047 -18.797 1 96.94 333 ASP A CA 1
ATOM 2488 C C . ASP A 1 333 ? -1.462 -26.781 -17.484 1 96.94 333 ASP A C 1
ATOM 2490 O O . ASP A 1 333 ? -1.933 -27.188 -16.406 1 96.94 333 ASP A O 1
ATOM 2494 N N . ARG A 1 334 ? -0.35 -26.141 -17.578 1 98 334 ARG A N 1
ATOM 2495 C CA . ARG A 1 334 ? 0.459 -25.781 -16.406 1 98 334 ARG A CA 1
ATOM 2496 C C . ARG A 1 334 ? 1.104 -24.406 -16.594 1 98 334 ARG A C 1
ATOM 2498 O O . ARG A 1 334 ? 1.312 -23.953 -17.719 1 98 334 ARG A O 1
ATOM 2505 N N . GLY A 1 335 ? 1.334 -23.734 -15.445 1 97.25 335 GLY A N 1
ATOM 2506 C CA . GLY A 1 335 ? 2.154 -22.547 -15.438 1 97.25 335 GLY A CA 1
ATOM 2507 C C . GLY A 1 335 ? 3.641 -22.828 -15.516 1 97.25 335 GLY A C 1
ATOM 2508 O O . GLY A 1 335 ? 4.059 -23.766 -16.203 1 97.25 335 GLY A O 1
ATOM 2509 N N . HIS A 1 336 ? 4.43 -21.969 -14.945 1 96.38 336 HIS A N 1
ATOM 2510 C CA . HIS A 1 336 ? 5.875 -22.078 -15.078 1 96.38 336 HIS A CA 1
ATOM 2511 C C . HIS A 1 336 ? 6.52 -22.484 -13.758 1 96.38 336 HIS A C 1
ATOM 2513 O O . HIS A 1 336 ? 7.582 -21.969 -13.391 1 96.38 336 HIS A O 1
ATOM 2519 N N . GLN A 1 337 ? 5.875 -23.281 -12.984 1 97.44 337 GLN A N 1
ATOM 2520 C CA . GLN A 1 337 ? 6.496 -23.906 -11.828 1 97.44 337 GLN A CA 1
ATOM 2521 C C . GLN A 1 337 ? 6.457 -25.438 -11.945 1 97.44 337 GLN A C 1
ATOM 2523 O O . GLN A 1 337 ? 5.664 -25.984 -12.711 1 97.44 337 GLN A O 1
ATOM 2528 N N . ILE A 1 338 ? 7.367 -26.109 -11.352 1 98.56 338 ILE A N 1
ATOM 2529 C CA . ILE A 1 338 ? 7.379 -27.547 -11.188 1 98.56 338 ILE A CA 1
ATOM 2530 C C . ILE A 1 338 ? 7.402 -27.891 -9.695 1 98.56 338 ILE A C 1
ATOM 2532 O O . ILE A 1 338 ? 8.266 -27.422 -8.953 1 98.56 338 ILE A O 1
ATOM 2536 N N . SER A 1 339 ? 6.43 -28.672 -9.32 1 98.75 339 SER A N 1
ATOM 2537 C CA . SER A 1 339 ? 6.301 -29.078 -7.922 1 98.75 339 SER A CA 1
ATOM 2538 C C . SER A 1 339 ? 6.648 -30.547 -7.742 1 98.75 339 SER A C 1
ATOM 2540 O O . SER A 1 339 ? 5.934 -31.422 -8.234 1 98.75 339 SER A O 1
ATOM 2542 N N . VAL A 1 340 ? 7.754 -30.812 -7.059 1 98.69 340 VAL A N 1
ATOM 2543 C CA . VAL A 1 340 ? 8.203 -32.188 -6.777 1 98.69 340 VAL A CA 1
ATOM 2544 C C . VAL A 1 340 ? 7.816 -32.562 -5.352 1 98.69 340 VAL A C 1
ATOM 2546 O O . VAL A 1 340 ? 8.133 -31.844 -4.398 1 98.69 340 VAL A O 1
ATOM 2549 N N . VAL A 1 341 ? 7.141 -33.688 -5.195 1 98.25 341 VAL A N 1
ATOM 2550 C CA . VAL A 1 341 ? 6.77 -34.188 -3.873 1 98.25 341 VAL A CA 1
ATOM 2551 C C . VAL A 1 341 ? 7.988 -34.781 -3.18 1 98.25 341 VAL A C 1
ATOM 2553 O O . VAL A 1 341 ? 8.742 -35.531 -3.789 1 98.25 341 VAL A O 1
ATOM 2556 N N . ASP A 1 342 ? 8.203 -34.375 -2.018 1 96.88 342 ASP A N 1
ATOM 2557 C CA . ASP A 1 342 ? 9.344 -34.812 -1.211 1 96.88 342 ASP A CA 1
ATOM 2558 C C . ASP A 1 342 ? 8.977 -34.875 0.272 1 96.88 342 ASP A C 1
ATOM 2560 O O . ASP A 1 342 ? 8.633 -33.844 0.866 1 96.88 342 ASP A O 1
ATOM 2564 N N . ASP A 1 343 ? 9.039 -36.031 0.951 1 94.81 343 ASP A N 1
ATOM 2565 C CA . ASP A 1 343 ? 8.617 -36.25 2.334 1 94.81 343 ASP A CA 1
ATOM 2566 C C . ASP A 1 343 ? 9.391 -35.344 3.281 1 94.81 343 ASP A C 1
ATOM 2568 O O . ASP A 1 343 ? 8.891 -34.969 4.352 1 94.81 343 ASP A O 1
ATOM 2572 N N . ASP A 1 344 ? 10.555 -35 2.893 1 96.38 344 ASP A N 1
ATOM 2573 C CA . ASP A 1 344 ? 11.406 -34.125 3.695 1 96.38 344 ASP A CA 1
ATOM 2574 C C . ASP A 1 344 ? 11.625 -32.781 2.994 1 96.38 344 ASP A C 1
ATOM 2576 O O . ASP A 1 344 ? 12.734 -32.25 3.02 1 96.38 344 ASP A O 1
ATOM 2580 N N . ALA A 1 345 ? 10.609 -32.312 2.371 1 97.25 345 ALA A N 1
ATOM 2581 C CA . ALA A 1 345 ? 10.711 -31.188 1.453 1 97.25 345 ALA A CA 1
ATOM 2582 C C . ALA A 1 345 ? 11.367 -29.984 2.129 1 97.25 345 ALA A C 1
ATOM 2584 O O . ALA A 1 345 ? 12.219 -29.328 1.532 1 97.25 345 ALA A O 1
ATOM 2585 N N . ALA A 1 346 ? 10.961 -29.656 3.355 1 96.88 346 ALA A N 1
ATOM 2586 C CA . ALA A 1 346 ? 11.516 -28.5 4.051 1 96.88 346 ALA A CA 1
ATOM 2587 C C . ALA A 1 346 ? 13.031 -28.609 4.176 1 96.88 346 ALA A C 1
ATOM 2589 O O . ALA A 1 346 ? 13.766 -27.672 3.861 1 96.88 346 ALA A O 1
ATOM 2590 N N . LYS A 1 347 ? 13.523 -29.734 4.648 1 97.88 347 LYS A N 1
ATOM 2591 C CA . LYS A 1 347 ? 14.945 -29.984 4.828 1 97.88 347 LYS A CA 1
ATOM 2592 C C . LYS A 1 347 ? 15.672 -30 3.484 1 97.88 347 LYS A C 1
ATOM 2594 O O . LYS A 1 347 ? 16.766 -29.453 3.355 1 97.88 347 LYS A O 1
ATOM 2599 N N . THR A 1 348 ? 15.055 -30.703 2.537 1 98.25 348 THR A N 1
ATOM 2600 C CA . THR A 1 348 ? 15.656 -30.812 1.211 1 98.25 348 THR A CA 1
ATOM 2601 C C . THR A 1 348 ? 15.812 -29.438 0.571 1 98.25 348 THR A C 1
ATOM 2603 O O . THR A 1 348 ? 16.859 -29.125 0.002 1 98.25 348 THR A O 1
ATOM 2606 N N . MET A 1 349 ? 14.797 -28.609 0.672 1 98.5 349 MET A N 1
ATOM 2607 C CA . MET A 1 349 ? 14.867 -27.281 0.07 1 98.5 349 MET A CA 1
ATOM 2608 C C . MET A 1 349 ? 15.93 -26.422 0.752 1 98.5 349 MET A C 1
ATOM 2610 O O . MET A 1 349 ? 16.672 -25.703 0.087 1 98.5 349 MET A O 1
ATOM 2614 N N . ALA A 1 350 ? 16 -26.516 2.072 1 98.19 350 ALA A N 1
ATOM 2615 C CA . ALA A 1 350 ? 17.047 -25.797 2.785 1 98.19 350 ALA A CA 1
ATOM 2616 C C . ALA A 1 350 ? 18.438 -26.188 2.277 1 98.19 350 ALA A C 1
ATOM 2618 O O . ALA A 1 350 ? 19.312 -25.344 2.092 1 98.19 350 ALA A O 1
ATOM 2619 N N . ALA A 1 351 ? 18.656 -27.453 2.051 1 98.62 351 ALA A N 1
ATOM 2620 C CA . ALA A 1 351 ? 19.938 -27.969 1.558 1 98.62 351 ALA A CA 1
ATOM 2621 C C . ALA A 1 351 ? 20.203 -27.484 0.132 1 98.62 351 ALA A C 1
ATOM 2623 O O . ALA A 1 351 ? 21.344 -27.188 -0.225 1 98.62 351 ALA A O 1
ATOM 2624 N N . LEU A 1 352 ? 19.156 -27.484 -0.679 1 98.75 352 LEU A N 1
ATOM 2625 C CA . LEU A 1 352 ? 19.281 -26.969 -2.035 1 98.75 352 LEU A CA 1
ATOM 2626 C C . LEU A 1 352 ? 19.75 -25.516 -2.014 1 98.75 352 LEU A C 1
ATOM 2628 O O . LEU A 1 352 ? 20.688 -25.141 -2.721 1 98.75 352 LEU A O 1
ATOM 2632 N N . ILE A 1 353 ? 19.125 -24.719 -1.156 1 98.56 353 ILE A N 1
ATOM 2633 C CA . ILE A 1 353 ? 19.422 -23.297 -1.062 1 98.56 353 ILE A CA 1
ATOM 2634 C C . ILE A 1 353 ? 20.875 -23.109 -0.614 1 98.56 353 ILE A C 1
ATOM 2636 O O . ILE A 1 353 ? 21.578 -22.25 -1.14 1 98.56 353 ILE A O 1
ATOM 2640 N N . GLU A 1 354 ? 21.312 -23.906 0.277 1 98 354 GLU A N 1
ATOM 2641 C CA . GLU A 1 354 ? 22.688 -23.859 0.747 1 98 354 GLU A CA 1
ATOM 2642 C C . GLU A 1 354 ? 23.672 -24.125 -0.392 1 98 354 GLU A C 1
ATOM 2644 O O . GLU A 1 354 ? 24.812 -23.641 -0.364 1 98 354 GLU A O 1
ATOM 2649 N N . ARG A 1 355 ? 23.203 -24.828 -1.41 1 98.12 355 ARG A N 1
ATOM 2650 C CA . ARG A 1 355 ? 24.062 -25.203 -2.531 1 98.12 355 ARG A CA 1
ATOM 2651 C C . ARG A 1 355 ? 23.844 -24.281 -3.723 1 98.12 355 ARG A C 1
ATOM 2653 O O . ARG A 1 355 ? 24.312 -24.547 -4.824 1 98.12 355 ARG A O 1
ATOM 2660 N N . GLY A 1 356 ? 23.062 -23.266 -3.51 1 98.06 356 GLY A N 1
ATOM 2661 C CA . GLY A 1 356 ? 22.906 -22.234 -4.523 1 98.06 356 GLY A CA 1
ATOM 2662 C C . GLY A 1 356 ? 21.75 -22.5 -5.465 1 98.06 356 GLY A C 1
ATOM 2663 O O . GLY A 1 356 ? 21.656 -21.859 -6.52 1 98.06 356 GLY A O 1
ATOM 2664 N N . VAL A 1 357 ? 20.938 -23.484 -5.195 1 98.81 357 VAL A N 1
ATOM 2665 C CA . VAL A 1 357 ? 19.703 -23.734 -5.918 1 98.81 357 VAL A CA 1
ATOM 2666 C C . VAL A 1 357 ? 18.516 -23.25 -5.09 1 98.81 357 VAL A C 1
ATOM 2668 O O . VAL A 1 357 ? 18.109 -23.906 -4.125 1 98.81 357 VAL A O 1
ATOM 2671 N N . ILE A 1 358 ? 17.922 -22.141 -5.52 1 98.81 358 ILE A N 1
ATOM 2672 C CA . ILE A 1 358 ? 16.938 -21.484 -4.656 1 98.81 358 ILE A CA 1
ATOM 2673 C C . ILE A 1 358 ? 15.531 -21.703 -5.223 1 98.81 358 ILE A C 1
ATOM 2675 O O . ILE A 1 358 ? 15.18 -21.109 -6.246 1 98.81 358 ILE A O 1
ATOM 2679 N N . GLY A 1 359 ? 14.75 -22.578 -4.707 1 98.56 359 GLY A N 1
ATOM 2680 C CA . GLY A 1 359 ? 13.305 -22.734 -4.84 1 98.56 359 GLY A CA 1
ATOM 2681 C C . GLY A 1 359 ? 12.555 -22.422 -3.559 1 98.56 359 GLY A C 1
ATOM 2682 O O . GLY A 1 359 ? 12.961 -21.562 -2.783 1 98.56 359 GLY A O 1
ATOM 2683 N N . ASP A 1 360 ? 11.367 -22.969 -3.424 1 97.25 360 ASP A N 1
ATOM 2684 C CA . ASP A 1 360 ? 10.711 -22.781 -2.133 1 97.25 360 ASP A CA 1
ATOM 2685 C C . ASP A 1 360 ? 9.922 -24.031 -1.742 1 97.25 360 ASP A C 1
ATOM 2687 O O . ASP A 1 360 ? 9.82 -24.984 -2.521 1 97.25 360 ASP A O 1
ATOM 2691 N N . PHE A 1 361 ? 9.641 -24.141 -0.471 1 96.62 361 PHE A N 1
ATOM 2692 C CA . PHE A 1 361 ? 8.93 -25.234 0.169 1 96.62 361 PHE A CA 1
ATOM 2693 C C . PHE A 1 361 ? 7.477 -24.859 0.42 1 96.62 361 PHE A C 1
ATOM 2695 O O . PHE A 1 361 ? 7.18 -23.766 0.903 1 96.62 361 PHE A O 1
ATOM 2702 N N . ARG A 1 362 ? 6.539 -25.734 -0.07 1 95.5 362 ARG A N 1
ATOM 2703 C CA . ARG A 1 362 ? 5.129 -25.641 0.294 1 95.5 362 ARG A CA 1
ATOM 2704 C C . ARG A 1 362 ? 4.699 -26.828 1.139 1 95.5 362 ARG A C 1
ATOM 2706 O O . ARG A 1 362 ? 4.812 -27.984 0.704 1 95.5 362 ARG A O 1
ATOM 2713 N N . PRO A 1 363 ? 4.23 -26.578 2.35 1 93.5 363 PRO A N 1
ATOM 2714 C CA . PRO A 1 363 ? 3.803 -27.688 3.199 1 93.5 363 PRO A CA 1
ATOM 2715 C C . PRO A 1 363 ? 2.664 -28.5 2.582 1 93.5 363 PRO A C 1
ATOM 2717 O O . PRO A 1 363 ? 1.829 -27.953 1.86 1 93.5 363 PRO A O 1
ATOM 2720 N N . PRO A 1 364 ? 2.656 -29.641 2.875 1 93.44 364 PRO A N 1
ATOM 2721 C CA . PRO A 1 364 ? 3.537 -30.344 3.809 1 93.44 364 PRO A CA 1
ATOM 2722 C C . PRO A 1 364 ? 4.762 -30.953 3.121 1 93.44 364 PRO A C 1
ATOM 2724 O O . PRO A 1 364 ? 5.742 -31.297 3.787 1 93.44 364 PRO A O 1
ATOM 2727 N N . ASP A 1 365 ? 4.797 -31.109 1.717 1 97.19 365 ASP A N 1
ATOM 2728 C CA . ASP A 1 365 ? 5.84 -31.984 1.18 1 97.19 365 ASP A CA 1
ATOM 2729 C C . ASP A 1 365 ? 6.152 -31.625 -0.274 1 97.19 365 ASP A C 1
ATOM 2731 O O . ASP A 1 365 ? 6.402 -32.5 -1.091 1 97.19 365 ASP A O 1
ATOM 2735 N N . VAL A 1 366 ? 6.117 -30.328 -0.58 1 97.81 366 VAL A N 1
ATOM 2736 C CA . VAL A 1 366 ? 6.316 -29.969 -1.979 1 97.81 366 VAL A CA 1
ATOM 2737 C C . VAL A 1 366 ? 7.562 -29.094 -2.115 1 97.81 366 VAL A C 1
ATOM 2739 O O . VAL A 1 366 ? 7.723 -28.109 -1.386 1 97.81 366 VAL A O 1
ATOM 2742 N N . LEU A 1 367 ? 8.5 -29.5 -2.936 1 98.62 367 LEU A N 1
ATOM 2743 C CA . LEU A 1 367 ? 9.547 -28.641 -3.482 1 98.62 367 LEU A CA 1
ATOM 2744 C C . LEU A 1 367 ? 9.062 -27.922 -4.738 1 98.62 367 LEU A C 1
ATOM 2746 O O . LEU A 1 367 ? 8.742 -28.578 -5.742 1 98.62 367 LEU A O 1
ATOM 2750 N N . ARG A 1 368 ? 9 -26.688 -4.66 1 98.62 368 ARG A N 1
ATOM 2751 C CA . ARG A 1 368 ? 8.492 -25.922 -5.797 1 98.62 368 ARG A CA 1
ATOM 2752 C C . ARG A 1 368 ? 9.609 -25.156 -6.492 1 98.62 368 ARG A C 1
ATOM 2754 O O . ARG A 1 368 ? 10.391 -24.453 -5.844 1 98.62 368 ARG A O 1
ATOM 2761 N N . PHE A 1 369 ? 9.742 -25.359 -7.785 1 98.81 369 PHE A N 1
ATOM 2762 C CA . PHE A 1 369 ? 10.727 -24.688 -8.625 1 98.81 369 PHE A CA 1
ATOM 2763 C C . PHE A 1 369 ? 10.047 -23.797 -9.656 1 98.81 369 PHE A C 1
ATOM 2765 O O . PHE A 1 369 ? 9.438 -24.297 -10.609 1 98.81 369 PHE A O 1
ATOM 2772 N N . GLY A 1 370 ? 10.148 -22.484 -9.414 1 98.38 370 GLY A N 1
ATOM 2773 C CA . GLY A 1 370 ? 9.578 -21.531 -10.352 1 98.38 370 GLY A CA 1
ATOM 2774 C C . GLY A 1 370 ? 10.484 -21.25 -11.547 1 98.38 370 GLY A C 1
ATOM 2775 O O . GLY A 1 370 ? 11.664 -20.938 -11.375 1 98.38 370 GLY A O 1
ATOM 2776 N N . LEU A 1 371 ? 9.992 -21.406 -12.727 1 98.31 371 LEU A N 1
ATOM 2777 C CA . LEU A 1 371 ? 10.734 -21.203 -13.969 1 98.31 371 LEU A CA 1
ATOM 2778 C C . LEU A 1 371 ? 10.359 -19.875 -14.609 1 98.31 371 LEU A C 1
ATOM 2780 O O . LEU A 1 371 ? 9.289 -19.75 -15.219 1 98.31 371 LEU A O 1
ATOM 2784 N N . ALA A 1 372 ? 11.18 -18.891 -14.469 1 98.12 372 ALA A N 1
ATOM 2785 C CA . ALA A 1 372 ? 10.977 -17.594 -15.109 1 98.12 372 ALA A CA 1
ATOM 2786 C C . ALA A 1 372 ? 11.672 -17.531 -16.469 1 98.12 372 ALA A C 1
ATOM 2788 O O . ALA A 1 372 ? 12.898 -17.391 -16.531 1 98.12 372 ALA A O 1
ATOM 2789 N N . PRO A 1 373 ? 10.984 -17.5 -17.516 1 97.38 373 PRO A N 1
ATOM 2790 C CA . PRO A 1 373 ? 11.586 -17.656 -18.844 1 97.38 373 PRO A CA 1
ATOM 2791 C C . PRO A 1 373 ? 12.555 -16.531 -19.172 1 97.38 373 PRO A C 1
ATOM 2793 O O . PRO A 1 373 ? 13.469 -16.719 -19.984 1 97.38 373 PRO A O 1
ATOM 2796 N N . LEU A 1 374 ? 12.383 -15.383 -18.578 1 97.94 374 LEU A N 1
ATOM 2797 C CA . LEU A 1 374 ? 13.211 -14.234 -18.938 1 97.94 374 LEU A CA 1
ATOM 2798 C C . LEU A 1 374 ? 14.648 -14.438 -18.453 1 97.94 374 LEU A C 1
ATOM 2800 O O . LEU A 1 374 ? 15.578 -13.812 -18.984 1 97.94 374 LEU A O 1
ATOM 2804 N N . TYR A 1 375 ? 14.852 -15.352 -17.375 1 98.19 375 TYR A N 1
ATOM 2805 C CA . TYR A 1 375 ? 16.234 -15.391 -16.906 1 98.19 375 TYR A CA 1
ATOM 2806 C C . TYR A 1 375 ? 16.641 -16.812 -16.516 1 98.19 375 TYR A C 1
ATOM 2808 O O . TYR A 1 375 ? 17.828 -17.094 -16.328 1 98.19 375 TYR A O 1
ATOM 2816 N N . THR A 1 376 ? 15.703 -17.812 -16.422 1 98.44 376 THR A N 1
ATOM 2817 C CA . THR A 1 376 ? 16.062 -19.188 -16.078 1 98.44 376 THR A CA 1
ATOM 2818 C C . THR A 1 376 ? 16.672 -19.906 -17.281 1 98.44 376 THR A C 1
ATOM 2820 O O . THR A 1 376 ? 16.188 -19.766 -18.406 1 98.44 376 THR A O 1
ATOM 2823 N N . THR A 1 377 ? 17.703 -20.672 -17.094 1 98.56 377 THR A N 1
ATOM 2824 C CA . THR A 1 377 ? 18.359 -21.391 -18.172 1 98.56 377 THR A CA 1
ATOM 2825 C C . THR A 1 377 ? 18.141 -22.891 -18.016 1 98.56 377 THR A C 1
ATOM 2827 O O . THR A 1 377 ? 17.766 -23.375 -16.938 1 98.56 377 THR A O 1
ATOM 2830 N N . TYR A 1 378 ? 18.375 -23.594 -19.141 1 98.75 378 TYR A N 1
ATOM 2831 C CA . TYR A 1 378 ? 18.281 -25.047 -19.109 1 98.75 378 TYR A CA 1
ATOM 2832 C C . TYR A 1 378 ? 19.406 -25.656 -18.281 1 98.75 378 TYR A C 1
ATOM 2834 O O . TYR A 1 378 ? 19.219 -26.672 -17.609 1 98.75 378 TYR A O 1
ATOM 2842 N N . GLY A 1 379 ? 20.562 -25 -18.328 1 98.56 379 GLY A N 1
ATOM 2843 C CA . GLY A 1 379 ? 21.656 -25.422 -17.469 1 98.56 379 GLY A CA 1
ATOM 2844 C C . GLY A 1 379 ? 21.328 -25.344 -15.984 1 98.56 379 GLY A C 1
ATOM 2845 O O . GLY A 1 379 ? 21.703 -26.219 -15.211 1 98.56 379 GLY A O 1
ATOM 2846 N N . GLU A 1 380 ? 20.656 -24.297 -15.578 1 98.69 380 GLU A N 1
ATOM 2847 C CA . GLU A 1 380 ? 20.219 -24.172 -14.188 1 98.69 380 GLU A CA 1
ATOM 2848 C C . GLU A 1 380 ? 19.219 -25.266 -13.82 1 98.69 380 GLU A C 1
ATOM 2850 O O . GLU A 1 380 ? 19.234 -25.781 -12.703 1 98.69 380 GLU A O 1
ATOM 2855 N N . VAL A 1 381 ? 18.312 -25.578 -14.742 1 98.75 381 VAL A N 1
ATOM 2856 C CA . VAL A 1 381 ? 17.344 -26.656 -14.508 1 98.75 381 VAL A CA 1
ATOM 2857 C C . VAL A 1 381 ? 18.078 -27.953 -14.242 1 98.75 381 VAL A C 1
ATOM 2859 O O . VAL A 1 381 ? 17.781 -28.672 -13.281 1 98.75 381 VAL A O 1
ATOM 2862 N N . LEU A 1 382 ? 19.016 -28.281 -15.125 1 98.69 382 LEU A N 1
ATOM 2863 C CA . LEU A 1 382 ? 19.797 -29.5 -14.93 1 98.69 382 LEU A CA 1
ATOM 2864 C C . LEU A 1 382 ? 20.531 -29.469 -13.594 1 98.69 382 LEU A C 1
ATOM 2866 O O . LEU A 1 382 ? 20.578 -30.469 -12.875 1 98.69 382 LEU A O 1
ATOM 2870 N N . ARG A 1 383 ? 21.078 -28.328 -13.242 1 98.44 383 ARG A N 1
ATOM 2871 C CA . ARG A 1 383 ? 21.75 -28.172 -11.961 1 98.44 383 ARG A CA 1
ATOM 2872 C C . ARG A 1 383 ? 20.812 -28.453 -10.797 1 98.44 383 ARG A C 1
ATOM 2874 O O . ARG A 1 383 ? 21.203 -29.125 -9.836 1 98.44 383 ARG A O 1
ATOM 2881 N N . ALA A 1 384 ? 19.625 -27.953 -10.891 1 98.69 384 ALA A N 1
ATOM 2882 C CA . ALA A 1 384 ? 18.641 -28.156 -9.828 1 98.69 384 ALA A CA 1
ATOM 2883 C C . ALA A 1 384 ? 18.344 -29.656 -9.648 1 98.69 384 ALA A C 1
ATOM 2885 O O . ALA A 1 384 ? 18.375 -30.156 -8.523 1 98.69 384 ALA A O 1
ATOM 2886 N N . VAL A 1 385 ? 18.094 -30.359 -10.75 1 98.5 385 VAL A N 1
ATOM 2887 C CA . VAL A 1 385 ? 17.688 -31.766 -10.68 1 98.5 385 VAL A CA 1
ATOM 2888 C C . VAL A 1 385 ? 18.891 -32.625 -10.258 1 98.5 385 VAL A C 1
ATOM 2890 O O . VAL A 1 385 ? 18.734 -33.562 -9.477 1 98.5 385 VAL A O 1
ATOM 2893 N N . THR A 1 386 ? 20.078 -32.312 -10.734 1 98.12 386 THR A N 1
ATOM 2894 C CA . THR A 1 386 ? 21.266 -33.062 -10.352 1 98.12 386 THR A CA 1
ATOM 2895 C C . THR A 1 386 ? 21.578 -32.875 -8.859 1 98.12 386 THR A C 1
ATOM 2897 O O . THR A 1 386 ? 21.922 -33.812 -8.172 1 98.12 386 THR A O 1
ATOM 2900 N N . THR A 1 387 ? 21.469 -31.594 -8.383 1 98.19 387 THR A N 1
ATOM 2901 C CA . THR A 1 387 ? 21.672 -31.328 -6.969 1 98.19 387 THR A CA 1
ATOM 2902 C C . THR A 1 387 ? 20.641 -32.062 -6.117 1 98.19 387 THR A C 1
ATOM 2904 O O . THR A 1 387 ? 20.969 -32.625 -5.07 1 98.19 387 THR A O 1
ATOM 2907 N N . LEU A 1 388 ? 19.359 -32.062 -6.535 1 98.06 388 LEU A N 1
ATOM 2908 C CA . LEU A 1 388 ? 18.297 -32.75 -5.832 1 98.06 388 LEU A CA 1
ATOM 2909 C C . LEU A 1 388 ? 18.609 -34.25 -5.758 1 98.06 388 LEU A C 1
ATOM 2911 O O . LEU A 1 388 ? 18.391 -34.875 -4.719 1 98.06 388 LEU A O 1
ATOM 2915 N N . ARG A 1 389 ? 19.109 -34.875 -6.816 1 97.25 389 ARG A N 1
ATOM 2916 C CA . ARG A 1 389 ? 19.484 -36.281 -6.84 1 97.25 389 ARG A CA 1
ATOM 2917 C C . ARG A 1 389 ? 20.547 -36.562 -5.781 1 97.25 389 ARG A C 1
ATOM 2919 O O . ARG A 1 389 ? 20.453 -37.562 -5.062 1 97.25 389 ARG A O 1
ATOM 2926 N N . GLU A 1 390 ? 21.5 -35.688 -5.699 1 96.5 390 GLU A N 1
ATOM 2927 C CA . GLU A 1 390 ? 22.578 -35.844 -4.734 1 96.5 390 GLU A CA 1
ATOM 2928 C C . GLU A 1 390 ? 22.047 -35.844 -3.303 1 96.5 390 GLU A C 1
ATOM 2930 O O . GLU A 1 390 ? 22.562 -36.531 -2.436 1 96.5 390 GLU A O 1
ATOM 2935 N N . LEU A 1 391 ? 21.078 -35 -3.047 1 95.25 391 LEU A N 1
ATOM 2936 C CA . LEU A 1 391 ? 20.516 -34.844 -1.707 1 95.25 391 LEU A CA 1
ATOM 2937 C C . LEU A 1 391 ? 19.625 -36.031 -1.355 1 95.25 391 LEU A C 1
ATOM 2939 O O . LEU A 1 391 ? 19.438 -36.344 -0.178 1 95.25 391 LEU A O 1
ATOM 2943 N N . ARG A 1 392 ? 19.016 -36.688 -2.295 1 90.56 392 ARG A N 1
ATOM 2944 C CA . ARG A 1 392 ? 18.125 -37.812 -2.066 1 90.56 392 ARG A CA 1
ATOM 2945 C C . ARG A 1 392 ? 18.906 -39.125 -1.858 1 90.56 392 ARG A C 1
ATOM 2947 O O . ARG A 1 392 ? 18.406 -40.062 -1.234 1 90.56 392 ARG A O 1
ATOM 2954 N N . VAL A 1 393 ? 20.047 -39.25 -2.436 1 79 393 VAL A N 1
ATOM 2955 C CA . VAL A 1 393 ? 20.859 -40.469 -2.291 1 79 393 VAL A CA 1
ATOM 2956 C C . VAL A 1 393 ? 21.578 -40.438 -0.942 1 79 393 VAL A C 1
ATOM 2958 O O . VAL A 1 393 ? 21.906 -41.469 -0.382 1 79 393 VAL A O 1
ATOM 2961 N N . ARG A 1 394 ? 21.672 -39.25 -0.257 1 68.19 394 ARG A N 1
ATOM 2962 C CA . ARG A 1 394 ? 22.281 -39.188 1.063 1 68.19 394 ARG A CA 1
ATOM 2963 C C . ARG A 1 394 ? 21.266 -39.469 2.16 1 68.19 394 ARG A C 1
ATOM 2965 O O . ARG A 1 394 ? 20.094 -39.156 2.027 1 68.19 394 ARG A O 1
ATOM 2972 N N . MET B 1 1 ? 10.586 49.906 5.078 1 60.94 1 MET B N 1
ATOM 2973 C CA . MET B 1 1 ? 12.016 49.656 4.941 1 60.94 1 MET B CA 1
ATOM 2974 C C . MET B 1 1 ? 12.641 49.312 6.289 1 60.94 1 MET B C 1
ATOM 2976 O O . MET B 1 1 ? 13.367 48.344 6.414 1 60.94 1 MET B O 1
ATOM 2980 N N . THR B 1 2 ? 12.328 50.062 7.227 1 67.19 2 THR B N 1
ATOM 2981 C CA . THR B 1 2 ? 12.906 49.844 8.547 1 67.19 2 THR B CA 1
ATOM 2982 C C . THR B 1 2 ? 12.367 48.562 9.188 1 67.19 2 THR B C 1
ATOM 2984 O O . THR B 1 2 ? 13.125 47.812 9.789 1 67.19 2 THR B O 1
ATOM 2987 N N . ALA B 1 3 ? 11.148 48.219 8.922 1 75.31 3 ALA B N 1
ATOM 2988 C CA . ALA B 1 3 ? 10.523 47.062 9.516 1 75.31 3 ALA B CA 1
ATOM 2989 C C . ALA B 1 3 ? 11.133 45.781 8.953 1 75.31 3 ALA B C 1
ATOM 2991 O O . ALA B 1 3 ? 11.438 44.844 9.703 1 75.31 3 ALA B O 1
ATOM 2992 N N . VAL B 1 4 ? 11.453 45.875 7.785 1 87.94 4 VAL B N 1
ATOM 2993 C CA . VAL B 1 4 ? 12.016 44.688 7.137 1 87.94 4 VAL B CA 1
ATOM 2994 C C . VAL B 1 4 ? 13.445 44.469 7.617 1 87.94 4 VAL B C 1
ATOM 2996 O O . VAL B 1 4 ? 13.844 43.344 7.875 1 87.94 4 VAL B O 1
ATOM 2999 N N . THR B 1 5 ? 14.164 45.469 7.777 1 88.62 5 THR B N 1
ATOM 3000 C CA . THR B 1 5 ? 15.539 45.344 8.25 1 88.62 5 THR B CA 1
ATOM 3001 C C . THR B 1 5 ? 15.578 44.719 9.648 1 88.62 5 THR B C 1
ATOM 3003 O O . THR B 1 5 ? 16.422 43.875 9.938 1 88.62 5 THR B O 1
ATOM 3006 N N . ASP B 1 6 ? 14.703 45.125 10.508 1 94.56 6 ASP B N 1
ATOM 3007 C CA . ASP B 1 6 ? 14.609 44.594 11.867 1 94.56 6 ASP B CA 1
ATOM 3008 C C . ASP B 1 6 ? 14.234 43.125 11.852 1 94.56 6 ASP B C 1
ATOM 3010 O O . ASP B 1 6 ? 14.789 42.312 12.625 1 94.56 6 ASP B O 1
ATOM 3014 N N . LEU B 1 7 ? 13.328 42.781 11 1 97.62 7 LEU B N 1
ATOM 3015 C CA . LEU B 1 7 ? 12.898 41.375 10.898 1 97.62 7 LEU B CA 1
ATOM 3016 C C . LEU B 1 7 ? 14.031 40.5 10.359 1 97.62 7 LEU B C 1
ATOM 3018 O O . LEU B 1 7 ? 14.148 39.344 10.734 1 97.62 7 LEU B O 1
ATOM 3022 N N . VAL B 1 8 ? 14.859 41.062 9.438 1 97.81 8 VAL B N 1
ATOM 3023 C CA . VAL B 1 8 ? 16 40.344 8.898 1 97.81 8 VAL B CA 1
ATOM 3024 C C . VAL B 1 8 ? 16.984 40 10.016 1 97.81 8 VAL B C 1
ATOM 3026 O O . VAL B 1 8 ? 17.453 38.875 10.117 1 97.81 8 VAL B O 1
ATOM 3029 N N . ALA B 1 9 ? 17.25 41 10.812 1 97.88 9 ALA B N 1
ATOM 3030 C CA . ALA B 1 9 ? 18.156 40.781 11.938 1 97.88 9 ALA B CA 1
ATOM 3031 C C . ALA B 1 9 ? 17.578 39.781 12.93 1 97.88 9 ALA B C 1
ATOM 3033 O O . ALA B 1 9 ? 18.297 38.938 13.477 1 97.88 9 ALA B O 1
ATOM 3034 N N . GLU B 1 10 ? 16.312 39.938 13.203 1 98.12 10 GLU B N 1
ATOM 3035 C CA . GLU B 1 10 ? 15.641 39.031 14.117 1 98.12 10 GLU B CA 1
ATOM 3036 C C . GLU B 1 10 ? 15.68 37.594 13.602 1 98.12 10 GLU B C 1
ATOM 3038 O O . GLU B 1 10 ? 15.969 36.656 14.352 1 98.12 10 GLU B O 1
ATOM 3043 N N . ALA B 1 11 ? 15.375 37.406 12.352 1 98.56 11 ALA B N 1
ATOM 3044 C CA . ALA B 1 11 ? 15.414 36.062 11.742 1 98.56 11 ALA B CA 1
ATOM 3045 C C . ALA B 1 11 ? 16.812 35.469 11.859 1 98.56 11 ALA B C 1
ATOM 3047 O O . ALA B 1 11 ? 16.953 34.281 12.211 1 98.56 11 ALA B O 1
ATOM 3048 N N . ALA B 1 12 ? 17.812 36.25 11.547 1 98.38 12 ALA B N 1
ATOM 3049 C CA . ALA B 1 12 ? 19.203 35.781 11.617 1 98.38 12 ALA B CA 1
ATOM 3050 C C . ALA B 1 12 ? 19.562 35.344 13.039 1 98.38 12 ALA B C 1
ATOM 3052 O O . ALA B 1 12 ? 20.25 34.344 13.234 1 98.38 12 ALA B O 1
ATOM 3053 N N . ALA B 1 13 ? 19.125 36.156 14.008 1 98.44 13 ALA B N 1
ATOM 3054 C CA . ALA B 1 13 ? 19.391 35.844 15.414 1 98.44 13 ALA B CA 1
ATOM 3055 C C . ALA B 1 13 ? 18.703 34.562 15.844 1 98.44 13 ALA B C 1
ATOM 3057 O O . ALA B 1 13 ? 19.266 33.75 16.562 1 98.44 13 ALA B O 1
ATOM 3058 N N . LEU B 1 14 ? 17.469 34.375 15.461 1 98.62 14 LEU B N 1
ATOM 3059 C CA . LEU B 1 14 ? 16.703 33.188 15.797 1 98.62 14 LEU B CA 1
ATOM 3060 C C . LEU B 1 14 ? 17.328 31.953 15.156 1 98.62 14 LEU B C 1
ATOM 3062 O O . LEU B 1 14 ? 17.422 30.906 15.797 1 98.62 14 LEU B O 1
ATOM 3066 N N . ASP B 1 15 ? 17.75 32.062 13.906 1 98.5 15 ASP B N 1
ATOM 3067 C CA . ASP B 1 15 ? 18.391 30.953 13.219 1 98.5 15 ASP B CA 1
ATOM 3068 C C . ASP B 1 15 ? 19.703 30.562 13.914 1 98.5 15 ASP B C 1
ATOM 3070 O O . ASP B 1 15 ? 20 29.391 14.055 1 98.5 15 ASP B O 1
ATOM 3074 N N . ALA B 1 16 ? 20.438 31.594 14.305 1 98.19 16 ALA B N 1
ATOM 3075 C CA . ALA B 1 16 ? 21.719 31.359 14.977 1 98.19 16 ALA B CA 1
ATOM 3076 C C . ALA B 1 16 ? 21.5 30.656 16.312 1 98.19 16 ALA B C 1
ATOM 3078 O O . ALA B 1 16 ? 22.328 29.844 16.734 1 98.19 16 ALA B O 1
ATOM 3079 N N . ALA B 1 17 ? 20.406 30.891 16.953 1 98.25 17 ALA B N 1
ATOM 3080 C CA . ALA B 1 17 ? 20.125 30.359 18.281 1 98.25 17 ALA B CA 1
ATOM 3081 C C . ALA B 1 17 ? 19.359 29.047 18.203 1 98.25 17 ALA B C 1
ATOM 3083 O O . ALA B 1 17 ? 19.109 28.406 19.234 1 98.25 17 ALA B O 1
ATOM 3084 N N . ASP B 1 18 ? 18.984 28.625 17.094 1 98 18 ASP B N 1
ATOM 3085 C CA . ASP B 1 18 ? 18.141 27.453 16.875 1 98 18 ASP B CA 1
ATOM 3086 C C . ASP B 1 18 ? 18.875 26.172 17.281 1 98 18 ASP B C 1
ATOM 3088 O O . ASP B 1 18 ? 19.844 25.766 16.625 1 98 18 ASP B O 1
ATOM 3092 N N . PRO B 1 19 ? 18.391 25.484 18.297 1 97.56 19 PRO B N 1
ATOM 3093 C CA . PRO B 1 19 ? 19.078 24.266 18.766 1 97.56 19 PRO B CA 1
ATOM 3094 C C . PRO B 1 19 ? 18.984 23.125 17.766 1 97.56 19 PRO B C 1
ATOM 3096 O O . PRO B 1 19 ? 19.719 22.141 17.875 1 97.56 19 PRO B O 1
ATOM 3099 N N . LEU B 1 20 ? 18.125 23.188 16.75 1 97.88 20 LEU B N 1
ATOM 3100 C CA . LEU B 1 20 ? 17.938 22.125 15.781 1 97.88 20 LEU B CA 1
ATOM 3101 C C . LEU B 1 20 ? 18.516 22.516 14.422 1 97.88 20 LEU B C 1
ATOM 3103 O O . LEU B 1 20 ? 18.328 21.812 13.438 1 97.88 20 LEU B O 1
ATOM 3107 N N . ALA B 1 21 ? 19.25 23.641 14.352 1 97.06 21 ALA B N 1
ATOM 3108 C CA . ALA B 1 21 ? 19.766 24.156 13.086 1 97.06 21 ALA B CA 1
ATOM 3109 C C . ALA B 1 21 ? 20.578 23.109 12.344 1 97.06 21 ALA B C 1
ATOM 3111 O O . ALA B 1 21 ? 20.531 23.031 11.117 1 97.06 21 ALA B O 1
ATOM 3112 N N . HIS B 1 22 ? 21.312 22.25 13.07 1 96.5 22 HIS B N 1
ATOM 3113 C CA . HIS B 1 22 ? 22.188 21.25 12.469 1 96.5 22 HIS B CA 1
ATOM 3114 C C . HIS B 1 22 ? 21.406 20.172 11.758 1 96.5 22 HIS B C 1
ATOM 3116 O O . HIS B 1 22 ? 21.906 19.516 10.844 1 96.5 22 HIS B O 1
ATOM 3122 N N . LYS B 1 23 ? 20.172 19.922 12.148 1 97.69 23 LYS B N 1
ATOM 3123 C CA . LYS B 1 23 ? 19.359 18.859 11.57 1 97.69 23 LYS B CA 1
ATOM 3124 C C . LYS B 1 23 ? 19.031 19.141 10.109 1 97.69 23 LYS B C 1
ATOM 3126 O O . LYS B 1 23 ? 18.859 18.203 9.32 1 97.69 23 LYS B O 1
ATOM 3131 N N . ARG B 1 24 ? 18.953 20.391 9.711 1 97.06 24 ARG B N 1
ATOM 3132 C CA . ARG B 1 24 ? 18.672 20.734 8.32 1 97.06 24 ARG B CA 1
ATOM 3133 C C . ARG B 1 24 ? 19.688 20.109 7.379 1 97.06 24 ARG B C 1
ATOM 3135 O O . ARG B 1 24 ? 19.359 19.719 6.258 1 97.06 24 ARG B O 1
ATOM 3142 N N . ASN B 1 25 ? 20.922 19.938 7.84 1 96.88 25 ASN B N 1
ATOM 3143 C CA . ASN B 1 25 ? 22 19.391 7.023 1 96.88 25 ASN B CA 1
ATOM 3144 C C . ASN B 1 25 ? 21.75 17.922 6.66 1 96.88 25 ASN B C 1
ATOM 3146 O O . ASN B 1 25 ? 22.406 17.375 5.781 1 96.88 25 ASN B O 1
ATOM 3150 N N . GLU B 1 26 ? 20.828 17.344 7.285 1 98.19 26 GLU B N 1
ATOM 3151 C CA . GLU B 1 26 ? 20.531 15.938 7.031 1 98.19 26 GLU B CA 1
ATOM 3152 C C . GLU B 1 26 ? 19.531 15.781 5.879 1 98.19 26 GLU B C 1
ATOM 3154 O O . GLU B 1 26 ? 19.312 14.68 5.391 1 98.19 26 GLU B O 1
ATOM 3159 N N . PHE B 1 27 ? 18.984 16.875 5.395 1 98.44 27 PHE B N 1
ATOM 3160 C CA . PHE B 1 27 ? 17.953 16.812 4.367 1 98.44 27 PHE B CA 1
ATOM 3161 C C . PHE B 1 27 ? 18.5 17.281 3.023 1 98.44 27 PHE B C 1
ATOM 3163 O O . PHE B 1 27 ? 19.391 18.125 2.967 1 98.44 27 PHE B O 1
ATOM 3170 N N . ASP B 1 28 ? 17.969 16.656 2.002 1 97.19 28 ASP B N 1
ATOM 3171 C CA . ASP B 1 28 ? 18.281 17.016 0.624 1 97.19 28 ASP B CA 1
ATOM 3172 C C . ASP B 1 28 ? 17.359 18.141 0.138 1 97.19 28 ASP B C 1
ATOM 3174 O O . ASP B 1 28 ? 16.375 17.891 -0.559 1 97.19 28 ASP B O 1
ATOM 3178 N N . LEU B 1 29 ? 17.672 19.359 0.525 1 96.5 29 LEU B N 1
ATOM 3179 C CA . LEU B 1 29 ? 16.859 20.547 0.206 1 96.5 29 LEU B CA 1
ATOM 3180 C C . LEU B 1 29 ? 17.719 21.609 -0.469 1 96.5 29 LEU B C 1
ATOM 3182 O O . LEU B 1 29 ? 18.797 21.953 0.018 1 96.5 29 LEU B O 1
ATOM 3186 N N . ASP B 1 30 ? 17.281 22.031 -1.628 1 96.38 30 ASP B N 1
ATOM 3187 C CA . ASP B 1 30 ? 17.922 23.156 -2.324 1 96.38 30 ASP B CA 1
ATOM 3188 C C . ASP B 1 30 ? 17.875 24.422 -1.473 1 96.38 30 ASP B C 1
ATOM 3190 O O . ASP B 1 30 ? 16.797 24.891 -1.114 1 96.38 30 ASP B O 1
ATOM 3194 N N . PRO B 1 31 ? 19 24.984 -1.156 1 94 31 PRO B N 1
ATOM 3195 C CA . PRO B 1 31 ? 19.047 26.188 -0.318 1 94 31 PRO B CA 1
ATOM 3196 C C . PRO B 1 31 ? 18.297 27.359 -0.948 1 94 31 PRO B C 1
ATOM 3198 O O . PRO B 1 31 ? 17.953 28.312 -0.253 1 94 31 PRO B O 1
ATOM 3201 N N . GLY B 1 32 ? 18.094 27.281 -2.215 1 96.19 32 GLY B N 1
ATOM 3202 C CA . GLY B 1 32 ? 17.375 28.359 -2.893 1 96.19 32 GLY B CA 1
ATOM 3203 C C . GLY B 1 32 ? 15.875 28.25 -2.777 1 96.19 32 GLY B C 1
ATOM 3204 O O . GLY B 1 32 ? 15.141 29.156 -3.164 1 96.19 32 GLY B O 1
ATOM 3205 N N . ILE B 1 33 ? 15.398 27.156 -2.248 1 97.88 33 ILE B N 1
ATOM 3206 C CA . ILE B 1 33 ? 13.969 26.906 -2.125 1 97.88 33 ILE B CA 1
ATOM 3207 C C . ILE B 1 33 ? 13.547 27.031 -0.663 1 97.88 33 ILE B C 1
ATOM 3209 O O . ILE B 1 33 ? 14.195 26.484 0.228 1 97.88 33 ILE B O 1
ATOM 3213 N N . ALA B 1 34 ? 12.555 27.875 -0.376 1 98.56 34 ALA B N 1
ATOM 3214 C CA . ALA B 1 34 ? 11.867 27.875 0.914 1 98.56 34 ALA B CA 1
ATOM 3215 C C . ALA B 1 34 ? 10.68 26.922 0.906 1 98.56 34 ALA B C 1
ATOM 3217 O O . ALA B 1 34 ? 9.641 27.219 0.325 1 98.56 34 ALA B O 1
ATOM 3218 N N . TYR B 1 35 ? 10.867 25.781 1.547 1 98.69 35 TYR B N 1
ATOM 3219 C CA . TYR B 1 35 ? 9.891 24.703 1.435 1 98.69 35 TYR B CA 1
ATOM 3220 C C . TYR B 1 35 ? 8.961 24.688 2.641 1 98.69 35 TYR B C 1
ATOM 3222 O O . TYR B 1 35 ? 9.391 24.391 3.76 1 98.69 35 TYR B O 1
ATOM 3230 N N . PHE B 1 36 ? 7.688 25 2.416 1 98.81 36 PHE B N 1
ATOM 3231 C CA . PHE B 1 36 ? 6.676 25.078 3.465 1 98.81 36 PHE B CA 1
ATOM 3232 C C . PHE B 1 36 ? 5.547 24.094 3.199 1 98.81 36 PHE B C 1
ATOM 3234 O O . PHE B 1 36 ? 4.387 24.375 3.506 1 98.81 36 PHE B O 1
ATOM 3241 N N . ASP B 1 37 ? 5.887 22.922 2.609 1 98.62 37 ASP B N 1
ATOM 3242 C CA . ASP B 1 37 ? 4.832 21.953 2.312 1 98.62 37 ASP B CA 1
ATOM 3243 C C . ASP B 1 37 ? 5.184 20.578 2.855 1 98.62 37 ASP B C 1
ATOM 3245 O O . ASP B 1 37 ? 4.73 19.562 2.322 1 98.62 37 ASP B O 1
ATOM 3249 N N . GLY B 1 38 ? 5.996 20.516 3.938 1 97.81 38 GLY B N 1
ATOM 3250 C CA . GLY B 1 38 ? 6.293 19.266 4.633 1 97.81 38 GLY B CA 1
ATOM 3251 C C . GLY B 1 38 ? 5.07 18.625 5.258 1 97.81 38 GLY B C 1
ATOM 3252 O O . GLY B 1 38 ? 5.082 17.438 5.578 1 97.81 38 GLY B O 1
ATOM 3253 N N . ASN B 1 39 ? 4.027 19.422 5.52 1 97.44 39 ASN B N 1
ATOM 3254 C CA . ASN B 1 39 ? 2.756 18.938 6.043 1 97.44 39 ASN B CA 1
ATOM 3255 C C . ASN B 1 39 ? 1.958 18.188 4.977 1 97.44 39 ASN B C 1
ATOM 3257 O O . ASN B 1 39 ? 0.86 17.703 5.246 1 97.44 39 ASN B O 1
ATOM 3261 N N . SER B 1 40 ? 2.48 18.094 3.791 1 97.5 40 SER B N 1
ATOM 3262 C CA . SER B 1 40 ? 1.908 17.312 2.705 1 97.5 40 SER B CA 1
ATOM 3263 C C . SER B 1 40 ? 2.896 16.266 2.201 1 97.5 40 SER B C 1
ATOM 3265 O O . SER B 1 40 ? 2.514 15.117 1.919 1 97.5 40 SER B O 1
ATOM 3267 N N . LEU B 1 41 ? 4.094 16.641 2.033 1 98.69 41 LEU B N 1
ATOM 3268 C CA . LEU B 1 41 ? 5.191 15.742 1.707 1 98.69 41 LEU B CA 1
ATOM 3269 C C . LEU B 1 41 ? 6.496 16.219 2.336 1 98.69 41 LEU B C 1
ATOM 3271 O O . LEU B 1 41 ? 7.023 17.266 1.956 1 98.69 41 LEU B O 1
ATOM 3275 N N . GLY B 1 42 ? 7.035 15.445 3.207 1 98.62 42 GLY B N 1
ATOM 3276 C CA . GLY B 1 42 ? 8.297 15.797 3.826 1 98.62 42 GLY B CA 1
ATOM 3277 C C . GLY B 1 42 ? 9.469 15.758 2.859 1 98.62 42 GLY B C 1
ATOM 3278 O O . GLY B 1 42 ? 9.406 15.086 1.83 1 98.62 42 GLY B O 1
ATOM 3279 N N . ALA B 1 43 ? 10.531 16.562 3.178 1 98.56 43 ALA B N 1
ATOM 3280 C CA . ALA B 1 43 ? 11.758 16.547 2.389 1 98.56 43 ALA B CA 1
ATOM 3281 C C . ALA B 1 43 ? 12.547 15.266 2.625 1 98.56 43 ALA B C 1
ATOM 3283 O O . ALA B 1 43 ? 12.508 14.695 3.719 1 98.56 43 ALA B O 1
ATOM 3284 N N . PRO B 1 44 ? 13.234 14.766 1.621 1 98.62 44 PRO B N 1
ATOM 3285 C CA . PRO B 1 44 ? 13.977 13.523 1.828 1 98.62 44 PRO B CA 1
ATOM 3286 C C . PRO B 1 44 ? 15.25 13.719 2.652 1 98.62 44 PRO B C 1
ATOM 3288 O O . PRO B 1 44 ? 16.016 14.648 2.391 1 98.62 44 PRO B O 1
ATOM 3291 N N . PRO B 1 45 ? 15.477 12.891 3.672 1 98.69 45 PRO B N 1
ATOM 3292 C CA . PRO B 1 45 ? 16.828 12.82 4.211 1 98.69 45 PRO B CA 1
ATOM 3293 C C . PRO B 1 45 ? 17.875 12.43 3.156 1 98.69 45 PRO B C 1
ATOM 3295 O O . PRO B 1 45 ? 17.594 11.602 2.289 1 98.69 45 PRO B O 1
ATOM 3298 N N . LYS B 1 46 ? 19.078 12.875 3.266 1 98.25 46 LYS B N 1
ATOM 3299 C CA . LYS B 1 46 ? 20.125 12.75 2.248 1 98.25 46 LYS B CA 1
ATOM 3300 C C . LYS B 1 46 ? 20.516 11.289 2.041 1 98.25 46 LYS B C 1
ATOM 3302 O O . LYS B 1 46 ? 20.859 10.883 0.93 1 98.25 46 LYS B O 1
ATOM 3307 N N . HIS B 1 47 ? 20.453 10.492 3.07 1 98.25 47 HIS B N 1
ATOM 3308 C CA . HIS B 1 47 ? 21.031 9.148 2.998 1 98.25 47 HIS B CA 1
ATOM 3309 C C . HIS B 1 47 ? 20.016 8.148 2.467 1 98.25 47 HIS B C 1
ATOM 3311 O O . HIS B 1 47 ? 20.359 6.996 2.189 1 98.25 47 HIS B O 1
ATOM 3317 N N . VAL B 1 48 ? 18.734 8.5 2.258 1 98.62 48 VAL B N 1
ATOM 3318 C CA . VAL B 1 48 ? 17.672 7.586 1.872 1 98.62 48 VAL B CA 1
ATOM 3319 C C . VAL B 1 48 ? 17.953 7.012 0.486 1 98.62 48 VAL B C 1
ATOM 3321 O O . VAL B 1 48 ? 17.781 5.812 0.253 1 98.62 48 VAL B O 1
ATOM 3324 N N . ALA B 1 49 ? 18.406 7.848 -0.469 1 98.31 49 ALA B N 1
ATOM 3325 C CA . ALA B 1 49 ? 18.688 7.379 -1.822 1 98.31 49 ALA B CA 1
ATOM 3326 C C . ALA B 1 49 ? 19.703 6.242 -1.808 1 98.31 49 ALA B C 1
ATOM 3328 O O . ALA B 1 49 ? 19.516 5.211 -2.457 1 98.31 49 ALA B O 1
ATOM 3329 N N . GLY B 1 50 ? 20.844 6.477 -1.072 1 98.12 50 GLY B N 1
ATOM 3330 C CA . GLY B 1 50 ? 21.875 5.449 -0.973 1 98.12 50 GLY B CA 1
ATOM 3331 C C . GLY B 1 50 ? 21.375 4.176 -0.309 1 98.12 50 GLY B C 1
ATOM 3332 O O . GLY B 1 50 ? 21.703 3.074 -0.755 1 98.12 50 GLY B O 1
ATOM 3333 N N . ARG B 1 51 ? 20.609 4.305 0.751 1 98.12 51 ARG B N 1
ATOM 3334 C CA . ARG B 1 51 ? 20.047 3.154 1.455 1 98.12 51 ARG B CA 1
ATOM 3335 C C . ARG B 1 51 ? 19.141 2.336 0.538 1 98.12 51 ARG B C 1
ATOM 3337 O O . ARG B 1 51 ? 19.203 1.104 0.537 1 98.12 51 ARG B O 1
ATOM 3344 N N . LEU B 1 52 ? 18.312 2.996 -0.23 1 98.06 52 LEU B N 1
ATOM 3345 C CA . LEU B 1 52 ? 17.406 2.295 -1.127 1 98.06 52 LEU B CA 1
ATOM 3346 C C . LEU B 1 52 ? 18.172 1.568 -2.227 1 98.06 52 LEU B C 1
ATOM 3348 O O . LEU B 1 52 ? 17.797 0.463 -2.623 1 98.06 52 LEU B O 1
ATOM 3352 N N . ALA B 1 53 ? 19.172 2.23 -2.752 1 97.81 53 ALA B N 1
ATOM 3353 C CA . ALA B 1 53 ? 20.016 1.555 -3.732 1 97.81 53 ALA B CA 1
ATOM 3354 C C . ALA B 1 53 ? 20.609 0.271 -3.156 1 97.81 53 ALA B C 1
ATOM 3356 O O . ALA B 1 53 ? 20.672 -0.75 -3.842 1 97.81 53 ALA B O 1
ATOM 3357 N N . ALA B 1 54 ? 21.047 0.327 -1.9 1 98.19 54 ALA B N 1
ATOM 3358 C CA . ALA B 1 54 ? 21.578 -0.85 -1.227 1 98.19 54 ALA B CA 1
ATOM 3359 C C . ALA B 1 54 ? 20.516 -1.928 -1.062 1 98.19 54 ALA B C 1
ATOM 3361 O O . ALA B 1 54 ? 20.797 -3.119 -1.22 1 98.19 54 ALA B O 1
ATOM 3362 N N . VAL B 1 55 ? 19.312 -1.545 -0.736 1 98.75 55 VAL B N 1
ATOM 3363 C CA . VAL B 1 55 ? 18.219 -2.502 -0.6 1 98.75 55 VAL B CA 1
ATOM 3364 C C . VAL B 1 55 ? 18.016 -3.232 -1.922 1 98.75 55 VAL B C 1
ATOM 3366 O O . VAL B 1 55 ? 17.859 -4.457 -1.945 1 98.75 55 VAL B O 1
ATOM 3369 N N . VAL B 1 56 ? 18 -2.508 -3.039 1 98.69 56 VAL B N 1
ATOM 3370 C CA . VAL B 1 56 ? 17.734 -3.115 -4.34 1 98.69 56 VAL B CA 1
ATOM 3371 C C . VAL B 1 56 ? 18.906 -4 -4.746 1 98.69 56 VAL B C 1
ATOM 3373 O O . VAL B 1 56 ? 18.703 -5.164 -5.113 1 98.69 56 VAL B O 1
ATOM 3376 N N . ARG B 1 57 ? 20.125 -3.551 -4.613 1 98.12 57 ARG B N 1
ATOM 3377 C CA . ARG B 1 57 ? 21.281 -4.258 -5.148 1 98.12 57 ARG B CA 1
ATOM 3378 C C . ARG B 1 57 ? 21.688 -5.41 -4.234 1 98.12 57 ARG B C 1
ATOM 3380 O O . ARG B 1 57 ? 21.969 -6.516 -4.707 1 98.12 57 ARG B O 1
ATOM 3387 N N . GLU B 1 58 ? 21.703 -5.141 -2.936 1 98.44 58 GLU B N 1
ATOM 3388 C CA . GLU B 1 58 ? 22.297 -6.102 -2.01 1 98.44 58 GLU B CA 1
ATOM 3389 C C . GLU B 1 58 ? 21.234 -7.035 -1.43 1 98.44 58 GLU B C 1
ATOM 3391 O O . GLU B 1 58 ? 21.453 -8.242 -1.333 1 98.44 58 GLU B O 1
ATOM 3396 N N . GLU B 1 59 ? 20.141 -6.461 -0.976 1 98.69 59 GLU B N 1
ATOM 3397 C CA . GLU B 1 59 ? 19.125 -7.312 -0.366 1 98.69 59 GLU B CA 1
ATOM 3398 C C . GLU B 1 59 ? 18.266 -7.988 -1.429 1 98.69 59 GLU B C 1
ATOM 3400 O O . GLU B 1 59 ? 18.203 -9.219 -1.493 1 98.69 59 GLU B O 1
ATOM 3405 N N . TRP B 1 60 ? 17.625 -7.203 -2.312 1 98.75 60 TRP B N 1
ATOM 3406 C CA . TRP B 1 60 ? 16.797 -7.781 -3.363 1 98.75 60 TRP B CA 1
ATOM 3407 C C . TRP B 1 60 ? 17.656 -8.547 -4.371 1 98.75 60 TRP B C 1
ATOM 3409 O O . TRP B 1 60 ? 17.469 -9.75 -4.555 1 98.75 60 TRP B O 1
ATOM 3419 N N . GLY B 1 61 ? 18.656 -7.914 -4.98 1 98.06 61 GLY B N 1
ATOM 3420 C CA . GLY B 1 61 ? 19.5 -8.547 -5.969 1 98.06 61 GLY B CA 1
ATOM 3421 C C . GLY B 1 61 ? 20.406 -9.617 -5.383 1 98.06 61 GLY B C 1
ATOM 3422 O O . GLY B 1 61 ? 20.438 -10.75 -5.875 1 98.06 61 GLY B O 1
ATOM 3423 N N . GLY B 1 62 ? 21.078 -9.336 -4.289 1 97.88 62 GLY B N 1
ATOM 3424 C CA . GLY B 1 62 ? 22.094 -10.219 -3.709 1 97.88 62 GLY B CA 1
ATOM 3425 C C . GLY B 1 62 ? 21.484 -11.375 -2.932 1 97.88 62 GLY B C 1
ATOM 3426 O O . GLY B 1 62 ? 22.031 -12.484 -2.947 1 97.88 62 GLY B O 1
ATOM 3427 N N . ARG B 1 63 ? 20.312 -11.148 -2.238 1 98.19 63 ARG B N 1
ATOM 3428 C CA . ARG B 1 63 ? 19.766 -12.156 -1.339 1 98.19 63 ARG B CA 1
ATOM 3429 C C . ARG B 1 63 ? 18.484 -12.758 -1.9 1 98.19 63 ARG B C 1
ATOM 3431 O O . ARG B 1 63 ? 18.078 -13.852 -1.513 1 98.19 63 ARG B O 1
ATOM 3438 N N . LEU B 1 64 ? 17.812 -12.031 -2.852 1 98.38 64 LEU B N 1
ATOM 3439 C CA . LEU B 1 64 ? 16.578 -12.5 -3.484 1 98.38 64 LEU B CA 1
ATOM 3440 C C . LEU B 1 64 ? 15.539 -12.883 -2.436 1 98.38 64 LEU B C 1
ATOM 3442 O O . LEU B 1 64 ? 15.266 -12.102 -1.522 1 98.38 64 LEU B O 1
ATOM 3446 N N . ILE B 1 65 ? 14.906 -14.047 -2.547 1 98.12 65 ILE B N 1
ATOM 3447 C CA . ILE B 1 65 ? 13.797 -14.461 -1.694 1 98.12 65 ILE B CA 1
ATOM 3448 C C . ILE B 1 65 ? 14.273 -14.578 -0.248 1 98.12 65 ILE B C 1
ATOM 3450 O O . ILE B 1 65 ? 13.477 -14.469 0.686 1 98.12 65 ILE B O 1
ATOM 3454 N N . ARG B 1 66 ? 15.594 -14.789 0.045 1 97.94 66 ARG B N 1
ATOM 3455 C CA . ARG B 1 66 ? 16.141 -15.016 1.38 1 97.94 66 ARG B CA 1
ATOM 3456 C C . ARG B 1 66 ? 16 -13.766 2.244 1 97.94 66 ARG B C 1
ATOM 3458 O O . ARG B 1 66 ? 15.961 -13.859 3.473 1 97.94 66 ARG B O 1
ATOM 3465 N N . SER B 1 67 ? 15.844 -12.625 1.59 1 98.62 67 SER B N 1
ATOM 3466 C CA . SER B 1 67 ? 15.727 -11.375 2.324 1 98.62 67 SER B CA 1
ATOM 3467 C C . SER B 1 67 ? 14.453 -11.328 3.154 1 98.62 67 SER B C 1
ATOM 3469 O O . SER B 1 67 ? 14.375 -10.609 4.152 1 98.62 67 SER B O 1
ATOM 3471 N N . TRP B 1 68 ? 13.391 -12.086 2.795 1 98.12 68 TRP B N 1
ATOM 3472 C CA . TRP B 1 68 ? 12.164 -12.125 3.582 1 98.12 68 TRP B CA 1
ATOM 3473 C C . TRP B 1 68 ? 12.43 -12.688 4.973 1 98.12 68 TRP B C 1
ATOM 3475 O O . TRP B 1 68 ? 11.875 -12.203 5.965 1 98.12 68 TRP B O 1
ATOM 3485 N N . SER B 1 69 ? 13.281 -13.711 5.078 1 97.06 69 SER B N 1
ATOM 3486 C CA . SER B 1 69 ? 13.594 -14.312 6.375 1 97.06 69 SER B CA 1
ATOM 3487 C C . SER B 1 69 ? 14.773 -13.609 7.039 1 97.06 69 SER B C 1
ATOM 3489 O O . SER B 1 69 ? 15.148 -13.945 8.164 1 97.06 69 SER B O 1
ATOM 3491 N N . GLU B 1 70 ? 15.391 -12.672 6.293 1 98.25 70 GLU B N 1
ATOM 3492 C CA . GLU B 1 70 ? 16.531 -11.938 6.816 1 98.25 70 GLU B CA 1
ATOM 3493 C C . GLU B 1 70 ? 16.156 -10.5 7.156 1 98.25 70 GLU B C 1
ATOM 3495 O O . GLU B 1 70 ? 16.922 -9.57 6.902 1 98.25 70 GLU B O 1
ATOM 3500 N N . GLY B 1 71 ? 14.891 -10.297 7.637 1 98.31 71 GLY B N 1
ATOM 3501 C CA . GLY B 1 71 ? 14.562 -9.008 8.219 1 98.31 71 GLY B CA 1
ATOM 3502 C C . GLY B 1 71 ? 13.391 -8.32 7.539 1 98.31 71 GLY B C 1
ATOM 3503 O O . GLY B 1 71 ? 12.719 -7.477 8.141 1 98.31 71 GLY B O 1
ATOM 3504 N N . TRP B 1 72 ? 13.094 -8.656 6.215 1 98.69 72 TRP B N 1
ATOM 3505 C CA . TRP B 1 72 ? 12.016 -7.98 5.5 1 98.69 72 TRP B CA 1
ATOM 3506 C C . TRP B 1 72 ? 10.664 -8.297 6.129 1 98.69 72 TRP B C 1
ATOM 3508 O O . TRP B 1 72 ? 9.82 -7.41 6.277 1 98.69 72 TRP B O 1
ATOM 3518 N N . TRP B 1 73 ? 10.414 -9.562 6.508 1 97.88 73 TRP B N 1
ATOM 3519 C CA . TRP B 1 73 ? 9.102 -9.984 6.98 1 97.88 73 TRP B CA 1
ATOM 3520 C C . TRP B 1 73 ? 8.727 -9.266 8.273 1 97.88 73 TRP B C 1
ATOM 3522 O O . TRP B 1 73 ? 7.566 -8.914 8.477 1 97.88 73 TRP B O 1
ATOM 3532 N N . GLU B 1 74 ? 9.719 -8.969 9.133 1 97.94 74 GLU B N 1
ATOM 3533 C CA . GLU B 1 74 ? 9.492 -8.359 10.438 1 97.94 74 GLU B CA 1
ATOM 3534 C C . GLU B 1 74 ? 9.469 -6.832 10.336 1 97.94 74 GLU B C 1
ATOM 3536 O O . GLU B 1 74 ? 9.109 -6.152 11.305 1 97.94 74 GLU B O 1
ATOM 3541 N N . ALA B 1 75 ? 9.789 -6.336 9.195 1 98.81 75 ALA B N 1
ATOM 3542 C CA . ALA B 1 75 ? 10.039 -4.906 9.047 1 98.81 75 ALA B CA 1
ATOM 3543 C C . ALA B 1 75 ? 8.812 -4.09 9.453 1 98.81 75 ALA B C 1
ATOM 3545 O O . ALA B 1 75 ? 8.945 -3.053 10.109 1 98.81 75 ALA B O 1
ATOM 3546 N N . PRO B 1 76 ? 7.555 -4.527 9.109 1 98.88 76 PRO B N 1
ATOM 3547 C CA . PRO B 1 76 ? 6.395 -3.721 9.492 1 98.88 76 PRO B CA 1
ATOM 3548 C C . PRO B 1 76 ? 6.301 -3.486 10.992 1 98.88 76 PRO B C 1
ATOM 3550 O O . PRO B 1 76 ? 6.055 -2.359 11.438 1 98.88 76 PRO B O 1
ATOM 3553 N N . VAL B 1 77 ? 6.52 -4.488 11.734 1 98.81 77 VAL B N 1
ATOM 3554 C CA . VAL B 1 77 ? 6.445 -4.383 13.188 1 98.81 77 VAL B CA 1
ATOM 3555 C C . VAL B 1 77 ? 7.68 -3.658 13.719 1 98.81 77 VAL B C 1
ATOM 3557 O O . VAL B 1 77 ? 7.578 -2.795 14.594 1 98.81 77 VAL B O 1
ATOM 3560 N N . ARG B 1 78 ? 8.883 -3.973 13.172 1 98.88 78 ARG B N 1
ATOM 3561 C CA . ARG B 1 78 ? 10.125 -3.326 13.586 1 98.88 78 ARG B CA 1
ATOM 3562 C C . ARG B 1 78 ? 10.055 -1.817 13.383 1 98.88 78 ARG B C 1
ATOM 3564 O O . ARG B 1 78 ? 10.43 -1.045 14.266 1 98.88 78 ARG B O 1
ATOM 3571 N N . VAL B 1 79 ? 9.602 -1.396 12.227 1 98.94 79 VAL B N 1
ATOM 3572 C CA . VAL B 1 79 ? 9.492 0.029 11.93 1 98.94 79 VAL B CA 1
ATOM 3573 C C . VAL B 1 79 ? 8.391 0.649 12.781 1 98.94 79 VAL B C 1
ATOM 3575 O O . VAL B 1 79 ? 8.508 1.795 13.227 1 98.94 79 VAL B O 1
ATOM 3578 N N . GLY B 1 80 ? 7.25 -0.126 13.016 1 98.94 80 GLY B N 1
ATOM 3579 C CA . GLY B 1 80 ? 6.242 0.315 13.961 1 98.94 80 GLY B CA 1
ATOM 3580 C C . GLY B 1 80 ? 6.812 0.626 15.336 1 98.94 80 GLY B C 1
ATOM 3581 O O . GLY B 1 80 ? 6.43 1.617 15.961 1 98.94 80 GLY B O 1
ATOM 3582 N N . GLU B 1 81 ? 7.754 -0.17 15.781 1 98.81 81 GLU B N 1
ATOM 3583 C CA . GLU B 1 81 ? 8.398 0.02 17.078 1 98.81 81 GLU B CA 1
ATOM 3584 C C . GLU B 1 81 ? 9.234 1.3 17.094 1 98.81 81 GLU B C 1
ATOM 3586 O O . GLU B 1 81 ? 9.414 1.915 18.141 1 98.81 81 GLU B O 1
ATOM 3591 N N . ARG B 1 82 ? 9.719 1.745 15.953 1 98.75 82 ARG B N 1
ATOM 3592 C CA . ARG B 1 82 ? 10.469 2.996 15.859 1 98.75 82 ARG B CA 1
ATOM 3593 C C . ARG B 1 82 ? 9.523 4.195 15.906 1 98.75 82 ARG B C 1
ATOM 3595 O O . ARG B 1 82 ? 9.906 5.266 16.391 1 98.75 82 ARG B O 1
ATOM 3602 N N . ILE B 1 83 ? 8.297 4.004 15.461 1 98.88 83 ILE B N 1
ATOM 3603 C CA . ILE B 1 83 ? 7.312 5.082 15.43 1 98.88 83 ILE B CA 1
ATOM 3604 C C . ILE B 1 83 ? 6.637 5.195 16.797 1 98.88 83 ILE B C 1
ATOM 3606 O O . ILE B 1 83 ? 6.273 6.293 17.234 1 98.88 83 ILE B O 1
ATOM 3610 N N . ALA B 1 84 ? 6.527 4.117 17.547 1 98.75 84 ALA B N 1
ATOM 3611 C CA . ALA B 1 84 ? 5.781 4.023 18.797 1 98.75 84 ALA B CA 1
ATOM 3612 C C . ALA B 1 84 ? 6.195 5.125 19.766 1 98.75 84 ALA B C 1
ATOM 3614 O O . ALA B 1 84 ? 5.348 5.863 20.266 1 98.75 84 ALA B O 1
ATOM 3615 N N . PRO B 1 85 ? 7.5 5.371 19.969 1 98.06 85 PRO B N 1
ATOM 3616 C CA . PRO B 1 85 ? 7.879 6.422 20.922 1 98.06 85 PRO B CA 1
ATOM 3617 C C . PRO B 1 85 ? 7.508 7.82 20.422 1 98.06 85 PRO B C 1
ATOM 3619 O O . PRO B 1 85 ? 7.281 8.727 21.234 1 98.06 85 PRO B O 1
ATOM 3622 N N . LEU B 1 86 ? 7.398 8.016 19.141 1 98.19 86 LEU B N 1
ATOM 3623 C CA . LEU B 1 86 ? 7.07 9.32 18.578 1 98.19 86 LEU B CA 1
ATOM 3624 C C . LEU B 1 86 ? 5.605 9.664 18.828 1 98.19 86 LEU B C 1
ATOM 3626 O O . LEU B 1 86 ? 5.215 10.828 18.75 1 98.19 86 LEU B O 1
ATOM 3630 N N . VAL B 1 87 ? 4.773 8.625 19.141 1 98.62 87 VAL B N 1
ATOM 3631 C CA . VAL B 1 87 ? 3.352 8.883 19.344 1 98.62 87 VAL B CA 1
ATOM 3632 C C . VAL B 1 87 ? 2.941 8.469 20.75 1 98.62 87 VAL B C 1
ATOM 3634 O O . VAL B 1 87 ? 1.756 8.289 21.031 1 98.62 87 VAL B O 1
ATOM 3637 N N . GLY B 1 88 ? 3.9 8.258 21.609 1 98.5 88 GLY B N 1
ATOM 3638 C CA . GLY B 1 88 ? 3.631 7.977 23 1 98.5 88 GLY B CA 1
ATOM 3639 C C . GLY B 1 88 ? 2.945 6.641 23.219 1 98.5 88 GLY B C 1
ATOM 3640 O O . GLY B 1 88 ? 2.072 6.516 24.078 1 98.5 88 GLY B O 1
ATOM 3641 N N . ALA B 1 89 ? 3.24 5.656 22.359 1 98.81 89 ALA B N 1
ATOM 3642 C CA . ALA B 1 89 ? 2.734 4.289 22.484 1 98.81 89 ALA B CA 1
ATOM 3643 C C . ALA B 1 89 ? 3.791 3.359 23.062 1 98.81 89 ALA B C 1
ATOM 3645 O O . ALA B 1 89 ? 4.973 3.461 22.719 1 98.81 89 ALA B O 1
ATOM 3646 N N . ALA B 1 90 ? 3.451 2.457 23.953 1 98.75 90 ALA B N 1
ATOM 3647 C CA . ALA B 1 90 ? 4.332 1.398 24.438 1 98.75 90 ALA B CA 1
ATOM 3648 C C . ALA B 1 90 ? 4.652 0.401 23.328 1 98.75 90 ALA B C 1
ATOM 3650 O O . ALA B 1 90 ? 3.959 0.356 22.297 1 98.75 90 ALA B O 1
ATOM 3651 N N . PRO B 1 91 ? 5.766 -0.381 23.516 1 98.5 91 PRO B N 1
ATOM 3652 C CA . PRO B 1 91 ? 6.098 -1.391 22.516 1 98.5 91 PRO B CA 1
ATOM 3653 C C . PRO B 1 91 ? 4.941 -2.354 22.234 1 98.5 91 PRO B C 1
ATOM 3655 O O . PRO B 1 91 ? 4.211 -2.723 23.156 1 98.5 91 PRO B O 1
ATOM 3658 N N . GLY B 1 92 ? 4.77 -2.723 20.953 1 98.69 92 GLY B N 1
ATOM 3659 C CA . GLY B 1 92 ? 3.816 -3.754 20.594 1 98.69 92 GLY B CA 1
ATOM 3660 C C . GLY B 1 92 ? 2.467 -3.197 20.172 1 98.69 92 GLY B C 1
ATOM 3661 O O . GLY B 1 92 ? 1.529 -3.955 19.922 1 98.69 92 GLY B O 1
ATOM 3662 N N . GLN B 1 93 ? 2.326 -1.854 20.062 1 98.88 93 GLN B N 1
ATOM 3663 C CA . GLN B 1 93 ? 1.003 -1.284 19.828 1 98.88 93 GLN B CA 1
ATOM 3664 C C . GLN B 1 93 ? 0.908 -0.656 18.438 1 98.88 93 GLN B C 1
ATOM 3666 O O . GLN B 1 93 ? -0.173 -0.247 18.016 1 98.88 93 GLN B O 1
ATOM 3671 N N . VAL B 1 94 ? 2.049 -0.509 17.734 1 98.94 94 VAL B N 1
ATOM 3672 C CA . VAL B 1 94 ? 2.061 0.184 16.453 1 98.94 94 VAL B CA 1
ATOM 3673 C C . VAL B 1 94 ? 2.605 -0.743 15.375 1 98.94 94 VAL B C 1
ATOM 3675 O O . VAL B 1 94 ? 3.629 -1.403 15.57 1 98.94 94 VAL B O 1
ATOM 3678 N N . VAL B 1 95 ? 1.941 -0.833 14.234 1 98.94 95 VAL B N 1
ATOM 3679 C CA . VAL B 1 95 ? 2.414 -1.57 13.07 1 98.94 95 VAL B CA 1
ATOM 3680 C C . VAL B 1 95 ? 2.293 -0.696 11.82 1 98.94 95 VAL B C 1
ATOM 3682 O O . VAL B 1 95 ? 1.349 0.088 11.695 1 98.94 95 VAL B O 1
ATOM 3685 N N . VAL B 1 96 ? 3.346 -0.733 10.977 1 98.88 96 VAL B N 1
ATOM 3686 C CA . VAL B 1 96 ? 3.279 -0.058 9.68 1 98.88 96 VAL B CA 1
ATOM 3687 C C . VAL B 1 96 ? 2.604 -0.967 8.656 1 98.88 96 VAL B C 1
ATOM 3689 O O . VAL B 1 96 ? 2.994 -2.125 8.492 1 98.88 96 VAL B O 1
ATOM 3692 N N . ALA B 1 97 ? 1.519 -0.423 8.047 1 96.56 97 ALA B N 1
ATOM 3693 C CA . ALA B 1 97 ? 0.771 -1.222 7.078 1 96.56 97 ALA B CA 1
ATOM 3694 C C . ALA B 1 97 ? -0.055 -0.333 6.152 1 96.56 97 ALA B C 1
ATOM 3696 O O . ALA B 1 97 ? -0.665 0.642 6.602 1 96.56 97 ALA B O 1
ATOM 3697 N N . ASP B 1 98 ? -0.069 -0.589 4.91 1 98 98 ASP B N 1
ATOM 3698 C CA . ASP B 1 98 ? -1.008 -0.045 3.934 1 98 98 ASP B CA 1
ATOM 3699 C C . ASP B 1 98 ? -1.019 1.481 3.973 1 98 98 ASP B C 1
ATOM 3701 O O . ASP B 1 98 ? -0.031 2.105 4.367 1 98 98 ASP B O 1
ATOM 3705 N N . SER B 1 99 ? -1.981 2.158 3.377 1 98.44 99 SER B N 1
ATOM 3706 C CA . SER B 1 99 ? -2.17 3.605 3.385 1 98.44 99 SER B CA 1
ATOM 3707 C C . SER B 1 99 ? -3.043 4.043 4.555 1 98.44 99 SER B C 1
ATOM 3709 O O . SER B 1 99 ? -3.674 3.213 5.211 1 98.44 99 SER B O 1
ATOM 3711 N N . THR B 1 100 ? -3.043 5.289 4.824 1 98.56 100 THR B N 1
ATOM 3712 C CA . THR B 1 100 ? -3.898 5.824 5.875 1 98.56 100 THR B CA 1
ATOM 3713 C C . THR B 1 100 ? -5.359 5.477 5.613 1 98.56 100 THR B C 1
ATOM 3715 O O . THR B 1 100 ? -6.082 5.078 6.527 1 98.56 100 THR B O 1
ATOM 3718 N N . SER B 1 101 ? -5.844 5.594 4.355 1 98.56 101 SER B N 1
ATOM 3719 C CA . SER B 1 101 ? -7.227 5.297 4.004 1 98.56 101 SER B CA 1
ATOM 3720 C C . SER B 1 101 ? -7.578 3.848 4.332 1 98.56 101 SER B C 1
ATOM 3722 O O . SER B 1 101 ? -8.633 3.574 4.902 1 98.56 101 SER B O 1
ATOM 3724 N N . VAL B 1 102 ? -6.684 2.949 3.98 1 98.75 102 VAL B N 1
ATOM 3725 C CA . VAL B 1 102 ? -6.922 1.529 4.219 1 98.75 102 VAL B CA 1
ATOM 3726 C C . VAL B 1 102 ? -6.91 1.249 5.723 1 98.75 102 VAL B C 1
ATOM 3728 O O . VAL B 1 102 ? -7.77 0.531 6.234 1 98.75 102 VAL B O 1
ATOM 3731 N N . ASP B 1 103 ? -5.973 1.819 6.434 1 98.81 103 ASP B N 1
ATOM 3732 C CA . ASP B 1 103 ? -5.883 1.608 7.875 1 98.81 103 ASP B CA 1
ATOM 3733 C C . ASP B 1 103 ? -7.086 2.217 8.594 1 98.81 103 ASP B C 1
ATOM 3735 O O . ASP B 1 103 ? -7.539 1.686 9.609 1 98.81 103 ASP B O 1
ATOM 3739 N N . LEU B 1 104 ? -7.543 3.375 8.094 1 98.81 104 LEU B N 1
ATOM 3740 C CA . LEU B 1 104 ? -8.75 3.98 8.648 1 98.81 104 LEU B CA 1
ATOM 3741 C C . LEU B 1 104 ? -9.938 3.043 8.508 1 98.81 104 LEU B C 1
ATOM 3743 O O . LEU B 1 104 ? -10.734 2.904 9.438 1 98.81 104 LEU B O 1
ATOM 3747 N N . PHE B 1 105 ? -10.117 2.439 7.348 1 98.94 105 PHE B N 1
ATOM 3748 C CA . PHE B 1 105 ? -11.18 1.467 7.129 1 98.94 105 PHE B CA 1
ATOM 3749 C C . PHE B 1 105 ? -11.078 0.32 8.125 1 98.94 105 PHE B C 1
ATOM 3751 O O . PHE B 1 105 ? -12.062 -0.041 8.773 1 98.94 105 PHE B O 1
ATOM 3758 N N . LYS B 1 106 ? -9.875 -0.257 8.297 1 98.88 106 LYS B N 1
ATOM 3759 C CA . LYS B 1 106 ? -9.625 -1.336 9.25 1 98.88 106 LYS B CA 1
ATOM 3760 C C . LYS B 1 106 ? -10.008 -0.918 10.664 1 98.88 106 LYS B C 1
ATOM 3762 O O . LYS B 1 106 ? -10.734 -1.638 11.359 1 98.88 106 LYS B O 1
ATOM 3767 N N . ALA B 1 107 ? -9.539 0.233 11.031 1 98.94 107 ALA B N 1
ATOM 3768 C CA . ALA B 1 107 ? -9.734 0.709 12.398 1 98.94 107 ALA B CA 1
ATOM 3769 C C . ALA B 1 107 ? -11.211 0.976 12.68 1 98.94 107 ALA B C 1
ATOM 3771 O O . ALA B 1 107 ? -11.711 0.645 13.758 1 98.94 107 ALA B O 1
ATOM 3772 N N . LEU B 1 108 ? -11.898 1.57 11.734 1 98.94 108 LEU B N 1
ATOM 3773 C CA . LEU B 1 108 ? -13.297 1.917 11.945 1 98.94 108 LEU B CA 1
ATOM 3774 C C . LEU B 1 108 ? -14.156 0.662 12.039 1 98.94 108 LEU B C 1
ATOM 3776 O O . LEU B 1 108 ? -15.016 0.556 12.922 1 98.94 108 LEU B O 1
ATOM 3780 N N . VAL B 1 109 ? -13.969 -0.284 11.094 1 98.94 109 VAL B N 1
ATOM 3781 C CA . VAL B 1 109 ? -14.727 -1.528 11.18 1 98.94 109 VAL B CA 1
ATOM 3782 C C . VAL B 1 109 ? -14.438 -2.225 12.508 1 98.94 109 VAL B C 1
ATOM 3784 O O . VAL B 1 109 ? -15.352 -2.688 13.188 1 98.94 109 VAL B O 1
ATOM 3787 N N . ALA B 1 110 ? -13.156 -2.312 12.867 1 98.88 110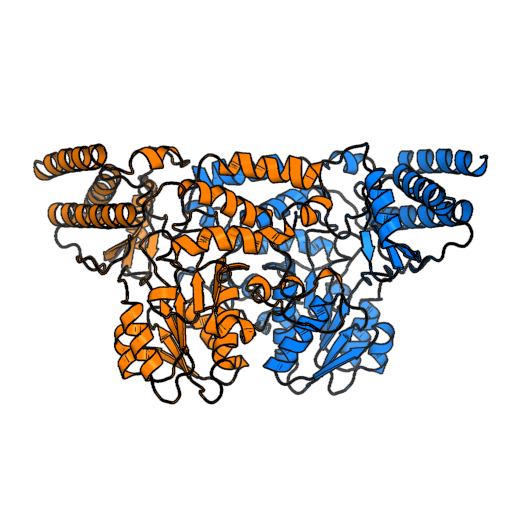 ALA B N 1
ATOM 3788 C CA . ALA B 1 110 ? -12.781 -2.943 14.125 1 98.88 110 ALA B CA 1
ATOM 3789 C C . ALA B 1 110 ? -13.445 -2.24 15.312 1 98.88 110 ALA B C 1
ATOM 3791 O O . ALA B 1 110 ? -13.891 -2.893 16.266 1 98.88 110 ALA B O 1
ATOM 3792 N N . ALA B 1 111 ? -13.469 -0.903 15.281 1 98.94 111 ALA B N 1
ATOM 3793 C CA . ALA B 1 111 ? -14.078 -0.133 16.359 1 98.94 111 ALA B CA 1
ATOM 3794 C C . ALA B 1 111 ? -15.547 -0.485 16.531 1 98.94 111 ALA B C 1
ATOM 3796 O O . ALA B 1 111 ? -16.047 -0.612 17.641 1 98.94 111 ALA B O 1
ATOM 3797 N N . THR B 1 112 ? -16.281 -0.629 15.43 1 98.75 112 THR B N 1
ATOM 3798 C CA . THR B 1 112 ? -17.688 -1 15.508 1 98.75 112 THR B CA 1
ATOM 3799 C C . THR B 1 112 ? -17.844 -2.391 16.125 1 98.75 112 THR B C 1
ATOM 3801 O O . THR B 1 112 ? -18.797 -2.648 16.844 1 98.75 112 THR B O 1
ATOM 3804 N N . ARG B 1 113 ? -16.922 -3.283 15.812 1 98.62 113 ARG B N 1
ATOM 3805 C CA . ARG B 1 113 ? -16.938 -4.641 16.359 1 98.62 113 ARG B CA 1
ATOM 3806 C C . ARG B 1 113 ? -16.609 -4.641 17.844 1 98.62 113 ARG B C 1
ATOM 3808 O O . ARG B 1 113 ? -17.109 -5.48 18.594 1 98.62 113 ARG B O 1
ATOM 3815 N N . LEU B 1 114 ? -15.781 -3.736 18.297 1 98.62 114 LEU B N 1
ATOM 3816 C CA . LEU B 1 114 ? -15.352 -3.635 19.688 1 98.62 114 LEU B CA 1
ATOM 3817 C C . LEU B 1 114 ? -16.469 -3.053 20.562 1 98.62 114 LEU B C 1
ATOM 3819 O O . LEU B 1 114 ? -16.438 -3.176 21.781 1 98.62 114 LEU B O 1
ATOM 3823 N N . ASN B 1 115 ? -17.344 -2.34 20 1 98.25 115 ASN B N 1
ATOM 3824 C CA . ASN B 1 115 ? -18.406 -1.66 20.719 1 98.25 115 ASN B CA 1
ATOM 3825 C C . ASN B 1 115 ? -19.781 -2.025 20.172 1 98.25 115 ASN B C 1
ATOM 3827 O O . ASN B 1 115 ? -20.531 -1.151 19.734 1 98.25 115 ASN B O 1
ATOM 3831 N N . PRO B 1 116 ? -20.094 -3.295 20.297 1 96.94 116 PRO B N 1
ATOM 3832 C CA . PRO B 1 116 ? -21.359 -3.768 19.734 1 96.94 116 PRO B CA 1
ATOM 3833 C C . PRO B 1 116 ? -22.578 -3.139 20.422 1 96.94 116 PRO B C 1
ATOM 3835 O O . PRO B 1 116 ? -22.5 -2.723 21.578 1 96.94 116 PRO B O 1
ATOM 3838 N N . GLY B 1 117 ? -23.688 -3.035 19.812 1 97.38 117 GLY B N 1
ATOM 3839 C CA . GLY B 1 117 ? -24.922 -2.5 20.359 1 97.38 117 GLY B CA 1
ATOM 3840 C C . GLY B 1 117 ? -25.078 -1.01 20.125 1 97.38 117 GLY B C 1
ATOM 3841 O O . GLY B 1 117 ? -26.156 -0.452 20.359 1 97.38 117 GLY B O 1
ATOM 3842 N N . ARG B 1 118 ? -24.062 -0.364 19.75 1 98.44 118 ARG B N 1
ATOM 3843 C CA . ARG B 1 118 ? -24.078 1.04 19.359 1 98.44 118 ARG B CA 1
ATOM 3844 C C . ARG B 1 118 ? -23.984 1.184 17.844 1 98.44 118 ARG B C 1
ATOM 3846 O O . ARG B 1 118 ? -23.172 0.512 17.203 1 98.44 118 ARG B O 1
ATOM 3853 N N . ASP B 1 119 ? -24.75 2.141 17.219 1 98.69 119 ASP B N 1
ATOM 3854 C CA . ASP B 1 119 ? -24.891 2.08 15.773 1 98.69 119 ASP B CA 1
ATOM 3855 C C . ASP B 1 119 ? -24.547 3.422 15.133 1 98.69 119 ASP B C 1
ATOM 3857 O O . ASP B 1 119 ? -24.969 3.705 14.008 1 98.69 119 ASP B O 1
ATOM 3861 N N . GLU B 1 120 ? -23.75 4.281 15.805 1 98.88 120 GLU B N 1
ATOM 3862 C CA . GLU B 1 120 ? -23.406 5.598 15.281 1 98.88 120 GLU B CA 1
ATOM 3863 C C . GLU B 1 120 ? -21.906 5.816 15.273 1 98.88 120 GLU B C 1
ATOM 3865 O O . GLU B 1 120 ? -21.219 5.48 16.25 1 98.88 120 GLU B O 1
ATOM 3870 N N . ILE B 1 121 ? -21.406 6.254 14.18 1 98.94 121 ILE B N 1
ATOM 3871 C CA . ILE B 1 121 ? -20.047 6.734 14.039 1 98.94 121 ILE B CA 1
ATOM 3872 C C . ILE B 1 121 ? -20.031 8.258 13.961 1 98.94 121 ILE B C 1
ATOM 3874 O O . ILE B 1 121 ? -20.656 8.844 13.07 1 98.94 121 ILE B O 1
ATOM 3878 N N . LEU B 1 122 ? -19.406 8.93 14.914 1 98.94 122 LEU B N 1
ATOM 3879 C CA . LEU B 1 122 ? -19.172 10.359 14.789 1 98.94 122 LEU B CA 1
ATOM 3880 C C . LEU B 1 122 ? -17.891 10.633 14.008 1 98.94 122 LEU B C 1
ATOM 3882 O O . LEU B 1 122 ? -16.875 9.969 14.211 1 98.94 122 LEU B O 1
ATOM 3886 N N . VAL B 1 123 ? -17.969 11.539 13.078 1 98.69 123 VAL B N 1
ATOM 3887 C CA . VAL B 1 123 ? -16.812 11.953 12.289 1 98.69 123 VAL B CA 1
ATOM 3888 C C . VAL B 1 123 ? -16.609 13.461 12.422 1 98.69 123 VAL B C 1
ATOM 3890 O O . VAL B 1 123 ? -17.562 14.234 12.32 1 98.69 123 VAL B O 1
ATOM 3893 N N . ASP B 1 124 ? -15.367 13.836 12.695 1 98.12 124 ASP B N 1
ATOM 3894 C CA . ASP B 1 124 ? -15.039 15.258 12.695 1 98.12 124 ASP B CA 1
ATOM 3895 C C . ASP B 1 124 ? -15.508 15.938 11.414 1 98.12 124 ASP B C 1
ATOM 3897 O O . ASP B 1 124 ? -15.07 15.578 10.32 1 98.12 124 ASP B O 1
ATOM 3901 N N . ALA B 1 125 ? -16.359 16.938 11.539 1 97.31 125 ALA B N 1
ATOM 3902 C CA . ALA B 1 125 ? -16.953 17.609 10.383 1 97.31 125 ALA B CA 1
ATOM 3903 C C . ALA B 1 125 ? -15.883 18.297 9.539 1 97.31 125 ALA B C 1
ATOM 3905 O O . ALA B 1 125 ? -16.062 18.516 8.336 1 97.31 125 ALA B O 1
ATOM 3906 N N . ASP B 1 126 ? -14.758 18.609 10.195 1 95.06 126 ASP B N 1
ATOM 3907 C CA . ASP B 1 126 ? -13.703 19.359 9.523 1 95.06 126 ASP B CA 1
ATOM 3908 C C . ASP B 1 126 ? -12.594 18.438 9.047 1 95.06 126 ASP B C 1
ATOM 3910 O O . ASP B 1 126 ? -11.484 18.891 8.734 1 95.06 126 ASP B O 1
ATOM 3914 N N . THR B 1 127 ? -12.859 17.141 8.969 1 94.5 127 THR B N 1
ATOM 3915 C CA . THR B 1 127 ? -11.836 16.156 8.664 1 94.5 127 THR B CA 1
ATOM 3916 C C . THR B 1 127 ? -11.43 16.234 7.199 1 94.5 127 THR B C 1
ATOM 3918 O O . THR B 1 127 ? -12.164 16.766 6.371 1 94.5 127 THR B O 1
ATOM 3921 N N . PHE B 1 128 ? -10.188 15.789 6.926 1 94.44 128 PHE B N 1
ATOM 3922 C CA . PHE B 1 128 ? -9.805 15.547 5.539 1 94.44 128 PHE B CA 1
ATOM 3923 C C . PHE B 1 128 ? -10.805 14.617 4.859 1 94.44 128 PHE B C 1
ATOM 3925 O O . PHE B 1 128 ? -11.281 13.656 5.469 1 94.44 128 PHE B O 1
ATOM 3932 N N . PRO B 1 129 ? -11.133 14.758 3.576 1 94.12 129 PRO B N 1
ATOM 3933 C CA . PRO B 1 129 ? -12.25 14.102 2.893 1 94.12 129 PRO B CA 1
ATOM 3934 C C . PRO B 1 129 ? -12.188 12.578 3.006 1 94.12 129 PRO B C 1
ATOM 3936 O O . PRO B 1 129 ? -13.211 11.93 3.248 1 94.12 129 PRO B O 1
ATOM 3939 N N . THR B 1 130 ? -11.047 12.016 2.863 1 96.94 130 THR B N 1
ATOM 3940 C CA . THR B 1 130 ? -10.953 10.562 2.859 1 96.94 130 THR B CA 1
ATOM 3941 C C . THR B 1 130 ? -11.508 9.977 4.156 1 96.94 130 THR B C 1
ATOM 3943 O O . THR B 1 130 ? -12.102 8.898 4.156 1 96.94 130 THR B O 1
ATOM 3946 N N . ASP B 1 131 ? -11.281 10.656 5.285 1 97.94 131 ASP B N 1
ATOM 3947 C CA . ASP B 1 131 ? -11.781 10.172 6.566 1 97.94 131 ASP B CA 1
ATOM 3948 C C . ASP B 1 131 ? -13.305 10.016 6.543 1 97.94 131 ASP B C 1
ATOM 3950 O O . ASP B 1 131 ? -13.836 8.992 6.973 1 97.94 131 ASP B O 1
ATOM 3954 N N . GLY B 1 132 ? -13.945 11.07 6.035 1 97.75 132 GLY B N 1
ATOM 3955 C CA . GLY B 1 132 ? -15.391 11.008 5.922 1 97.75 132 GLY B CA 1
ATOM 3956 C C . GLY B 1 132 ? -15.875 9.977 4.922 1 97.75 132 GLY B C 1
ATOM 3957 O O . GLY B 1 132 ? -16.844 9.258 5.18 1 97.75 132 GLY B O 1
ATOM 3958 N N . TYR B 1 133 ? -15.227 9.875 3.73 1 98.06 133 TYR B N 1
ATOM 3959 C CA . TYR B 1 133 ? -15.594 8.914 2.689 1 98.06 133 TYR B CA 1
ATOM 3960 C C . TYR B 1 133 ? -15.508 7.484 3.211 1 98.06 133 TYR B C 1
ATOM 3962 O O . TYR B 1 133 ? -16.438 6.691 3.008 1 98.06 133 TYR B O 1
ATOM 3970 N N . ILE B 1 134 ? -14.414 7.172 3.883 1 98.56 134 ILE B N 1
ATOM 3971 C CA . ILE B 1 134 ? -14.188 5.832 4.406 1 98.56 134 ILE B CA 1
ATOM 3972 C C . ILE B 1 134 ? -15.211 5.523 5.5 1 98.56 134 ILE B C 1
ATOM 3974 O O . ILE B 1 134 ? -15.742 4.414 5.566 1 98.56 134 ILE B O 1
ATOM 3978 N N . ALA B 1 135 ? -15.469 6.512 6.375 1 98.75 135 ALA B N 1
ATOM 3979 C CA . ALA B 1 135 ? -16.469 6.312 7.418 1 98.75 135 ALA B CA 1
ATOM 3980 C C . ALA B 1 135 ? -17.828 5.992 6.809 1 98.75 135 ALA B C 1
ATOM 3982 O O . ALA B 1 135 ? -18.547 5.125 7.309 1 98.75 135 ALA B O 1
ATOM 3983 N N . ASP B 1 136 ? -18.219 6.703 5.746 1 98.5 136 ASP B N 1
ATOM 3984 C CA . ASP B 1 136 ? -19.484 6.449 5.07 1 98.5 136 ASP B CA 1
ATOM 3985 C C . ASP B 1 136 ? -19.547 5.012 4.555 1 98.5 136 ASP B C 1
ATOM 3987 O O . ASP B 1 136 ? -20.578 4.352 4.664 1 98.5 136 ASP B O 1
ATOM 3991 N N . GLU B 1 137 ? -18.484 4.531 3.967 1 98.5 137 GLU B N 1
ATOM 3992 C CA . GLU B 1 137 ? -18.438 3.172 3.441 1 98.5 137 GLU B CA 1
ATOM 3993 C C . GLU B 1 137 ? -18.516 2.143 4.566 1 98.5 137 GLU B C 1
ATOM 3995 O O . GLU B 1 137 ? -19.156 1.102 4.426 1 98.5 137 GLU B O 1
ATOM 4000 N N . VAL B 1 138 ? -17.781 2.418 5.648 1 98.81 138 VAL B N 1
ATOM 4001 C CA . VAL B 1 138 ? -17.844 1.527 6.805 1 98.81 138 VAL B CA 1
ATOM 4002 C C . VAL B 1 138 ? -19.281 1.439 7.316 1 98.81 138 VAL B C 1
ATOM 4004 O O . VAL B 1 138 ? -19.781 0.347 7.594 1 98.81 138 VAL B O 1
ATOM 4007 N N . ALA B 1 139 ? -19.906 2.613 7.445 1 98.69 139 ALA B N 1
ATOM 4008 C CA . ALA B 1 139 ? -21.297 2.643 7.914 1 98.69 139 ALA B CA 1
ATOM 4009 C C . ALA B 1 139 ? -22.203 1.84 6.988 1 98.69 139 ALA B C 1
ATOM 4011 O O . ALA B 1 139 ? -23.062 1.082 7.449 1 98.69 139 ALA B O 1
ATOM 4012 N N . ARG B 1 140 ? -22.016 1.994 5.684 1 97.94 140 ARG B N 1
ATOM 4013 C CA . ARG B 1 140 ? -22.812 1.273 4.684 1 97.94 140 ARG B CA 1
ATOM 4014 C C . ARG B 1 140 ? -22.641 -0.234 4.848 1 97.94 140 ARG B C 1
ATOM 4016 O O . ARG B 1 140 ? -23.625 -0.978 4.77 1 97.94 140 ARG B O 1
ATOM 4023 N N . LEU B 1 141 ? -21.484 -0.717 5.137 1 98.44 141 LEU B N 1
ATOM 4024 C CA . LEU B 1 141 ? -21.172 -2.143 5.211 1 98.44 141 LEU B CA 1
ATOM 4025 C C . LEU B 1 141 ? -21.625 -2.727 6.547 1 98.44 141 LEU B C 1
ATOM 4027 O O . LEU B 1 141 ? -21.969 -3.91 6.629 1 98.44 141 LEU B O 1
ATOM 4031 N N . THR B 1 142 ? -21.609 -1.907 7.602 1 98.38 142 THR B N 1
ATOM 4032 C CA . THR B 1 142 ? -21.797 -2.447 8.938 1 98.38 142 THR B CA 1
ATOM 4033 C C . THR B 1 142 ? -23.203 -2.119 9.461 1 98.38 142 THR B C 1
ATOM 4035 O O . THR B 1 142 ? -23.578 -2.553 10.547 1 98.38 142 THR B O 1
ATOM 4038 N N . GLY B 1 143 ? -23.953 -1.314 8.75 1 97.88 143 GLY B N 1
ATOM 4039 C CA . GLY B 1 143 ? -25.297 -0.946 9.164 1 97.88 143 GLY B CA 1
ATOM 4040 C C . GLY B 1 143 ? -25.312 0.183 10.18 1 97.88 143 GLY B C 1
ATOM 4041 O O . GLY B 1 143 ? -26.281 0.337 10.922 1 97.88 143 GLY B O 1
ATOM 4042 N N . HIS B 1 144 ? -24.25 0.919 10.297 1 98.75 144 HIS B N 1
ATOM 4043 C CA . HIS B 1 144 ? -24.156 2.08 11.18 1 98.75 144 HIS B CA 1
ATOM 4044 C C . HIS B 1 144 ? -24.609 3.35 10.461 1 98.75 144 HIS B C 1
ATOM 4046 O O . HIS B 1 144 ? -24.906 3.32 9.273 1 98.75 144 HIS B O 1
ATOM 4052 N N . THR B 1 145 ? -24.734 4.438 11.188 1 98.69 145 THR B N 1
ATOM 4053 C CA . THR B 1 145 ? -24.953 5.773 10.648 1 98.69 145 THR B CA 1
ATOM 4054 C C . THR B 1 145 ? -23.75 6.676 10.938 1 98.69 145 THR B C 1
ATOM 4056 O O . THR B 1 145 ? -23.031 6.469 11.922 1 98.69 145 THR B O 1
ATOM 4059 N N . VAL B 1 146 ? -23.531 7.613 10.062 1 98.69 146 VAL B N 1
ATOM 4060 C CA . VAL B 1 146 ? -22.469 8.594 10.258 1 98.69 146 VAL B CA 1
ATOM 4061 C C . VAL B 1 146 ? -23.078 9.953 10.594 1 98.69 146 VAL B C 1
ATOM 4063 O O . VAL B 1 146 ? -24.031 10.391 9.945 1 98.69 146 VAL B O 1
ATOM 4066 N N . ARG B 1 147 ? -22.625 10.547 11.625 1 98.75 147 ARG B N 1
ATOM 4067 C CA . ARG B 1 147 ? -22.953 11.938 11.93 1 98.75 147 ARG B CA 1
ATOM 4068 C C . ARG B 1 147 ? -21.688 12.797 11.977 1 98.75 147 ARG B C 1
ATOM 4070 O O . ARG B 1 147 ? -20.719 12.445 12.648 1 98.75 147 ARG B O 1
ATOM 4077 N N . ARG B 1 148 ? -21.703 13.844 11.219 1 98.12 148 ARG B N 1
ATOM 4078 C CA . ARG B 1 148 ? -20.594 14.789 11.203 1 98.12 148 ARG B CA 1
ATOM 4079 C C . ARG B 1 148 ? -20.797 15.891 12.227 1 98.12 148 ARG B C 1
ATOM 4081 O O . ARG B 1 148 ? -21.812 16.594 12.211 1 98.12 148 ARG B O 1
ATOM 4088 N N . VAL B 1 149 ? -19.828 15.961 13.148 1 98.06 149 VAL B N 1
ATOM 4089 C CA . VAL B 1 149 ? -19.859 16.891 14.266 1 98.06 149 VAL B CA 1
ATOM 4090 C C . VAL B 1 149 ? -18.484 17.531 14.445 1 98.06 149 VAL B C 1
ATOM 4092 O O . VAL B 1 149 ? -17.453 16.859 14.367 1 98.06 149 VAL B O 1
ATOM 4095 N N . VAL B 1 150 ? -18.469 18.891 14.555 1 97.88 150 VAL B N 1
ATOM 4096 C CA . VAL B 1 150 ? -17.188 19.5 14.828 1 97.88 150 VAL B CA 1
ATOM 4097 C C . VAL B 1 150 ? -16.594 18.922 16.109 1 97.88 150 VAL B C 1
ATOM 4099 O O . VAL B 1 150 ? -17.328 18.656 17.078 1 97.88 150 VAL B O 1
ATOM 4102 N N . ALA B 1 151 ? -15.312 18.734 16.203 1 97.75 151 ALA B N 1
ATOM 4103 C CA . ALA B 1 151 ? -14.633 18.016 17.297 1 97.75 151 ALA B CA 1
ATOM 4104 C C . ALA B 1 151 ? -14.992 18.625 18.641 1 97.75 151 ALA B C 1
ATOM 4106 O O . ALA B 1 151 ? -15.227 17.906 19.625 1 97.75 151 ALA B O 1
ATOM 4107 N N . GLU B 1 152 ? -15.086 19.891 18.75 1 95.94 152 GLU B N 1
ATOM 4108 C CA . GLU B 1 152 ? -15.336 20.609 19.984 1 95.94 152 GLU B CA 1
ATOM 4109 C C . GLU B 1 152 ? -16.703 20.281 20.562 1 95.94 152 GLU B C 1
ATOM 4111 O O . GLU B 1 152 ? -16.938 20.375 21.766 1 95.94 152 GLU B O 1
ATOM 4116 N N . ASP B 1 153 ? -17.578 19.875 19.719 1 98.06 153 ASP B N 1
ATOM 4117 C CA . ASP B 1 153 ? -18.953 19.609 20.125 1 98.06 153 ASP B CA 1
ATOM 4118 C C . ASP B 1 153 ? -19.156 18.125 20.438 1 98.06 153 ASP B C 1
ATOM 4120 O O . ASP B 1 153 ? -20.188 17.734 20.984 1 98.06 153 ASP B O 1
ATOM 4124 N N . MET B 1 154 ? -18.203 17.281 20.172 1 97.75 154 MET B N 1
ATOM 4125 C CA . MET B 1 154 ? -18.375 15.828 20.297 1 97.75 154 MET B CA 1
ATOM 4126 C C . MET B 1 154 ? -18.688 15.43 21.734 1 97.75 154 MET B C 1
ATOM 4128 O O . MET B 1 154 ? -19.484 14.516 21.969 1 97.75 154 MET B O 1
ATOM 4132 N N . PRO B 1 155 ? -18.156 16.141 22.75 1 97.56 155 PRO B N 1
ATOM 4133 C CA . PRO B 1 155 ? -18.5 15.766 24.125 1 97.56 155 PRO B CA 1
ATOM 4134 C C . PRO B 1 155 ? -20 15.875 24.422 1 97.56 155 PRO B C 1
ATOM 4136 O O . PRO B 1 155 ? -20.547 15.047 25.156 1 97.56 155 PRO B O 1
ATOM 4139 N N . SER B 1 156 ? -20.625 16.828 23.828 1 98 156 SER B N 1
ATOM 4140 C CA . SER B 1 156 ? -22.047 17.031 24.078 1 98 156 SER B CA 1
ATOM 4141 C C . SER B 1 156 ? -22.891 16.219 23.109 1 98 156 SER B C 1
ATOM 4143 O O . SER B 1 156 ? -24.062 15.945 23.391 1 98 156 SER B O 1
ATOM 4145 N N . GLU B 1 157 ? -22.281 15.789 22.031 1 98.25 157 GLU B N 1
ATOM 4146 C CA . GLU B 1 157 ? -23.047 15.141 20.969 1 98.25 157 GLU B CA 1
ATOM 4147 C C . GLU B 1 157 ? -22.953 13.625 21.062 1 98.25 157 GLU B C 1
ATOM 4149 O O . GLU B 1 157 ? -23.828 12.914 20.578 1 98.25 157 GLU B O 1
ATOM 4154 N N . ALA B 1 158 ? -21.906 13.164 21.672 1 98.5 158 ALA B N 1
ATOM 4155 C CA . ALA B 1 158 ? -21.766 11.727 21.859 1 98.5 158 ALA B CA 1
ATOM 4156 C C . ALA B 1 158 ? -22.812 11.203 22.844 1 98.5 158 ALA B C 1
ATOM 4158 O O . ALA B 1 158 ? -23.172 11.898 23.797 1 98.5 158 ALA B O 1
ATOM 4159 N N . GLY B 1 159 ? -23.344 9.992 22.609 1 98 159 GLY B N 1
ATOM 4160 C CA . GLY B 1 159 ? -24.359 9.414 23.469 1 98 159 GLY B CA 1
ATOM 4161 C C . GLY B 1 159 ? -24.406 7.898 23.391 1 98 159 GLY B C 1
ATOM 4162 O O . GLY B 1 159 ? -23.422 7.254 23.047 1 98 159 GLY B O 1
ATOM 4163 N N . GLU B 1 160 ? -25.578 7.387 23.719 1 98.06 160 GLU B N 1
ATOM 4164 C CA . GLU B 1 160 ? -25.75 5.953 23.922 1 98.06 160 GLU B CA 1
ATOM 4165 C C . GLU B 1 160 ? -25.609 5.199 22.594 1 98.06 160 GLU B C 1
ATOM 4167 O O . GLU B 1 160 ? -25.281 4.012 22.594 1 98.06 160 GLU B O 1
ATOM 4172 N N . ARG B 1 161 ? -25.734 5.91 21.531 1 98.44 161 ARG B N 1
ATOM 4173 C CA . ARG B 1 161 ? -25.672 5.258 20.219 1 98.44 161 ARG B CA 1
ATOM 4174 C C . ARG B 1 161 ? -24.266 5.297 19.656 1 98.44 161 ARG B C 1
ATOM 4176 O O . ARG B 1 161 ? -23.953 4.559 18.719 1 98.44 161 ARG B O 1
ATOM 4183 N N . THR B 1 162 ? -23.406 6.16 20.141 1 98.88 162 THR B N 1
ATOM 4184 C CA . THR B 1 162 ? -22.109 6.418 19.531 1 98.88 162 THR B CA 1
ATOM 4185 C C . THR B 1 162 ? -21.141 5.262 19.797 1 98.88 162 THR B C 1
ATOM 4187 O O . THR B 1 162 ? -20.766 5.008 20.938 1 98.88 162 THR B O 1
ATOM 4190 N N . ALA B 1 163 ? -20.766 4.559 18.703 1 98.94 163 ALA B N 1
ATOM 4191 C CA . ALA B 1 163 ? -19.797 3.465 18.828 1 98.94 163 ALA B CA 1
ATOM 4192 C C . ALA B 1 163 ? -18.375 3.996 18.875 1 98.94 163 ALA B C 1
ATOM 4194 O O . ALA B 1 163 ? -17.562 3.557 19.703 1 98.94 163 ALA B O 1
ATOM 4195 N N . VAL B 1 164 ? -18.094 4.938 18.078 1 98.94 164 VAL B N 1
ATOM 4196 C CA . VAL B 1 164 ? -16.734 5.453 17.906 1 98.94 164 VAL B CA 1
ATOM 4197 C C . VAL B 1 164 ? -16.781 6.863 17.328 1 98.94 164 VAL B C 1
ATOM 4199 O O . VAL B 1 164 ? -17.719 7.211 16.609 1 98.94 164 VAL B O 1
ATOM 4202 N N . ALA B 1 165 ? -15.844 7.691 17.703 1 98.94 165 ALA B N 1
ATOM 4203 C CA . ALA B 1 165 ? -15.617 9 17.109 1 98.94 165 ALA B CA 1
ATOM 4204 C C . ALA B 1 165 ? -14.266 9.062 16.406 1 98.94 165 ALA B C 1
ATOM 4206 O O . ALA B 1 165 ? -13.242 8.688 16.984 1 98.94 165 ALA B O 1
ATOM 4207 N N . LEU B 1 166 ? -14.305 9.375 15.141 1 98.94 166 LEU B N 1
ATOM 4208 C CA . LEU B 1 166 ? -13.102 9.633 14.352 1 98.94 166 LEU B CA 1
ATOM 4209 C C . LEU B 1 166 ? -12.758 11.117 14.359 1 98.94 166 LEU B C 1
ATOM 4211 O O . LEU B 1 166 ? -13.539 11.938 13.867 1 98.94 166 LEU B O 1
ATOM 4215 N N . ILE B 1 167 ? -11.531 11.461 14.898 1 98.75 167 ILE B N 1
ATOM 4216 C CA . ILE B 1 167 ? -11.18 12.867 15.117 1 98.75 167 ILE B CA 1
ATOM 4217 C C . ILE B 1 167 ? -9.789 13.141 14.562 1 98.75 167 ILE B C 1
ATOM 4219 O O . ILE B 1 167 ? -8.859 12.367 14.789 1 98.75 167 ILE B O 1
ATOM 4223 N N . ASN B 1 168 ? -9.656 14.219 13.875 1 97.75 168 ASN B N 1
ATOM 4224 C CA . ASN B 1 168 ? -8.328 14.719 13.547 1 97.75 168 ASN B CA 1
ATOM 4225 C C . ASN B 1 168 ? -7.652 15.359 14.75 1 97.75 168 ASN B C 1
ATOM 4227 O O . ASN B 1 168 ? -8.242 16.219 15.414 1 97.75 168 ASN B O 1
ATOM 4231 N N . HIS B 1 169 ? -6.449 14.984 15.039 1 98.69 169 HIS B N 1
ATOM 4232 C CA . HIS B 1 169 ? -5.734 15.633 16.125 1 98.69 169 HIS B CA 1
ATOM 4233 C C . HIS B 1 169 ? -5.426 17.094 15.805 1 98.69 169 HIS B C 1
ATOM 4235 O O . HIS B 1 169 ? -5.602 17.969 16.656 1 98.69 169 HIS B O 1
ATOM 4241 N N . VAL B 1 170 ? -4.98 17.328 14.602 1 98.56 170 VAL B N 1
ATOM 4242 C CA . VAL B 1 170 ? -4.734 18.656 14.078 1 98.56 170 VAL B CA 1
ATOM 4243 C C . VAL B 1 170 ? -5.609 18.891 12.844 1 98.56 170 VAL B C 1
ATOM 4245 O O . VAL B 1 170 ? -5.637 18.078 11.93 1 98.56 170 VAL B O 1
ATOM 4248 N N . ASP B 1 171 ? -6.434 19.984 12.914 1 97.81 171 ASP B N 1
ATOM 4249 C CA . ASP B 1 171 ? -7.188 20.359 11.727 1 97.81 171 ASP B CA 1
ATOM 4250 C C . ASP B 1 171 ? -6.258 20.625 10.547 1 97.81 171 ASP B C 1
ATOM 4252 O O . ASP B 1 171 ? -5.332 21.438 10.641 1 97.81 171 ASP B O 1
ATOM 4256 N N . TYR B 1 172 ? -6.523 19.984 9.391 1 95.88 172 TYR B N 1
ATOM 4257 C CA . TYR B 1 172 ? -5.566 20.016 8.289 1 95.88 172 TYR B CA 1
ATOM 4258 C C . TYR B 1 172 ? -5.613 21.344 7.551 1 95.88 172 TYR B C 1
ATOM 4260 O O . TYR B 1 172 ? -4.715 21.656 6.766 1 95.88 172 TYR B O 1
ATOM 4268 N N . VAL B 1 173 ? -6.578 22.203 7.82 1 96.88 173 VAL B N 1
ATOM 4269 C CA . VAL B 1 173 ? -6.695 23.5 7.156 1 96.88 173 VAL B CA 1
ATOM 4270 C C . VAL B 1 173 ? -6.215 24.609 8.094 1 96.88 173 VAL B C 1
ATOM 4272 O O . VAL B 1 173 ? -5.281 25.344 7.766 1 96.88 173 VAL B O 1
ATOM 4275 N N . THR B 1 174 ? -6.73 24.625 9.328 1 97.25 174 THR B N 1
ATOM 4276 C CA . THR B 1 174 ? -6.477 25.75 10.227 1 97.25 174 THR B CA 1
ATOM 4277 C C . THR B 1 174 ? -5.242 25.484 11.086 1 97.25 174 THR B C 1
ATOM 4279 O O . THR B 1 174 ? -4.664 26.422 11.656 1 97.25 174 THR B O 1
ATOM 4282 N N . GLY B 1 175 ? -4.945 24.234 11.281 1 98 175 GLY B N 1
ATOM 4283 C CA . GLY B 1 175 ? -3.83 23.875 12.141 1 98 175 GLY B CA 1
ATOM 4284 C C . GLY B 1 175 ? -4.219 23.781 13.609 1 98 175 GLY B C 1
ATOM 4285 O O . GLY B 1 175 ? -3.375 23.5 14.461 1 98 175 GLY B O 1
ATOM 4286 N N . ARG B 1 176 ? -5.484 23.969 13.922 1 98.25 176 ARG B N 1
ATOM 4287 C CA . ARG B 1 176 ? -5.934 23.875 15.312 1 98.25 176 ARG B CA 1
ATOM 4288 C C . ARG B 1 176 ? -5.68 22.484 15.875 1 98.25 176 ARG B C 1
ATOM 4290 O O . ARG B 1 176 ? -5.934 21.484 15.211 1 98.25 176 ARG B O 1
ATOM 4297 N N . VAL B 1 177 ? -5.137 22.422 17.047 1 98.44 177 VAL B N 1
ATOM 4298 C CA . VAL B 1 177 ? -4.902 21.156 17.75 1 98.44 177 VAL B CA 1
ATOM 4299 C C . VAL B 1 177 ? -6.043 20.891 18.734 1 98.44 177 VAL B C 1
ATOM 4301 O O . VAL B 1 177 ? -6.414 21.781 19.516 1 98.44 177 VAL B O 1
ATOM 4304 N N . HIS B 1 178 ? -6.605 19.719 18.641 1 98.12 178 HIS B N 1
ATOM 4305 C CA . HIS B 1 178 ? -7.641 19.312 19.578 1 98.12 178 HIS B CA 1
ATOM 4306 C C . HIS B 1 178 ? -7.031 18.625 20.797 1 98.12 178 HIS B C 1
ATOM 4308 O O . HIS B 1 178 ? -6.023 17.938 20.688 1 98.12 178 HIS B O 1
ATOM 4314 N N . ASP B 1 179 ? -7.637 18.906 21.969 1 97.62 179 ASP B N 1
ATOM 4315 C CA . ASP B 1 179 ? -7.172 18.281 23.203 1 97.62 179 ASP B CA 1
ATOM 4316 C C . ASP B 1 179 ? -7.508 16.797 23.234 1 97.62 179 ASP B C 1
ATOM 4318 O O . ASP B 1 179 ? -8.617 16.406 23.609 1 97.62 179 ASP B O 1
ATOM 4322 N N . MET B 1 180 ? -6.566 15.961 22.938 1 98.31 180 MET B N 1
ATOM 4323 C CA . MET B 1 180 ? -6.762 14.516 22.781 1 98.31 180 MET B CA 1
ATOM 4324 C C . MET B 1 180 ? -7.227 13.883 24.078 1 98.31 180 MET B C 1
ATOM 4326 O O . MET B 1 180 ? -8.156 13.07 24.078 1 98.31 180 MET B O 1
ATOM 4330 N N . ALA B 1 181 ? -6.598 14.242 25.141 1 98.44 181 ALA B N 1
ATOM 4331 C CA . ALA B 1 181 ? -6.934 13.664 26.438 1 98.44 181 ALA B CA 1
ATOM 4332 C C . ALA B 1 181 ? -8.367 14.008 26.828 1 98.44 181 ALA B C 1
ATOM 4334 O O . ALA B 1 181 ? -9.141 13.125 27.203 1 98.44 181 ALA B O 1
ATOM 4335 N N . GLU B 1 182 ? -8.703 15.266 26.75 1 98.19 182 GLU B N 1
ATOM 4336 C CA . GLU B 1 182 ? -10.023 15.727 27.172 1 98.19 182 GLU B CA 1
ATOM 4337 C C . GLU B 1 182 ? -11.125 15.133 26.281 1 98.19 182 GLU B C 1
ATOM 4339 O O . GLU B 1 182 ? -12.148 14.672 26.781 1 98.19 182 GLU B O 1
ATOM 4344 N N . LEU B 1 183 ? -10.914 15.164 24.984 1 98.56 183 LEU B N 1
ATOM 4345 C CA . LEU B 1 183 ? -11.922 14.641 24.062 1 98.56 183 LEU B CA 1
ATOM 4346 C C . LEU B 1 183 ? -12.086 13.133 24.25 1 98.56 183 LEU B C 1
ATOM 4348 O O . LEU B 1 183 ? -13.211 12.625 24.234 1 98.56 183 LEU B O 1
ATOM 4352 N N . THR B 1 184 ? -10.977 12.398 24.375 1 98.81 184 THR B N 1
ATOM 4353 C CA . THR B 1 184 ? -11.047 10.961 24.594 1 98.81 184 THR B CA 1
ATOM 4354 C C . THR B 1 184 ? -11.828 10.641 25.859 1 98.81 184 THR B C 1
ATOM 4356 O O . THR B 1 184 ? -12.711 9.781 25.859 1 98.81 184 THR B O 1
ATOM 4359 N N . ALA B 1 185 ? -11.531 11.383 26.953 1 98.75 185 ALA B N 1
ATOM 4360 C CA . ALA B 1 185 ? -12.227 11.172 28.219 1 98.75 185 ALA B CA 1
ATOM 4361 C C . ALA B 1 185 ? -13.727 11.422 28.062 1 98.75 185 ALA B C 1
ATOM 4363 O O . ALA B 1 185 ? -14.547 10.672 28.594 1 98.75 185 ALA B O 1
ATOM 4364 N N . ALA B 1 186 ? -14.055 12.492 27.406 1 98.69 186 ALA B N 1
ATOM 4365 C CA . ALA B 1 186 ? -15.461 12.828 27.203 1 98.69 186 ALA B CA 1
ATOM 4366 C C . ALA B 1 186 ? -16.188 11.742 26.406 1 98.69 186 ALA B C 1
ATOM 4368 O O . ALA B 1 186 ? -17.312 11.391 26.719 1 98.69 186 ALA B O 1
ATOM 4369 N N . LEU B 1 187 ? -15.57 11.227 25.375 1 98.81 187 LEU B N 1
ATOM 4370 C CA . LEU B 1 187 ? -16.141 10.164 24.562 1 98.81 187 LEU B CA 1
ATOM 4371 C C . LEU B 1 187 ? -16.312 8.883 25.375 1 98.81 187 LEU B C 1
ATOM 4373 O O . LEU B 1 187 ? -17.359 8.234 25.297 1 98.81 187 LEU B O 1
ATOM 4377 N N . HIS B 1 188 ? -15.328 8.586 26.188 1 98.81 188 HIS B N 1
ATOM 4378 C CA . HIS B 1 188 ? -15.398 7.398 27.047 1 98.81 188 HIS B CA 1
ATOM 4379 C C . HIS B 1 188 ? -16.547 7.5 28.031 1 98.81 188 HIS B C 1
ATOM 4381 O O . HIS B 1 188 ? -17.203 6.5 28.328 1 98.81 188 HIS B O 1
ATOM 4387 N N . ARG B 1 189 ? -16.766 8.711 28.547 1 98.5 189 ARG B N 1
ATOM 4388 C CA . ARG B 1 189 ? -17.891 8.906 29.453 1 98.5 189 ARG B CA 1
ATOM 4389 C C . ARG B 1 189 ? -19.203 8.578 28.781 1 98.5 189 ARG B C 1
ATOM 4391 O O . ARG B 1 189 ? -20.141 8.094 29.438 1 98.5 189 ARG B O 1
ATOM 4398 N N . ALA B 1 190 ? -19.266 8.797 27.531 1 98.56 190 ALA B N 1
ATOM 4399 C CA . ALA B 1 190 ? -20.469 8.5 26.766 1 98.56 190 ALA B CA 1
ATOM 4400 C C . ALA B 1 190 ? -20.484 7.047 26.297 1 98.56 190 ALA B C 1
ATOM 4402 O O . ALA B 1 190 ? -21.438 6.594 25.672 1 98.56 190 ALA B O 1
ATOM 4403 N N . GLY B 1 191 ? -19.375 6.285 26.578 1 98.56 191 GLY B N 1
ATOM 4404 C CA . GLY B 1 191 ? -19.266 4.891 26.188 1 98.56 191 GLY B CA 1
ATOM 4405 C C . GLY B 1 191 ? -18.719 4.711 24.781 1 98.56 191 GLY B C 1
ATOM 4406 O O . GLY B 1 191 ? -18.672 3.592 24.266 1 98.56 191 GLY B O 1
ATOM 4407 N N . ALA B 1 192 ? -18.344 5.773 24.109 1 98.88 192 ALA B N 1
ATOM 4408 C CA . ALA B 1 192 ? -17.812 5.73 22.75 1 98.88 192 ALA B CA 1
ATOM 4409 C C . ALA B 1 192 ? -16.312 5.504 22.734 1 98.88 192 ALA B C 1
ATOM 4411 O O . ALA B 1 192 ? -15.617 5.871 23.688 1 98.88 192 ALA B O 1
ATOM 4412 N N . LEU B 1 193 ? -15.805 4.855 21.703 1 98.94 193 LEU B N 1
ATOM 4413 C CA . LEU B 1 193 ? -14.367 4.75 21.484 1 98.94 193 LEU B CA 1
ATOM 4414 C C . LEU B 1 193 ? -13.836 5.984 20.766 1 98.94 193 LEU B C 1
ATOM 4416 O O . LEU B 1 193 ? -14.594 6.703 20.109 1 98.94 193 LEU B O 1
ATOM 4420 N N . ALA B 1 194 ? -12.555 6.262 20.922 1 98.94 194 ALA B N 1
ATOM 4421 C CA . ALA B 1 194 ? -11.883 7.363 20.234 1 98.94 194 ALA B CA 1
ATOM 4422 C C . ALA B 1 194 ? -10.852 6.844 19.234 1 98.94 194 ALA B C 1
ATOM 4424 O O . ALA B 1 194 ? -9.93 6.117 19.609 1 98.94 194 ALA B O 1
ATOM 4425 N N . LEU B 1 195 ? -11.016 7.113 18 1 98.94 195 LEU B N 1
ATOM 4426 C CA . LEU B 1 195 ? -10.086 6.871 16.906 1 98.94 195 LEU B CA 1
ATOM 4427 C C . LEU B 1 195 ? -9.477 8.18 16.406 1 98.94 195 LEU B C 1
ATOM 4429 O O . LEU B 1 195 ? -10.203 9.07 15.953 1 98.94 195 LEU B O 1
ATOM 4433 N N . TRP B 1 196 ? -8.188 8.289 16.438 1 98.94 196 TRP B N 1
ATOM 4434 C CA . TRP B 1 196 ? -7.527 9.555 16.125 1 98.94 196 TRP B CA 1
ATOM 4435 C C . TRP B 1 196 ? -6.75 9.461 14.82 1 98.94 196 TRP B C 1
ATOM 4437 O O . TRP B 1 196 ? -6.082 8.461 14.555 1 98.94 196 TRP B O 1
ATOM 4447 N N . ASP B 1 197 ? -6.879 10.438 13.977 1 98.88 197 ASP B N 1
ATOM 4448 C CA . ASP B 1 197 ? -6.023 10.664 12.812 1 98.88 197 ASP B CA 1
ATOM 4449 C C . ASP B 1 197 ? -4.848 11.578 13.164 1 98.88 197 ASP B C 1
ATOM 4451 O O . ASP B 1 197 ? -5.031 12.766 13.438 1 98.88 197 ASP B O 1
ATOM 4455 N N . LEU B 1 198 ? -3.662 11.023 13.039 1 98.88 198 LEU B N 1
ATOM 4456 C CA . LEU B 1 198 ? -2.467 11.719 13.492 1 98.88 198 LEU B CA 1
ATOM 4457 C C . LEU B 1 198 ? -1.656 12.234 12.305 1 98.88 198 LEU B C 1
ATOM 4459 O O . LEU B 1 198 ? -0.486 12.594 12.453 1 98.88 198 LEU B O 1
ATOM 4463 N N . CYS B 1 199 ? -2.211 12.328 11.109 1 98.56 199 CYS B N 1
ATOM 4464 C CA . CYS B 1 199 ? -1.473 12.625 9.883 1 98.56 199 CYS B CA 1
ATOM 4465 C C . CYS B 1 199 ? -0.789 13.984 9.969 1 98.56 199 CYS B C 1
ATOM 4467 O O . CYS B 1 199 ? 0.282 14.18 9.398 1 98.56 199 CYS B O 1
ATOM 4469 N N . HIS B 1 200 ? -1.345 14.938 10.719 1 98.25 200 HIS B N 1
ATOM 4470 C CA . HIS B 1 200 ? -0.754 16.266 10.797 1 98.25 200 HIS B CA 1
ATOM 4471 C C . HIS B 1 200 ? -0.114 16.5 12.164 1 98.25 200 HIS B C 1
ATOM 4473 O O . HIS B 1 200 ? 0.267 17.625 12.492 1 98.25 200 HIS B O 1
ATOM 4479 N N . SER B 1 201 ? -0.021 15.469 13.016 1 97.81 201 SER B N 1
ATOM 4480 C CA . SER B 1 201 ? 0.528 15.68 14.344 1 97.81 201 SER B CA 1
ATOM 4481 C C . SER B 1 201 ? 1.791 14.852 14.562 1 97.81 201 SER B C 1
ATOM 4483 O O . SER B 1 201 ? 2.729 15.305 15.227 1 97.81 201 SER B O 1
ATOM 4485 N N . VAL B 1 202 ? 1.813 13.625 13.992 1 98.19 202 VAL B N 1
ATOM 4486 C CA . VAL B 1 202 ? 2.988 12.789 14.203 1 98.19 202 VAL B CA 1
ATOM 4487 C C . VAL B 1 202 ? 4.215 13.453 13.578 1 98.19 202 VAL B C 1
ATOM 4489 O O . VAL B 1 202 ? 4.176 13.883 12.422 1 98.19 202 VAL B O 1
ATOM 4492 N N . GLY B 1 203 ? 5.27 13.586 14.328 1 96.88 203 GLY B N 1
ATOM 4493 C CA . GLY B 1 203 ? 6.496 14.211 13.859 1 96.88 203 GLY B CA 1
ATOM 4494 C C . GLY B 1 203 ? 6.465 15.727 13.961 1 96.88 203 GLY B C 1
ATOM 4495 O O . GLY B 1 203 ? 7.488 16.391 13.758 1 96.88 203 GLY B O 1
ATOM 4496 N N . ALA B 1 204 ? 5.305 16.359 14.297 1 96.38 204 ALA B N 1
ATOM 4497 C CA . ALA B 1 204 ? 5.172 17.812 14.375 1 96.38 204 ALA B CA 1
ATOM 4498 C C . ALA B 1 204 ? 5.016 18.266 15.82 1 96.38 204 ALA B C 1
ATOM 4500 O O . ALA B 1 204 ? 5.57 19.297 16.219 1 96.38 204 ALA B O 1
ATOM 4501 N N . LEU B 1 205 ? 4.246 17.609 16.578 1 95.5 205 LEU B N 1
ATOM 4502 C CA . LEU B 1 205 ? 4.035 17.938 17.984 1 95.5 205 LEU B CA 1
ATOM 4503 C C . LEU B 1 205 ? 4.012 16.688 18.844 1 95.5 205 LEU B C 1
ATOM 4505 O O . LEU B 1 205 ? 3.859 15.57 18.328 1 95.5 205 LEU B O 1
ATOM 4509 N N . PRO B 1 206 ? 4.238 16.844 20.172 1 95.88 206 PRO B N 1
ATOM 4510 C CA . PRO B 1 206 ? 4.191 15.68 21.062 1 95.88 206 PRO B CA 1
ATOM 4511 C C . PRO B 1 206 ? 2.816 15.023 21.094 1 95.88 206 PRO B C 1
ATOM 4513 O O . PRO B 1 206 ? 1.803 15.711 21.234 1 95.88 206 PRO B O 1
ATOM 4516 N N . VAL B 1 207 ? 2.76 13.727 20.812 1 97.88 207 VAL B N 1
ATOM 4517 C CA . VAL B 1 207 ? 1.566 12.891 20.906 1 97.88 207 VAL B CA 1
ATOM 4518 C C . VAL B 1 207 ? 1.764 11.812 21.969 1 97.88 207 VAL B C 1
ATOM 4520 O O . VAL B 1 207 ? 2.812 11.164 22.016 1 97.88 207 VAL B O 1
ATOM 4523 N N . GLU B 1 208 ? 0.85 11.68 22.875 1 98.44 208 GLU B N 1
ATOM 4524 C CA . GLU B 1 208 ? 0.927 10.695 23.953 1 98.44 208 GLU B CA 1
ATOM 4525 C C . GLU B 1 208 ? -0.293 9.781 23.953 1 98.44 208 GLU B C 1
ATOM 4527 O O . GLU B 1 208 ? -1.141 9.859 24.844 1 98.44 208 GLU B O 1
ATOM 4532 N N . LEU B 1 209 ? -0.302 8.805 23.062 1 98.88 209 LEU B N 1
ATOM 4533 C CA . LEU B 1 209 ? -1.489 7.988 22.812 1 98.88 209 LEU B CA 1
ATOM 4534 C C . LEU B 1 209 ? -1.868 7.203 24.062 1 98.88 209 LEU B C 1
ATOM 4536 O O . LEU B 1 209 ? -3.029 7.215 24.484 1 98.88 209 LEU B O 1
ATOM 4540 N N . ASP B 1 210 ? -0.912 6.527 24.703 1 98.81 210 ASP B N 1
ATOM 4541 C CA . ASP B 1 210 ? -1.228 5.73 25.875 1 98.81 210 ASP B CA 1
ATOM 4542 C C . ASP B 1 210 ? -1.754 6.613 27.016 1 98.81 210 ASP B C 1
ATOM 4544 O O . ASP B 1 210 ? -2.787 6.312 27.609 1 98.81 210 ASP B O 1
ATOM 4548 N N . ALA B 1 211 ? -1.103 7.73 27.25 1 98.69 211 ALA B N 1
ATOM 4549 C CA . ALA B 1 211 ? -1.439 8.602 28.375 1 98.69 211 ALA B CA 1
ATOM 4550 C C . ALA B 1 211 ? -2.799 9.266 28.156 1 98.69 211 ALA B C 1
ATOM 4552 O O . ALA B 1 211 ? -3.506 9.562 29.125 1 98.69 211 ALA B O 1
ATOM 4553 N N . THR B 1 212 ? -3.209 9.5 26.922 1 98.69 212 THR B N 1
ATOM 4554 C CA . THR B 1 212 ? -4.453 10.195 26.625 1 98.69 212 THR B CA 1
ATOM 4555 C C . THR B 1 212 ? -5.629 9.219 26.609 1 98.69 212 THR B C 1
ATOM 4557 O O . THR B 1 212 ? -6.785 9.633 26.547 1 98.69 212 THR B O 1
ATOM 4560 N N . GLY B 1 213 ? -5.32 7.941 26.578 1 98.69 213 GLY B N 1
ATOM 4561 C CA . GLY B 1 213 ? -6.363 6.93 26.594 1 98.69 213 GLY B CA 1
ATOM 4562 C C . GLY B 1 213 ? -6.945 6.645 25.219 1 98.69 213 GLY B C 1
ATOM 4563 O O . GLY B 1 213 ? -7.992 6.004 25.109 1 98.69 213 GLY B O 1
ATOM 4564 N N . ALA B 1 214 ? -6.324 7.141 24.156 1 98.88 214 ALA B N 1
ATOM 4565 C CA . ALA B 1 214 ? -6.785 6.852 22.812 1 98.88 214 ALA B CA 1
ATOM 4566 C C . ALA B 1 214 ? -6.988 5.355 22.609 1 98.88 214 ALA B C 1
ATOM 4568 O O . ALA B 1 214 ? -6.23 4.539 23.141 1 98.88 214 ALA B O 1
ATOM 4569 N N . ASP B 1 215 ? -8.055 4.961 21.875 1 98.94 215 ASP B N 1
ATOM 4570 C CA . ASP B 1 215 ? -8.344 3.549 21.641 1 98.94 215 ASP B CA 1
ATOM 4571 C C . ASP B 1 215 ? -7.633 3.043 20.391 1 98.94 215 ASP B C 1
ATOM 4573 O O . ASP B 1 215 ? -7.016 1.975 20.406 1 98.94 215 ASP B O 1
ATOM 4577 N N . LEU B 1 216 ? -7.766 3.719 19.344 1 98.94 216 LEU B N 1
ATOM 4578 C CA . LEU B 1 216 ? -7.148 3.459 18.047 1 98.94 216 LEU B CA 1
ATOM 4579 C C . LEU B 1 216 ? -6.594 4.746 17.438 1 98.94 216 LEU B C 1
ATOM 4581 O O . LEU B 1 216 ? -7.051 5.84 17.766 1 98.94 216 LEU B O 1
ATOM 4585 N N . ALA B 1 217 ? -5.621 4.625 16.594 1 99 217 ALA B N 1
ATOM 4586 C CA . ALA B 1 217 ? -5.113 5.77 15.852 1 99 217 ALA B CA 1
ATOM 4587 C C . ALA B 1 217 ? -4.484 5.32 14.531 1 99 217 ALA B C 1
ATOM 4589 O O . ALA B 1 217 ? -4.047 4.176 14.406 1 99 217 ALA B O 1
ATOM 4590 N N . VAL B 1 218 ? -4.523 6.148 13.586 1 98.94 218 VAL B N 1
ATOM 4591 C CA . VAL B 1 218 ? -3.814 5.98 12.32 1 98.94 218 VAL B CA 1
ATOM 4592 C C . VAL B 1 218 ? -2.996 7.234 12.016 1 98.94 218 VAL B C 1
ATOM 4594 O O . VAL B 1 218 ? -3.246 8.297 12.586 1 98.94 218 VAL B O 1
ATOM 4597 N N . GLY B 1 219 ? -2.023 7.098 11.156 1 98.75 219 GLY B N 1
ATOM 4598 C CA . GLY B 1 219 ? -1.265 8.242 10.68 1 98.75 219 GLY B CA 1
ATOM 4599 C C . GLY B 1 219 ? -0.429 7.941 9.453 1 98.75 219 GLY B C 1
ATOM 4600 O O . GLY B 1 219 ? 0.009 6.805 9.258 1 98.75 219 GLY B O 1
ATOM 4601 N N . CYS B 1 220 ? -0.225 8.945 8.617 1 98.62 220 CYS B N 1
ATOM 4602 C CA . CYS B 1 220 ? 0.69 8.812 7.492 1 98.62 220 CYS B CA 1
ATOM 4603 C C . CYS B 1 220 ? 2.127 9.094 7.918 1 98.62 220 CYS B C 1
ATOM 4605 O O . CYS B 1 220 ? 2.361 9.672 8.977 1 98.62 220 CYS B O 1
ATOM 4607 N N . THR B 1 221 ? 3.066 8.648 7.141 1 98.88 221 THR B N 1
ATOM 4608 C CA . THR B 1 221 ? 4.465 8.812 7.52 1 98.88 221 THR B CA 1
ATOM 4609 C C . THR B 1 221 ? 5.199 9.688 6.512 1 98.88 221 THR B C 1
ATOM 4611 O O . THR B 1 221 ? 6.363 10.039 6.715 1 98.88 221 THR B O 1
ATOM 4614 N N . TYR B 1 222 ? 4.492 10.102 5.438 1 98.62 222 TYR B N 1
ATOM 4615 C CA . TYR B 1 222 ? 5.176 10.781 4.34 1 98.62 222 TYR B CA 1
ATOM 4616 C C . TYR B 1 222 ? 5.184 12.289 4.555 1 98.62 222 TYR B C 1
ATOM 4618 O O . TYR B 1 222 ? 5.793 13.031 3.779 1 98.62 222 TYR B O 1
ATOM 4626 N N . LYS B 1 223 ? 4.508 12.836 5.586 1 98.38 223 LYS B N 1
ATOM 4627 C CA . LYS B 1 223 ? 4.508 14.258 5.914 1 98.38 223 LYS B CA 1
ATOM 4628 C C . LYS B 1 223 ? 5.668 14.602 6.844 1 98.38 223 LYS B C 1
ATOM 4630 O O . LYS B 1 223 ? 6.836 14.445 6.477 1 98.38 223 LYS B O 1
ATOM 4635 N N . PHE B 1 224 ? 5.406 14.797 8.125 1 97.81 224 PHE B N 1
ATOM 4636 C CA . PHE B 1 224 ? 6.414 15.312 9.039 1 97.81 224 PHE B CA 1
ATOM 4637 C C . PHE B 1 224 ? 7.422 14.227 9.406 1 97.81 224 PHE B C 1
ATOM 4639 O O . PHE B 1 224 ? 8.5 14.523 9.93 1 97.81 224 PHE B O 1
ATOM 4646 N N . LEU B 1 225 ? 7.129 12.93 9.094 1 98.56 225 LEU B N 1
ATOM 4647 C CA . LEU B 1 225 ? 8.094 11.867 9.352 1 98.56 225 LEU B CA 1
ATOM 4648 C C . LEU B 1 225 ? 9.008 11.656 8.156 1 98.56 225 LEU B C 1
ATOM 4650 O O . LEU B 1 225 ? 9.945 10.859 8.219 1 98.56 225 LEU B O 1
ATOM 4654 N N . ASN B 1 226 ? 8.742 12.32 7.082 1 98.75 226 ASN B N 1
ATOM 4655 C CA . ASN B 1 226 ? 9.633 12.375 5.922 1 98.75 226 ASN B CA 1
ATOM 4656 C C . ASN B 1 226 ? 9.82 10.992 5.297 1 98.75 226 ASN B C 1
ATOM 4658 O O . ASN B 1 226 ? 10.898 10.672 4.805 1 98.75 226 ASN B O 1
ATOM 4662 N N . GLY B 1 227 ? 8.82 10.141 5.355 1 98.75 227 GLY B N 1
ATOM 4663 C CA . GLY B 1 227 ? 8.945 8.734 5.004 1 98.75 227 GLY B CA 1
ATOM 4664 C C . GLY B 1 227 ? 8.984 8.5 3.504 1 98.75 227 GLY B C 1
ATOM 4665 O O . GLY B 1 227 ? 9.281 7.391 3.053 1 98.75 227 GLY B O 1
ATOM 4666 N N . GLY B 1 228 ? 8.734 9.5 2.713 1 98.62 228 GLY B N 1
ATOM 4667 C CA . GLY B 1 228 ? 8.703 9.367 1.266 1 98.62 228 GLY B CA 1
ATOM 4668 C C . GLY B 1 228 ? 7.312 9.523 0.68 1 98.62 228 GLY B C 1
ATOM 4669 O O . GLY B 1 228 ? 6.312 9.391 1.393 1 98.62 228 GLY B O 1
ATOM 4670 N N . PRO B 1 229 ? 7.223 9.797 -0.641 1 98.75 229 PRO B N 1
ATOM 4671 C CA . PRO B 1 229 ? 5.926 10.07 -1.262 1 98.75 229 PRO B CA 1
ATOM 4672 C C . PRO B 1 229 ? 4.984 8.867 -1.223 1 98.75 229 PRO B C 1
ATOM 4674 O O . PRO B 1 229 ? 5.219 7.875 -1.914 1 98.75 229 PRO B O 1
ATOM 4677 N N . GLY B 1 230 ? 3.932 9.008 -0.435 1 98.25 230 GLY B N 1
ATOM 4678 C CA . GLY B 1 230 ? 2.957 7.938 -0.293 1 98.25 230 GLY B CA 1
ATOM 4679 C C . GLY B 1 230 ? 3.461 6.777 0.544 1 98.25 230 GLY B C 1
ATOM 4680 O O . GLY B 1 230 ? 2.996 5.648 0.392 1 98.25 230 GLY B O 1
ATOM 4681 N N . ALA B 1 231 ? 4.465 6.973 1.405 1 98.69 231 ALA B N 1
ATOM 4682 C CA . ALA B 1 231 ? 4.984 5.938 2.297 1 98.69 231 ALA B CA 1
ATOM 4683 C C . ALA B 1 231 ? 3.855 5.277 3.086 1 98.69 231 ALA B C 1
ATOM 4685 O O . ALA B 1 231 ? 2.803 5.883 3.299 1 98.69 231 ALA B O 1
ATOM 4686 N N . PRO B 1 232 ? 4.078 3.992 3.486 1 98.75 232 PRO B N 1
ATOM 4687 C CA . PRO B 1 232 ? 3.021 3.307 4.238 1 98.75 232 PRO B CA 1
ATOM 4688 C C . PRO B 1 232 ? 2.672 4.02 5.543 1 98.75 232 PRO B C 1
ATOM 4690 O O . PRO B 1 232 ? 3.529 4.672 6.145 1 98.75 232 PRO B O 1
ATOM 4693 N N . ALA B 1 233 ? 1.437 3.865 5.945 1 98.88 233 ALA B N 1
ATOM 4694 C CA . ALA B 1 233 ? 0.899 4.465 7.164 1 98.88 233 ALA B CA 1
ATOM 4695 C C . ALA B 1 233 ? 1.108 3.549 8.367 1 98.88 233 ALA B C 1
ATOM 4697 O O . ALA B 1 233 ? 1.694 2.471 8.242 1 98.88 233 ALA B O 1
ATOM 4698 N N . PHE B 1 234 ? 0.819 4.047 9.516 1 98.94 234 PHE B N 1
ATOM 4699 C CA . PHE B 1 234 ? 0.86 3.188 10.688 1 98.94 234 PHE B CA 1
ATOM 4700 C C . PHE B 1 234 ? -0.51 3.109 11.352 1 98.94 234 PHE B C 1
ATOM 4702 O O . PHE B 1 234 ? -1.357 3.979 11.141 1 98.94 234 PHE B O 1
ATOM 4709 N N . LEU B 1 235 ? -0.756 2.004 12.039 1 98.94 235 LEU B N 1
ATOM 4710 C CA . LEU B 1 235 ? -1.939 1.697 12.836 1 98.94 235 LEU B CA 1
ATOM 4711 C C . LEU B 1 235 ? -1.565 1.465 14.297 1 98.94 235 LEU B C 1
ATOM 4713 O O . LEU B 1 235 ? -0.632 0.714 14.594 1 98.94 235 LEU B O 1
ATOM 4717 N N . TYR B 1 236 ? -2.186 2.236 15.164 1 98.94 236 TYR B N 1
ATOM 4718 C CA . TYR B 1 236 ? -2.059 2.049 16.609 1 98.94 236 TYR B CA 1
ATOM 4719 C C . TYR B 1 236 ? -3.303 1.382 17.172 1 98.94 236 TYR B C 1
ATOM 4721 O O . TYR B 1 236 ? -4.43 1.781 16.875 1 98.94 236 TYR B O 1
ATOM 4729 N N . VAL B 1 237 ? -3.109 0.369 17.984 1 98.94 237 VAL B N 1
ATOM 4730 C CA . VAL B 1 237 ? -4.16 -0.281 18.766 1 98.94 237 VAL B CA 1
ATOM 4731 C C . VAL B 1 237 ? -3.775 -0.289 20.25 1 98.94 237 VAL B C 1
ATOM 4733 O O . VAL B 1 237 ? -2.744 -0.851 20.625 1 98.94 237 VAL B O 1
ATOM 4736 N N . ALA B 1 238 ? -4.605 0.35 21.062 1 98.94 238 ALA B N 1
ATOM 4737 C CA . ALA B 1 238 ? -4.348 0.343 22.5 1 98.94 238 ALA B CA 1
ATOM 4738 C C . ALA B 1 238 ? -4.234 -1.084 23.031 1 98.94 238 ALA B C 1
ATOM 4740 O O . ALA B 1 238 ? -4.984 -1.969 22.625 1 98.94 238 ALA B O 1
ATOM 4741 N N . THR B 1 239 ? -3.352 -1.272 23.984 1 98.62 239 THR B N 1
ATOM 4742 C CA . THR B 1 239 ? -3.076 -2.594 24.531 1 98.62 239 THR B CA 1
ATOM 4743 C C . THR B 1 239 ? -4.367 -3.266 25 1 98.62 239 THR B C 1
ATOM 4745 O O . THR B 1 239 ? -4.562 -4.465 24.781 1 98.62 239 THR B O 1
ATOM 4748 N N . LYS B 1 240 ? -5.273 -2.584 25.547 1 98.25 240 LYS B N 1
ATOM 4749 C CA . LYS B 1 240 ? -6.496 -3.131 26.125 1 98.25 240 LYS B CA 1
ATOM 4750 C C . LYS B 1 240 ? -7.402 -3.719 25.047 1 98.25 240 LYS B C 1
ATOM 4752 O O . LYS B 1 240 ? -8.297 -4.516 25.344 1 98.25 240 LYS B O 1
ATOM 4757 N N . TRP B 1 241 ? -7.188 -3.303 23.781 1 98.62 241 TRP B N 1
ATOM 4758 C CA . TRP B 1 241 ? -8.07 -3.76 22.719 1 98.62 241 TRP B CA 1
ATOM 4759 C C . TRP B 1 241 ? -7.379 -4.793 21.828 1 98.62 241 TRP B C 1
ATOM 4761 O O . TRP B 1 241 ? -8.016 -5.406 20.969 1 98.62 241 TRP B O 1
ATOM 4771 N N . LEU B 1 242 ? -6.105 -5.004 21.953 1 98.06 242 LEU B N 1
ATOM 4772 C CA . LEU B 1 242 ? -5.277 -5.738 21.016 1 98.06 242 LEU B CA 1
ATOM 4773 C C . LEU B 1 242 ? -5.809 -7.156 20.812 1 98.06 242 LEU B C 1
ATOM 4775 O O . LEU B 1 242 ? -5.898 -7.633 19.672 1 98.06 242 LEU B O 1
ATOM 4779 N N . ASP B 1 243 ? -6.215 -7.863 21.797 1 96.5 243 ASP B N 1
ATOM 4780 C CA . ASP B 1 243 ? -6.645 -9.258 21.703 1 96.5 243 ASP B CA 1
ATOM 4781 C C . ASP B 1 243 ? -8.031 -9.359 21.078 1 96.5 243 ASP B C 1
ATOM 4783 O O . ASP B 1 243 ? -8.438 -10.438 20.641 1 96.5 243 ASP B O 1
ATOM 4787 N N . ARG B 1 244 ? -8.758 -8.273 21.047 1 97.69 244 ARG B N 1
ATOM 4788 C CA . ARG B 1 244 ? -10.117 -8.273 20.516 1 97.69 244 ARG B CA 1
ATOM 4789 C C . ARG B 1 244 ? -10.18 -7.516 19.188 1 97.69 244 ARG B C 1
ATOM 4791 O O . ARG B 1 244 ? -11.234 -7.465 18.547 1 97.69 244 ARG B O 1
ATOM 4798 N N . PHE B 1 245 ? -9.047 -6.945 18.844 1 98.44 245 PHE B N 1
ATOM 4799 C CA . PHE B 1 245 ? -9.008 -6.156 17.609 1 98.44 245 PHE B CA 1
ATOM 4800 C C . PHE B 1 245 ? -9.18 -7.043 16.391 1 98.44 245 PHE B C 1
ATOM 4802 O O . PHE B 1 245 ? -8.297 -7.84 16.062 1 98.44 245 PHE B O 1
ATOM 4809 N N . GLU B 1 246 ? -10.328 -6.91 15.711 1 98.12 246 GLU B N 1
ATOM 4810 C CA . GLU B 1 246 ? -10.625 -7.656 14.492 1 98.12 246 GLU B CA 1
ATOM 4811 C C . GLU B 1 246 ? -10.883 -6.715 13.32 1 98.12 246 GLU B C 1
ATOM 4813 O O . GLU B 1 246 ? -11.992 -6.191 13.172 1 98.12 246 GLU B O 1
ATOM 4818 N N . GLN B 1 247 ? -9.883 -6.508 12.516 1 98.12 247 GLN B N 1
ATOM 4819 C CA . GLN B 1 247 ? -10.055 -5.691 11.32 1 98.12 247 GLN B CA 1
ATOM 4820 C C . GLN B 1 247 ? -10.445 -6.551 10.117 1 98.12 247 GLN B C 1
ATOM 4822 O O . GLN B 1 247 ? -10.172 -7.754 10.094 1 98.12 247 GLN B O 1
ATOM 4827 N N . PRO B 1 248 ? -11.078 -6.012 9.078 1 98.38 248 PRO B N 1
ATOM 4828 C CA . PRO B 1 248 ? -11.766 -6.785 8.039 1 98.38 248 PRO B CA 1
ATOM 4829 C C . PRO B 1 248 ? -10.82 -7.25 6.93 1 98.38 248 PRO B C 1
ATOM 4831 O O . PRO B 1 248 ? -11.188 -8.117 6.133 1 98.38 248 PRO B O 1
ATOM 4834 N N . LEU B 1 249 ? -9.672 -6.637 6.793 1 98.38 249 LEU B N 1
ATOM 4835 C CA . LEU B 1 249 ? -8.688 -7.062 5.809 1 98.38 249 LEU B CA 1
ATOM 4836 C C . LEU B 1 249 ? -7.73 -8.086 6.41 1 98.38 249 LEU B C 1
ATOM 4838 O O . LEU B 1 249 ? -6.512 -7.91 6.359 1 98.38 249 LEU B O 1
ATOM 4842 N N . ALA B 1 250 ? -8.344 -9.141 6.93 1 95.19 250 ALA B N 1
ATOM 4843 C CA . ALA B 1 250 ? -7.621 -10.219 7.594 1 95.19 250 ALA B CA 1
ATOM 4844 C C . ALA B 1 250 ? -6.914 -11.109 6.578 1 95.19 250 ALA B C 1
ATOM 4846 O O . ALA B 1 250 ? -7.277 -12.273 6.406 1 95.19 250 ALA B O 1
ATOM 4847 N N . GLY B 1 251 ? -5.887 -10.586 5.996 1 95.06 251 GLY B N 1
ATOM 4848 C CA . GLY B 1 251 ? -5.078 -11.312 5.023 1 95.06 251 GLY B CA 1
ATOM 4849 C C . GLY B 1 251 ? -3.947 -12.102 5.652 1 95.06 251 GLY B C 1
ATOM 4850 O O . GLY B 1 251 ? -3.789 -12.102 6.875 1 95.06 251 GLY B O 1
ATOM 4851 N N . TRP B 1 252 ? -3.182 -12.75 4.828 1 95.5 252 TRP B N 1
ATOM 4852 C CA . TRP B 1 252 ? -2.209 -13.75 5.262 1 95.5 252 TRP B CA 1
ATOM 4853 C C . TRP B 1 252 ? -1.137 -13.117 6.141 1 95.5 252 TRP B C 1
ATOM 4855 O O . TRP B 1 252 ? -0.608 -13.766 7.047 1 95.5 252 TRP B O 1
ATOM 4865 N N . ALA B 1 253 ? -0.848 -11.828 5.957 1 96.19 253 ALA B N 1
ATOM 4866 C CA . ALA B 1 253 ? 0.25 -11.203 6.688 1 96.19 253 ALA B CA 1
ATOM 4867 C C . ALA B 1 253 ? -0.12 -10.984 8.148 1 96.19 253 ALA B C 1
ATOM 4869 O O . ALA B 1 253 ? 0.754 -10.766 8.992 1 96.19 253 ALA B O 1
ATOM 4870 N N . GLY B 1 254 ? -1.412 -10.961 8.453 1 97 254 GLY B N 1
ATOM 4871 C CA . GLY B 1 254 ? -1.862 -10.789 9.82 1 97 254 GLY B CA 1
ATOM 4872 C C . GLY B 1 254 ? -2.133 -12.094 10.539 1 97 254 GLY B C 1
ATOM 4873 O O . GLY B 1 254 ? -2.514 -12.102 11.711 1 97 254 GLY B O 1
ATOM 4874 N N . ASP B 1 255 ? -1.959 -13.234 9.82 1 96.31 255 ASP B N 1
ATOM 4875 C CA . ASP B 1 255 ? -2.223 -14.562 10.367 1 96.31 255 ASP B CA 1
ATOM 4876 C C . ASP B 1 255 ? -1.175 -14.938 11.414 1 96.31 255 ASP B C 1
ATOM 4878 O O . ASP B 1 255 ? -0.025 -14.5 11.336 1 96.31 255 ASP B O 1
ATOM 4882 N N . ARG B 1 256 ? -1.53 -15.773 12.32 1 95 256 ARG B N 1
ATOM 4883 C CA . ARG B 1 256 ? -0.65 -16.219 13.398 1 95 256 ARG B CA 1
ATOM 4884 C C . ARG B 1 256 ? 0.565 -16.953 12.844 1 95 256 ARG B C 1
ATOM 4886 O O . ARG B 1 256 ? 1.652 -16.891 13.422 1 95 256 ARG B O 1
ATOM 4893 N N . ASP B 1 257 ? 0.319 -17.672 11.758 1 93.25 257 ASP B N 1
ATOM 4894 C CA . ASP B 1 257 ? 1.368 -18.422 11.07 1 93.25 257 ASP B CA 1
ATOM 4895 C C . ASP B 1 257 ? 1.204 -18.328 9.555 1 93.25 257 ASP B C 1
ATOM 4897 O O . ASP B 1 257 ? 0.77 -19.281 8.914 1 93.25 257 ASP B O 1
ATOM 4901 N N . PRO B 1 258 ? 1.651 -17.266 9.047 1 89.94 258 PRO B N 1
ATOM 4902 C CA . PRO B 1 258 ? 1.396 -16.984 7.633 1 89.94 258 PRO B CA 1
ATOM 4903 C C . PRO B 1 258 ? 1.937 -18.062 6.707 1 89.94 258 PRO B C 1
ATOM 4905 O O . PRO B 1 258 ? 1.391 -18.281 5.621 1 89.94 258 PRO B O 1
ATOM 4908 N N . PHE B 1 259 ? 2.9 -18.859 7.086 1 87.44 259 PHE B N 1
ATOM 4909 C CA . PHE B 1 259 ? 3.566 -19.781 6.176 1 87.44 259 PHE B CA 1
ATOM 4910 C C . PHE B 1 259 ? 3.07 -21.219 6.395 1 87.44 259 PHE B C 1
ATOM 4912 O O . PHE B 1 259 ? 3.482 -22.125 5.688 1 87.44 259 PHE B O 1
ATOM 4919 N N . ALA B 1 260 ? 2.049 -21.328 7.348 1 84.62 260 ALA B N 1
ATOM 4920 C CA . ALA B 1 260 ? 1.432 -22.641 7.562 1 84.62 260 ALA B CA 1
ATOM 4921 C C . ALA B 1 260 ? 0.332 -22.891 6.535 1 84.62 260 ALA B C 1
ATOM 4923 O O . ALA B 1 260 ? -0.128 -24.031 6.387 1 84.62 260 ALA B O 1
ATOM 4924 N N . MET B 1 261 ? -0.022 -21.891 5.77 1 82.94 261 MET B N 1
ATOM 4925 C CA . MET B 1 261 ? -1.017 -21.984 4.707 1 82.94 261 MET B CA 1
ATOM 4926 C C . MET B 1 261 ? -2.293 -22.656 5.219 1 82.94 261 MET B C 1
ATOM 4928 O O . MET B 1 261 ? -2.818 -23.562 4.586 1 82.94 261 MET B O 1
ATOM 4932 N N . ARG B 1 262 ? -2.766 -22.188 6.332 1 83.19 262 ARG B N 1
ATOM 4933 C CA . ARG B 1 262 ? -3.939 -22.766 6.977 1 83.19 262 ARG B CA 1
ATOM 4934 C C . ARG B 1 262 ? -5.215 -22.391 6.234 1 83.19 262 ARG B C 1
ATOM 4936 O O . ARG B 1 262 ? -5.258 -21.375 5.531 1 83.19 262 ARG B O 1
ATOM 4943 N N . GLY B 1 263 ? -6.191 -23.188 6.379 1 86.12 263 GLY B N 1
ATOM 4944 C CA . GLY B 1 263 ? -7.457 -22.969 5.695 1 86.12 263 GLY B CA 1
ATOM 4945 C C . GLY B 1 263 ? -8.289 -21.875 6.324 1 86.12 263 GLY B C 1
ATOM 4946 O O . GLY B 1 263 ? -9.172 -21.312 5.672 1 86.12 263 GLY B O 1
ATOM 4947 N N . ALA B 1 264 ? -7.984 -21.641 7.535 1 90.69 264 ALA B N 1
ATOM 4948 C CA . ALA B 1 264 ? -8.742 -20.609 8.227 1 90.69 264 ALA B CA 1
ATOM 4949 C C . ALA B 1 264 ? -7.812 -19.578 8.867 1 90.69 264 ALA B C 1
ATOM 4951 O O . ALA B 1 264 ? -6.742 -19.922 9.367 1 90.69 264 ALA B O 1
ATOM 4952 N N . TYR B 1 265 ? -8.273 -18.391 8.828 1 95.38 265 TYR B N 1
ATOM 4953 C CA . TYR B 1 265 ? -7.512 -17.281 9.398 1 95.38 265 TYR B CA 1
ATOM 4954 C C . TYR B 1 265 ? -7.543 -17.328 10.922 1 95.38 265 TYR B C 1
ATOM 4956 O O . TYR B 1 265 ? -8.594 -17.578 11.523 1 95.38 265 TYR B O 1
ATOM 4964 N N . GLU B 1 266 ? -6.441 -17.281 11.523 1 96.06 266 GLU B N 1
ATOM 4965 C CA . GLU B 1 266 ? -6.27 -17.016 12.953 1 96.06 266 GLU B CA 1
ATOM 4966 C C . GLU B 1 266 ? -5.359 -15.812 13.18 1 96.06 266 GLU B C 1
ATOM 4968 O O . GLU B 1 266 ? -4.195 -15.82 12.773 1 96.06 266 GLU B O 1
ATOM 4973 N N . ALA B 1 267 ? -5.891 -14.805 13.766 1 96.44 267 ALA B N 1
ATOM 4974 C CA . ALA B 1 267 ? -5.168 -13.539 13.914 1 96.44 267 ALA B CA 1
ATOM 4975 C C . ALA B 1 267 ? -3.887 -13.734 14.719 1 96.44 267 ALA B C 1
ATOM 4977 O O . ALA B 1 267 ? -3.859 -14.508 15.688 1 96.44 267 ALA B O 1
ATOM 4978 N N . HIS B 1 268 ? -2.844 -13.039 14.352 1 96.75 268 HIS B N 1
ATOM 4979 C CA . HIS B 1 268 ? -1.647 -12.938 15.18 1 96.75 268 HIS B CA 1
ATOM 4980 C C . HIS B 1 268 ? -1.991 -12.438 16.578 1 96.75 268 HIS B C 1
ATOM 4982 O O . HIS B 1 268 ? -2.926 -11.648 16.75 1 96.75 268 HIS B O 1
ATOM 4988 N N . ASP B 1 269 ? -1.219 -12.836 17.609 1 95.75 269 ASP B N 1
ATOM 4989 C CA . ASP B 1 269 ? -1.497 -12.461 19 1 95.75 269 ASP B CA 1
ATOM 4990 C C . ASP B 1 269 ? -1.128 -11 19.25 1 95.75 269 ASP B C 1
ATOM 4992 O O . ASP B 1 269 ? -1.684 -10.359 20.141 1 95.75 269 ASP B O 1
ATOM 4996 N N . GLY B 1 270 ? -0.258 -10.453 18.5 1 97.31 270 GLY B N 1
ATOM 4997 C CA . GLY B 1 270 ? 0.198 -9.086 18.703 1 97.31 270 GLY B CA 1
ATOM 4998 C C . GLY B 1 270 ? -0.254 -8.148 17.594 1 97.31 270 GLY B C 1
ATOM 4999 O O . GLY B 1 270 ? -1.239 -8.422 16.906 1 97.31 270 GLY B O 1
ATOM 5000 N N . ILE B 1 271 ? 0.376 -6.98 17.531 1 98.69 271 ILE B N 1
ATOM 5001 C CA . ILE B 1 271 ? -0.028 -5.855 16.688 1 98.69 271 ILE B CA 1
ATOM 5002 C C . ILE B 1 271 ? 0.069 -6.25 15.219 1 98.69 271 ILE B C 1
ATOM 5004 O O . ILE B 1 271 ? -0.517 -5.594 14.352 1 98.69 271 ILE B O 1
ATOM 5008 N N . ALA B 1 272 ? 0.771 -7.383 14.914 1 98.31 272 ALA B N 1
ATOM 5009 C CA . ALA B 1 272 ? 0.891 -7.863 13.539 1 98.31 272 ALA B CA 1
ATOM 5010 C C . ALA B 1 272 ? -0.471 -8.258 12.977 1 98.31 272 ALA B C 1
ATOM 5012 O O . ALA B 1 272 ? -0.643 -8.344 11.758 1 98.31 272 ALA B O 1
ATOM 5013 N N . ARG B 1 273 ? -1.5 -8.508 13.852 1 98.38 273 ARG B N 1
ATOM 5014 C CA . ARG B 1 273 ? -2.857 -8.812 13.414 1 98.38 273 ARG B CA 1
ATOM 5015 C C . ARG B 1 273 ? -3.449 -7.652 12.617 1 98.38 273 ARG B C 1
ATOM 5017 O O . ARG B 1 273 ? -4.469 -7.812 11.945 1 98.38 273 ARG B O 1
ATOM 5024 N N . GLY B 1 274 ? -2.795 -6.445 12.711 1 98.62 274 GLY B N 1
ATOM 5025 C CA . GLY B 1 274 ? -3.242 -5.293 11.945 1 98.62 274 GLY B CA 1
ATOM 5026 C C . GLY B 1 274 ? -2.777 -5.316 10.5 1 98.62 274 GLY B C 1
ATOM 5027 O O . GLY B 1 274 ? -3.205 -4.488 9.695 1 98.62 274 GLY B O 1
ATOM 5028 N N . ARG B 1 275 ? -1.895 -6.242 10.102 1 98.5 275 ARG B N 1
ATOM 5029 C CA . ARG B 1 275 ? -1.382 -6.352 8.742 1 98.5 275 ARG B CA 1
ATOM 5030 C C . ARG B 1 275 ? -2.389 -7.051 7.832 1 98.5 275 ARG B C 1
ATOM 5032 O O . ARG B 1 275 ? -3.271 -7.766 8.312 1 98.5 275 ARG B O 1
ATOM 5039 N N . ALA B 1 276 ? -2.27 -6.84 6.477 1 97.75 276 ALA B N 1
ATOM 5040 C CA . ALA B 1 276 ? -3.186 -7.445 5.512 1 97.75 276 ALA B CA 1
ATOM 5041 C C . ALA B 1 276 ? -2.424 -8.242 4.457 1 97.75 276 ALA B C 1
ATOM 5043 O O . ALA B 1 276 ? -2.471 -9.477 4.445 1 97.75 276 ALA B O 1
ATOM 5044 N N . GLY B 1 277 ? -1.74 -7.543 3.564 1 97.19 277 GLY B N 1
ATOM 5045 C CA . GLY B 1 277 ? -1.017 -8.172 2.469 1 97.19 277 GLY B CA 1
ATOM 5046 C C . GLY B 1 277 ? 0.49 -8.07 2.615 1 97.19 277 GLY B C 1
ATOM 5047 O O . GLY B 1 277 ? 0.992 -7.676 3.668 1 97.19 277 GLY B O 1
ATOM 5048 N N . THR B 1 278 ? 1.245 -8.586 1.6 1 97.5 278 THR B N 1
ATOM 5049 C CA . THR B 1 278 ? 2.699 -8.484 1.546 1 97.5 278 THR B CA 1
ATOM 5050 C C . THR B 1 278 ? 3.143 -7.023 1.614 1 97.5 278 THR B C 1
ATOM 5052 O O . THR B 1 278 ? 2.631 -6.176 0.877 1 97.5 278 THR B O 1
ATOM 5055 N N . PRO B 1 279 ? 4 -6.703 2.572 1 97.88 279 PRO B N 1
ATOM 5056 C CA . PRO B 1 279 ? 4.391 -5.301 2.727 1 97.88 279 PRO B CA 1
ATOM 5057 C C . PRO B 1 279 ? 5.25 -4.797 1.567 1 97.88 279 PRO B C 1
ATOM 5059 O O . PRO B 1 279 ? 6.086 -5.539 1.045 1 97.88 279 PRO B O 1
ATOM 5062 N N . ASP B 1 280 ? 5.051 -3.539 1.159 1 97.81 280 ASP B N 1
ATOM 5063 C CA . ASP B 1 280 ? 5.867 -2.883 0.143 1 97.81 280 ASP B CA 1
ATOM 5064 C C . ASP B 1 280 ? 7.25 -2.531 0.69 1 97.81 280 ASP B C 1
ATOM 5066 O O . ASP B 1 280 ? 7.469 -1.413 1.162 1 97.81 280 ASP B O 1
ATOM 5070 N N . ILE B 1 281 ? 8.172 -3.334 0.479 1 98.88 281 ILE B N 1
ATOM 5071 C CA . ILE B 1 281 ? 9.453 -3.322 1.181 1 98.88 281 ILE B CA 1
ATOM 5072 C C . ILE B 1 281 ? 10.242 -2.076 0.787 1 98.88 281 ILE B C 1
ATOM 5074 O O . ILE B 1 281 ? 10.891 -1.452 1.632 1 98.88 281 ILE B O 1
ATOM 5078 N N . LEU B 1 282 ? 10.227 -1.681 -0.502 1 98.88 282 LEU B N 1
ATOM 5079 C CA . LEU B 1 282 ? 11.031 -0.542 -0.921 1 98.88 282 LEU B CA 1
ATOM 5080 C C . LEU B 1 282 ? 10.57 0.738 -0.235 1 98.88 282 LEU B C 1
ATOM 5082 O O . LEU B 1 282 ? 11.383 1.478 0.325 1 98.88 282 LEU B O 1
ATOM 5086 N N . SER B 1 283 ? 9.281 1.003 -0.232 1 98.88 283 SER B N 1
ATOM 5087 C CA . SER B 1 283 ? 8.75 2.176 0.452 1 98.88 283 SER B CA 1
ATOM 5088 C C . SER B 1 283 ? 8.898 2.051 1.964 1 98.88 283 SER B C 1
ATOM 5090 O O . SER B 1 283 ? 9.211 3.031 2.643 1 98.88 283 SER B O 1
ATOM 5092 N N . LEU B 1 284 ? 8.695 0.855 2.492 1 98.94 284 LEU B N 1
ATOM 5093 C CA . LEU B 1 284 ? 8.789 0.616 3.928 1 98.94 284 LEU B CA 1
ATOM 5094 C C . LEU B 1 284 ? 10.211 0.858 4.426 1 98.94 284 LEU B C 1
ATOM 5096 O O . LEU B 1 284 ? 10.406 1.483 5.473 1 98.94 284 LEU B O 1
ATOM 5100 N N . LEU B 1 285 ? 11.188 0.406 3.689 1 98.94 285 LEU B N 1
ATOM 5101 C CA . LEU B 1 285 ? 12.562 0.549 4.152 1 98.94 285 LEU B CA 1
ATOM 5102 C C . LEU B 1 285 ? 13.086 1.957 3.883 1 98.94 285 LEU B C 1
ATOM 5104 O O . LEU B 1 285 ? 14.008 2.424 4.555 1 98.94 285 LEU B O 1
ATOM 5108 N N . ALA B 1 286 ? 12.508 2.654 2.883 1 98.88 286 ALA B N 1
ATOM 5109 C CA . ALA B 1 286 ? 12.766 4.086 2.77 1 98.88 286 ALA B CA 1
ATOM 5110 C C . ALA B 1 286 ? 12.297 4.828 4.02 1 98.88 286 ALA B C 1
ATOM 5112 O O . ALA B 1 286 ? 13.008 5.68 4.551 1 98.88 286 ALA B O 1
ATOM 5113 N N . LEU B 1 287 ? 11.102 4.488 4.48 1 98.94 287 LEU B N 1
ATOM 5114 C CA . LEU B 1 287 ? 10.586 5.059 5.719 1 98.94 287 LEU B CA 1
ATOM 5115 C C . LEU B 1 287 ? 11.5 4.727 6.891 1 98.94 287 LEU B C 1
ATOM 5117 O O . LEU B 1 287 ? 11.836 5.605 7.688 1 98.94 287 LEU B O 1
ATOM 5121 N N . ASP B 1 288 ? 11.906 3.453 6.961 1 98.94 288 ASP B N 1
ATOM 5122 C CA . ASP B 1 288 ? 12.812 3.029 8.023 1 98.94 288 ASP B CA 1
ATOM 5123 C C . ASP B 1 288 ? 14.062 3.902 8.055 1 98.94 288 ASP B C 1
ATOM 5125 O O . ASP B 1 288 ? 14.445 4.414 9.109 1 98.94 288 ASP B O 1
ATOM 5129 N N . ALA B 1 289 ? 14.656 4.113 6.914 1 98.88 289 ALA B N 1
ATOM 5130 C CA . ALA B 1 289 ? 15.852 4.938 6.793 1 98.88 289 ALA B CA 1
ATOM 5131 C C . ALA B 1 289 ? 15.555 6.391 7.164 1 98.88 289 ALA B C 1
ATOM 5133 O O . ALA B 1 289 ? 16.344 7.035 7.852 1 98.88 289 ALA B O 1
ATOM 5134 N N . ALA B 1 290 ? 14.445 6.887 6.707 1 98.88 290 ALA B N 1
ATOM 5135 C CA . ALA B 1 290 ? 14.078 8.281 6.938 1 98.88 290 ALA B CA 1
ATOM 5136 C C . ALA B 1 290 ? 13.945 8.578 8.43 1 98.88 290 ALA B C 1
ATOM 5138 O O . ALA B 1 290 ? 14.242 9.68 8.883 1 98.88 290 ALA B O 1
ATOM 5139 N N . LEU B 1 291 ? 13.508 7.594 9.18 1 98.81 291 LEU B N 1
ATOM 5140 C CA . LEU B 1 291 ? 13.258 7.777 10.609 1 98.81 291 LEU B CA 1
ATOM 5141 C C . LEU B 1 291 ? 14.562 8.039 11.359 1 98.81 291 LEU B C 1
ATOM 5143 O O . LEU B 1 291 ? 14.547 8.492 12.5 1 98.81 291 LEU B O 1
ATOM 5147 N N . ASP B 1 292 ? 15.734 7.812 10.719 1 98.62 292 ASP B N 1
ATOM 5148 C CA . ASP B 1 292 ? 17.031 8.023 11.352 1 98.62 292 ASP B CA 1
ATOM 5149 C C . ASP B 1 292 ? 17.203 9.484 11.766 1 98.62 292 ASP B C 1
ATOM 5151 O O . ASP B 1 292 ? 17.891 9.781 12.742 1 98.62 292 ASP B O 1
ATOM 5155 N N . VAL B 1 293 ? 16.562 10.43 11.086 1 98.12 293 VAL B N 1
ATOM 5156 C CA . VAL B 1 293 ? 16.781 11.844 11.359 1 98.12 293 VAL B CA 1
ATOM 5157 C C . VAL B 1 293 ? 16.203 12.195 12.734 1 98.12 293 VAL B C 1
ATOM 5159 O O . VAL B 1 293 ? 16.5 13.25 13.289 1 98.12 293 VAL B O 1
ATOM 5162 N N . TRP B 1 294 ? 15.352 11.352 13.258 1 97.19 294 TRP B N 1
ATOM 5163 C CA . TRP B 1 294 ? 14.695 11.609 14.531 1 97.19 294 TRP B CA 1
ATOM 5164 C C . TRP B 1 294 ? 15.586 11.203 15.703 1 97.19 294 TRP B C 1
ATOM 5166 O O . TRP B 1 294 ? 15.297 11.539 16.859 1 97.19 294 TRP B O 1
ATOM 5176 N N . ASP B 1 295 ? 16.703 10.453 15.398 1 95.38 295 ASP B N 1
ATOM 5177 C CA . ASP B 1 295 ? 17.641 10.094 16.438 1 95.38 295 ASP B CA 1
ATOM 5178 C C . ASP B 1 295 ? 18.188 11.328 17.156 1 95.38 295 ASP B C 1
ATOM 5180 O O . ASP B 1 295 ? 18.703 12.25 16.5 1 95.38 295 ASP B O 1
ATOM 5184 N N . GLY B 1 296 ? 18 11.391 18.438 1 94.19 296 GLY B N 1
ATOM 5185 C CA . GLY B 1 296 ? 18.547 12.477 19.234 1 94.19 296 GLY B CA 1
ATOM 5186 C C . GLY B 1 296 ? 17.656 13.703 19.25 1 94.19 296 GLY B C 1
ATOM 5187 O O . GLY B 1 296 ? 18 14.719 19.859 1 94.19 296 GLY B O 1
ATOM 5188 N N . VAL B 1 297 ? 16.516 13.656 18.625 1 96.5 297 VAL B N 1
ATOM 5189 C CA . VAL B 1 297 ? 15.617 14.805 18.609 1 96.5 297 VAL B CA 1
ATOM 5190 C C . VAL B 1 297 ? 14.711 14.766 19.844 1 96.5 297 VAL B C 1
ATOM 5192 O O . VAL B 1 297 ? 13.984 13.789 20.047 1 96.5 297 VAL B O 1
ATOM 5195 N N . ASP B 1 298 ? 14.828 15.758 20.688 1 96.5 298 ASP B N 1
ATOM 5196 C CA . ASP B 1 298 ? 13.898 15.945 21.797 1 96.5 298 ASP B CA 1
ATOM 5197 C C . ASP B 1 298 ? 12.57 16.516 21.312 1 96.5 298 ASP B C 1
ATOM 5199 O O . ASP B 1 298 ? 12.516 17.625 20.781 1 96.5 298 ASP B O 1
ATOM 5203 N N . ARG B 1 299 ? 11.492 15.805 21.531 1 95.5 299 ARG B N 1
ATOM 5204 C CA . ARG B 1 299 ? 10.18 16.188 21 1 95.5 299 ARG B CA 1
ATOM 5205 C C . ARG B 1 299 ? 9.719 17.516 21.594 1 95.5 299 ARG B C 1
ATOM 5207 O O . ARG B 1 299 ? 9.016 18.281 20.938 1 95.5 299 ARG B O 1
ATOM 5214 N N . ALA B 1 300 ? 10.094 17.828 22.781 1 96.44 300 ALA B N 1
ATOM 5215 C CA . ALA B 1 300 ? 9.742 19.094 23.391 1 96.44 300 ALA B CA 1
ATOM 5216 C C . ALA B 1 300 ? 10.453 20.266 22.703 1 96.44 300 ALA B C 1
ATOM 5218 O O . ALA B 1 300 ? 9.859 21.312 22.484 1 96.44 300 ALA B O 1
ATOM 5219 N N . VAL B 1 301 ? 11.75 20.062 22.406 1 97.69 301 VAL B N 1
ATOM 5220 C CA . VAL B 1 301 ? 12.531 21.078 21.688 1 97.69 301 VAL B CA 1
ATOM 5221 C C . VAL B 1 301 ? 11.945 21.281 20.297 1 97.69 301 VAL B C 1
ATOM 5223 O O . VAL B 1 301 ? 11.844 22.422 19.828 1 97.69 301 VAL B O 1
ATOM 5226 N N . LEU B 1 302 ? 11.57 20.172 19.672 1 97.62 302 LEU B N 1
ATOM 5227 C CA . LEU B 1 302 ? 10.922 20.25 18.359 1 97.62 302 LEU B CA 1
ATOM 5228 C C . LEU B 1 302 ? 9.648 21.078 18.438 1 97.62 302 LEU B C 1
ATOM 5230 O O . LEU B 1 302 ? 9.414 21.938 17.578 1 97.62 302 LEU B O 1
ATOM 5234 N N . ARG B 1 303 ? 8.852 20.828 19.422 1 98.06 303 ARG B N 1
ATOM 5235 C CA . ARG B 1 303 ? 7.602 21.547 19.625 1 98.06 303 ARG B CA 1
ATOM 5236 C C . ARG B 1 303 ? 7.855 23.031 19.828 1 98.06 303 ARG B C 1
ATOM 5238 O O . ARG B 1 303 ? 7.188 23.875 19.234 1 98.06 303 ARG B O 1
ATOM 5245 N N . GLU B 1 304 ? 8.789 23.344 20.672 1 97.94 304 GLU B N 1
ATOM 5246 C CA . GLU B 1 304 ? 9.133 24.734 20.953 1 97.94 304 GLU B CA 1
ATOM 5247 C C . GLU B 1 304 ? 9.57 25.453 19.688 1 97.94 304 GLU B C 1
ATOM 5249 O O . GLU B 1 304 ? 9.156 26.594 19.438 1 97.94 304 GLU B O 1
ATOM 5254 N N . LYS B 1 305 ? 10.367 24.812 18.922 1 98.19 305 LYS B N 1
ATOM 5255 C CA . LYS B 1 305 ? 10.828 25.422 17.688 1 98.19 305 LYS B CA 1
ATOM 5256 C C . LYS B 1 305 ? 9.664 25.625 16.719 1 98.19 305 LYS B C 1
ATOM 5258 O O . LYS B 1 305 ? 9.578 26.672 16.047 1 98.19 305 LYS B O 1
ATOM 5263 N N . GLY B 1 306 ? 8.836 24.609 16.594 1 97.88 306 GLY B N 1
ATOM 5264 C CA . GLY B 1 306 ? 7.664 24.766 15.742 1 97.88 306 GLY B CA 1
ATOM 5265 C C . GLY B 1 306 ? 6.789 25.938 16.125 1 97.88 306 GLY B C 1
ATOM 5266 O O . GLY B 1 306 ? 6.359 26.703 15.266 1 97.88 306 GLY B O 1
ATOM 5267 N N . LEU B 1 307 ? 6.539 26.078 17.406 1 98.31 307 LEU B N 1
ATOM 5268 C CA . LEU B 1 307 ? 5.746 27.203 17.906 1 98.31 307 LEU B CA 1
ATOM 5269 C C . LEU B 1 307 ? 6.453 28.531 17.641 1 98.31 307 LEU B C 1
ATOM 5271 O O . LEU B 1 307 ? 5.812 29.516 17.281 1 98.31 307 LEU B O 1
ATOM 5275 N N . ALA B 1 308 ? 7.758 28.531 17.828 1 98.5 308 ALA B N 1
ATOM 5276 C CA . ALA B 1 308 ? 8.547 29.75 17.609 1 98.5 308 ALA B CA 1
ATOM 5277 C C . ALA B 1 308 ? 8.523 30.172 16.141 1 98.5 308 ALA B C 1
ATOM 5279 O O . ALA B 1 308 ? 8.414 31.359 15.828 1 98.5 308 ALA B O 1
ATOM 5280 N N . LEU B 1 309 ? 8.68 29.203 15.25 1 98.75 309 LEU B N 1
ATOM 5281 C CA . LEU B 1 309 ? 8.578 29.484 13.82 1 98.75 309 LEU B CA 1
ATOM 5282 C C . LEU B 1 309 ? 7.223 30.109 13.484 1 98.75 309 LEU B C 1
ATOM 5284 O O . LEU B 1 309 ? 7.152 31.094 12.766 1 98.75 309 LEU B O 1
ATOM 5288 N N . GLY B 1 310 ? 6.184 29.484 13.977 1 98.62 310 GLY B N 1
ATOM 5289 C CA . GLY B 1 310 ? 4.855 30.031 13.766 1 98.62 310 GLY B CA 1
ATOM 5290 C C . GLY B 1 310 ? 4.684 31.422 14.344 1 98.62 310 GLY B C 1
ATOM 5291 O O . GLY B 1 310 ? 4.105 32.312 13.703 1 98.62 310 GLY B O 1
ATOM 5292 N N . GLY B 1 311 ? 5.129 31.594 15.602 1 98.5 311 GLY B N 1
ATOM 5293 C CA . GLY B 1 311 ? 5.102 32.906 16.219 1 98.5 311 GLY B CA 1
ATOM 5294 C C . GLY B 1 311 ? 5.805 33.969 15.391 1 98.5 311 GLY B C 1
ATOM 5295 O O . GLY B 1 311 ? 5.305 35.094 15.242 1 98.5 311 GLY B O 1
ATOM 5296 N N . PHE B 1 312 ? 6.977 33.625 14.859 1 98.62 312 PHE B N 1
ATOM 5297 C CA . PHE B 1 312 ? 7.727 34.562 14.023 1 98.62 312 PHE B CA 1
ATOM 5298 C C . PHE B 1 312 ? 6.969 34.875 12.734 1 98.62 312 PHE B C 1
ATOM 5300 O O . PHE B 1 312 ? 7.004 36 12.234 1 98.62 312 PHE B O 1
ATOM 5307 N N . PHE B 1 313 ? 6.316 33.844 12.133 1 98.75 313 PHE B N 1
ATOM 5308 C CA . PHE B 1 313 ? 5.469 34.062 10.969 1 98.75 313 PHE B CA 1
ATOM 5309 C C . PHE B 1 313 ? 4.395 35.094 11.281 1 98.75 313 PHE B C 1
ATOM 5311 O O . PHE B 1 313 ? 4.172 36.031 10.5 1 98.75 313 PHE B O 1
ATOM 5318 N N . PHE B 1 314 ? 3.701 34.938 12.453 1 98.12 314 PHE B N 1
ATOM 5319 C CA . PHE B 1 314 ? 2.689 35.906 12.875 1 98.12 314 PHE B CA 1
ATOM 5320 C C . PHE B 1 314 ? 3.285 37.312 12.977 1 98.12 314 PHE B C 1
ATOM 5322 O O . PHE B 1 314 ? 2.697 38.281 12.492 1 98.12 314 PHE B O 1
ATOM 5329 N N . ARG B 1 315 ? 4.445 37.375 13.562 1 97.25 315 ARG B N 1
ATOM 5330 C CA . ARG B 1 315 ? 5.129 38.656 13.742 1 97.25 315 ARG B CA 1
ATOM 5331 C C . ARG B 1 315 ? 5.418 39.312 12.398 1 97.25 315 ARG B C 1
ATOM 5333 O O . ARG B 1 315 ? 5.152 40.5 12.211 1 97.25 315 ARG B O 1
ATOM 5340 N N . CYS B 1 316 ? 5.934 38.531 11.516 1 98.25 316 CYS B N 1
ATOM 5341 C CA . CYS B 1 316 ? 6.223 39.031 10.172 1 98.25 316 CYS B CA 1
ATOM 5342 C C . CYS B 1 316 ? 4.941 39.469 9.469 1 98.25 316 CYS B C 1
ATOM 5344 O O . CYS B 1 316 ? 4.898 40.531 8.859 1 98.25 316 CYS B O 1
ATOM 5346 N N . ALA B 1 317 ? 3.896 38.625 9.523 1 97.88 317 ALA B N 1
ATOM 5347 C CA . ALA B 1 317 ? 2.631 38.938 8.859 1 97.88 317 ALA B CA 1
ATOM 5348 C C . ALA B 1 317 ? 2.012 40.188 9.414 1 97.88 317 ALA B C 1
ATOM 5350 O O . ALA B 1 317 ? 1.513 41.031 8.656 1 97.88 317 ALA B O 1
ATOM 5351 N N . ASP B 1 318 ? 2.014 40.344 10.695 1 96.44 318 ASP B N 1
ATOM 5352 C CA . ASP B 1 318 ? 1.437 41.531 11.336 1 96.44 318 ASP B CA 1
ATOM 5353 C C . ASP B 1 318 ? 2.131 42.812 10.875 1 96.44 318 ASP B C 1
ATOM 5355 O O . ASP B 1 318 ? 1.491 43.844 10.734 1 96.44 318 ASP B O 1
ATOM 5359 N N . GLU B 1 319 ? 3.361 42.656 10.648 1 96.25 319 GLU B N 1
ATOM 5360 C CA . GLU B 1 319 ? 4.152 43.844 10.305 1 96.25 319 GLU B CA 1
ATOM 5361 C C . GLU B 1 319 ? 4.09 44.125 8.805 1 96.25 319 GLU B C 1
ATOM 5363 O O . GLU B 1 319 ? 4.145 45.281 8.383 1 96.25 319 GLU B O 1
ATOM 5368 N N . LEU B 1 320 ? 3.951 43.062 8.023 1 96.69 320 LEU B N 1
ATOM 5369 C CA . LEU B 1 320 ? 4.219 43.25 6.598 1 96.69 320 LEU B CA 1
ATOM 5370 C C . LEU B 1 320 ? 2.947 43.062 5.777 1 96.69 320 LEU B C 1
ATOM 5372 O O . LEU B 1 320 ? 2.883 43.469 4.621 1 96.69 320 LEU B O 1
ATOM 5376 N N . LEU B 1 321 ? 2.047 42.281 6.273 1 95.75 321 LEU B N 1
ATOM 5377 C CA . LEU B 1 321 ? 0.833 42 5.523 1 95.75 321 LEU B CA 1
ATOM 5378 C C . LEU B 1 321 ? -0.375 42.688 6.133 1 95.75 321 LEU B C 1
ATOM 5380 O O . LEU B 1 321 ? -1.18 42.062 6.824 1 95.75 321 LEU B O 1
ATOM 5384 N N . ASP B 1 322 ? -0.532 43.938 5.828 1 89.12 322 ASP B N 1
ATOM 5385 C CA . ASP B 1 322 ? -1.602 44.75 6.414 1 89.12 322 ASP B CA 1
ATOM 5386 C C . ASP B 1 322 ? -2.967 44.125 6.164 1 89.12 322 ASP B C 1
ATOM 5388 O O . ASP B 1 322 ? -3.355 43.906 5.012 1 89.12 322 ASP B O 1
ATOM 5392 N N . GLY B 1 323 ? -3.602 43.688 7.316 1 88.12 323 GLY B N 1
ATOM 5393 C CA . GLY B 1 323 ? -4.988 43.25 7.23 1 88.12 323 GLY B CA 1
ATOM 5394 C C . GLY B 1 323 ? -5.129 41.781 6.875 1 88.12 323 GLY B C 1
ATOM 5395 O O . GLY B 1 323 ? -6.23 41.312 6.59 1 88.12 323 GLY B O 1
ATOM 5396 N N . ALA B 1 324 ? -4.043 41.094 6.875 1 93.88 324 ALA B N 1
ATOM 5397 C CA . ALA B 1 324 ? -4.129 39.688 6.523 1 93.88 324 ALA B CA 1
ATOM 5398 C C . ALA B 1 324 ? -4.902 38.906 7.578 1 93.88 324 ALA B C 1
ATOM 5400 O O . ALA B 1 324 ? -4.742 39.125 8.781 1 93.88 324 ALA B O 1
ATOM 5401 N N . THR B 1 325 ? -5.859 38.094 7.133 1 97.62 325 THR B N 1
ATOM 5402 C CA . THR B 1 325 ? -6.562 37.156 8.008 1 97.62 325 THR B CA 1
ATOM 5403 C C . THR B 1 325 ? -5.836 35.812 8.07 1 97.62 325 THR B C 1
ATOM 5405 O O . THR B 1 325 ? -5.551 35.219 7.031 1 97.62 325 THR B O 1
ATOM 5408 N N . ILE B 1 326 ? -5.508 35.406 9.273 1 98.38 326 ILE B N 1
ATOM 5409 C CA . ILE B 1 326 ? -4.859 34.125 9.5 1 98.38 326 ILE B CA 1
ATOM 5410 C C . ILE B 1 326 ? -5.805 33.188 10.258 1 98.38 326 ILE B C 1
ATOM 5412 O O . ILE B 1 326 ? -6.246 33.5 11.359 1 98.38 326 ILE B O 1
ATOM 5416 N N . ALA B 1 327 ? -6.125 32.031 9.641 1 98.25 327 ALA B N 1
ATOM 5417 C CA . ALA B 1 327 ? -7.102 31.094 10.18 1 98.25 327 ALA B CA 1
ATOM 5418 C C . ALA B 1 327 ? -6.504 30.266 11.312 1 98.25 327 ALA B C 1
ATOM 5420 O O . ALA B 1 327 ? -7.234 29.719 12.141 1 98.25 327 ALA B O 1
ATOM 5421 N N . THR B 1 328 ? -5.184 30.172 11.43 1 98.56 328 THR B N 1
ATOM 5422 C CA . THR B 1 328 ? -4.488 29.375 12.445 1 98.56 328 THR B CA 1
ATOM 5423 C C . THR B 1 328 ? -4.523 30.094 13.797 1 98.56 328 THR B C 1
ATOM 5425 O O . THR B 1 328 ? -4.238 31.281 13.883 1 98.56 328 THR B O 1
ATOM 5428 N N . PRO B 1 329 ? -4.844 29.297 14.852 1 98.12 329 PRO B N 1
ATOM 5429 C CA . PRO B 1 329 ? -4.805 29.922 16.172 1 98.12 329 PRO B CA 1
ATOM 5430 C C . PRO B 1 329 ? -3.428 30.484 16.531 1 98.12 329 PRO B C 1
ATOM 5432 O O . PRO B 1 329 ? -2.41 29.875 16.188 1 98.12 329 PRO B O 1
ATOM 5435 N N . ARG B 1 330 ? -3.4 31.562 17.266 1 97.44 330 ARG B N 1
ATOM 5436 C CA . ARG B 1 330 ? -2.135 32.219 17.562 1 97.44 330 ARG B CA 1
ATOM 5437 C C . ARG B 1 330 ? -1.509 31.688 18.844 1 97.44 330 ARG B C 1
ATOM 5439 O O . ARG B 1 330 ? -0.319 31.891 19.094 1 97.44 330 ARG B O 1
ATOM 5446 N N . GLY B 1 331 ? -2.344 30.984 19.656 1 97.06 331 GLY B N 1
ATOM 5447 C CA . GLY B 1 331 ? -1.823 30.375 20.875 1 97.06 331 GLY B CA 1
ATOM 5448 C C . GLY B 1 331 ? -1.067 29.094 20.625 1 97.06 331 GLY B C 1
ATOM 5449 O O . GLY B 1 331 ? -0.541 28.875 19.531 1 97.06 331 GLY B O 1
ATOM 5450 N N . THR B 1 332 ? -0.937 28.266 21.672 1 97.06 332 THR B N 1
ATOM 5451 C CA . THR B 1 332 ? -0.192 27.016 21.562 1 97.06 332 THR B CA 1
ATOM 5452 C C . THR B 1 332 ? -1.09 25.891 21.047 1 97.06 332 THR B C 1
ATOM 5454 O O . THR B 1 332 ? -0.614 24.797 20.766 1 97.06 332 THR B O 1
ATOM 5457 N N . ASP B 1 333 ? -2.365 26.156 20.875 1 97 333 ASP B N 1
ATOM 5458 C CA . ASP B 1 333 ? -3.32 25.172 20.406 1 97 333 ASP B CA 1
ATOM 5459 C C . ASP B 1 333 ? -3.309 25.078 18.875 1 97 333 ASP B C 1
ATOM 5461 O O . ASP B 1 333 ? -4.363 25.125 18.234 1 97 333 ASP B O 1
ATOM 5465 N N . ARG B 1 334 ? -2.141 24.953 18.328 1 98 334 ARG B N 1
ATOM 5466 C CA . ARG B 1 334 ? -1.951 24.828 16.891 1 98 334 ARG B CA 1
ATOM 5467 C C . ARG B 1 334 ? -0.808 23.875 16.562 1 98 334 ARG B C 1
ATOM 5469 O O . ARG B 1 334 ? 0.095 23.688 17.391 1 98 334 ARG B O 1
ATOM 5476 N N . GLY B 1 335 ? -0.921 23.234 15.398 1 97.19 335 GLY B N 1
ATOM 5477 C CA . GLY B 1 335 ? 0.194 22.484 14.844 1 97.19 335 GLY B CA 1
ATOM 5478 C C . GLY B 1 335 ? 1.251 23.359 14.203 1 97.19 335 GLY B C 1
ATOM 5479 O O . GLY B 1 335 ? 1.533 24.453 14.695 1 97.19 335 GLY B O 1
ATOM 5480 N N . HIS B 1 336 ? 1.919 22.844 13.211 1 96.31 336 HIS B N 1
ATOM 5481 C CA . HIS B 1 336 ? 3.049 23.547 12.625 1 96.31 336 HIS B CA 1
ATOM 5482 C C . HIS B 1 336 ? 2.723 24.031 11.211 1 96.31 336 HIS B C 1
ATOM 5484 O O . HIS B 1 336 ? 3.562 23.953 10.312 1 96.31 336 HIS B O 1
ATOM 5490 N N . GLN B 1 337 ? 1.518 24.391 10.969 1 97.38 337 GLN B N 1
ATOM 5491 C CA . GLN B 1 337 ? 1.161 25.094 9.734 1 97.38 337 GLN B CA 1
ATOM 5492 C C . GLN B 1 337 ? 0.564 26.469 10.031 1 97.38 337 GLN B C 1
ATOM 5494 O O . GLN B 1 337 ? 0.103 26.719 11.148 1 97.38 337 GLN B O 1
ATOM 5499 N N . ILE B 1 338 ? 0.7 27.391 9.156 1 98.56 338 ILE B N 1
ATOM 5500 C CA . ILE B 1 338 ? 0.034 28.688 9.18 1 98.56 338 ILE B CA 1
ATOM 5501 C C . ILE B 1 338 ? -0.827 28.844 7.926 1 98.56 338 ILE B C 1
ATOM 5503 O O . ILE B 1 338 ? -0.339 28.672 6.805 1 98.56 338 ILE B O 1
ATOM 5507 N N . SER B 1 339 ? -2.07 29.094 8.172 1 98.75 339 SER B N 1
ATOM 5508 C CA . SER B 1 339 ? -3.027 29.25 7.082 1 98.75 339 SER B CA 1
ATOM 5509 C C . SER B 1 339 ? -3.453 30.703 6.926 1 98.75 339 SER B C 1
ATOM 5511 O O . SER B 1 339 ? -4.117 31.25 7.801 1 98.75 339 SER B O 1
ATOM 5513 N N . VAL B 1 340 ? -3.051 31.328 5.82 1 98.69 340 VAL B N 1
ATOM 5514 C CA . VAL B 1 340 ? -3.404 32.719 5.512 1 98.69 340 VAL B CA 1
ATOM 5515 C C . VAL B 1 340 ? -4.57 32.719 4.523 1 98.69 340 VAL B C 1
ATOM 5517 O O . VAL B 1 340 ? -4.508 32.094 3.463 1 98.69 340 VAL B O 1
ATOM 5520 N N . VAL B 1 341 ? -5.621 33.438 4.855 1 98.19 341 VAL B N 1
ATOM 5521 C CA . VAL B 1 341 ? -6.766 33.594 3.959 1 98.19 341 VAL B CA 1
ATOM 5522 C C . VAL B 1 341 ? -6.426 34.562 2.83 1 98.19 341 VAL B C 1
ATOM 5524 O O . VAL B 1 341 ? -5.867 35.625 3.072 1 98.19 341 VAL B O 1
ATOM 5527 N N . ASP B 1 342 ? -6.668 34.156 1.679 1 96.88 342 ASP B N 1
ATOM 5528 C CA . ASP B 1 342 ? -6.367 34.906 0.469 1 96.88 342 ASP B CA 1
ATOM 5529 C C . ASP B 1 342 ? -7.402 34.625 -0.622 1 96.88 342 ASP B C 1
ATOM 5531 O O . ASP B 1 342 ? -7.539 33.5 -1.081 1 96.88 342 ASP B O 1
ATOM 5535 N N . ASP B 1 343 ? -8.172 35.656 -1.101 1 94.81 343 ASP B N 1
ATOM 5536 C CA . ASP B 1 343 ? -9.266 35.5 -2.059 1 94.81 343 ASP B CA 1
ATOM 5537 C C . ASP B 1 343 ? -8.766 34.906 -3.365 1 94.81 343 ASP B C 1
ATOM 5539 O O . ASP B 1 343 ? -9.531 34.25 -4.082 1 94.81 343 ASP B O 1
ATOM 5543 N N . ASP B 1 344 ? -7.547 35.125 -3.646 1 96.38 344 ASP B N 1
ATOM 5544 C CA . ASP B 1 344 ? -6.934 34.594 -4.859 1 96.38 344 ASP B CA 1
ATOM 5545 C C . ASP B 1 344 ? -5.867 33.562 -4.52 1 96.38 344 ASP B C 1
ATOM 5547 O O . ASP B 1 344 ? -4.809 33.5 -5.152 1 96.38 344 ASP B O 1
ATOM 5551 N N . ALA B 1 345 ? -6.148 32.781 -3.541 1 97.25 345 ALA B N 1
ATOM 5552 C CA . ALA B 1 345 ? -5.156 31.891 -2.93 1 97.25 345 ALA B CA 1
ATOM 5553 C C . ALA B 1 345 ? -4.492 31 -3.979 1 97.25 345 ALA B C 1
ATOM 5555 O O . ALA B 1 345 ? -3.273 30.812 -3.961 1 97.25 345 ALA B O 1
ATOM 5556 N N . ALA B 1 346 ? -5.273 30.391 -4.875 1 96.88 346 ALA B N 1
ATOM 5557 C CA . ALA B 1 346 ? -4.719 29.5 -5.883 1 96.88 346 ALA B CA 1
ATOM 5558 C C . ALA B 1 346 ? -3.666 30.219 -6.73 1 96.88 346 ALA B C 1
ATOM 5560 O O . ALA B 1 346 ? -2.564 29.703 -6.93 1 96.88 346 ALA B O 1
ATOM 5561 N N . LYS B 1 347 ? -3.99 31.375 -7.254 1 97.88 347 LYS B N 1
ATOM 5562 C CA . LYS B 1 347 ? -3.09 32.156 -8.078 1 97.88 347 LYS B CA 1
ATOM 5563 C C . LYS B 1 347 ? -1.877 32.625 -7.277 1 97.88 347 LYS B C 1
ATOM 5565 O O . LYS B 1 347 ? -0.749 32.594 -7.773 1 97.88 347 LYS B O 1
ATOM 5570 N N . THR B 1 348 ? -2.162 33.125 -6.074 1 98.25 348 THR B N 1
ATOM 5571 C CA . THR B 1 348 ? -1.095 33.625 -5.211 1 98.25 348 THR B CA 1
ATOM 5572 C C . THR B 1 348 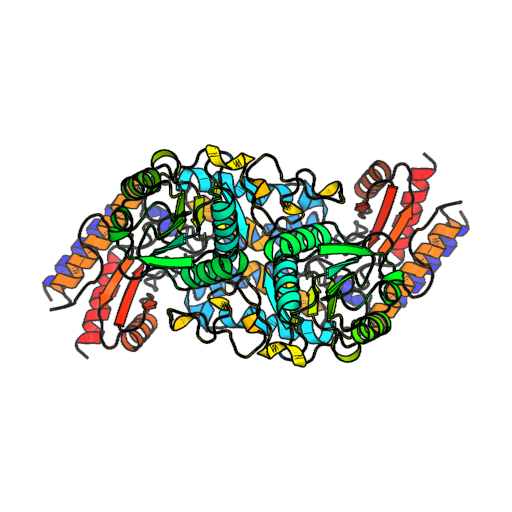? -0.093 32.5 -4.898 1 98.25 348 THR B C 1
ATOM 5574 O O . THR B 1 348 ? 1.119 32.719 -4.961 1 98.25 348 THR B O 1
ATOM 5577 N N . MET B 1 349 ? -0.575 31.328 -4.578 1 98.5 349 MET B N 1
ATOM 5578 C CA . MET B 1 349 ? 0.321 30.219 -4.25 1 98.5 349 MET B CA 1
ATOM 5579 C C . MET B 1 349 ? 1.148 29.812 -5.461 1 98.5 349 MET B C 1
ATOM 5581 O O . MET B 1 349 ? 2.342 29.531 -5.34 1 98.5 349 MET B O 1
ATOM 5585 N N . ALA B 1 350 ? 0.51 29.781 -6.625 1 98.19 350 ALA B N 1
ATOM 5586 C CA . ALA B 1 350 ? 1.257 29.484 -7.844 1 98.19 350 ALA B CA 1
ATOM 5587 C C . ALA B 1 350 ? 2.402 30.469 -8.047 1 98.19 350 ALA B C 1
ATOM 5589 O O . ALA B 1 350 ? 3.512 30.078 -8.414 1 98.19 350 ALA B O 1
ATOM 5590 N N . ALA B 1 351 ? 2.168 31.719 -7.812 1 98.62 351 ALA B N 1
ATOM 5591 C CA . ALA B 1 351 ? 3.18 32.781 -7.957 1 98.62 351 ALA B CA 1
ATOM 5592 C C . ALA B 1 351 ? 4.285 32.594 -6.918 1 98.62 351 ALA B C 1
ATOM 5594 O O . ALA B 1 351 ? 5.461 32.844 -7.207 1 98.62 351 ALA B O 1
ATOM 5595 N N . LEU B 1 352 ? 3.885 32.281 -5.707 1 98.75 352 LEU B N 1
ATOM 5596 C CA . LEU B 1 352 ? 4.871 32 -4.664 1 98.75 352 LEU B CA 1
ATOM 5597 C C . LEU B 1 352 ? 5.805 30.875 -5.078 1 98.75 352 LEU B C 1
ATOM 5599 O O . LEU B 1 352 ? 7.027 31 -4.973 1 98.75 352 LEU B O 1
ATOM 5603 N N . ILE B 1 353 ? 5.227 29.797 -5.602 1 98.56 353 ILE B N 1
ATOM 5604 C CA . ILE B 1 353 ? 6 28.625 -5.996 1 98.56 353 ILE B CA 1
ATOM 5605 C C . ILE B 1 353 ? 6.965 29 -7.121 1 98.56 353 ILE B C 1
ATOM 5607 O O . ILE B 1 353 ? 8.117 28.562 -7.121 1 98.56 353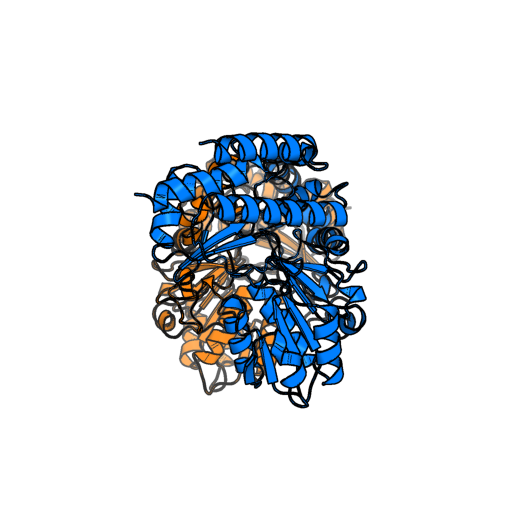 ILE B O 1
ATOM 5611 N N . GLU B 1 354 ? 6.539 29.812 -8.016 1 98 354 GLU B N 1
ATOM 5612 C CA . GLU B 1 354 ? 7.387 30.281 -9.102 1 98 354 GLU B CA 1
ATOM 5613 C C . GLU B 1 354 ? 8.594 31.047 -8.57 1 98 354 GLU B C 1
ATOM 5615 O O . GLU B 1 354 ? 9.648 31.078 -9.219 1 98 354 GLU B O 1
ATOM 5620 N N . ARG B 1 355 ? 8.445 31.609 -7.387 1 98.12 355 ARG B N 1
ATOM 5621 C CA . ARG B 1 355 ? 9.5 32.406 -6.797 1 98.12 355 ARG B CA 1
ATOM 5622 C C . ARG B 1 355 ? 10.297 31.625 -5.77 1 98.12 355 ARG B C 1
ATOM 5624 O O . ARG B 1 355 ? 11.094 32.188 -5.02 1 98.12 355 ARG B O 1
ATOM 5631 N N . GLY B 1 356 ? 10.023 30.375 -5.688 1 98.12 356 GLY B N 1
ATOM 5632 C CA . GLY B 1 356 ? 10.828 29.484 -4.859 1 98.12 356 GLY B CA 1
ATOM 5633 C C . GLY B 1 356 ? 10.297 29.359 -3.443 1 98.12 356 GLY B C 1
ATOM 5634 O O . GLY B 1 356 ? 11 28.859 -2.559 1 98.12 356 GLY B O 1
ATOM 5635 N N . VAL B 1 357 ? 9.133 29.891 -3.162 1 98.81 357 VAL B N 1
ATOM 5636 C CA . VAL B 1 357 ? 8.438 29.688 -1.896 1 98.81 357 VAL B CA 1
ATOM 5637 C C . VAL B 1 357 ? 7.309 28.672 -2.078 1 98.81 357 VAL B C 1
ATOM 5639 O O . VAL B 1 357 ? 6.258 29 -2.639 1 98.81 357 VAL B O 1
ATOM 5642 N N . ILE B 1 358 ? 7.531 27.469 -1.546 1 98.81 358 ILE B N 1
ATOM 5643 C CA . ILE B 1 358 ? 6.621 26.375 -1.879 1 98.81 358 ILE B CA 1
ATOM 5644 C C . ILE B 1 358 ? 5.742 26.047 -0.673 1 98.81 358 ILE B C 1
ATOM 5646 O O . ILE B 1 358 ? 6.215 25.484 0.314 1 98.81 358 ILE B O 1
ATOM 5650 N N . GLY B 1 359 ? 4.516 26.484 -0.629 1 98.56 359 GLY B N 1
ATOM 5651 C CA . GLY B 1 359 ? 3.42 26.031 0.217 1 98.56 359 GLY B CA 1
ATOM 5652 C C . GLY B 1 359 ? 2.328 25.312 -0.55 1 98.56 359 GLY B C 1
ATOM 5653 O O . GLY B 1 359 ? 2.609 24.609 -1.52 1 98.56 359 GLY B O 1
ATOM 5654 N N . ASP B 1 360 ? 1.131 25.297 -0.024 1 97.25 360 ASP B N 1
ATOM 5655 C CA . ASP B 1 360 ? 0.06 24.719 -0.828 1 97.25 360 ASP B CA 1
ATOM 5656 C C . ASP B 1 360 ? -1.249 25.469 -0.63 1 97.25 360 ASP B C 1
ATOM 5658 O O . ASP B 1 360 ? -1.327 26.375 0.201 1 97.25 360 ASP B O 1
ATOM 5662 N N . PHE B 1 361 ? -2.131 25.312 -1.57 1 96.56 361 PHE B N 1
ATOM 5663 C CA . PHE B 1 361 ? -3.443 25.938 -1.644 1 96.56 361 PHE B CA 1
ATOM 5664 C C . PHE B 1 361 ? -4.535 24.984 -1.187 1 96.56 361 PHE B C 1
ATOM 5666 O O . PHE B 1 361 ? -4.551 23.812 -1.593 1 96.56 361 PHE B O 1
ATOM 5673 N N . ARG B 1 362 ? -5.371 25.422 -0.201 1 95.56 362 ARG B N 1
ATOM 5674 C CA . ARG B 1 362 ? -6.59 24.719 0.171 1 95.56 362 ARG B CA 1
ATOM 5675 C C . ARG B 1 362 ? -7.828 25.531 -0.205 1 95.56 362 ARG B C 1
ATOM 5677 O O . ARG B 1 362 ? -8 26.656 0.251 1 95.56 362 ARG B O 1
ATOM 5684 N N . PRO B 1 363 ? -8.68 24.984 -1.042 1 93.56 363 PRO B N 1
ATOM 5685 C CA . PRO B 1 363 ? -9.891 25.719 -1.433 1 93.56 363 PRO B CA 1
ATOM 5686 C C . PRO B 1 363 ? -10.789 26.047 -0.244 1 93.56 363 PRO B C 1
ATOM 5688 O O . PRO B 1 363 ? -10.844 25.281 0.725 1 93.56 363 PRO B O 1
ATOM 5691 N N . PRO B 1 364 ? -11.406 27.031 -0.356 1 93.38 364 PRO B N 1
ATOM 5692 C CA . PRO B 1 364 ? -11.484 27.922 -1.512 1 93.38 364 PRO B CA 1
ATOM 5693 C C . PRO B 1 364 ? -10.453 29.047 -1.457 1 93.38 364 PRO B C 1
ATOM 5695 O O . PRO B 1 364 ? -10.172 29.688 -2.475 1 93.38 364 PRO B O 1
ATOM 5698 N N . ASP B 1 365 ? -9.797 29.375 -0.243 1 97.19 365 ASP B N 1
ATOM 5699 C CA . ASP B 1 365 ? -9.086 30.641 -0.193 1 97.19 365 ASP B CA 1
ATOM 5700 C C . ASP B 1 365 ? -7.984 30.625 0.864 1 97.19 365 ASP B C 1
ATOM 5702 O O . ASP B 1 365 ? -7.754 31.625 1.551 1 97.19 365 ASP B O 1
ATOM 5706 N N . VAL B 1 366 ? -7.316 29.469 0.999 1 97.81 366 VAL B N 1
ATOM 5707 C CA . VAL B 1 366 ? -6.324 29.391 2.062 1 97.81 366 VAL B CA 1
ATOM 5708 C C . VAL B 1 366 ? -4.945 29.125 1.461 1 97.81 366 VAL B C 1
ATOM 5710 O O . VAL B 1 366 ? -4.781 28.219 0.642 1 97.81 366 VAL B O 1
ATOM 5713 N N . LEU B 1 367 ? -3.986 29.969 1.755 1 98.62 367 LEU B N 1
ATOM 5714 C CA . LEU B 1 367 ? -2.562 29.688 1.604 1 98.62 367 LEU B CA 1
ATOM 5715 C C . LEU B 1 367 ? -2.014 28.984 2.842 1 98.62 367 LEU B C 1
ATOM 5717 O O . LEU B 1 367 ? -2.027 29.547 3.938 1 98.62 367 LEU B O 1
ATOM 5721 N N . ARG B 1 368 ? -1.594 27.812 2.656 1 98.56 368 ARG B N 1
ATOM 5722 C CA . ARG B 1 368 ? -1.107 27.047 3.801 1 98.56 368 ARG B CA 1
ATOM 5723 C C . ARG B 1 368 ? 0.409 26.906 3.756 1 98.56 368 ARG B C 1
ATOM 5725 O O . ARG B 1 368 ? 0.97 26.516 2.73 1 98.56 368 ARG B O 1
ATOM 5732 N N . PHE B 1 369 ? 1.068 27.281 4.824 1 98.81 369 PHE B N 1
ATOM 5733 C CA . PHE B 1 369 ? 2.514 27.188 4.984 1 98.81 369 PHE B CA 1
ATOM 5734 C C . PHE B 1 369 ? 2.869 26.219 6.105 1 98.81 369 PHE B C 1
ATOM 5736 O O . PHE B 1 369 ? 2.67 26.516 7.281 1 98.81 369 PHE B O 1
ATOM 5743 N N . GLY B 1 370 ? 3.363 25.031 5.684 1 98.38 370 GLY B N 1
ATOM 5744 C CA . GLY B 1 370 ? 3.781 24.047 6.668 1 98.38 370 GLY B CA 1
ATOM 5745 C C . GLY B 1 370 ? 5.172 24.297 7.215 1 98.38 370 GLY B C 1
ATOM 5746 O O . GLY B 1 370 ? 6.125 24.469 6.449 1 98.38 370 GLY B O 1
ATOM 5747 N N . LEU B 1 371 ? 5.316 24.391 8.5 1 98.25 371 LEU B N 1
ATOM 5748 C CA . LEU B 1 371 ? 6.582 24.641 9.18 1 98.25 371 LEU B CA 1
ATOM 5749 C C . LEU B 1 371 ? 7.156 23.359 9.766 1 98.25 371 LEU B C 1
ATOM 5751 O O . LEU B 1 371 ? 6.676 22.875 10.789 1 98.25 371 LEU B O 1
ATOM 5755 N N . ALA B 1 372 ? 8.133 22.797 9.125 1 98.06 372 ALA B N 1
ATOM 5756 C CA . ALA B 1 372 ? 8.82 21.609 9.625 1 98.06 372 ALA B CA 1
ATOM 5757 C C . ALA B 1 372 ? 10.055 21.984 10.438 1 98.06 372 ALA B C 1
ATOM 5759 O O . ALA B 1 372 ? 11.086 22.375 9.883 1 98.06 372 ALA B O 1
ATOM 5760 N N . PRO B 1 373 ? 10.055 21.797 11.695 1 97.31 373 PRO B N 1
ATOM 5761 C CA . PRO B 1 373 ? 11.109 22.328 12.555 1 97.31 373 PRO B CA 1
ATOM 5762 C C . PRO B 1 373 ? 12.484 21.75 12.234 1 97.31 373 PRO B C 1
ATOM 5764 O O . PRO B 1 373 ? 13.508 22.375 12.5 1 97.31 373 PRO B O 1
ATOM 5767 N N . LEU B 1 374 ? 12.531 20.578 11.664 1 97.88 374 LEU B N 1
ATOM 5768 C CA . LEU B 1 374 ? 13.805 19.922 11.422 1 97.88 374 LEU B CA 1
ATOM 5769 C C . LEU B 1 374 ? 14.586 20.625 10.312 1 97.88 374 LEU B C 1
ATOM 5771 O O . LEU B 1 374 ? 15.805 20.5 10.234 1 97.88 374 LEU B O 1
ATOM 5775 N N . TYR B 1 375 ? 13.82 21.422 9.398 1 98.12 375 TYR B N 1
ATOM 5776 C CA . TYR B 1 375 ? 14.633 21.969 8.312 1 98.12 375 TYR B CA 1
ATOM 5777 C C . TYR B 1 375 ? 14.164 23.375 7.941 1 98.12 375 TYR B C 1
ATOM 5779 O O . TYR B 1 375 ? 14.859 24.094 7.219 1 98.12 375 TYR B O 1
ATOM 5787 N N . THR B 1 376 ? 12.992 23.891 8.438 1 98.38 376 THR B N 1
ATOM 5788 C CA . THR B 1 376 ? 12.531 25.234 8.133 1 98.38 376 THR B CA 1
ATOM 5789 C C . THR B 1 376 ? 13.305 26.266 8.945 1 98.38 376 THR B C 1
ATOM 5791 O O . THR B 1 376 ? 13.547 26.078 10.141 1 98.38 376 THR B O 1
ATOM 5794 N N . THR B 1 377 ? 13.703 27.359 8.359 1 98.5 377 THR B N 1
ATOM 5795 C CA . THR B 1 377 ? 14.438 28.406 9.055 1 98.5 377 THR B CA 1
ATOM 5796 C C . THR B 1 377 ? 13.578 29.672 9.203 1 98.5 377 THR B C 1
ATOM 5798 O O . THR B 1 377 ? 12.57 29.812 8.516 1 98.5 377 THR B O 1
ATOM 5801 N N . TYR B 1 378 ? 14.016 30.516 10.133 1 98.75 378 TYR B N 1
ATOM 5802 C CA . TYR B 1 378 ? 13.344 31.797 10.32 1 98.75 378 TYR B CA 1
ATOM 5803 C C . TYR B 1 378 ? 13.555 32.719 9.117 1 98.75 378 TYR B C 1
ATOM 5805 O O . TYR B 1 378 ? 12.664 33.469 8.75 1 98.75 378 TYR B O 1
ATOM 5813 N N . GLY B 1 379 ? 14.719 32.594 8.516 1 98.56 379 GLY B N 1
ATOM 5814 C CA . GLY B 1 379 ? 14.969 33.312 7.281 1 98.56 379 GLY B CA 1
ATOM 5815 C C . GLY B 1 379 ? 14.008 32.938 6.168 1 98.56 379 GLY B C 1
ATOM 5816 O O . GLY B 1 379 ? 13.562 33.812 5.406 1 98.56 379 GLY B O 1
ATOM 5817 N N . GLU B 1 380 ? 13.711 31.688 6.02 1 98.69 380 GLU B N 1
ATOM 5818 C CA . GLU B 1 380 ? 12.742 31.234 5.031 1 98.69 380 GLU B CA 1
ATOM 5819 C C . GLU B 1 380 ? 11.352 31.781 5.332 1 98.69 380 GLU B C 1
ATOM 5821 O O . GLU B 1 380 ? 10.602 32.125 4.418 1 98.69 380 GLU B O 1
ATOM 5826 N N . VAL B 1 381 ? 10.977 31.781 6.621 1 98.75 381 VAL B N 1
ATOM 5827 C CA . VAL B 1 381 ? 9.688 32.344 7.02 1 98.75 381 VAL B CA 1
ATOM 5828 C C . VAL B 1 381 ? 9.586 33.781 6.578 1 98.75 381 VAL B C 1
ATOM 5830 O O . VAL B 1 381 ? 8.586 34.188 5.98 1 98.75 381 VAL B O 1
ATOM 5833 N N . LEU B 1 382 ? 10.609 34.562 6.906 1 98.69 382 LEU B N 1
ATOM 5834 C CA . LEU B 1 382 ? 10.617 35.969 6.496 1 98.69 382 LEU B CA 1
ATOM 5835 C C . LEU B 1 382 ? 10.531 36.094 4.977 1 98.69 382 LEU B C 1
ATOM 5837 O O . LEU B 1 382 ? 9.797 36.938 4.461 1 98.69 382 LEU B O 1
ATOM 5841 N N . ARG B 1 383 ? 11.234 35.25 4.273 1 98.44 383 ARG B N 1
ATOM 5842 C CA . ARG B 1 383 ? 11.188 35.219 2.814 1 98.44 383 ARG B CA 1
ATOM 5843 C C . ARG B 1 383 ? 9.773 34.969 2.312 1 98.44 383 ARG B C 1
ATOM 5845 O O . ARG B 1 383 ? 9.312 35.625 1.372 1 98.44 383 ARG B O 1
ATOM 5852 N N . ALA B 1 384 ? 9.109 34.031 2.928 1 98.69 384 ALA B N 1
ATOM 5853 C CA . ALA B 1 384 ? 7.746 33.719 2.521 1 98.69 384 ALA B CA 1
ATOM 5854 C C . ALA B 1 384 ? 6.82 34.906 2.684 1 98.69 384 ALA B C 1
ATOM 5856 O O . ALA B 1 384 ? 6.074 35.25 1.764 1 98.69 384 ALA B O 1
ATOM 5857 N N . VAL B 1 385 ? 6.883 35.562 3.83 1 98.5 385 VAL B N 1
ATOM 5858 C CA . VAL B 1 385 ? 5.973 36.688 4.137 1 98.5 385 VAL B CA 1
ATOM 5859 C C . VAL B 1 385 ? 6.32 37.875 3.279 1 98.5 385 VAL B C 1
ATOM 5861 O O . VAL B 1 385 ? 5.43 38.594 2.789 1 98.5 385 VAL B O 1
ATOM 5864 N N . THR B 1 386 ? 7.598 38.156 3.064 1 98.12 386 THR B N 1
ATOM 5865 C CA . THR B 1 386 ? 8.023 39.281 2.229 1 98.12 386 THR B CA 1
ATOM 5866 C C . THR B 1 386 ? 7.59 39.062 0.781 1 98.12 386 THR B C 1
ATOM 5868 O O . THR B 1 386 ? 7.125 40 0.122 1 98.12 386 THR B O 1
ATOM 5871 N N . THR B 1 387 ? 7.785 37.812 0.279 1 98.12 387 THR B N 1
ATOM 5872 C CA . THR B 1 387 ? 7.355 37.5 -1.079 1 98.12 387 THR B CA 1
ATOM 5873 C C . THR B 1 387 ? 5.844 37.625 -1.216 1 98.12 387 THR B C 1
ATOM 5875 O O . THR B 1 387 ? 5.348 38.156 -2.219 1 98.12 387 THR B O 1
ATOM 5878 N N . LEU B 1 388 ? 5.078 37.156 -0.229 1 98.06 388 LEU B N 1
ATOM 5879 C CA . LEU B 1 388 ? 3.625 37.281 -0.227 1 98.06 388 LEU B CA 1
ATOM 5880 C C . LEU B 1 388 ? 3.209 38.75 -0.269 1 98.06 388 LEU B C 1
ATOM 5882 O O . LEU B 1 388 ? 2.273 39.094 -0.984 1 98.06 388 LEU B O 1
ATOM 5886 N N . ARG B 1 389 ? 3.867 39.625 0.466 1 97.25 389 ARG B N 1
ATOM 5887 C CA . ARG B 1 389 ? 3.598 41.062 0.462 1 97.25 389 ARG B CA 1
ATOM 5888 C C . ARG B 1 389 ? 3.76 41.625 -0.937 1 97.25 389 ARG B C 1
ATOM 5890 O O . ARG B 1 389 ? 2.922 42.406 -1.39 1 97.25 389 ARG B O 1
ATOM 5897 N N . GLU B 1 390 ? 4.816 41.219 -1.577 1 96.5 390 GLU B N 1
ATOM 5898 C CA . GLU B 1 390 ? 5.098 41.688 -2.922 1 96.5 390 GLU B CA 1
ATOM 5899 C C . GLU B 1 390 ? 3.992 41.312 -3.896 1 96.5 390 GLU B C 1
ATOM 5901 O O . GLU B 1 390 ? 3.662 42.062 -4.812 1 96.5 390 GLU B O 1
ATOM 5906 N N . LEU B 1 391 ? 3.457 40.125 -3.723 1 95.25 391 LEU B N 1
ATOM 5907 C CA . LEU B 1 391 ? 2.426 39.594 -4.617 1 95.25 391 LEU B CA 1
ATOM 5908 C C . LEU B 1 391 ? 1.083 40.281 -4.34 1 95.25 391 LEU B C 1
ATOM 5910 O O . LEU B 1 391 ? 0.228 40.344 -5.223 1 95.25 391 LEU B O 1
ATOM 5914 N N . ARG B 1 392 ? 0.816 40.719 -3.15 1 90.38 392 ARG B N 1
ATOM 5915 C CA . ARG B 1 392 ? -0.446 41.344 -2.773 1 90.38 392 ARG B CA 1
ATOM 5916 C C . ARG B 1 392 ? -0.473 42.812 -3.188 1 90.38 392 ARG B C 1
ATOM 5918 O O . ARG B 1 392 ? -1.545 43.406 -3.367 1 90.38 392 ARG B O 1
ATOM 5925 N N . VAL B 1 393 ? 0.625 43.5 -3.232 1 78.19 393 VAL B N 1
ATOM 5926 C CA . VAL B 1 393 ? 0.692 44.906 -3.623 1 78.19 393 VAL B CA 1
ATOM 5927 C C . VAL B 1 393 ? 0.581 45.031 -5.141 1 78.19 393 VAL B C 1
ATOM 5929 O O . VAL B 1 393 ? 0.105 46.031 -5.656 1 78.19 393 VAL B O 1
ATOM 5932 N N . ARG B 1 394 ? 0.78 43.906 -5.906 1 67.94 394 ARG B N 1
ATOM 5933 C CA . ARG B 1 394 ? 0.631 43.938 -7.355 1 67.94 394 ARG B CA 1
ATOM 5934 C C . ARG B 1 394 ? -0.811 43.656 -7.766 1 67.94 394 ARG B C 1
ATOM 5936 O O . ARG B 1 394 ? -1.506 42.875 -7.113 1 67.94 394 ARG B O 1
#

pLDDT: mean 97.3, std 3.79, range [60.94, 99.0]

Solvent-accessible surface area (backbone atoms only — not comparable to full-atom values): 38607 Å² total; per-residue (Å²): 111,69,65,56,54,52,50,52,54,48,21,52,51,50,46,72,65,40,91,48,55,72,51,32,75,47,41,40,65,59,88,80,48,35,69,16,35,24,70,70,36,25,63,35,40,56,63,34,36,61,52,48,30,44,42,42,54,49,38,43,28,66,44,41,73,55,30,45,83,67,54,56,67,53,35,37,49,56,47,11,51,67,48,19,67,55,37,32,35,62,87,66,25,28,23,41,37,60,29,45,49,55,42,47,43,27,50,51,48,19,40,44,67,70,30,68,95,27,48,27,36,38,32,30,57,71,45,63,43,37,61,54,29,28,49,50,37,43,19,68,50,69,71,36,43,77,45,73,39,49,67,89,50,40,60,78,66,49,33,82,43,27,15,29,34,42,38,53,40,25,36,86,70,32,12,35,41,54,62,57,42,62,53,30,50,38,31,45,74,35,65,19,42,34,34,37,40,30,47,59,28,46,67,50,40,83,40,47,37,59,84,29,58,44,43,33,34,34,23,50,26,14,13,55,42,20,14,35,64,34,20,49,4,37,40,37,41,32,78,93,44,45,87,69,64,56,44,59,59,43,14,41,56,5,27,63,53,56,85,68,63,49,90,63,78,44,68,24,82,52,40,53,35,73,26,27,40,66,62,43,44,62,26,47,50,34,25,50,52,26,49,57,75,53,66,90,60,54,54,66,60,43,31,51,44,21,50,48,51,51,51,50,42,50,54,46,34,68,73,59,35,83,85,66,48,61,66,26,55,87,64,83,52,34,46,38,41,44,16,36,53,32,90,54,11,64,62,53,45,54,53,35,41,76,71,32,32,34,51,47,63,44,85,82,28,26,34,34,37,19,48,42,49,56,63,54,48,42,54,41,45,50,49,47,48,54,51,51,36,58,60,67,76,100,110,69,66,56,54,52,49,50,52,48,20,53,52,50,44,73,66,39,90,48,56,72,51,31,75,47,39,40,65,58,86,79,46,35,70,16,34,23,71,70,38,26,65,36,40,56,62,34,36,61,52,48,31,43,43,42,52,48,36,42,28,66,43,42,72,56,30,45,84,66,53,56,68,52,37,35,49,56,47,13,51,66,47,16,68,54,38,33,36,61,87,66,25,28,23,42,38,59,28,44,47,56,42,47,44,28,50,50,50,17,40,44,68,72,29,68,94,27,48,28,35,38,33,30,58,70,46,64,43,36,61,54,29,26,48,50,36,44,18,69,50,70,72,34,42,75,46,72,38,49,66,89,50,38,61,78,66,48,35,83,43,27,15,31,35,42,37,51,41,25,35,85,68,33,13,36,42,54,63,58,41,62,52,29,51,38,30,45,73,36,65,20,42,34,34,35,39,30,46,60,28,46,67,50,39,82,41,48,37,58,82,30,58,45,44,33,34,34,24,50,26,14,15,55,42,19,14,36,64,33,19,48,4,37,40,37,41,31,76,91,44,45,86,69,62,54,44,61,59,41,14,42,55,6,27,62,54,56,85,67,64,47,89,62,77,44,67,25,82,53,42,53,35,75,26,27,39,67,64,42,44,60,26,47,50,32,26,51,51,26,50,55,74,53,66,90,60,53,55,66,59,42,32,51,46,20,50,47,51,52,52,50,43,51,53,46,35,68,73,59,34,84,84,66,49,62,67,26,53,87,63,81,51,33,47,36,41,44,17,36,54,31,91,52,12,62,63,51,45,54,54,35,39,76,70,31,32,33,50,45,62,45,86,82,28,26,34,34,37,19,50,42,50,57,61,52,48,43,56,43,45,52,49,44,48,52,51,50,35,56,60,67,76,98

Radius of gyration: 27.39 Å; Cα contacts (8 Å, |Δi|>4): 1831; chains: 2; bounding box: 57×92×59 Å

InterPro domains:
  IPR000192 Aminotransferase class V domain [PF00266] (81-296)
  IPR010111 Kynureninase [PF22580] (302-388)
  IPR010111 Kynureninase [PIRSF038800] (9-390)
  IPR010111 Kynureninase [PTHR14084] (9-390)
  IPR015421 Pyridoxal phosphate-dependent transferase, major domain [G3DSA:3.40.640.10] (45-297)
  IPR015422 Pyridoxal phosphate-dependent transferase, small domain [G3DSA:3.90.1150.10] (14-390)
  IPR015424 Pyridoxal phosphate-dependent transferase [SSF53383] (10-391)

Organism: Amycolatopsis orientalis (NCBI:txid31958)